Protein AF-0000000071811474 (afdb_homodimer)

Solvent-accessible surface area (backbone atoms only — not comparable to full-atom values): 53204 Å² total; per-residue (Å²): 114,77,74,34,54,40,66,46,96,40,35,34,34,30,36,39,78,44,77,47,90,86,38,69,30,38,35,34,22,37,45,66,49,31,46,59,45,46,76,92,35,43,62,44,75,72,42,72,43,73,68,52,84,64,70,45,81,13,67,48,69,51,33,23,31,55,50,82,74,80,63,75,80,49,52,88,77,40,79,40,74,35,62,29,63,63,15,45,27,32,32,42,23,23,60,45,53,32,65,80,57,54,19,27,21,38,42,42,35,51,28,47,68,39,38,41,66,32,31,78,60,66,66,40,56,46,32,10,57,76,53,61,26,26,25,31,24,34,30,45,45,24,23,65,69,6,19,36,23,54,36,50,79,52,70,90,70,27,69,22,53,65,31,32,20,57,46,31,46,38,46,44,46,50,47,43,47,74,32,29,33,43,47,8,19,27,49,82,35,22,17,36,27,18,35,32,40,8,6,38,47,45,54,50,44,34,49,18,71,83,34,66,85,54,51,46,30,38,34,32,31,41,20,58,55,56,59,42,65,31,31,46,60,26,27,58,36,74,80,62,38,36,68,58,27,22,53,42,36,53,52,52,30,52,75,67,70,30,79,54,94,42,68,60,54,21,50,55,47,56,68,69,52,51,70,66,55,54,53,53,53,59,69,69,52,57,75,89,50,50,52,36,30,33,76,48,35,56,61,62,66,29,52,56,46,66,61,56,25,48,72,68,62,57,48,65,89,39,30,37,36,36,33,36,41,70,28,34,22,18,61,57,41,79,79,38,81,55,48,89,72,18,28,48,47,69,54,44,53,51,51,55,47,63,68,29,74,68,27,49,69,61,49,47,52,50,51,51,59,73,49,46,53,54,77,46,53,69,37,21,53,52,37,37,53,26,47,22,49,49,42,17,40,60,35,29,49,39,41,47,52,54,47,50,46,39,47,29,76,77,32,65,23,36,39,38,34,39,60,52,56,63,86,40,49,82,66,63,78,89,30,59,26,22,57,71,62,60,52,49,30,52,28,30,30,57,76,54,61,57,86,69,55,84,54,49,68,55,71,66,47,32,54,42,19,55,41,42,32,41,28,53,38,26,25,47,68,67,59,41,40,52,51,94,77,38,90,62,84,65,60,67,27,36,80,84,61,37,33,28,36,36,41,39,88,73,66,42,79,47,55,47,78,58,28,58,60,41,42,43,52,59,46,47,37,25,53,50,52,70,53,125,114,78,74,34,54,38,68,47,96,41,34,32,34,30,37,40,79,43,77,46,90,86,38,69,32,38,35,34,21,36,43,65,47,31,45,60,45,46,76,90,35,43,64,43,74,72,44,71,45,73,68,51,85,64,71,45,80,13,66,49,68,51,32,21,33,57,52,84,71,71,67,73,69,43,46,88,78,40,69,44,71,34,62,30,64,64,15,46,25,31,31,41,21,22,61,45,54,32,66,81,58,55,18,28,23,38,40,41,35,50,28,48,69,38,39,41,66,32,32,76,60,65,67,41,55,44,33,10,59,75,54,60,26,25,25,31,25,35,32,46,45,24,23,64,69,6,19,36,23,54,36,48,79,52,69,90,70,26,68,24,53,63,31,32,21,58,46,32,44,37,47,44,46,50,46,42,48,75,33,29,32,45,47,7,18,26,50,83,34,24,19,36,27,19,36,31,39,8,6,38,46,47,54,50,44,34,49,18,72,82,35,66,85,54,52,46,31,38,34,33,31,40,23,61,55,52,60,41,65,30,30,46,61,27,26,57,38,73,81,62,39,36,66,57,26,23,53,44,37,53,52,52,29,51,75,67,69,29,81,54,95,40,68,58,56,22,50,55,49,56,66,70,51,52,72,66,54,53,53,53,54,59,68,68,53,56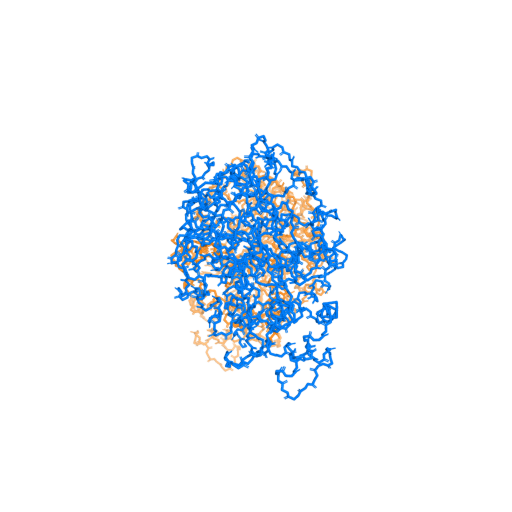,76,90,50,50,53,35,30,32,76,48,35,56,59,61,67,28,50,56,45,66,62,56,25,47,72,70,63,57,46,64,88,38,29,36,37,36,35,36,40,71,28,35,23,19,61,57,41,79,78,39,80,54,47,90,73,17,27,50,47,69,55,44,53,50,53,56,45,64,68,28,73,68,28,49,70,60,49,48,51,50,52,51,60,72,48,48,54,52,78,47,56,69,37,20,52,51,36,38,53,26,48,23,49,50,43,16,39,58,34,29,51,39,40,46,53,55,46,51,48,39,48,29,76,78,30,64,24,37,37,38,36,39,60,53,55,64,87,41,49,82,65,62,80,89,28,59,25,23,59,71,63,59,52,48,30,54,27,30,30,56,76,54,60,58,88,58,54,84,53,51,68,57,72,66,46,33,55,42,18,54,40,42,30,42,29,54,38,27,26,47,65,68,60,42,40,52,49,93,77,37,91,61,83,65,59,69,27,37,81,85,63,36,33,28,37,36,41,38,88,73,68,42,80,46,54,46,79,60,28,58,59,40,42,44,51,58,47,48,38,26,53,50,52,68,53,126

Organism: Trichoplax adhaerens (NCBI:txid10228)

Nearest PDB structures (foldseek):
  6ary-assembly1_B-2  TM=8.944E-01  e=2.267E-49  Anopheles gambiae
  2wu4-assembly1_B  TM=9.058E-01  e=1.685E-46  Mus musculus
  8wdm-assembly1_C  TM=8.958E-01  e=3.947E-40  Thermaerobacter marianensis DSM 12885
  2ogt-assembly1_A  TM=9.003E-01  e=3.101E-37  Geobacillus stearothermophilus
  8s9j-assembly4_D  TM=8.459E-01  e=9.072E-31  Staphylococcus aureus USA300-CA-263

InterPro domains:
  IPR002018 Carboxylesterase, type B [PF00135] (4-521)
  IPR019826 Carboxylesterase type B, active site [PS00122] (183-198)
  IPR029058 Alpha/Beta hydrolase fold [G3DSA:3.40.50.1820] (1-532)
  IPR029058 Alpha/Beta hydrolase fold [SSF53474] (4-528)
  IPR051093 Neuroligin and Bile salt-activated lipase [PTHR43903] (5-530)

Radius of gyration: 38.4 Å; Cα contacts (8 Å, |Δi|>4): 2459; chains: 2; bounding box: 62×119×75 Å

Structure (mmCIF, N/CA/C/O backbone):
data_AF-0000000071811474-model_v1
#
loop_
_entity.id
_entity.type
_entity.pdbx_description
1 polymer 'Carboxylic ester hydrolase'
#
loop_
_atom_site.group_PDB
_atom_site.id
_atom_site.type_symbol
_atom_site.label_atom_id
_atom_site.label_alt_id
_atom_site.label_comp_id
_atom_site.label_asym_id
_atom_site.label_entity_id
_atom_site.label_seq_id
_atom_site.pdbx_PDB_ins_code
_atom_site.Cartn_x
_atom_site.Cartn_y
_atom_site.Cartn_z
_atom_site.occupancy
_atom_site.B_iso_or_equiv
_atom_site.auth_seq_id
_atom_site.auth_comp_id
_atom_site.auth_asym_id
_atom_site.auth_atom_id
_atom_site.pdbx_PDB_model_num
ATOM 1 N N . ASN A 1 1 ? 18.609 58.156 22.297 1 47.94 1 ASN A N 1
ATOM 2 C CA . ASN A 1 1 ? 18.938 57.5 21.031 1 47.94 1 ASN A CA 1
ATOM 3 C C . ASN A 1 1 ? 17.688 57.281 20.188 1 47.94 1 ASN A C 1
ATOM 5 O O . ASN A 1 1 ? 16.781 56.562 20.578 1 47.94 1 ASN A O 1
ATOM 9 N N . ALA A 1 2 ? 17.359 58.125 19.219 1 59.97 2 ALA A N 1
ATOM 10 C CA . ALA A 1 2 ? 16.188 58.312 18.359 1 59.97 2 ALA A CA 1
ATOM 11 C C . ALA A 1 2 ? 15.664 56.969 17.828 1 59.97 2 ALA A C 1
ATOM 13 O O . ALA A 1 2 ? 14.477 56.812 17.547 1 59.97 2 ALA A O 1
ATOM 14 N N . GLN A 1 3 ? 16.516 56 17.891 1 69.06 3 GLN A N 1
ATOM 15 C CA . GLN A 1 3 ? 16.141 54.719 17.328 1 69.06 3 GLN A CA 1
ATOM 16 C C . GLN A 1 3 ? 15.438 53.844 18.359 1 69.06 3 GLN A C 1
ATOM 18 O O . GLN A 1 3 ? 14.789 52.844 18.016 1 69.06 3 GLN A O 1
ATOM 23 N N . LEU A 1 4 ? 15.352 54.344 19.422 1 83.94 4 LEU A N 1
ATOM 24 C CA . LEU A 1 4 ? 14.75 53.562 20.484 1 83.94 4 LEU A CA 1
ATOM 25 C C . LEU A 1 4 ? 13.336 54.031 20.797 1 83.94 4 LEU A C 1
ATOM 27 O O . LEU A 1 4 ? 12.492 53.25 21.234 1 83.94 4 LEU A O 1
ATOM 31 N N . ILE A 1 5 ? 13.117 55.25 20.547 1 93 5 ILE A N 1
ATOM 32 C CA . ILE A 1 5 ? 11.773 55.781 20.781 1 93 5 ILE A CA 1
ATOM 33 C C . ILE A 1 5 ? 11.047 55.938 19.453 1 93 5 ILE A C 1
ATOM 35 O O . ILE A 1 5 ? 11.461 56.719 18.594 1 93 5 ILE A O 1
ATOM 39 N N . ILE A 1 6 ? 9.984 55.25 19.25 1 95.31 6 ILE A N 1
ATOM 40 C CA . ILE A 1 6 ? 9.25 55.188 17.984 1 95.31 6 ILE A CA 1
ATOM 41 C C . ILE A 1 6 ? 7.816 55.656 18.203 1 95.31 6 ILE A C 1
ATOM 43 O O . ILE A 1 6 ? 7.168 55.281 19.172 1 95.31 6 ILE A O 1
ATOM 47 N N . PRO A 1 7 ? 7.324 56.469 17.375 1 95 7 PRO A N 1
ATOM 48 C CA . PRO A 1 7 ? 5.906 56.844 17.453 1 95 7 PRO A CA 1
ATOM 49 C C . PRO A 1 7 ? 4.992 55.781 16.859 1 95 7 PRO A C 1
ATOM 51 O O . PRO A 1 7 ? 5.348 55.125 15.867 1 95 7 PRO A O 1
ATOM 54 N N . THR A 1 8 ? 3.869 55.531 17.484 1 95.88 8 THR A N 1
ATOM 55 C CA . THR A 1 8 ? 2.748 54.781 16.938 1 95.88 8 THR A CA 1
ATOM 56 C C . THR A 1 8 ? 1.502 55.656 16.844 1 95.88 8 THR A C 1
ATOM 58 O O . THR A 1 8 ? 1.522 56.812 17.234 1 95.88 8 THR A O 1
ATOM 61 N N . ASN A 1 9 ? 0.442 55.125 16.281 1 96.44 9 ASN A N 1
ATOM 62 C CA . ASN A 1 9 ? -0.825 55.844 16.234 1 96.44 9 ASN A CA 1
ATOM 63 C C . ASN A 1 9 ? -1.406 56.062 17.625 1 96.44 9 ASN A C 1
ATOM 65 O O . ASN A 1 9 ? -2.332 56.875 17.797 1 96.44 9 ASN A O 1
ATOM 69 N N . TYR A 1 10 ? -0.789 55.469 18.656 1 97.06 10 TYR A N 1
ATOM 70 C CA . TYR A 1 10 ? -1.417 55.469 19.969 1 97.06 10 TYR A CA 1
ATOM 71 C C . TYR A 1 10 ? -0.5 56.062 21.016 1 97.06 10 TYR A C 1
ATOM 73 O O . TYR A 1 10 ? -0.914 56.281 22.156 1 97.06 10 TYR A O 1
ATOM 81 N N . GLY A 1 11 ? 0.684 56.281 20.625 1 96.69 11 GLY A N 1
ATOM 82 C CA . GLY A 1 11 ? 1.69 56.812 21.516 1 96.69 11 GLY A CA 1
ATOM 83 C C . GLY A 1 11 ? 3.102 56.375 21.172 1 96.69 11 GLY A C 1
ATOM 84 O O . GLY A 1 11 ? 3.312 55.688 20.172 1 96.69 11 GLY A O 1
ATOM 85 N N . PHE A 1 12 ? 4.016 56.844 21.984 1 96.81 12 PHE A N 1
ATOM 86 C CA . PHE A 1 12 ? 5.414 56.5 21.766 1 96.81 12 PHE A CA 1
ATOM 87 C C . P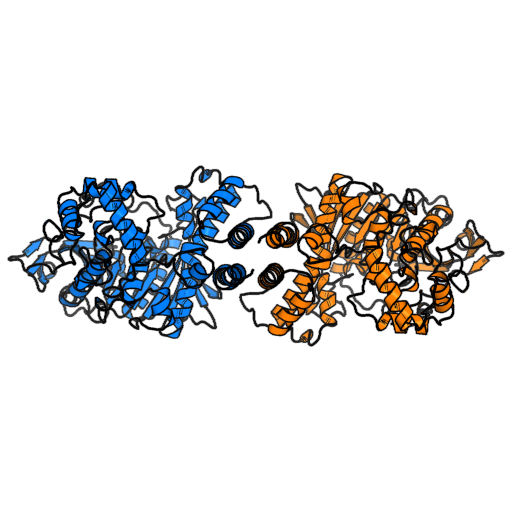HE A 1 12 ? 5.781 55.219 22.516 1 96.81 12 PHE A C 1
ATOM 89 O O . PHE A 1 12 ? 5.223 54.938 23.578 1 96.81 12 PHE A O 1
ATOM 96 N N . VAL A 1 13 ? 6.695 54.469 21.922 1 97.44 13 VAL A N 1
ATOM 97 C CA . VAL A 1 13 ? 7.234 53.281 22.609 1 97.44 13 VAL A CA 1
ATOM 98 C C . VAL A 1 13 ? 8.758 53.344 22.594 1 97.44 13 VAL A C 1
ATOM 100 O O . VAL A 1 13 ? 9.359 53.938 21.688 1 97.44 13 VAL A O 1
ATOM 103 N N . THR A 1 14 ? 9.352 52.781 23.656 1 97.12 14 THR A N 1
ATOM 104 C CA . THR A 1 14 ? 10.805 52.656 23.688 1 97.12 14 THR A CA 1
ATOM 105 C C . THR A 1 14 ? 11.203 51.188 23.828 1 97.12 14 THR A C 1
ATOM 107 O O . THR A 1 14 ? 10.766 50.5 24.75 1 97.12 14 THR A O 1
ATOM 110 N N . GLY A 1 15 ? 11.945 50.781 22.828 1 95.94 15 GLY A N 1
ATOM 111 C CA . GLY A 1 15 ? 12.43 49.406 22.828 1 95.94 15 GLY A CA 1
ATOM 112 C C . GLY A 1 15 ? 13.859 49.281 23.312 1 95.94 15 GLY A C 1
ATOM 113 O O . GLY A 1 15 ? 14.32 50.062 24.125 1 95.94 15 GLY A O 1
ATOM 114 N N . THR A 1 16 ? 14.484 48.156 22.984 1 94.25 16 THR A N 1
ATOM 115 C CA . THR A 1 16 ? 15.852 47.875 23.406 1 94.25 16 THR A CA 1
ATOM 116 C C . THR A 1 16 ? 16.703 47.406 22.219 1 94.25 16 THR A C 1
ATOM 118 O O . THR A 1 16 ? 16.172 47.062 21.172 1 94.25 16 THR A O 1
ATOM 121 N N . THR A 1 17 ? 17.984 47.531 22.406 1 93 17 THR A N 1
ATOM 122 C CA . THR A 1 17 ? 18.906 46.969 21.438 1 93 17 THR A CA 1
ATOM 123 C C . THR A 1 17 ? 19.297 45.531 21.828 1 93 17 THR A C 1
ATOM 125 O O . THR A 1 17 ? 19.531 45.25 23 1 93 17 THR A O 1
ATOM 128 N N . ILE A 1 18 ? 19.312 44.75 20.812 1 88.31 18 ILE A N 1
ATOM 129 C CA . ILE A 1 18 ? 19.734 43.375 21.031 1 88.31 18 ILE A CA 1
ATOM 130 C C . ILE A 1 18 ? 20.828 43 20.031 1 88.31 18 ILE A C 1
ATOM 132 O O . ILE A 1 18 ? 20.891 43.562 18.938 1 88.31 18 ILE A O 1
ATOM 136 N N . LYS A 1 19 ? 21.734 42.094 20.453 1 83.81 19 LYS A N 1
ATOM 137 C CA . LYS A 1 19 ? 22.812 41.656 19.578 1 83.81 19 LYS A CA 1
ATOM 138 C C . LYS A 1 19 ? 22.562 40.219 19.109 1 83.81 19 LYS A C 1
ATOM 140 O O . LYS A 1 19 ? 22.297 39.344 19.922 1 83.81 19 LYS A O 1
ATOM 145 N N . THR A 1 20 ? 22.484 40.062 17.891 1 78.25 20 THR A N 1
ATOM 146 C CA . THR A 1 20 ? 22.328 38.75 17.25 1 78.25 20 THR A CA 1
ATOM 147 C C . THR A 1 20 ? 23.484 38.5 16.266 1 78.25 20 THR A C 1
ATOM 149 O O . THR A 1 20 ? 23.578 39.156 15.234 1 78.25 20 THR A O 1
ATOM 152 N N . ASN A 1 21 ? 24.234 37.406 16.438 1 76.94 21 ASN A N 1
ATOM 153 C CA . ASN A 1 21 ? 25.359 37.094 15.57 1 76.94 21 ASN A CA 1
ATOM 154 C C . ASN A 1 21 ? 26.172 38.312 15.219 1 76.94 21 ASN A C 1
ATOM 156 O O . ASN A 1 21 ? 26.438 38.594 14.047 1 76.94 21 ASN A O 1
ATOM 160 N N . SER A 1 22 ? 26.297 39.219 16.109 1 72.31 22 SER A N 1
ATOM 161 C CA . SER A 1 22 ? 27.125 40.438 16.031 1 72.31 22 SER A CA 1
ATOM 162 C C . SER A 1 22 ? 26.422 41.562 15.305 1 72.31 22 SER A C 1
ATOM 164 O O . SER A 1 22 ? 27.016 42.594 14.992 1 72.31 22 SER A O 1
ATOM 166 N N . LEU A 1 23 ? 25.203 41.25 14.914 1 79.75 23 LEU A N 1
ATOM 167 C CA . LEU A 1 23 ? 24.422 42.312 14.32 1 79.75 23 LEU A CA 1
ATOM 168 C C . LEU A 1 23 ? 23.531 42.969 15.359 1 79.75 23 LEU A C 1
ATOM 170 O O . LEU A 1 23 ? 22.969 42.312 16.219 1 79.75 23 LEU A O 1
ATOM 174 N N . THR A 1 24 ? 23.625 44.25 15.367 1 84.06 24 THR A N 1
ATOM 175 C CA . THR A 1 24 ? 22.75 45 16.281 1 84.06 24 THR A CA 1
ATOM 176 C C . THR A 1 24 ? 21.344 45.125 15.711 1 84.06 24 THR A C 1
ATOM 178 O O . THR A 1 24 ? 21.156 45.469 14.539 1 84.06 24 THR A O 1
ATOM 181 N N . GLN A 1 25 ? 20.406 44.75 16.469 1 90.81 25 GLN A N 1
ATOM 182 C CA . GLN A 1 25 ? 18.984 44.844 16.141 1 90.81 25 GLN A CA 1
ATOM 183 C C . GLN A 1 25 ? 18.219 45.562 17.25 1 90.81 25 GLN A C 1
ATOM 185 O O . GLN A 1 25 ? 18.797 45.875 18.297 1 90.81 25 GLN A O 1
ATOM 190 N N . PHE A 1 26 ? 17.062 45.938 16.844 1 94.44 26 PHE A N 1
ATOM 191 C CA . PHE A 1 26 ? 16.156 46.562 17.797 1 94.44 26 PHE A CA 1
ATOM 192 C C . PHE A 1 26 ? 14.953 45.656 18.078 1 94.44 26 PHE A C 1
ATOM 194 O O . PHE A 1 26 ? 14.445 45 17.156 1 94.44 26 PHE A O 1
ATOM 201 N N . ALA A 1 27 ? 14.609 45.594 19.359 1 95.38 27 ALA A N 1
ATOM 202 C CA . ALA A 1 27 ? 13.445 44.812 19.766 1 95.38 27 ALA A CA 1
ATOM 203 C C . ALA A 1 27 ? 12.461 45.688 20.547 1 95.38 27 ALA A C 1
ATOM 205 O O . ALA A 1 27 ? 12.867 46.469 21.406 1 95.38 27 ALA A O 1
ATOM 206 N N . TYR A 1 28 ? 11.273 45.688 20.188 1 96.94 28 TYR A N 1
ATOM 207 C CA . TYR A 1 28 ? 10.141 46.25 20.906 1 96.94 28 TYR A CA 1
ATOM 208 C C . TYR A 1 28 ? 9.188 45.188 21.391 1 96.94 28 TYR A C 1
ATOM 210 O O . TYR A 1 28 ? 8.422 44.625 20.594 1 96.94 28 TYR A O 1
ATOM 218 N N . LEU A 1 29 ? 9.297 44.906 22.734 1 95.06 29 LEU A N 1
ATOM 219 C CA . LEU A 1 29 ? 8.672 43.719 23.281 1 95.06 29 LEU A CA 1
ATOM 220 C C . LEU A 1 29 ? 7.469 44.094 24.156 1 95.06 29 LEU A C 1
ATOM 222 O O . LEU A 1 29 ? 7.617 44.781 25.156 1 95.06 29 LEU A O 1
ATOM 226 N N . GLY A 1 30 ? 6.246 43.656 23.703 1 95.56 30 GLY A N 1
ATOM 227 C CA . GLY A 1 30 ? 5.066 43.812 24.547 1 95.56 30 GLY A CA 1
ATOM 228 C C . GLY A 1 30 ? 4.289 45.094 24.203 1 95.56 30 GLY A C 1
ATOM 229 O O . GLY A 1 30 ? 3.857 45.812 25.094 1 95.56 30 GLY A O 1
ATOM 230 N N . ILE A 1 31 ? 4.172 45.406 23 1 98.06 31 ILE A N 1
ATOM 231 C CA . ILE A 1 31 ? 3.346 46.531 22.562 1 98.06 31 ILE A CA 1
ATOM 232 C C . ILE A 1 31 ? 1.872 46.125 22.594 1 98.06 31 ILE A C 1
ATOM 234 O O . ILE A 1 31 ? 1.477 45.156 21.953 1 98.06 31 ILE A O 1
ATOM 238 N N . PRO A 1 32 ? 1.045 46.812 23.359 1 98.25 32 PRO A N 1
ATOM 239 C CA . PRO A 1 32 ? -0.377 46.469 23.312 1 98.25 32 PRO A CA 1
ATOM 240 C C . PRO A 1 32 ? -1.042 46.844 22 1 98.25 32 PRO A C 1
ATOM 242 O O . PRO A 1 32 ? -0.908 47.969 21.531 1 98.25 32 PRO A O 1
ATOM 245 N N . TYR A 1 33 ? -1.732 45.969 21.375 1 98.44 33 TYR A N 1
ATOM 246 C CA . TYR A 1 33 ? -2.428 46.281 20.125 1 98.44 33 TYR A CA 1
ATOM 247 C C . TYR A 1 33 ? -3.934 46.375 20.359 1 98.44 33 TYR A C 1
ATOM 249 O O . TYR A 1 33 ? -4.672 46.844 19.484 1 98.44 33 TYR A O 1
ATOM 257 N N . ALA A 1 34 ? -4.418 45.969 21.484 1 98.69 34 ALA A N 1
ATOM 258 C CA . ALA A 1 34 ? -5.832 45.969 21.859 1 98.69 34 ALA A CA 1
ATOM 259 C C . ALA A 1 34 ? -6.004 46.312 23.344 1 98.69 34 ALA A C 1
ATOM 261 O O . ALA A 1 34 ? -5.055 46.25 24.125 1 98.69 34 ALA A O 1
ATOM 262 N N . GLN A 1 35 ? -7.227 46.75 23.688 1 98.44 35 GLN A N 1
ATOM 263 C CA . GLN A 1 35 ? -7.57 46.875 25.094 1 98.44 35 GLN A CA 1
ATOM 264 C C . GLN A 1 35 ? -7.578 45.531 25.797 1 98.44 35 GLN A C 1
ATOM 266 O O . GLN A 1 35 ? -7.879 44.5 25.172 1 98.44 35 GLN A O 1
ATOM 271 N N . PRO A 1 36 ? -7.188 45.531 27.141 1 97.75 36 PRO A N 1
ATOM 272 C CA . PRO A 1 36 ? -7.266 44.25 27.844 1 97.75 36 PRO A CA 1
ATOM 273 C C . PRO A 1 36 ? -8.648 43.625 27.781 1 97.75 36 PRO A C 1
ATOM 275 O O . PRO A 1 36 ? -9.656 44.281 28.047 1 97.75 36 PRO A O 1
ATOM 278 N N . PRO A 1 37 ? -8.727 42.375 27.344 1 97.75 37 PRO A N 1
ATOM 279 C CA . PRO A 1 37 ? -10.023 41.688 27.281 1 97.75 37 PRO A CA 1
ATOM 280 C C . PRO A 1 37 ? -10.484 41.188 28.641 1 97.75 37 PRO A C 1
ATOM 282 O O . PRO A 1 37 ? -10.695 39.969 28.797 1 97.75 37 PRO A O 1
ATOM 285 N N . ILE A 1 38 ? -10.688 42.062 29.578 1 96.12 38 ILE A N 1
ATOM 286 C CA . ILE A 1 38 ? -11.078 41.75 30.953 1 96.12 38 ILE A CA 1
ATOM 287 C C . ILE A 1 38 ? -12.422 42.406 31.281 1 96.12 38 ILE A C 1
ATOM 289 O O . ILE A 1 38 ? -12.898 43.25 30.531 1 96.12 38 ILE A O 1
ATOM 293 N N . ASN A 1 39 ? -13.047 41.938 32.312 1 93.38 39 ASN A N 1
ATOM 294 C CA . ASN A 1 39 ? -14.32 42.469 32.812 1 93.38 39 ASN A CA 1
ATOM 295 C C . ASN A 1 39 ? -15.359 42.5 31.688 1 93.38 39 ASN A C 1
ATOM 297 O O . ASN A 1 39 ? -15.609 41.5 31.016 1 93.38 39 ASN A O 1
ATOM 301 N N . GLN A 1 40 ? -15.82 43.719 31.312 1 93.44 40 GLN A N 1
ATOM 302 C CA . GLN A 1 40 ? -16.891 43.812 30.328 1 93.44 40 GLN A CA 1
ATOM 303 C C . GLN A 1 40 ? -16.406 43.438 28.938 1 93.44 40 GLN A C 1
ATOM 305 O O . GLN A 1 40 ? -17.219 43.094 28.062 1 93.44 40 GLN A O 1
ATOM 310 N N . LEU A 1 41 ? -15.109 43.344 28.781 1 97 41 LEU A N 1
ATOM 311 C CA . LEU A 1 41 ? -14.57 43 27.453 1 97 41 LEU A CA 1
ATOM 312 C C . LEU A 1 41 ? -14.219 41.531 27.375 1 97 41 LEU A C 1
ATOM 314 O O . LEU A 1 41 ? -13.812 41.031 26.312 1 97 41 LEU A O 1
ATOM 318 N N . ARG A 1 42 ? -14.375 40.781 28.547 1 97.19 42 ARG A N 1
ATOM 319 C CA . ARG A 1 42 ? -14.219 39.344 28.484 1 97.19 42 ARG A CA 1
ATOM 320 C C . ARG A 1 42 ? -15.258 38.719 27.562 1 97.19 42 ARG A C 1
ATOM 322 O O . ARG A 1 42 ? -16.438 39.062 27.625 1 97.19 42 ARG A O 1
ATOM 329 N N . PHE A 1 43 ? -14.891 37.875 26.672 1 97.5 43 PHE A N 1
ATOM 330 C CA . PHE A 1 43 ? -15.734 37.125 25.734 1 97.5 43 PHE A CA 1
ATOM 331 C C . PHE A 1 43 ? -16.312 38.062 24.672 1 97.5 43 PHE A C 1
ATOM 333 O O . PHE A 1 43 ? -17.312 37.75 24.047 1 97.5 43 PHE A O 1
ATOM 340 N N . GLU A 1 44 ? -15.656 39.219 24.484 1 97.38 44 GLU A N 1
ATOM 341 C CA . GLU A 1 44 ? -16.078 40.156 23.453 1 97.38 44 GLU A CA 1
ATOM 342 C C . GLU A 1 44 ? -15.016 40.312 22.359 1 97.38 44 GLU A C 1
ATOM 344 O O . GLU A 1 44 ? -13.844 40 22.594 1 97.38 44 GLU A O 1
ATOM 349 N N . PRO A 1 45 ? -15.438 40.719 21.125 1 98.19 45 PRO A N 1
ATOM 350 C CA . PRO A 1 45 ? -14.422 41.031 20.109 1 98.19 45 PRO A CA 1
ATOM 351 C C . PRO A 1 45 ? -13.383 42.031 20.609 1 98.19 45 PRO A C 1
ATOM 353 O O . PRO A 1 45 ? -13.695 42.906 21.422 1 98.19 45 PRO A O 1
ATOM 356 N N . PRO A 1 46 ? -12.164 41.875 20.141 1 98.69 46 PRO A N 1
ATOM 357 C CA . PRO A 1 46 ? -11.133 42.812 20.578 1 98.69 46 PRO A CA 1
ATOM 358 C C . PRO A 1 46 ? -11.414 44.25 20.172 1 98.69 46 PRO A C 1
ATOM 360 O O . PRO A 1 46 ? -12.031 44.5 19.125 1 98.69 46 PRO A O 1
ATOM 363 N N . VAL A 1 47 ? -10.953 45.156 21 1 98.19 47 VAL A N 1
ATOM 364 C CA . VAL A 1 47 ? -11.086 46.594 20.766 1 98.19 47 VAL A CA 1
ATOM 365 C C . VAL A 1 47 ? -9.695 47.219 20.672 1 98.19 47 VAL A C 1
ATOM 367 O O . VAL A 1 47 ? -8.812 46.906 21.484 1 98.19 47 VAL A O 1
ATOM 370 N N . PRO A 1 48 ? -9.477 48.062 19.672 1 98.06 48 PRO A N 1
ATOM 371 C CA . PRO A 1 48 ? -8.164 48.719 19.562 1 98.06 48 PRO A CA 1
ATOM 372 C C . PRO A 1 48 ? -7.723 49.375 20.875 1 98.06 48 PRO A C 1
ATOM 374 O O . PRO A 1 48 ? -8.555 49.906 21.625 1 98.06 48 PRO A O 1
ATOM 377 N N . VAL A 1 49 ? -6.516 49.375 21.078 1 97.88 49 VAL A N 1
ATOM 378 C CA . VAL A 1 49 ? -5.922 49.969 22.266 1 97.88 49 VAL A CA 1
ATOM 379 C C . VAL A 1 49 ? -6.219 51.469 22.297 1 97.88 49 VAL A C 1
ATOM 381 O O . VAL A 1 49 ? -6.383 52.094 21.25 1 97.88 49 VAL A O 1
ATOM 384 N N . LYS A 1 50 ? -6.266 52 23.516 1 97.12 50 LYS A N 1
ATOM 385 C CA . LYS A 1 50 ? -6.406 53.438 23.688 1 97.12 50 LYS A CA 1
ATOM 386 C C . LYS A 1 50 ? -5.051 54.156 23.625 1 97.12 50 LYS A C 1
ATOM 388 O O . LYS A 1 50 ? -4.031 53.562 24 1 97.12 50 LYS A O 1
ATOM 393 N N . SER A 1 51 ? -5.137 55.344 23.203 1 97.44 51 SER A N 1
ATOM 394 C CA . SER A 1 51 ? -3.902 56.125 23.172 1 97.44 51 SER A CA 1
ATOM 395 C C . SER A 1 51 ? -3.342 56.344 24.578 1 97.44 51 SER A C 1
ATOM 397 O O . SER A 1 51 ? -4.094 56.344 25.547 1 97.44 51 SER A O 1
ATOM 399 N N . TRP A 1 52 ? -2.092 56.344 24.656 1 96.88 52 TRP A N 1
ATOM 400 C CA . TRP A 1 52 ? -1.448 56.625 25.938 1 96.88 52 TRP A CA 1
ATOM 401 C C . TRP A 1 52 ? -0.559 57.875 25.844 1 96.88 52 TRP A C 1
ATOM 403 O O . TRP A 1 52 ? -0.111 58.25 24.766 1 96.88 52 TRP A O 1
ATOM 413 N N . LYS A 1 53 ? -0.385 58.5 27.031 1 94.62 53 LYS A N 1
ATOM 414 C CA . LYS A 1 53 ? 0.511 59.656 27.141 1 94.62 53 LYS A CA 1
ATOM 415 C C . LYS A 1 53 ? 1.924 59.188 27.516 1 94.62 53 LYS A C 1
ATOM 417 O O . LYS A 1 53 ? 2.104 58.219 28.219 1 94.62 53 LYS A O 1
ATOM 422 N N . GLY A 1 54 ? 2.893 59.844 27.047 1 92.69 54 GLY A N 1
ATOM 423 C CA . GLY A 1 54 ? 4.273 59.531 27.359 1 92.69 54 GLY A CA 1
ATOM 424 C C . GLY A 1 54 ? 4.832 58.375 26.516 1 92.69 54 GLY A C 1
ATOM 425 O O . GLY A 1 54 ? 4.363 58.156 25.406 1 92.69 54 GLY A O 1
ATOM 426 N N . VAL A 1 55 ? 5.957 57.875 26.969 1 96.5 55 VAL A N 1
ATOM 427 C CA . VAL A 1 55 ? 6.652 56.812 26.266 1 96.5 55 VAL A CA 1
ATOM 428 C C . VAL A 1 55 ? 6.438 55.5 27 1 96.5 55 VAL A C 1
ATOM 430 O O . VAL A 1 55 ? 6.863 55.312 28.141 1 96.5 55 VAL A O 1
ATOM 433 N N . LEU A 1 56 ? 5.734 54.562 26.344 1 97.12 56 LEU A N 1
ATOM 434 C CA . LEU A 1 56 ? 5.531 53.25 26.906 1 97.12 56 LEU A CA 1
ATOM 435 C C . LEU A 1 56 ? 6.805 52.406 26.797 1 97.12 56 LEU A C 1
ATOM 437 O O . LEU A 1 56 ? 7.391 52.281 25.719 1 97.12 56 LEU A O 1
ATOM 441 N N . ASN A 1 57 ? 7.273 51.812 27.922 1 96.44 57 ASN A N 1
ATOM 442 C CA . ASN A 1 57 ? 8.438 50.938 27.938 1 96.44 57 ASN A CA 1
ATOM 443 C C . ASN A 1 57 ? 8.094 49.531 27.422 1 96.44 57 ASN A C 1
ATOM 445 O O . ASN A 1 57 ? 7.328 48.812 28.062 1 96.44 57 ASN A O 1
ATOM 449 N N . VAL A 1 58 ? 8.602 49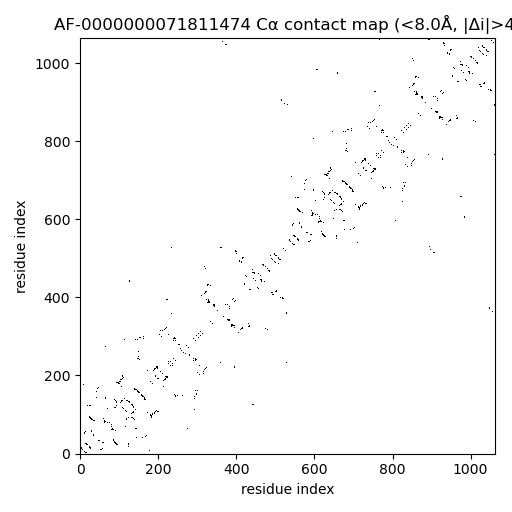.188 26.297 1 96.5 58 VAL A N 1
ATOM 450 C CA . VAL A 1 58 ? 8.328 47.906 25.703 1 96.5 58 VAL A CA 1
ATOM 451 C C . VAL A 1 58 ? 9.641 47.125 25.516 1 96.5 58 VAL A C 1
ATOM 453 O O . VAL A 1 58 ? 9.922 46.625 24.422 1 96.5 58 VAL A O 1
ATOM 456 N N . THR A 1 59 ? 10.422 46.906 26.578 1 94.69 59 THR A N 1
ATOM 457 C CA . THR A 1 59 ? 11.727 46.281 26.547 1 94.69 59 THR A CA 1
ATOM 458 C C . THR A 1 59 ? 11.625 44.844 27.031 1 94.69 59 THR A C 1
ATOM 460 O O . THR A 1 59 ? 12.602 44.094 26.969 1 94.69 59 THR A O 1
ATOM 463 N N . GLN A 1 60 ? 10.469 44.469 27.531 1 91.25 60 GLN A N 1
ATOM 464 C CA . GLN A 1 60 ? 10.25 43.125 28.031 1 91.25 60 GLN A CA 1
ATOM 465 C C . GLN A 1 60 ? 8.961 42.531 27.484 1 91.25 60 GLN A C 1
ATOM 467 O O . GLN A 1 60 ? 7.988 43.25 27.266 1 91.25 60 GLN A O 1
ATOM 472 N N . TYR A 1 61 ? 9 41.219 27.344 1 92.19 61 TYR A N 1
ATOM 473 C CA . TYR A 1 61 ? 7.781 40.531 26.938 1 92.19 61 TYR A CA 1
ATOM 474 C C . TYR A 1 61 ? 6.684 40.688 27.984 1 92.19 61 TYR A C 1
ATOM 476 O O . TYR A 1 61 ? 6.969 40.844 29.172 1 92.19 61 TYR A O 1
ATOM 484 N N . GLN A 1 62 ? 5.445 40.656 27.484 1 93.19 62 GLN A N 1
ATOM 485 C CA . GLN A 1 62 ? 4.289 40.75 28.375 1 93.19 62 GLN A CA 1
ATOM 486 C C . GLN A 1 62 ? 3.635 39.375 28.547 1 93.19 62 GLN A C 1
ATOM 488 O O . GLN A 1 62 ? 4.051 38.406 27.922 1 93.19 62 GLN A O 1
ATOM 493 N N . SER A 1 63 ? 2.639 39.281 29.375 1 90.69 63 SER A N 1
ATOM 494 C CA . SER A 1 63 ? 2.002 38.031 29.766 1 90.69 63 SER A CA 1
ATOM 495 C C . SER A 1 63 ? 1.376 37.312 28.562 1 90.69 63 SER A C 1
ATOM 497 O O . SER A 1 63 ? 0.848 37.969 27.656 1 90.69 63 SER A O 1
ATOM 499 N N . SER A 1 64 ? 1.49 36 28.641 1 92.12 64 SER A N 1
ATOM 500 C CA . SER A 1 64 ? 0.73 35.188 27.703 1 92.12 64 SER A CA 1
ATOM 501 C C . SER A 1 64 ? -0.743 35.125 28.094 1 92.12 64 SER A C 1
ATOM 503 O O . SER A 1 64 ? -1.098 35.375 29.234 1 92.12 64 SER A O 1
ATOM 505 N N . CYS A 1 65 ? -1.558 34.812 27.125 1 94.94 65 CYS A N 1
ATOM 506 C CA . CYS A 1 65 ? -2.975 34.625 27.422 1 94.94 65 CYS A CA 1
ATOM 507 C C . CYS A 1 65 ? -3.199 33.406 28.312 1 94.94 65 CYS A C 1
ATOM 509 O O . CYS A 1 65 ? -2.373 32.5 28.344 1 94.94 65 CYS A O 1
ATOM 511 N N . PRO A 1 66 ? -4.316 33.375 29.062 1 93.56 66 PRO A N 1
ATOM 512 C CA . PRO A 1 66 ? -4.598 32.281 29.969 1 93.56 66 PRO A CA 1
ATOM 513 C C . PRO A 1 66 ? -4.594 30.906 29.281 1 93.56 66 PRO A C 1
ATOM 515 O O . PRO A 1 66 ? -5.293 30.719 28.281 1 93.56 66 PRO A O 1
ATOM 518 N N . GLN A 1 67 ? -3.822 29.984 29.766 1 91.19 67 GLN A N 1
ATOM 519 C CA . GLN A 1 67 ? -3.645 28.625 29.266 1 91.19 67 GLN A CA 1
ATOM 520 C C . GLN A 1 67 ? -3.119 27.703 30.359 1 91.19 67 GLN A C 1
ATOM 522 O O . GLN A 1 67 ? -2.699 28.172 31.422 1 91.19 67 GLN A O 1
ATOM 527 N N . ARG A 1 68 ? -3.328 26.406 30.125 1 80.38 68 ARG A N 1
ATOM 528 C CA . ARG A 1 68 ? -2.809 25.484 31.109 1 80.38 68 ARG A CA 1
ATOM 529 C C . ARG A 1 68 ? -1.287 25.406 31.062 1 80.38 68 ARG A C 1
ATOM 531 O O . ARG A 1 68 ? -0.706 25.328 29.969 1 80.38 68 ARG A O 1
ATOM 538 N N . LEU A 1 69 ? -0.576 25.812 32.031 1 61.75 69 LEU A N 1
ATOM 539 C CA . LEU A 1 69 ? 0.876 25.812 32.188 1 61.75 69 LEU A CA 1
ATOM 540 C C . LEU A 1 69 ? 1.369 24.5 32.781 1 61.75 69 LEU A C 1
ATOM 542 O O . LEU A 1 69 ? 0.581 23.719 33.312 1 61.75 69 LEU A O 1
ATOM 546 N N . PRO A 1 70 ? 2.885 24.047 32.562 1 54 70 PRO A N 1
ATOM 547 C CA . PRO A 1 70 ? 3.838 24.938 31.906 1 54 70 PRO A CA 1
ATOM 548 C C . PRO A 1 70 ? 3.867 24.75 30.391 1 54 70 PRO A C 1
ATOM 550 O O . PRO A 1 70 ? 3.645 23.641 29.891 1 54 70 PRO A O 1
ATOM 553 N N . ILE A 1 71 ? 3.83 25.969 29.703 1 49.69 71 ILE A N 1
ATOM 554 C CA . ILE A 1 71 ? 4.191 25.828 28.297 1 49.69 71 ILE A CA 1
ATOM 555 C C . ILE A 1 71 ? 5.645 25.375 28.172 1 49.69 71 ILE A C 1
ATOM 557 O O . ILE A 1 71 ? 6.559 26.062 28.641 1 49.69 71 ILE A O 1
ATOM 561 N N . ARG A 1 72 ? 5.898 24.203 28.156 1 45.09 72 ARG A N 1
ATOM 562 C CA . ARG A 1 72 ? 7.254 23.656 28.188 1 45.09 72 ARG A CA 1
ATOM 563 C C . ARG A 1 72 ? 8.219 24.547 27.406 1 45.09 72 ARG A C 1
ATOM 565 O O . ARG A 1 72 ? 9.43 24.5 27.625 1 45.09 72 ARG A O 1
ATOM 572 N N . PHE A 1 73 ? 7.863 24.953 26.234 1 44.19 73 PHE A N 1
ATOM 573 C CA . PHE A 1 73 ? 8.906 25.438 25.344 1 44.19 73 PHE A CA 1
ATOM 574 C C . PHE A 1 73 ? 9.438 26.797 25.797 1 44.19 73 PHE A C 1
ATOM 576 O O . PHE A 1 73 ? 10.344 27.344 25.172 1 44.19 73 PHE A O 1
ATOM 583 N N . THR A 1 74 ? 8.789 27.516 26.703 1 40.28 74 THR A N 1
ATOM 584 C CA . THR A 1 74 ? 9.336 28.812 27.078 1 40.28 74 THR A CA 1
ATOM 585 C C . THR A 1 74 ? 10.102 28.719 28.391 1 40.28 74 THR A C 1
ATOM 587 O O . THR A 1 74 ? 9.859 27.828 29.188 1 40.28 74 THR A O 1
ATOM 590 N N . ASP A 1 75 ? 11.234 29.484 28.484 1 39.28 75 ASP A N 1
ATOM 591 C CA . ASP A 1 75 ? 12.164 29.656 29.594 1 39.28 75 ASP A CA 1
ATOM 592 C C . ASP A 1 75 ? 11.414 29.734 30.922 1 39.28 75 ASP A C 1
ATOM 594 O O . ASP A 1 75 ? 10.516 30.562 31.094 1 39.28 75 ASP A O 1
ATOM 598 N N . SER A 1 76 ? 11.578 28.781 31.703 1 42 76 SER A N 1
ATOM 599 C CA . SER A 1 76 ? 11.086 28.844 33.062 1 42 76 SER A CA 1
ATOM 600 C C . SER A 1 76 ? 11.328 30.219 33.688 1 42 76 SER A C 1
ATOM 602 O O . SER A 1 76 ? 10.688 30.562 34.688 1 42 76 SER A O 1
ATOM 604 N N . LYS A 1 77 ? 12.453 30.766 33.312 1 43.03 77 LYS A N 1
ATOM 605 C CA . LYS A 1 77 ? 12.836 32.031 33.906 1 43.03 77 LYS A CA 1
ATOM 606 C C . LYS A 1 77 ? 12.133 33.219 33.219 1 43.03 77 LYS A C 1
ATOM 608 O O . LYS A 1 77 ? 12.406 34.375 33.531 1 43.03 77 LYS A O 1
ATOM 613 N N . SER A 1 78 ? 11.633 33.031 32.094 1 44.12 78 SER A N 1
ATOM 614 C CA . SER A 1 78 ? 10.992 34.188 31.5 1 44.12 78 SER A CA 1
ATOM 615 C C . SER A 1 78 ? 9.844 34.688 32.375 1 44.12 78 SER A C 1
ATOM 617 O O . SER A 1 78 ? 8.93 33.938 32.688 1 44.12 78 SER A O 1
ATOM 619 N N . PRO A 1 79 ? 10.039 35.562 33.031 1 46 79 PRO A N 1
ATOM 620 C CA . PRO A 1 79 ? 8.938 36.281 33.719 1 46 79 PRO A CA 1
ATOM 621 C C . PRO A 1 79 ? 7.641 36.219 32.906 1 46 79 PRO A C 1
ATOM 623 O O . PRO A 1 79 ? 6.578 36.594 33.406 1 46 79 PRO A O 1
ATOM 626 N N . SER A 1 80 ? 7.805 36.031 31.625 1 48.09 80 SER A N 1
ATOM 627 C CA . SER A 1 80 ? 6.727 35.938 30.656 1 48.09 80 SER A CA 1
ATOM 628 C C . SER A 1 80 ? 5.84 34.75 30.922 1 48.09 80 SER A C 1
ATOM 630 O O . SER A 1 80 ? 4.852 34.5 30.219 1 48.09 80 SER A O 1
ATOM 632 N N . SER A 1 81 ? 6.242 33.906 31.828 1 56.03 81 SER A N 1
ATOM 633 C CA . SER A 1 81 ? 5.504 32.688 32.156 1 56.03 81 SER A CA 1
ATOM 634 C C . SER A 1 81 ? 4.246 33.031 32.969 1 56.03 81 SER A C 1
ATOM 636 O O . SER A 1 81 ? 3.598 32.125 33.5 1 56.03 81 SER A O 1
ATOM 638 N N . GLN A 1 82 ? 4.02 34.188 32.875 1 75.56 82 GLN A N 1
ATOM 639 C CA . GLN A 1 82 ? 2.785 34.562 33.562 1 75.56 82 GLN A CA 1
ATOM 640 C C . GLN A 1 82 ? 1.606 34.594 32.594 1 75.56 82 GLN A 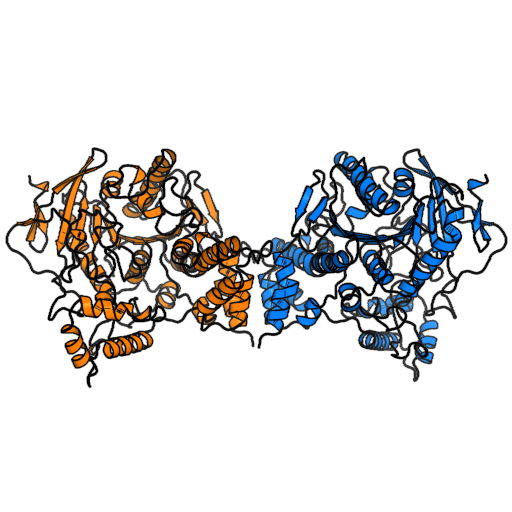C 1
ATOM 642 O O . GLN A 1 82 ? 1.768 34.969 31.438 1 75.56 82 GLN A O 1
ATOM 647 N N . ILE A 1 83 ? 0.671 34.031 33 1 87 83 ILE A N 1
ATOM 648 C CA . ILE A 1 83 ? -0.575 34.094 32.25 1 87 83 ILE A CA 1
ATOM 649 C C . ILE A 1 83 ? -1.475 35.188 32.844 1 87 83 ILE A C 1
ATOM 651 O O . ILE A 1 83 ? -1.519 35.344 34.062 1 87 83 ILE A O 1
ATOM 655 N N . ASN A 1 84 ? -1.989 35.938 32.031 1 92.56 84 ASN A N 1
ATOM 656 C CA . ASN A 1 84 ? -2.908 37.031 32.406 1 92.56 84 ASN A CA 1
ATOM 657 C C . ASN A 1 84 ? -3.939 37.281 31.312 1 92.56 84 ASN A C 1
ATOM 659 O O . ASN A 1 84 ? -3.652 37.094 30.125 1 92.56 84 ASN A O 1
ATOM 663 N N . GLU A 1 85 ? -5.125 37.656 31.688 1 95.56 85 GLU A N 1
ATOM 664 C CA . GLU A 1 85 ? -6.121 37.969 30.672 1 95.56 85 GLU A CA 1
ATOM 665 C C . GLU A 1 85 ? -5.73 39.219 29.891 1 95.56 85 GLU A C 1
ATOM 667 O O . GLU A 1 85 ? -6.129 39.375 28.734 1 95.56 85 GLU A O 1
ATOM 672 N N . ASP A 1 86 ? -5.062 40.156 30.578 1 96.5 86 ASP A N 1
ATOM 673 C CA . ASP A 1 86 ? -4.453 41.25 29.844 1 96.5 86 ASP A CA 1
ATOM 674 C C . ASP A 1 86 ? -3.229 40.781 29.062 1 96.5 86 ASP A C 1
ATOM 676 O O . ASP A 1 86 ? -2.096 40.906 29.531 1 96.5 86 ASP A O 1
ATOM 680 N N . CYS A 1 87 ? -3.434 40.281 27.859 1 96.12 87 CYS A N 1
ATOM 681 C CA . CYS A 1 87 ? -2.375 39.531 27.203 1 96.12 87 CYS A CA 1
ATOM 682 C C . CYS A 1 87 ? -2.297 39.875 25.719 1 96.12 87 CYS A C 1
ATOM 684 O O . CYS A 1 87 ? -1.58 39.219 24.969 1 96.12 87 CYS A O 1
ATOM 686 N N . LEU A 1 88 ? -3.035 40.875 25.203 1 98.25 88 LEU A N 1
ATOM 687 C CA . LEU A 1 88 ? -3.07 41.156 23.766 1 98.25 88 LEU A CA 1
ATOM 688 C C . LEU A 1 88 ? -1.947 42.094 23.391 1 98.25 88 LEU A C 1
ATOM 690 O O . LEU A 1 88 ? -2.18 43.312 23.203 1 98.25 88 LEU A O 1
ATOM 694 N N . TYR A 1 89 ? -0.783 41.531 23.219 1 97.56 89 TYR A N 1
ATOM 695 C CA . TYR A 1 89 ? 0.454 42.25 22.938 1 97.56 89 TYR A CA 1
ATOM 696 C C . TYR A 1 89 ? 1.152 41.688 21.719 1 97.56 89 TYR A C 1
ATOM 698 O O . TYR A 1 89 ? 0.894 40.531 21.312 1 97.56 89 TYR A O 1
ATOM 706 N N . LEU A 1 90 ? 1.963 42.5 21.016 1 98.12 90 LEU A N 1
ATOM 707 C CA . LEU A 1 90 ? 2.814 42 19.938 1 98.12 90 LEU A CA 1
ATOM 708 C C . LEU A 1 90 ? 4.258 42.469 20.141 1 98.12 90 LEU A C 1
ATOM 710 O O . LEU A 1 90 ? 4.535 43.281 21.016 1 98.12 90 LEU A O 1
ATOM 714 N N . ASN A 1 91 ? 5.168 41.812 19.5 1 97.06 91 ASN A N 1
ATOM 715 C CA . ASN A 1 91 ? 6.602 42.062 19.531 1 97.06 91 ASN A CA 1
ATOM 716 C C . ASN A 1 91 ? 7.156 42.344 18.125 1 97.06 91 ASN A C 1
ATOM 718 O O . ASN A 1 91 ? 6.73 41.719 17.156 1 97.06 91 ASN A O 1
ATOM 722 N N . ILE A 1 92 ? 8.117 43.281 18.062 1 98 92 ILE A N 1
ATOM 723 C CA . ILE A 1 92 ? 8.695 43.656 16.781 1 98 92 ILE A CA 1
ATOM 724 C C . ILE A 1 92 ? 10.219 43.562 16.844 1 98 92 ILE A C 1
ATOM 726 O O . ILE A 1 92 ? 10.836 44.094 17.781 1 98 92 ILE A O 1
ATOM 730 N N . PHE A 1 93 ? 10.805 42.906 15.906 1 96.5 93 PHE A N 1
ATOM 731 C CA . PHE A 1 93 ? 12.242 42.844 15.695 1 96.5 93 PHE A CA 1
ATOM 732 C C . PHE A 1 93 ? 12.633 43.469 14.367 1 96.5 93 PHE A C 1
ATOM 734 O O . PHE A 1 93 ? 12.055 43.156 13.328 1 96.5 93 PHE A O 1
ATOM 741 N N . THR A 1 94 ? 13.586 44.375 14.367 1 96.12 94 THR A N 1
ATOM 742 C CA . THR A 1 94 ? 13.992 45.062 13.148 1 96.12 94 THR A CA 1
ATOM 743 C C . THR A 1 94 ? 15.445 45.5 13.227 1 96.12 94 THR A C 1
ATOM 745 O O . THR A 1 94 ? 15.961 45.781 14.32 1 96.12 94 THR A O 1
ATOM 748 N N . SER A 1 95 ? 16.062 45.562 12.125 1 91.44 95 SER A N 1
ATOM 749 C CA . SER A 1 95 ? 17.453 46 12.07 1 91.44 95 SER A CA 1
ATOM 750 C C . SER A 1 95 ? 17.531 47.531 11.867 1 91.44 95 SER A C 1
ATOM 752 O O . SER A 1 95 ? 18.562 48.125 12.109 1 91.44 95 SER A O 1
ATOM 754 N N . ASN A 1 96 ? 16.422 48.094 11.422 1 91.56 96 ASN A N 1
ATOM 755 C CA . ASN A 1 96 ? 16.422 49.5 11.102 1 91.56 96 ASN A CA 1
ATOM 756 C C . ASN A 1 96 ? 15.047 50.125 11.328 1 91.56 96 ASN A C 1
ATOM 758 O O . ASN A 1 96 ? 14.258 50.25 10.391 1 91.56 96 ASN A O 1
ATOM 762 N N . PRO A 1 97 ? 14.828 50.656 12.508 1 92.5 97 PRO A N 1
ATOM 763 C CA . PRO A 1 97 ? 13.531 51.281 12.805 1 92.5 97 PRO A CA 1
ATOM 764 C C . PRO A 1 97 ? 13.406 52.688 12.227 1 92.5 97 PRO A C 1
ATOM 766 O O . PRO A 1 97 ? 13.391 53.656 12.977 1 92.5 97 PRO A O 1
ATOM 769 N N . SER A 1 98 ? 13.344 52.75 10.922 1 88.19 98 SER A N 1
ATOM 770 C CA . SER A 1 98 ? 13.172 54 10.18 1 88.19 98 SER A CA 1
ATOM 771 C C . SER A 1 98 ? 12.188 53.844 9.031 1 88.19 98 SER A C 1
ATOM 773 O O . SER A 1 98 ? 12.164 52.781 8.375 1 88.19 98 SER A O 1
ATOM 775 N N . ASN A 1 99 ? 11.461 54.906 8.836 1 83.44 99 ASN A N 1
ATOM 776 C CA . ASN A 1 99 ? 10.445 54.875 7.793 1 83.44 99 ASN A CA 1
ATOM 777 C C . ASN A 1 99 ? 11.07 54.781 6.402 1 83.44 99 ASN A C 1
ATOM 779 O O . ASN A 1 99 ? 10.383 54.469 5.426 1 83.44 99 ASN A O 1
ATOM 783 N N . VAL A 1 100 ? 12.25 54.906 6.332 1 84.19 100 VAL A N 1
ATOM 784 C CA . VAL A 1 100 ? 12.906 54.906 5.027 1 84.19 100 VAL A CA 1
ATOM 785 C C . VAL A 1 100 ? 13.383 53.469 4.711 1 84.19 100 VAL A C 1
ATOM 787 O O . VAL A 1 100 ? 13.656 53.156 3.553 1 84.19 100 VAL A O 1
ATOM 790 N N . ALA A 1 101 ? 13.391 52.594 5.688 1 87 101 ALA A N 1
ATOM 791 C CA . ALA A 1 101 ? 13.953 51.281 5.504 1 87 101 ALA A CA 1
ATOM 792 C C . ALA A 1 101 ? 13.078 50.438 4.578 1 87 101 ALA A C 1
ATOM 794 O O . ALA A 1 101 ? 13.586 49.688 3.74 1 87 101 ALA A O 1
ATOM 795 N N . ASN A 1 102 ? 11.703 50.5 4.684 1 96.12 102 ASN A N 1
ATOM 796 C CA . ASN A 1 102 ? 10.734 49.906 3.77 1 96.12 102 ASN A CA 1
ATOM 797 C C . ASN A 1 102 ? 10.945 48.406 3.623 1 96.12 102 ASN A C 1
ATOM 799 O O . ASN A 1 102 ? 10.891 47.875 2.514 1 96.12 102 ASN A O 1
ATOM 803 N N . MET A 1 103 ? 11.281 47.781 4.695 1 97.75 103 MET A N 1
ATOM 804 C CA . MET A 1 103 ? 11.555 46.344 4.691 1 97.75 103 MET A CA 1
ATOM 805 C C . MET A 1 103 ? 10.258 45.531 4.652 1 97.75 103 MET A C 1
ATOM 807 O O . MET A 1 103 ? 9.234 45.969 5.184 1 97.75 103 MET A O 1
ATOM 811 N N . SER A 1 104 ? 10.32 44.375 4.004 1 98.19 104 SER A N 1
ATOM 812 C CA . SER A 1 104 ? 9.188 43.469 4.074 1 98.19 104 SER A CA 1
ATOM 813 C C . SER A 1 104 ? 8.938 43 5.504 1 98.19 104 SER A C 1
ATOM 815 O O . SER A 1 104 ? 9.828 43.094 6.352 1 98.19 104 SER A O 1
ATOM 817 N N . VAL A 1 105 ? 7.734 42.531 5.812 1 98.75 105 VAL A N 1
ATOM 818 C CA . VAL A 1 105 ? 7.32 42.219 7.176 1 98.75 105 VAL A CA 1
ATOM 819 C C . VAL A 1 105 ? 6.797 40.812 7.25 1 98.75 105 VAL A C 1
ATOM 821 O O . VAL A 1 105 ? 6.066 40.344 6.359 1 98.75 105 VAL A O 1
ATOM 824 N N . LEU A 1 106 ? 7.246 40.062 8.219 1 98.81 106 LEU A N 1
ATOM 825 C CA . LEU A 1 106 ? 6.645 38.781 8.594 1 98.81 106 LEU A CA 1
ATOM 826 C C . LEU A 1 106 ? 5.855 38.906 9.891 1 98.81 106 LEU A C 1
ATOM 828 O O . LEU A 1 106 ? 6.387 39.375 10.898 1 98.81 106 LEU A O 1
ATOM 832 N N . VAL A 1 107 ? 4.645 38.594 9.891 1 98.88 107 VAL A N 1
ATOM 833 C CA . VAL A 1 107 ? 3.877 38.406 11.117 1 98.88 107 VAL A CA 1
ATOM 834 C C . VAL A 1 107 ? 3.711 36.906 11.398 1 98.88 107 VAL A C 1
ATOM 836 O O . VAL A 1 107 ? 3.02 36.219 10.656 1 98.88 107 VAL A O 1
ATOM 839 N N . TYR A 1 108 ? 4.305 36.438 12.453 1 98.56 108 TYR A N 1
ATOM 840 C CA . TYR A 1 108 ? 4.289 35.031 12.812 1 98.56 108 TYR A CA 1
ATOM 841 C C . TYR A 1 108 ? 3.223 34.75 13.859 1 98.56 108 TYR A C 1
ATOM 843 O O . TYR A 1 108 ? 3.211 35.344 14.93 1 98.56 108 TYR A O 1
ATOM 851 N N . ILE A 1 109 ? 2.342 33.812 13.57 1 98.31 109 ILE A N 1
ATOM 852 C CA . ILE A 1 109 ? 1.257 33.406 14.445 1 98.31 109 ILE A CA 1
ATOM 853 C C . ILE A 1 109 ? 1.603 32.062 15.094 1 98.31 109 ILE A C 1
ATOM 855 O O . ILE A 1 109 ? 1.744 31.047 14.406 1 98.31 109 ILE A O 1
ATOM 859 N N . HIS A 1 110 ? 1.72 32.062 16.391 1 95.31 110 HIS A N 1
ATOM 860 C CA . HIS A 1 110 ? 2.148 30.844 17.094 1 95.31 110 HIS A CA 1
ATOM 861 C C . HIS A 1 110 ? 1.082 29.766 17.016 1 95.31 110 HIS A C 1
ATOM 863 O O . HIS A 1 110 ? -0.1 30.062 16.828 1 95.31 110 HIS A O 1
ATOM 869 N N . GLY A 1 111 ? 1.57 28.547 17.141 1 95 111 GLY A N 1
ATOM 870 C CA . GLY A 1 111 ? 0.671 27.406 17.203 1 95 111 GLY A CA 1
ATOM 871 C C . GLY A 1 111 ? 0.243 27.062 18.609 1 95 111 GLY A C 1
ATOM 872 O O . GLY A 1 111 ? 0.061 27.953 19.453 1 95 111 GLY A O 1
ATOM 873 N N . GLY A 1 112 ? -0.061 25.812 18.844 1 91.69 112 GLY A N 1
ATOM 874 C CA . GLY A 1 112 ? -0.456 25.359 20.172 1 91.69 112 GLY A CA 1
ATOM 875 C C . GLY A 1 112 ? -1.878 24.828 20.219 1 91.69 112 GLY A C 1
ATOM 876 O O . GLY A 1 112 ? -2.512 24.844 21.281 1 91.69 112 GLY A O 1
ATOM 877 N N . GLY A 1 113 ? -2.414 24.438 19.156 1 91.5 113 GLY A N 1
ATOM 878 C CA . GLY A 1 113 ? -3.725 23.797 19.109 1 91.5 113 GLY A CA 1
ATOM 879 C C . GLY A 1 113 ? -4.844 24.719 19.562 1 91.5 113 GLY A C 1
ATOM 880 O O . GLY A 1 113 ? -5.859 24.25 20.078 1 91.5 113 GLY A O 1
ATOM 881 N N . TYR A 1 114 ? -4.547 26 19.578 1 93.25 114 TYR A N 1
ATOM 882 C CA . TYR A 1 114 ? -5.473 27.031 20 1 93.25 114 TYR A CA 1
ATOM 883 C C . TYR A 1 114 ? -5.727 26.969 21.5 1 93.25 114 TYR A C 1
ATOM 885 O O . TYR A 1 114 ? -6.699 27.531 22 1 93.25 114 TYR A O 1
ATOM 893 N N . VAL A 1 115 ? -4.879 26.25 22.234 1 91.56 115 VAL A N 1
ATOM 894 C CA . VAL A 1 115 ? -5.086 26.172 23.672 1 91.56 115 VAL A CA 1
ATOM 895 C C . VAL A 1 115 ? -3.816 26.594 24.406 1 91.56 115 VAL A C 1
ATOM 897 O O . VAL A 1 115 ? -3.846 26.875 25.609 1 91.56 115 VAL A O 1
ATOM 900 N N . LEU A 1 116 ? -2.752 26.688 23.641 1 90.69 116 LEU A N 1
ATOM 901 C CA . LEU A 1 116 ? -1.505 27.141 24.25 1 90.69 116 LEU A CA 1
ATOM 902 C C . LEU A 1 116 ? -0.655 27.906 23.25 1 90.69 116 LEU A C 1
ATOM 904 O O . LEU A 1 116 ? -0.941 27.906 22.047 1 90.69 116 LEU A O 1
ATOM 908 N N . GLY A 1 117 ? 0.36 28.641 23.781 1 91.81 117 GLY A N 1
ATOM 909 C CA . GLY A 1 117 ? 1.301 29.391 22.969 1 91.81 117 GLY A CA 1
ATOM 910 C C . GLY A 1 117 ? 1.415 30.844 23.359 1 91.81 117 GLY A C 1
ATOM 911 O O . GLY A 1 117 ? 0.657 31.328 24.203 1 91.81 117 GLY A O 1
ATOM 912 N N . SER A 1 118 ? 2.385 31.5 22.75 1 92.69 118 SER A N 1
ATOM 913 C CA . SER A 1 118 ? 2.637 32.906 23 1 92.69 118 SER A CA 1
ATOM 914 C C . SER A 1 118 ? 3.52 33.531 21.922 1 92.69 118 SER A C 1
ATOM 916 O O . SER A 1 118 ? 4.246 32.812 21.219 1 92.69 118 SER A O 1
ATOM 918 N N . GLY A 1 119 ? 3.408 34.812 21.828 1 92.75 119 GLY A N 1
ATOM 919 C CA . GLY A 1 119 ? 4.258 35.531 20.891 1 92.75 119 GLY A CA 1
ATOM 920 C C . GLY A 1 119 ? 5.719 35.531 21.297 1 92.75 119 GLY A C 1
ATOM 921 O O . GLY A 1 119 ? 6.59 35.875 20.484 1 92.75 119 GLY A O 1
ATOM 922 N N . SER A 1 120 ? 6.039 35.125 22.5 1 90 120 SER A N 1
ATOM 923 C CA . SER A 1 120 ? 7.418 35.125 22.984 1 90 120 SER A CA 1
ATOM 924 C C . SER A 1 120 ? 8.07 33.781 22.766 1 90 120 SER A C 1
ATOM 926 O O . SER A 1 120 ? 9.273 33.594 22.984 1 90 120 SER A O 1
ATOM 928 N N . GLN A 1 121 ? 7.27 32.812 22.312 1 87.38 121 GLN A N 1
ATOM 929 C CA . GLN A 1 121 ? 7.742 31.438 22.188 1 87.38 121 GLN A CA 1
ATOM 930 C C . GLN A 1 121 ? 8.797 31.328 21.094 1 87.38 121 GLN A C 1
ATOM 932 O O . GLN A 1 121 ? 9.797 30.625 21.266 1 87.38 121 GLN A O 1
ATOM 937 N N . TRP A 1 122 ? 8.547 31.906 19.969 1 89.44 122 TRP A N 1
ATOM 938 C CA . TRP A 1 122 ? 9.422 31.859 18.812 1 89.44 122 TRP A CA 1
ATOM 939 C C . TRP A 1 122 ? 9.992 33.25 18.5 1 89.44 122 TRP A C 1
ATOM 941 O O . TRP A 1 122 ? 9.281 34.125 17.969 1 89.44 122 TRP A O 1
ATOM 951 N N . GLN A 1 123 ? 11.227 33.406 18.75 1 88.25 123 GLN A N 1
ATOM 952 C CA . GLN A 1 123 ? 11.852 34.719 18.594 1 88.25 123 GLN A CA 1
ATOM 953 C C . GLN A 1 123 ? 12.359 34.938 17.172 1 88.25 123 GLN A C 1
ATOM 955 O O . GLN A 1 123 ? 12.977 34.031 16.594 1 88.25 123 GLN A O 1
ATOM 960 N N . GLY A 1 124 ? 12.102 36.156 16.641 1 92 124 GLY A N 1
ATOM 961 C CA . GLY A 1 124 ? 12.336 36.344 15.219 1 92 124 GLY A CA 1
ATOM 962 C C . GLY A 1 124 ? 13.555 37.219 14.938 1 92 124 GLY A C 1
ATOM 963 O O . GLY A 1 124 ? 13.781 37.625 13.789 1 92 124 GLY A O 1
ATOM 964 N N . GLN A 1 125 ? 14.43 37.5 15.945 1 91.75 125 GLN A N 1
ATOM 965 C CA . GLN A 1 125 ? 15.5 38.469 15.797 1 91.75 125 GLN A CA 1
ATOM 966 C C . GLN A 1 125 ? 16.547 38 14.789 1 91.75 125 GLN A C 1
ATOM 968 O O . GLN A 1 125 ? 17.078 38.812 14.016 1 91.75 125 GLN A O 1
ATOM 973 N N . ILE A 1 126 ? 16.828 36.688 14.719 1 92.44 126 ILE A N 1
ATOM 974 C CA . ILE A 1 126 ? 17.875 36.188 13.828 1 92.44 126 ILE A CA 1
ATOM 975 C C . ILE A 1 126 ? 17.391 36.25 12.383 1 92.44 126 ILE A C 1
ATOM 977 O O . ILE A 1 126 ? 18.109 36.688 11.484 1 92.44 126 ILE A O 1
ATOM 981 N N . LEU A 1 127 ? 16.156 35.781 12.188 1 94.62 127 LEU A N 1
ATOM 982 C CA . LEU A 1 127 ? 15.562 35.875 10.859 1 94.62 127 LEU A CA 1
ATOM 983 C C . LEU A 1 127 ? 15.523 37.312 10.391 1 94.62 127 LEU A C 1
ATOM 985 O O . LEU A 1 127 ? 15.859 37.625 9.242 1 94.62 127 LEU A O 1
ATOM 989 N N . ALA A 1 128 ? 15.086 38.25 11.25 1 95.69 128 ALA A N 1
ATOM 990 C CA . ALA A 1 128 ? 14.992 39.656 10.922 1 95.69 128 ALA A CA 1
ATOM 991 C C . ALA A 1 128 ? 16.344 40.219 10.477 1 95.69 128 ALA A C 1
ATOM 993 O O . ALA A 1 128 ? 16.438 40.906 9.461 1 95.69 128 ALA A O 1
ATOM 994 N N . ALA A 1 129 ? 17.344 39.875 11.188 1 92.69 129 ALA A N 1
ATOM 995 C CA . ALA A 1 129 ? 18.688 40.406 10.922 1 92.69 129 ALA A CA 1
ATOM 996 C C . ALA A 1 129 ? 19.25 39.812 9.633 1 92.69 129 ALA A C 1
ATOM 998 O O . ALA A 1 129 ? 19.781 40.531 8.797 1 92.69 129 ALA A O 1
ATOM 999 N N . HIS A 1 130 ? 19.141 38.531 9.492 1 91.75 130 HIS A N 1
ATOM 1000 C CA . HIS A 1 130 ? 19.797 37.812 8.406 1 91.75 130 HIS A CA 1
ATOM 1001 C C . HIS A 1 130 ? 19.109 38.062 7.074 1 91.75 130 HIS A C 1
ATOM 1003 O O . HIS A 1 130 ? 19.75 38.094 6.027 1 91.75 130 HIS A O 1
ATOM 1009 N N . GLU A 1 131 ? 17.812 38.281 7.094 1 93.88 131 GLU A N 1
ATOM 1010 C CA . GLU A 1 131 ? 17.094 38.406 5.836 1 93.88 131 GLU A CA 1
ATOM 1011 C C . GLU A 1 131 ? 16.641 39.875 5.609 1 93.88 131 GLU A C 1
ATOM 1013 O O . GLU A 1 131 ? 15.945 40.156 4.633 1 93.88 131 GLU A O 1
ATOM 1018 N N . ASN A 1 132 ? 16.969 40.75 6.484 1 93.62 132 ASN A N 1
ATOM 1019 C CA . ASN A 1 132 ? 16.641 42.156 6.371 1 93.62 132 ASN A CA 1
ATOM 1020 C C . ASN A 1 132 ? 15.141 42.375 6.191 1 93.62 132 ASN A C 1
ATOM 1022 O O . ASN A 1 132 ? 14.719 43 5.223 1 93.62 132 ASN A O 1
ATOM 1026 N N . ILE A 1 133 ? 14.43 41.875 7.148 1 97.25 133 ILE A N 1
ATOM 1027 C CA . ILE A 1 133 ? 12.984 42.031 7.215 1 97.25 133 ILE A CA 1
ATOM 1028 C C . ILE A 1 133 ? 12.578 42.438 8.633 1 97.25 133 ILE A C 1
ATOM 1030 O O . ILE A 1 133 ? 13.398 42.375 9.555 1 97.25 133 ILE A O 1
ATOM 1034 N N . VAL A 1 134 ? 11.375 42.906 8.812 1 98.12 134 VAL A N 1
ATOM 1035 C CA . VAL A 1 134 ? 10.789 43.094 10.133 1 98.12 134 VAL A CA 1
ATOM 1036 C C . VAL A 1 134 ? 9.977 41.875 10.531 1 98.12 134 VAL A C 1
ATOM 1038 O O . VAL A 1 134 ? 9.211 41.344 9.727 1 98.12 134 VAL A O 1
ATOM 1041 N N . VAL A 1 135 ? 10.219 41.375 11.734 1 98.38 135 VAL A N 1
ATOM 1042 C CA . VAL A 1 135 ? 9.461 40.219 12.219 1 98.38 135 VAL A CA 1
ATOM 1043 C C . VAL A 1 135 ? 8.57 40.656 13.391 1 98.38 135 VAL A C 1
ATOM 1045 O O . VAL A 1 135 ? 9.039 41.281 14.328 1 98.38 135 VAL A O 1
ATOM 1048 N N . VAL A 1 136 ? 7.344 40.312 13.289 1 98.81 136 VAL A N 1
ATOM 1049 C CA . VAL A 1 136 ? 6.359 40.594 14.336 1 98.81 136 VAL A CA 1
ATOM 1050 C C . VAL A 1 136 ? 5.797 39.281 14.867 1 98.81 136 VAL A C 1
ATOM 1052 O O . VAL A 1 136 ? 5.453 38.375 14.094 1 98.81 136 VAL A O 1
ATOM 1055 N N . THR A 1 137 ? 5.777 39.094 16.156 1 97.81 137 THR A N 1
ATOM 1056 C CA . THR A 1 137 ? 5.074 38 16.797 1 97.81 137 THR A CA 1
ATOM 1057 C C . THR A 1 137 ? 3.928 38.5 17.672 1 97.81 137 THR A C 1
ATOM 1059 O O . THR A 1 137 ? 3.984 39.625 18.172 1 97.81 137 THR A O 1
ATOM 1062 N N . ILE A 1 138 ? 2.859 37.719 17.875 1 98.06 138 ILE A N 1
ATOM 1063 C CA . ILE A 1 138 ? 1.668 38.25 18.531 1 98.06 138 ILE A CA 1
ATOM 1064 C C . ILE A 1 138 ? 1.126 37.219 19.531 1 98.06 138 ILE A C 1
ATOM 1066 O O . ILE A 1 138 ? 1.29 36.031 19.359 1 98.06 138 ILE A O 1
ATOM 1070 N N . ASN A 1 139 ? 0.527 37.75 20.578 1 96.81 139 ASN A N 1
ATOM 1071 C CA . ASN A 1 139 ? -0.396 36.969 21.406 1 96.81 139 ASN A CA 1
ATOM 1072 C C . ASN A 1 139 ? -1.821 37.031 20.859 1 96.81 139 ASN A C 1
ATOM 1074 O O . ASN A 1 139 ? -2.176 37.969 20.156 1 96.81 139 ASN A O 1
ATOM 1078 N N . TYR A 1 140 ? -2.562 36.094 21.125 1 98.06 140 TYR A N 1
ATOM 1079 C CA . TYR A 1 140 ? -4.008 36.094 20.938 1 98.06 140 TYR A CA 1
ATOM 1080 C C . TYR A 1 140 ? -4.691 35.188 21.953 1 98.06 140 TYR A C 1
ATOM 1082 O O . TYR A 1 140 ? -4.059 34.281 22.531 1 98.06 140 TYR A O 1
ATOM 1090 N N . ARG A 1 141 ? -5.91 35.406 22.266 1 97.81 141 ARG A N 1
ATOM 1091 C CA . ARG A 1 141 ? -6.633 34.594 23.219 1 97.81 141 ARG A CA 1
ATOM 1092 C C . ARG A 1 141 ? -6.77 33.156 22.719 1 97.81 141 ARG A C 1
ATOM 1094 O O . ARG A 1 141 ? -7.059 32.938 21.547 1 97.81 141 ARG A O 1
ATOM 1101 N N . VAL A 1 142 ? -6.539 32.188 23.609 1 95.25 142 VAL A N 1
ATOM 1102 C CA . VAL A 1 142 ? -6.625 30.781 23.297 1 95.25 142 VAL A CA 1
ATOM 1103 C C . VAL A 1 142 ? -7.688 30.109 24.172 1 95.25 142 VAL A C 1
ATOM 1105 O O . VAL A 1 142 ? -8.312 30.766 25 1 95.25 142 VAL A O 1
ATOM 1108 N N . GLY A 1 143 ? -7.996 28.875 23.891 1 94.44 143 GLY A N 1
ATOM 1109 C CA . GLY A 1 143 ? -8.953 28.125 24.688 1 94.44 143 GLY A CA 1
ATOM 1110 C C . GLY A 1 143 ? -10.359 28.703 24.625 1 94.44 143 GLY A C 1
ATOM 1111 O O . GLY A 1 143 ? -10.773 29.234 23.594 1 94.44 143 GLY A O 1
ATOM 1112 N N . VAL A 1 144 ? -11.023 28.562 25.734 1 95.06 144 VAL A N 1
ATOM 1113 C CA . VAL A 1 144 ? -12.422 28.969 25.797 1 95.06 144 VAL A CA 1
ATOM 1114 C C . VAL A 1 144 ? -12.531 30.484 25.688 1 95.06 144 VAL A C 1
ATOM 1116 O O . VAL A 1 144 ? -13.539 31.016 25.219 1 95.06 144 VAL A O 1
ATOM 1119 N N . LEU A 1 145 ? -11.438 31.172 26.016 1 96.69 145 LEU A N 1
ATOM 1120 C CA . LEU A 1 145 ? -11.469 32.625 25.969 1 96.69 145 LEU A CA 1
ATOM 1121 C C . LEU A 1 145 ? -11.305 33.125 24.531 1 96.69 145 LEU A C 1
ATOM 1123 O O . LEU A 1 145 ? -11.688 34.25 24.219 1 96.69 145 LEU A O 1
ATOM 1127 N N . GLY A 1 146 ? -10.773 32.281 23.688 1 97.06 146 GLY A N 1
ATOM 1128 C CA . GLY A 1 146 ? -10.5 32.688 22.328 1 97.06 146 GLY A CA 1
ATOM 1129 C C . GLY A 1 146 ? -11.438 32.094 21.312 1 97.06 146 GLY A C 1
ATOM 1130 O O . GLY A 1 146 ? -11.641 32.625 20.219 1 97.06 146 GLY A O 1
ATOM 1131 N N . PHE A 1 147 ? -12.109 30.922 21.703 1 95.88 147 PHE A N 1
ATOM 1132 C CA . PHE A 1 147 ? -12.711 30.203 20.578 1 95.88 147 PHE A CA 1
ATOM 1133 C C . PHE A 1 147 ? -14.07 29.641 20.969 1 95.88 147 PHE A C 1
ATOM 1135 O O . PHE A 1 147 ? -14.789 29.109 20.125 1 95.88 147 PHE A O 1
ATOM 1142 N N . MET A 1 148 ? -14.492 29.75 22.203 1 95.56 148 MET A N 1
ATOM 1143 C CA . MET A 1 148 ? -15.852 29.375 22.578 1 95.56 148 MET A CA 1
ATOM 1144 C C . MET A 1 148 ? -16.859 30.375 22.031 1 95.56 148 MET A C 1
ATOM 1146 O O . MET A 1 148 ? -16.625 31.578 22.047 1 95.56 148 MET A O 1
ATOM 1150 N N . THR A 1 149 ? -17.984 29.906 21.531 1 96.56 149 THR A N 1
ATOM 1151 C CA . THR A 1 149 ? -19.078 30.734 21.062 1 96.56 149 THR A CA 1
ATOM 1152 C C . THR A 1 149 ? -20.422 30.234 21.609 1 96.56 149 THR A C 1
ATOM 1154 O O . THR A 1 149 ? -20.578 29.031 21.859 1 96.56 149 THR A O 1
ATOM 1157 N N . SER A 1 150 ? -21.344 31.203 21.766 1 95.62 150 SER A N 1
ATOM 1158 C CA . SER A 1 150 ? -22.672 30.812 22.234 1 95.62 150 SER A CA 1
ATOM 1159 C C . SER A 1 150 ? -23.469 30.141 21.125 1 95.62 150 SER A C 1
ATOM 1161 O O . SER A 1 150 ? -24.438 29.406 21.391 1 95.62 150 SER A O 1
ATOM 1163 N N . GLY A 1 151 ? -23.156 30.438 19.875 1 94.25 151 GLY A N 1
ATOM 1164 C CA . GLY A 1 151 ? -23.562 29.562 18.781 1 94.25 151 GLY A CA 1
ATOM 1165 C C . GLY A 1 151 ? -24.891 29.938 18.172 1 94.25 151 GLY A C 1
ATOM 1166 O O . GLY A 1 151 ? -25.453 29.188 17.359 1 94.25 151 GLY A O 1
ATOM 1167 N N . GLU A 1 152 ? -25.438 31.125 18.531 1 93.62 152 GLU A N 1
ATOM 1168 C CA . GLU A 1 152 ? -26.656 31.578 17.859 1 93.62 152 GLU A CA 1
ATOM 1169 C C . GLU A 1 152 ? -26.422 31.781 16.375 1 93.62 152 GLU A C 1
ATOM 1171 O O . GLU A 1 152 ? -25.375 32.281 15.961 1 93.62 152 GLU A O 1
ATOM 1176 N N . GLU A 1 153 ? -27.422 31.453 15.555 1 92.19 153 GLU A N 1
ATOM 1177 C CA . GLU A 1 153 ? -27.297 31.562 14.102 1 92.19 153 GLU A CA 1
ATOM 1178 C C . GLU A 1 153 ? -27.219 33.031 13.672 1 92.19 153 GLU A C 1
ATOM 1180 O O . GLU A 1 153 ? -26.453 33.375 12.766 1 92.19 153 GLU A O 1
ATOM 1185 N N . ASP A 1 154 ? -28.047 33.812 14.297 1 93.5 154 ASP A N 1
ATOM 1186 C CA . ASP A 1 154 ? -28 35.25 14.055 1 93.5 154 ASP A CA 1
ATOM 1187 C C . ASP A 1 154 ? -26.812 35.906 14.766 1 93.5 154 ASP A C 1
ATOM 1189 O O . ASP A 1 154 ? -26.812 36.031 15.992 1 93.5 154 ASP A O 1
ATOM 1193 N N . SER A 1 155 ? -25.875 36.312 13.953 1 92.69 155 SER A N 1
ATOM 1194 C CA . SER A 1 155 ? -24.641 36.875 14.516 1 92.69 155 SER A CA 1
ATOM 1195 C C . SER A 1 155 ? -24.922 38.094 15.383 1 92.69 155 SER A C 1
ATOM 1197 O O . SER A 1 155 ? -24.203 38.344 16.344 1 92.69 155 SER A O 1
ATOM 1199 N N . ALA A 1 156 ? -25.953 38.781 15.117 1 93.19 156 ALA A N 1
ATOM 1200 C CA . ALA A 1 156 ? -26.297 40 15.867 1 93.19 156 ALA A CA 1
ATOM 1201 C C . ALA A 1 156 ? -26.797 39.656 17.266 1 93.19 156 ALA A C 1
ATOM 1203 O O . ALA A 1 156 ? -26.75 40.469 18.172 1 93.19 156 ALA A O 1
ATOM 1204 N N . ARG A 1 157 ? -27.234 38.5 17.453 1 92.88 157 ARG A N 1
ATOM 1205 C CA . ARG A 1 157 ? -27.812 38.062 18.719 1 92.88 157 ARG A CA 1
ATOM 1206 C C . ARG A 1 157 ? -26.875 37.125 19.453 1 92.88 157 ARG A C 1
ATOM 1208 O O . ARG A 1 157 ? -27.219 36.594 20.516 1 92.88 157 ARG A O 1
ATOM 1215 N N . ARG A 1 158 ? -25.75 36.844 18.859 1 95.19 158 ARG A N 1
ATOM 1216 C CA . ARG A 1 158 ? -24.812 35.906 19.484 1 95.19 158 ARG A CA 1
ATOM 1217 C C . ARG A 1 158 ? -24.156 36.531 20.719 1 95.19 158 ARG A C 1
ATOM 1219 O O . ARG A 1 158 ? -23.469 37.531 20.609 1 95.19 158 ARG A O 1
ATOM 1226 N N . ALA A 1 159 ? -24.359 35.938 21.828 1 95.62 159 ALA A N 1
ATOM 1227 C CA . ALA A 1 159 ? -23.875 36.469 23.094 1 95.62 159 ALA A CA 1
ATOM 1228 C C . ALA A 1 159 ? -22.359 36.406 23.172 1 95.62 159 ALA A C 1
ATOM 1230 O O . ALA A 1 159 ? -21.719 37.312 23.719 1 95.62 159 ALA A O 1
ATOM 1231 N N . ILE A 1 160 ? -21.797 35.375 22.703 1 97.06 160 ILE A N 1
ATOM 1232 C CA . ILE A 1 160 ? -20.359 35.25 22.484 1 97.06 160 ILE A CA 1
ATOM 1233 C C . ILE A 1 160 ? -20.062 35.062 21 1 97.06 160 ILE A C 1
ATOM 1235 O O . ILE A 1 160 ? -20.406 34 20.438 1 97.06 160 ILE A O 1
ATOM 1239 N N . GLN A 1 161 ? -19.453 36.062 20.422 1 96.38 161 GLN A N 1
ATOM 1240 C CA . GLN A 1 161 ? -19.094 35.938 19.016 1 96.38 161 GLN A CA 1
ATOM 1241 C C . GLN A 1 161 ? -18.125 34.781 18.797 1 96.38 161 GLN A C 1
ATOM 1243 O O . GLN A 1 161 ? -17.391 34.406 19.703 1 96.38 161 GLN A O 1
ATOM 1248 N N . ALA A 1 162 ? -18.172 34.219 17.594 1 95.62 162 ALA A N 1
ATOM 1249 C CA . ALA A 1 162 ? -17.281 33.125 17.266 1 95.62 162 ALA A CA 1
ATOM 1250 C C . ALA A 1 162 ? -15.898 33.656 16.875 1 95.62 162 ALA A C 1
ATOM 1252 O O . ALA A 1 162 ? -15.781 34.75 16.344 1 95.62 162 ALA A O 1
ATOM 1253 N N . ASN A 1 163 ? -14.844 32.875 17.156 1 97.19 163 ASN A N 1
ATOM 1254 C CA . ASN A 1 163 ? -13.5 33.031 16.609 1 97.19 163 ASN A CA 1
ATOM 1255 C C . ASN A 1 163 ? -12.828 34.312 17.156 1 97.19 163 ASN A C 1
ATOM 1257 O O . ASN A 1 163 ? -12.18 35.031 16.406 1 97.19 163 ASN A O 1
ATOM 1261 N N . LEU A 1 164 ? -13 34.531 18.422 1 98.5 164 LEU A N 1
ATOM 1262 C CA . LEU A 1 164 ? -12.406 35.719 19.047 1 98.5 164 LEU A CA 1
ATOM 1263 C C . LEU A 1 164 ? -10.891 35.719 18.906 1 98.5 164 LEU A C 1
ATOM 1265 O O . LEU A 1 164 ? -10.273 36.75 18.703 1 98.5 164 LEU A O 1
ATOM 1269 N N . GLY A 1 165 ? -10.289 34.531 19.047 1 98.44 165 GLY A N 1
ATOM 1270 C CA . GLY A 1 165 ? -8.859 34.406 18.844 1 98.44 165 GLY A CA 1
ATOM 1271 C C . GLY A 1 165 ? -8.422 34.844 17.453 1 98.44 165 GLY A C 1
ATOM 1272 O O . GLY A 1 165 ? -7.387 35.5 17.297 1 98.44 165 GLY A O 1
ATOM 1273 N N . LEU A 1 166 ? -9.164 34.5 16.438 1 98.56 166 LEU A N 1
ATOM 1274 C CA . LEU A 1 166 ? -8.867 34.938 15.078 1 98.56 166 LEU A CA 1
ATOM 1275 C C . LEU A 1 166 ? -9.078 36.438 14.93 1 98.56 166 LEU A C 1
ATOM 1277 O O . LEU A 1 166 ? -8.344 37.094 14.195 1 98.56 166 LEU A O 1
ATOM 1281 N N . LEU A 1 167 ? -10.109 36.969 15.57 1 98.75 167 LEU A N 1
ATOM 1282 C CA . LEU A 1 167 ? -10.359 38.406 15.539 1 98.75 167 LEU A CA 1
ATOM 1283 C C . LEU A 1 167 ? -9.227 39.156 16.219 1 98.75 167 LEU A C 1
ATOM 1285 O O . LEU A 1 167 ? -8.867 40.25 15.797 1 98.75 167 LEU A O 1
ATOM 1289 N N . ASP A 1 168 ? -8.719 38.562 17.359 1 98.88 168 ASP A N 1
ATOM 1290 C CA . ASP A 1 168 ? -7.52 39.156 17.953 1 98.88 168 ASP A CA 1
ATOM 1291 C C . ASP A 1 168 ? -6.395 39.25 16.922 1 98.88 168 ASP A C 1
ATOM 1293 O O . ASP A 1 168 ? -5.75 40.281 16.812 1 98.88 168 ASP A O 1
ATOM 1297 N N . GLN A 1 169 ? -6.156 38.219 16.203 1 98.88 169 GLN A N 1
ATOM 1298 C CA . GLN A 1 169 ? -5.105 38.156 15.195 1 98.88 169 GLN A CA 1
ATOM 1299 C C . GLN A 1 169 ? -5.344 39.188 14.102 1 98.88 169 GLN A C 1
ATOM 1301 O O . GLN A 1 169 ? -4.41 39.875 13.68 1 98.88 169 GLN A O 1
ATOM 1306 N N . SER A 1 170 ? -6.602 39.281 13.641 1 98.75 170 SER A N 1
ATOM 1307 C CA . SER A 1 170 ? -6.953 40.281 12.617 1 98.75 170 SER A CA 1
ATOM 1308 C C . SER A 1 170 ? -6.676 41.688 13.094 1 98.75 170 SER A C 1
ATOM 1310 O O . SER A 1 170 ? -6.156 42.531 12.344 1 98.75 170 SER A O 1
ATOM 1312 N N . LEU A 1 171 ? -7.012 41.969 14.32 1 98.81 171 LEU A N 1
ATOM 1313 C CA . LEU A 1 171 ? -6.754 43.312 14.867 1 98.81 171 LEU A CA 1
ATOM 1314 C C . LEU A 1 171 ? -5.254 43.562 14.969 1 98.81 171 LEU A C 1
ATOM 1316 O O . LEU A 1 171 ? -4.801 44.688 14.734 1 98.81 171 LEU A O 1
ATOM 1320 N N . ALA A 1 172 ? -4.52 42.562 15.391 1 98.88 172 ALA A N 1
ATOM 1321 C CA . ALA A 1 172 ? -3.064 42.719 15.43 1 98.88 172 ALA A CA 1
ATOM 1322 C C . ALA A 1 172 ? -2.51 43.031 14.039 1 98.88 172 ALA A C 1
ATOM 1324 O O . ALA A 1 172 ? -1.618 43.875 13.898 1 98.88 172 ALA A O 1
ATOM 1325 N N . LEU A 1 173 ? -2.99 42.344 13.039 1 98.88 173 LEU A N 1
ATOM 1326 C CA . LEU A 1 173 ? -2.564 42.562 11.664 1 98.88 173 LEU A CA 1
ATOM 1327 C C . LEU A 1 173 ? -2.881 44 11.242 1 98.88 173 LEU A C 1
ATOM 1329 O O . LEU A 1 173 ? -2.07 44.656 10.578 1 98.88 173 LEU A O 1
ATOM 1333 N N . GLN A 1 174 ? -4.059 44.5 11.602 1 98.69 174 GLN A N 1
ATOM 1334 C CA . GLN A 1 174 ? -4.418 45.875 11.312 1 98.69 174 GLN A CA 1
ATOM 1335 C C . GLN A 1 174 ? -3.463 46.844 12.008 1 98.69 174 GLN A C 1
ATOM 1337 O O . GLN A 1 174 ? -3.035 47.844 11.406 1 98.69 174 GLN A O 1
ATOM 1342 N N . TRP A 1 175 ? -3.17 46.562 13.266 1 98.81 175 TRP A N 1
ATOM 1343 C CA . TRP A 1 175 ? -2.213 47.406 13.992 1 98.81 175 TRP A CA 1
ATOM 1344 C C . TRP A 1 175 ? -0.879 47.469 13.258 1 98.81 175 TRP A C 1
ATOM 1346 O O . TRP A 1 175 ? -0.28 48.531 13.141 1 98.81 175 TRP A O 1
ATOM 1356 N N . VAL A 1 176 ? -0.393 46.312 12.82 1 98.81 176 VAL A N 1
ATOM 1357 C CA . VAL A 1 176 ? 0.874 46.25 12.102 1 98.81 176 VAL A CA 1
ATOM 1358 C C . VAL A 1 176 ? 0.798 47.094 10.82 1 98.81 176 VAL A C 1
ATOM 1360 O O . VAL A 1 176 ? 1.694 47.875 10.547 1 98.81 176 VAL A O 1
ATOM 1363 N N . LYS A 1 177 ? -0.232 46.906 10.086 1 98.31 177 LYS A N 1
ATOM 1364 C CA . LYS A 1 177 ? -0.409 47.688 8.844 1 98.31 177 LYS A CA 1
ATOM 1365 C C . LYS A 1 177 ? -0.354 49.188 9.109 1 98.31 177 LYS A C 1
ATOM 1367 O O . LYS A 1 177 ? 0.27 49.938 8.352 1 98.31 177 LYS A O 1
ATOM 1372 N N . ASP A 1 178 ? -0.877 49.594 10.188 1 98 178 ASP A N 1
ATOM 1373 C CA . ASP A 1 178 ? -1.046 51.031 10.492 1 98 178 ASP A CA 1
ATOM 1374 C C . ASP A 1 178 ? 0.239 51.625 11.062 1 98 178 ASP A C 1
ATOM 1376 O O . ASP A 1 178 ? 0.456 52.844 10.984 1 98 178 ASP A O 1
ATOM 1380 N N . ASN A 1 179 ? 1.115 50.781 11.617 1 98.19 179 ASN A N 1
ATOM 1381 C CA . ASN A 1 179 ? 2.172 51.375 12.438 1 98.19 179 ASN A CA 1
ATOM 1382 C C . ASN A 1 179 ? 3.553 50.875 11.992 1 98.19 179 ASN A C 1
ATOM 1384 O O . ASN A 1 179 ? 4.566 51.5 12.359 1 98.19 179 ASN A O 1
ATOM 1388 N N . ILE A 1 180 ? 3.648 49.906 11.164 1 98.38 180 ILE A N 1
ATOM 1389 C CA . ILE A 1 180 ? 4.891 49.156 11 1 98.38 180 ILE A CA 1
ATOM 1390 C C . ILE A 1 180 ? 5.918 50.031 10.273 1 98.38 180 ILE A C 1
ATOM 1392 O O . ILE A 1 180 ? 7.121 49.75 10.344 1 98.38 180 ILE A O 1
ATOM 1396 N N . GLU A 1 181 ? 5.422 51 9.523 1 97.5 181 GLU A N 1
ATOM 1397 C CA . GLU A 1 181 ? 6.316 51.875 8.789 1 97.5 181 GLU A CA 1
ATOM 1398 C C . GLU A 1 181 ? 7.328 52.531 9.719 1 97.5 181 GLU A C 1
ATOM 1400 O O . GLU A 1 181 ? 8.492 52.719 9.359 1 97.5 181 GLU A O 1
ATOM 1405 N N . ASN A 1 182 ? 6.93 52.906 10.906 1 96.31 182 ASN A N 1
ATOM 1406 C CA . ASN A 1 182 ? 7.789 53.594 11.875 1 96.31 182 ASN A CA 1
ATOM 1407 C C . ASN A 1 182 ? 8.836 52.656 12.453 1 96.31 182 ASN A C 1
ATOM 1409 O O . ASN A 1 182 ? 9.828 53.094 13.039 1 96.31 182 ASN A O 1
ATOM 1413 N N . PHE A 1 183 ? 8.641 51.438 12.273 1 97.31 183 PHE A N 1
ATOM 1414 C CA . PHE A 1 183 ? 9.578 50.406 12.742 1 97.31 183 PHE A CA 1
ATOM 1415 C C . PHE A 1 183 ? 10.453 49.906 11.602 1 97.31 183 PHE A C 1
ATOM 1417 O O . PHE A 1 183 ? 11.211 48.969 11.766 1 97.31 183 PHE A O 1
ATOM 1424 N N . GLY A 1 184 ? 10.227 50.5 10.398 1 97 184 GLY A N 1
ATOM 1425 C CA . GLY A 1 184 ? 11.047 50.188 9.242 1 97 184 GLY A CA 1
ATOM 1426 C C . GLY A 1 184 ? 10.367 49.219 8.281 1 97 184 GLY A C 1
ATOM 1427 O O . GLY A 1 184 ? 10.93 48.906 7.238 1 97 184 GLY A O 1
ATOM 1428 N N . GLY A 1 185 ? 9.172 48.812 8.633 1 98.06 185 GLY A N 1
ATOM 1429 C CA . GLY A 1 185 ? 8.461 47.875 7.793 1 98.06 185 GLY A CA 1
ATOM 1430 C C . GLY A 1 185 ? 7.637 48.531 6.707 1 98.06 185 GLY A C 1
ATOM 1431 O O . GLY A 1 185 ? 7.246 49.688 6.836 1 98.06 185 GLY A O 1
ATOM 1432 N N . ASN A 1 186 ? 7.406 47.844 5.637 1 98.12 186 ASN A N 1
ATOM 1433 C CA . ASN A 1 186 ? 6.508 48.25 4.562 1 98.12 186 ASN A CA 1
ATOM 1434 C C . ASN A 1 186 ? 5.102 47.688 4.766 1 98.12 186 ASN A C 1
ATOM 1436 O O . ASN A 1 186 ? 4.895 46.469 4.699 1 98.12 186 ASN A O 1
ATOM 1440 N N . PRO A 1 187 ? 4.09 48.5 4.996 1 97.69 187 PRO A N 1
ATOM 1441 C CA . PRO A 1 187 ? 2.736 48 5.289 1 97.69 187 PRO A CA 1
ATOM 1442 C C . PRO A 1 187 ? 2.094 47.281 4.105 1 97.69 187 PRO A C 1
ATOM 1444 O O . PRO A 1 187 ? 1.067 46.625 4.266 1 97.69 187 PRO A O 1
ATOM 1447 N N . ASP A 1 188 ? 2.664 47.406 2.871 1 97.06 188 ASP A N 1
ATOM 1448 C CA . ASP A 1 188 ? 2.098 46.75 1.691 1 97.06 188 ASP A CA 1
ATOM 1449 C C . ASP A 1 188 ? 2.789 45.406 1.408 1 97.06 188 ASP A C 1
ATOM 1451 O O . ASP A 1 188 ? 2.371 44.656 0.521 1 97.06 188 ASP A O 1
ATOM 1455 N N . PHE A 1 189 ? 3.844 45.094 2.162 1 97.81 189 PHE A N 1
ATOM 1456 C CA . PHE A 1 189 ? 4.605 43.875 1.948 1 97.81 189 PHE A CA 1
ATOM 1457 C C . PHE A 1 189 ? 4.641 43.031 3.215 1 97.81 189 PHE A C 1
ATOM 1459 O O . PHE A 1 189 ? 5.715 42.719 3.727 1 97.81 189 PHE A O 1
ATOM 1466 N N . ILE A 1 190 ? 3.469 42.656 3.65 1 98.81 190 ILE A N 1
ATOM 1467 C CA . ILE A 1 190 ? 3.299 41.844 4.848 1 98.81 190 ILE A CA 1
ATOM 1468 C C . ILE A 1 190 ? 2.992 40.375 4.449 1 98.81 190 ILE A C 1
ATOM 1470 O O . ILE A 1 190 ? 2.125 40.156 3.605 1 98.81 190 ILE A O 1
ATOM 1474 N N . THR A 1 191 ? 3.758 39.469 4.906 1 98.81 191 THR A N 1
ATOM 1475 C CA . THR A 1 191 ? 3.496 38.031 4.832 1 98.81 191 THR A CA 1
ATOM 1476 C C . THR A 1 191 ? 3.129 37.469 6.203 1 98.81 191 THR A C 1
ATOM 1478 O O . THR A 1 191 ? 3.762 37.812 7.207 1 98.81 191 THR A O 1
ATOM 1481 N N . ILE A 1 192 ? 2.082 36.719 6.297 1 98.81 192 ILE A N 1
ATOM 1482 C CA . ILE A 1 192 ? 1.74 36.031 7.547 1 98.81 192 ILE A CA 1
ATOM 1483 C C . ILE A 1 192 ? 2.213 34.594 7.504 1 98.81 192 ILE A C 1
ATOM 1485 O O . ILE A 1 192 ? 2.236 33.969 6.438 1 98.81 192 ILE A O 1
ATOM 1489 N N . ALA A 1 193 ? 2.621 34.062 8.633 1 98.56 193 ALA A N 1
ATOM 1490 C CA . ALA A 1 193 ? 3.088 32.688 8.734 1 98.56 193 ALA A CA 1
ATOM 1491 C C . ALA A 1 193 ? 2.717 32.094 10.086 1 98.56 193 ALA A C 1
ATOM 1493 O O . ALA A 1 193 ? 2.51 32.812 11.062 1 98.56 193 ALA A O 1
ATOM 1494 N N . GLY A 1 194 ? 2.662 30.844 10.172 1 97.75 194 GLY A N 1
ATOM 1495 C CA . GLY A 1 194 ? 2.473 30.109 11.406 1 97.75 194 GLY A CA 1
ATOM 1496 C C . GLY A 1 194 ? 2.598 28.609 11.234 1 97.75 194 GLY A C 1
ATOM 1497 O O . GLY A 1 194 ? 2.678 28.109 10.109 1 97.75 194 GLY A O 1
ATOM 1498 N N . ASN A 1 195 ? 2.686 27.922 12.312 1 96.75 195 ASN A N 1
ATOM 1499 C CA . ASN A 1 195 ? 2.77 26.469 12.344 1 96.75 195 ASN A CA 1
ATOM 1500 C C . ASN A 1 195 ? 1.636 25.859 13.164 1 96.75 195 ASN A C 1
ATOM 1502 O O . ASN A 1 195 ? 1.188 26.453 14.148 1 96.75 195 ASN A O 1
ATOM 1506 N N . SER A 1 196 ? 1.221 24.656 12.766 1 96.06 196 SER A N 1
ATOM 1507 C CA . SER A 1 196 ? 0.147 23.969 13.477 1 96.06 196 SER A CA 1
ATOM 1508 C C . SER A 1 196 ? -1.117 24.812 13.523 1 96.06 196 SER A C 1
ATOM 1510 O O . SER A 1 196 ? -1.601 25.281 12.484 1 96.06 196 SER A O 1
ATOM 1512 N N . ALA A 1 197 ? -1.59 25.234 14.75 1 95.38 197 ALA A N 1
ATOM 1513 C CA . ALA A 1 197 ? -2.74 26.125 14.867 1 95.38 197 ALA A CA 1
ATOM 1514 C C . ALA A 1 197 ? -2.445 27.484 14.242 1 95.38 197 ALA A C 1
ATOM 1516 O O . ALA A 1 197 ? -3.338 28.125 13.68 1 95.38 197 ALA A O 1
ATOM 1517 N N . GLY A 1 198 ? -1.178 27.891 14.289 1 97.06 198 GLY A N 1
ATOM 1518 C CA . GLY A 1 198 ? -0.782 29.125 13.633 1 97.06 198 GLY A CA 1
ATOM 1519 C C . GLY A 1 198 ? -0.875 29.062 12.117 1 97.06 198 GLY A C 1
ATOM 1520 O O . GLY A 1 198 ? -1.263 30.031 11.477 1 97.06 198 GLY A O 1
ATOM 1521 N N . GLY A 1 199 ? -0.422 27.875 11.57 1 97.06 199 GLY A N 1
ATOM 1522 C CA . GLY A 1 199 ? -0.598 27.672 10.141 1 97.06 199 GLY A CA 1
ATOM 1523 C C . GLY A 1 199 ? -2.055 27.641 9.719 1 97.06 199 GLY A C 1
ATOM 1524 O O . GLY A 1 199 ? -2.418 28.188 8.68 1 97.06 199 GLY A O 1
ATOM 1525 N N . LEU A 1 200 ? -2.875 27.016 10.516 1 96.5 200 LEU A N 1
ATOM 1526 C CA . LEU A 1 200 ? -4.312 27 10.258 1 96.5 200 LEU A CA 1
ATOM 1527 C C . LEU A 1 200 ? -4.902 28.406 10.391 1 96.5 200 LEU A C 1
ATOM 1529 O O . LEU A 1 200 ? -5.797 28.766 9.625 1 96.5 200 LEU A O 1
ATOM 1533 N N . SER A 1 201 ? -4.414 29.172 11.344 1 97.5 201 SER A N 1
ATOM 1534 C CA . SER A 1 201 ? -4.832 30.578 11.469 1 97.5 201 SER A CA 1
ATOM 1535 C C . SER A 1 201 ? -4.535 31.344 10.188 1 97.5 201 SER A C 1
ATOM 1537 O O . SER A 1 201 ? -5.391 32.094 9.695 1 97.5 201 SER A O 1
ATOM 1539 N N . ALA A 1 202 ? -3.352 31.188 9.727 1 98.12 202 ALA A N 1
ATOM 1540 C CA . ALA A 1 202 ? -2.998 31.875 8.484 1 98.12 202 ALA A CA 1
ATOM 1541 C C . ALA A 1 202 ? -3.959 31.5 7.359 1 98.12 202 ALA A C 1
ATOM 1543 O O . ALA A 1 202 ? -4.34 32.344 6.555 1 98.12 202 ALA A O 1
ATOM 1544 N N . MET A 1 203 ? -4.348 30.281 7.316 1 97.06 203 MET A N 1
ATOM 1545 C CA . MET A 1 203 ? -5.309 29.844 6.305 1 97.06 203 MET A CA 1
ATOM 1546 C C . MET A 1 203 ? -6.668 30.516 6.523 1 97.06 203 MET A C 1
ATOM 1548 O O . MET A 1 203 ? -7.312 30.938 5.57 1 97.06 203 MET A O 1
ATOM 1552 N N . TYR A 1 204 ? -7.121 30.562 7.723 1 97.06 204 TYR A N 1
ATOM 1553 C CA . TYR A 1 204 ? -8.398 31.203 8.023 1 97.06 204 TYR A CA 1
ATOM 1554 C C . TYR A 1 204 ? -8.383 32.656 7.617 1 97.06 204 TYR A C 1
ATOM 1556 O O . TYR A 1 204 ? -9.383 33.188 7.141 1 97.06 204 TYR A O 1
ATOM 1564 N N . HIS A 1 205 ? -7.281 33.312 7.805 1 98.38 205 HIS A N 1
ATOM 1565 C CA . HIS A 1 205 ? -7.188 34.719 7.441 1 98.38 205 HIS A CA 1
ATOM 1566 C C . HIS A 1 205 ? -7.363 34.938 5.938 1 98.38 205 HIS A C 1
ATOM 1568 O O . HIS A 1 205 ? -7.75 36 5.488 1 98.38 205 HIS A O 1
ATOM 1574 N N . LEU A 1 206 ? -7.121 33.875 5.137 1 97.81 206 LEU A N 1
ATOM 1575 C CA . LEU A 1 206 ? -7.352 33.969 3.697 1 97.81 206 LEU A CA 1
ATOM 1576 C C . LEU A 1 206 ? -8.836 34.125 3.391 1 97.81 206 LEU A C 1
ATOM 1578 O O . LEU A 1 206 ? -9.203 34.625 2.32 1 97.81 206 LEU A O 1
ATOM 1582 N N . VAL A 1 207 ? -9.719 33.75 4.344 1 96.88 207 VAL A N 1
ATOM 1583 C CA . VAL A 1 207 ? -11.133 33.719 4.004 1 96.88 207 VAL A CA 1
ATOM 1584 C C . VAL A 1 207 ? -11.898 34.688 4.879 1 96.88 207 VAL A C 1
ATOM 1586 O O . VAL A 1 207 ? -13.117 34.844 4.746 1 96.88 207 VAL A O 1
ATOM 1589 N N . MET A 1 208 ? -11.242 35.344 5.793 1 98.06 208 MET A N 1
ATOM 1590 C CA . MET A 1 208 ? -11.898 36.281 6.707 1 98.06 208 MET A CA 1
ATOM 1591 C C . MET A 1 208 ? -12.039 37.656 6.07 1 98.06 208 MET A C 1
ATOM 1593 O O . MET A 1 208 ? -11.047 38.25 5.645 1 98.06 208 MET A O 1
ATOM 1597 N N . PRO A 1 209 ? -13.234 38.188 6.074 1 97.75 209 PRO A N 1
ATOM 1598 C CA . PRO A 1 209 ? -13.422 39.531 5.531 1 97.75 209 PRO A CA 1
ATOM 1599 C C . PRO A 1 209 ? -12.578 40.594 6.258 1 97.75 209 PRO A C 1
ATOM 1601 O O . PRO A 1 209 ? -12.07 41.531 5.625 1 97.75 209 PRO A O 1
ATOM 1604 N N . SER A 1 210 ? -12.383 40.406 7.52 1 97.5 210 SER A N 1
ATOM 1605 C CA . SER A 1 210 ? -11.664 41.406 8.328 1 97.5 210 SER A CA 1
ATOM 1606 C C . SER A 1 210 ? -10.18 41.406 7.992 1 97.5 210 SER A C 1
ATOM 1608 O O . SER A 1 210 ? -9.461 42.344 8.375 1 97.5 210 SER A O 1
ATOM 1610 N N . SER A 1 211 ? -9.703 40.438 7.27 1 97.81 211 SER A N 1
ATOM 1611 C CA . SER A 1 211 ? -8.281 40.344 6.973 1 97.81 211 SER A CA 1
ATOM 1612 C C . SER A 1 211 ? -7.977 40.781 5.551 1 97.81 211 SER A C 1
ATOM 1614 O O . SER A 1 211 ? -6.82 40.781 5.121 1 97.81 211 SER A O 1
ATOM 1616 N N . LYS A 1 212 ? -8.984 41.156 4.809 1 97.44 212 LYS A N 1
ATOM 1617 C CA . LYS A 1 212 ? -8.812 41.562 3.414 1 97.44 212 LYS A CA 1
ATOM 1618 C C . LYS A 1 212 ? -7.82 42.719 3.285 1 97.44 212 LYS A C 1
ATOM 1620 O O . LYS A 1 212 ? -7.961 43.719 3.949 1 97.44 212 LYS A O 1
ATOM 1625 N N . GLY A 1 213 ? -6.828 42.5 2.477 1 97.81 213 GLY A N 1
ATOM 1626 C CA . GLY A 1 213 ? -5.895 43.531 2.125 1 97.81 213 GLY A CA 1
ATOM 1627 C C . GLY A 1 213 ? -4.805 43.75 3.156 1 97.81 213 GLY A C 1
ATOM 1628 O O . GLY A 1 213 ? -3.961 44.625 3.012 1 97.81 213 GLY A O 1
ATOM 1629 N N . LEU A 1 214 ? -4.727 42.875 4.168 1 98.5 214 LEU A N 1
ATOM 1630 C CA . LEU A 1 214 ? -3.799 43.125 5.273 1 98.5 214 LEU A CA 1
ATOM 1631 C C . LEU A 1 214 ? -2.457 42.438 5.004 1 98.5 214 LEU A C 1
ATOM 1633 O O . LEU A 1 214 ? -1.465 42.719 5.68 1 98.5 214 LEU A O 1
ATOM 1637 N N . PHE A 1 215 ? -2.377 41.562 4.043 1 98.56 215 PHE A N 1
ATOM 1638 C CA . PHE A 1 215 ? -1.146 40.844 3.729 1 98.56 215 PHE A CA 1
ATOM 1639 C C . PHE A 1 215 ? -1.116 40.438 2.26 1 98.56 215 PHE A C 1
ATOM 1641 O O . PHE A 1 215 ? -2.152 40.438 1.592 1 98.56 215 PHE A O 1
ATOM 1648 N N . ARG A 1 216 ? 0.03 40.062 1.751 1 98.25 216 ARG A N 1
ATOM 1649 C CA . ARG A 1 216 ? 0.178 39.75 0.337 1 98.25 216 ARG A CA 1
ATOM 1650 C C . ARG A 1 216 ? 0.746 38.344 0.161 1 98.25 216 ARG A C 1
ATOM 1652 O O . ARG A 1 216 ? 0.904 37.844 -0.966 1 98.25 216 ARG A O 1
ATOM 1659 N N . GLY A 1 217 ? 1.164 37.688 1.26 1 98.62 217 GLY A N 1
ATOM 1660 C CA . GLY A 1 217 ? 1.664 36.344 1.249 1 98.62 217 GLY A CA 1
ATOM 1661 C C . GLY A 1 217 ? 1.314 35.562 2.508 1 98.62 217 GLY A C 1
ATOM 1662 O O . GLY A 1 217 ? 1.041 36.156 3.553 1 98.62 217 GLY A O 1
ATOM 1663 N N . ALA A 1 218 ? 1.312 34.25 2.428 1 98.75 218 ALA A N 1
ATOM 1664 C CA . ALA A 1 218 ? 1.024 33.406 3.576 1 98.75 218 ALA A CA 1
ATOM 1665 C C . ALA A 1 218 ? 1.879 32.125 3.547 1 98.75 218 ALA A C 1
ATOM 1667 O O . ALA A 1 218 ? 2.02 31.5 2.502 1 98.75 218 ALA A O 1
ATOM 1668 N N . ILE A 1 219 ? 2.523 31.797 4.617 1 98.81 219 ILE A N 1
ATOM 1669 C CA . ILE A 1 219 ? 3.271 30.562 4.816 1 98.81 219 ILE A CA 1
ATOM 1670 C C . ILE A 1 219 ? 2.514 29.656 5.777 1 98.81 219 ILE A C 1
ATOM 1672 O O . ILE A 1 219 ? 2.373 29.969 6.965 1 98.81 219 ILE A O 1
ATOM 1676 N N . LEU A 1 220 ? 2.021 28.562 5.281 1 98.25 220 LEU A N 1
ATOM 1677 C CA . LEU A 1 220 ? 1.173 27.625 6.004 1 98.25 220 LEU A CA 1
ATOM 1678 C C . LEU A 1 220 ? 1.96 26.391 6.406 1 98.25 220 LEU A C 1
ATOM 1680 O O . LEU A 1 220 ? 2.053 25.422 5.641 1 98.25 220 LEU A O 1
ATOM 1684 N N . GLN A 1 221 ? 2.445 26.344 7.656 1 98.12 221 GLN A N 1
ATOM 1685 C CA . GLN A 1 221 ? 3.346 25.281 8.078 1 98.12 221 GLN A CA 1
ATOM 1686 C C . GLN A 1 221 ? 2.619 24.25 8.953 1 98.12 221 GLN A C 1
ATOM 1688 O O . GLN A 1 221 ? 2.219 24.562 10.078 1 98.12 221 GLN A O 1
ATOM 1693 N N . SER A 1 222 ? 2.473 23.016 8.477 1 96.62 222 SER A N 1
ATOM 1694 C CA . SER A 1 222 ? 1.951 21.875 9.219 1 96.62 222 SER A CA 1
ATOM 1695 C C . SER A 1 222 ? 0.607 22.203 9.867 1 96.62 222 SER A C 1
ATOM 1697 O O . SER A 1 222 ? 0.38 21.875 11.031 1 96.62 222 SER A O 1
ATOM 1699 N N . GLY A 1 223 ? -0.187 22.953 9.156 1 91.31 223 GLY A N 1
ATOM 1700 C CA . GLY A 1 223 ? -1.523 23.219 9.664 1 91.31 223 GLY A CA 1
ATOM 1701 C C . GLY A 1 223 ? -2.426 22 9.641 1 91.31 223 GLY A C 1
ATOM 1702 O O . GLY A 1 223 ? -2.404 21.219 8.688 1 91.31 223 GLY A O 1
ATOM 1703 N N . PRO A 1 224 ? -3.051 21.672 10.82 1 79.69 224 PRO A N 1
ATOM 1704 C CA . PRO A 1 224 ? -4.047 20.609 10.805 1 79.69 224 PRO A CA 1
ATOM 1705 C C . PRO A 1 224 ? -5.352 21.016 10.125 1 79.69 224 PRO A C 1
ATOM 1707 O O . PRO A 1 224 ? -6.344 21.297 10.805 1 79.69 224 PRO A O 1
ATOM 1710 N N . TYR A 1 225 ? -5.363 20.891 8.922 1 71.69 225 TYR A N 1
ATOM 1711 C CA . TYR A 1 225 ? -6.457 21.469 8.148 1 71.69 225 TYR A CA 1
ATOM 1712 C C . TYR A 1 225 ? -7.676 20.547 8.172 1 71.69 225 TYR A C 1
ATOM 1714 O O . TYR A 1 225 ? -8.727 20.891 7.625 1 71.69 225 TYR A O 1
ATOM 1722 N N . GLY A 1 226 ? -7.57 19.406 8.914 1 65.25 226 GLY A N 1
ATOM 1723 C CA . GLY A 1 226 ? -8.438 18.312 9.305 1 65.25 226 GLY A CA 1
ATOM 1724 C C . GLY A 1 226 ? -9.68 18.188 8.445 1 65.25 226 GLY A C 1
ATOM 1725 O O . GLY A 1 226 ? -10.219 17.094 8.273 1 65.25 226 GLY A O 1
ATOM 1726 N N . THR A 1 227 ? -10.43 19.266 8.109 1 77.12 227 THR A N 1
ATOM 1727 C CA . THR A 1 227 ? -11.688 18.984 7.438 1 77.12 227 THR A CA 1
ATOM 1728 C C . THR A 1 227 ? -11.562 19.219 5.934 1 77.12 227 THR A C 1
ATOM 1730 O O . THR A 1 227 ? -11.359 20.344 5.484 1 77.12 227 THR A O 1
ATOM 1733 N N . ILE A 1 228 ? -11.43 18.141 5.289 1 89.69 228 ILE A N 1
ATOM 1734 C CA . ILE A 1 228 ? -11.539 18.172 3.834 1 89.69 228 ILE A CA 1
ATOM 1735 C C . ILE A 1 228 ? -12.758 17.375 3.391 1 89.69 228 ILE A C 1
ATOM 1737 O O . ILE A 1 228 ? -13.297 16.578 4.156 1 89.69 228 ILE A O 1
ATOM 1741 N N . PRO A 1 229 ? -13.258 17.656 2.23 1 92.69 229 PRO A N 1
ATOM 1742 C CA . PRO A 1 229 ? -14.523 17.062 1.794 1 92.69 229 PRO A CA 1
ATOM 1743 C C . PRO A 1 229 ? -14.508 15.539 1.838 1 92.69 229 PRO A C 1
ATOM 1745 O O . PRO A 1 229 ? -15.5 14.922 2.23 1 92.69 229 PRO A O 1
ATOM 1748 N N . SER A 1 230 ? -13.422 14.953 1.534 1 95 230 SER A N 1
ATOM 1749 C CA . SER A 1 230 ? -13.344 13.5 1.483 1 95 230 SER A CA 1
ATOM 1750 C C . SER A 1 230 ? -13.477 12.891 2.873 1 95 230 SER A C 1
ATOM 1752 O O . SER A 1 230 ? -14.047 11.805 3.027 1 95 230 SER A O 1
ATOM 1754 N N . TYR A 1 231 ? -12.938 13.594 3.873 1 94.94 231 TYR A N 1
ATOM 1755 C CA . TYR A 1 231 ? -13.039 13.102 5.242 1 94.94 231 TYR A CA 1
ATOM 1756 C C . TYR A 1 231 ? -14.492 13.117 5.715 1 94.94 231 TYR A C 1
ATOM 1758 O O . TYR A 1 231 ? -14.93 12.203 6.418 1 94.94 231 TYR A O 1
ATOM 1766 N N . ILE A 1 232 ? -15.195 14.172 5.344 1 92.88 232 ILE A N 1
ATOM 1767 C CA . ILE A 1 232 ? -16.609 14.273 5.684 1 92.88 232 ILE A CA 1
ATOM 1768 C C . ILE A 1 232 ? -17.391 13.164 4.984 1 92.88 232 ILE A C 1
ATOM 1770 O O . ILE A 1 232 ? -18.188 12.461 5.617 1 92.88 232 ILE A O 1
ATOM 1774 N N . LYS A 1 233 ? -17.109 12.977 3.729 1 94.44 233 LYS A N 1
ATOM 1775 C CA . LYS A 1 233 ? -17.812 11.984 2.93 1 94.44 233 LYS A CA 1
ATOM 1776 C C . LYS A 1 233 ? -17.547 10.57 3.432 1 94.44 233 LYS A C 1
ATOM 1778 O O . LYS A 1 233 ? -18.422 9.703 3.383 1 94.44 233 LYS A O 1
ATOM 1783 N N . SER A 1 234 ? -16.344 10.312 3.922 1 95.75 234 SER A N 1
ATOM 1784 C CA . SER A 1 234 ? -15.977 8.977 4.379 1 95.75 234 SER A CA 1
ATOM 1785 C C . SER A 1 234 ? -16.391 8.758 5.832 1 95.75 234 SER A C 1
ATOM 1787 O O . SER A 1 234 ? -16.297 7.641 6.348 1 95.75 234 SER A O 1
ATOM 1789 N N . GLY A 1 235 ? -16.75 9.906 6.523 1 93.38 235 GLY A N 1
ATOM 1790 C CA . GLY A 1 235 ? -17.156 9.812 7.922 1 93.38 235 GLY A CA 1
ATOM 1791 C C . GLY A 1 235 ? -15.969 9.797 8.875 1 93.38 235 GLY A C 1
ATOM 1792 O O . GLY A 1 235 ? -16.125 9.508 10.062 1 93.38 235 GLY A O 1
ATOM 1793 N N . THR A 1 236 ? -14.781 10.109 8.352 1 93.31 236 THR A N 1
ATOM 1794 C CA . THR A 1 236 ? -13.602 10.086 9.203 1 93.31 236 THR A CA 1
ATOM 1795 C C . THR A 1 236 ? -13.453 11.398 9.969 1 93.31 236 THR A C 1
ATOM 1797 O O . THR A 1 236 ? -12.688 11.477 10.93 1 93.31 236 THR A O 1
ATOM 1800 N N . SER A 1 237 ? -14.141 12.422 9.523 1 89.69 237 SER A N 1
ATOM 1801 C CA . SER A 1 237 ? -14.242 13.688 10.242 1 89.69 237 SER A CA 1
ATOM 1802 C C . SER A 1 237 ? -15.648 14.273 10.148 1 89.69 237 SER A C 1
ATOM 1804 O O . SER A 1 237 ? -16.406 13.914 9.25 1 89.69 237 SER A O 1
ATOM 1806 N N . MET A 1 238 ? -15.953 15.117 11.125 1 83.94 238 MET A N 1
ATOM 1807 C CA . MET A 1 238 ? -17.203 15.883 11.102 1 83.94 238 MET A CA 1
ATOM 1808 C C . MET A 1 238 ? -16.922 17.359 10.867 1 83.94 238 MET A C 1
ATOM 1810 O O . MET A 1 238 ? -15.938 17.906 11.359 1 83.94 238 MET A O 1
ATOM 1814 N N . PRO A 1 239 ? -17.812 17.984 10.219 1 80.12 239 PRO A N 1
ATOM 1815 C CA . PRO A 1 239 ? -17.609 19.422 10.031 1 80.12 239 PRO A CA 1
ATOM 1816 C C . PRO A 1 239 ? -17.734 20.203 11.336 1 80.12 239 PRO A C 1
ATOM 1818 O O . PRO A 1 239 ? -18.531 19.844 12.203 1 80.12 239 PRO A O 1
ATOM 1821 N N . ASP A 1 240 ? -16.891 21.219 11.438 1 79.88 240 ASP A N 1
ATOM 1822 C CA . ASP A 1 240 ? -17 22.141 12.562 1 79.88 240 ASP A CA 1
ATOM 1823 C C . ASP A 1 240 ? -18.094 23.172 12.32 1 79.88 240 ASP A C 1
ATOM 1825 O O . ASP A 1 240 ? -17.797 24.297 11.867 1 79.88 240 ASP A O 1
ATOM 1829 N N . THR A 1 241 ? -19.234 22.891 12.805 1 83.62 241 THR A N 1
ATOM 1830 C CA . THR A 1 241 ? -20.391 23.75 12.547 1 83.62 241 THR A CA 1
ATOM 1831 C C . THR A 1 241 ? -20.719 24.594 13.781 1 83.62 241 THR A C 1
ATOM 1833 O O . THR A 1 241 ? -20.344 24.234 14.898 1 83.62 241 THR A O 1
ATOM 1836 N N . LEU A 1 242 ? -21.422 25.672 13.484 1 91.12 242 LEU A N 1
ATOM 1837 C CA . LEU A 1 242 ? -21.922 26.516 14.562 1 91.12 242 LEU A CA 1
ATOM 1838 C C . LEU A 1 242 ? -22.844 25.734 15.492 1 91.12 242 LEU A C 1
ATOM 1840 O O . LEU A 1 242 ? -22.844 25.969 16.703 1 91.12 242 LEU A O 1
ATOM 1844 N N . ALA A 1 243 ? -23.594 24.828 14.93 1 89.81 243 ALA A N 1
ATOM 1845 C CA . ALA A 1 243 ? -24.516 24.016 15.719 1 89.81 243 ALA A CA 1
ATOM 1846 C C . ALA A 1 243 ? -23.75 23.141 16.719 1 89.81 243 ALA A C 1
ATOM 1848 O O . ALA A 1 243 ? -24.172 23.016 17.875 1 89.81 243 ALA A O 1
ATOM 1849 N N . ARG A 1 244 ? -22.703 22.562 16.281 1 88.75 244 ARG A N 1
ATOM 1850 C CA . ARG A 1 244 ? -21.891 21.75 17.172 1 88.75 244 ARG A CA 1
ATOM 1851 C C . ARG A 1 244 ? -21.234 22.594 18.25 1 88.75 244 ARG A C 1
ATOM 1853 O O . ARG A 1 244 ? -21.094 22.156 19.391 1 88.75 244 ARG A O 1
ATOM 1860 N N . ALA A 1 245 ? -20.766 23.75 17.859 1 92.19 245 ALA A N 1
ATOM 1861 C CA . ALA A 1 245 ? -20.172 24.672 18.828 1 92.19 245 ALA A CA 1
ATOM 1862 C C . ALA A 1 245 ? -21.188 25.062 19.906 1 92.19 245 ALA A C 1
ATOM 1864 O O . ALA A 1 245 ? -20.828 25.203 21.078 1 92.19 245 ALA A O 1
ATOM 1865 N N . LYS A 1 246 ? -22.406 25.219 19.516 1 92.88 246 LYS A N 1
ATOM 1866 C CA . LYS A 1 246 ? -23.469 25.578 20.453 1 92.88 246 LYS A CA 1
ATOM 1867 C C . LYS A 1 246 ? -23.672 24.469 21.484 1 92.88 246 LYS A C 1
ATOM 1869 O O . LYS A 1 246 ? -23.859 24.766 22.672 1 92.88 246 LYS A O 1
ATOM 1874 N N . ILE A 1 247 ? -23.609 23.312 21.047 1 91.12 247 ILE A N 1
ATOM 1875 C CA . ILE A 1 247 ? -23.75 22.172 21.953 1 91.12 247 ILE A CA 1
ATOM 1876 C C . ILE A 1 247 ? -22.609 22.156 22.953 1 91.12 247 ILE A C 1
ATOM 1878 O O . ILE A 1 247 ? -22.812 21.922 24.141 1 91.12 247 ILE A O 1
ATOM 1882 N N . SER A 1 248 ? -21.438 22.391 22.469 1 91.06 248 SER A N 1
ATOM 1883 C CA . SER A 1 248 ? -20.281 22.422 23.359 1 91.06 248 SER A CA 1
ATOM 1884 C C . SER A 1 248 ? -20.391 23.562 24.375 1 91.06 248 SER A C 1
ATOM 1886 O O . SER A 1 248 ? -19.984 23.391 25.531 1 91.06 248 SER A O 1
ATOM 1888 N N . PHE A 1 249 ? -20.891 24.656 23.969 1 94.31 249 PHE A N 1
ATOM 1889 C CA . PHE A 1 249 ? -21.109 25.797 24.844 1 94.31 249 PHE A CA 1
ATOM 1890 C C . PHE A 1 249 ? -22.078 25.438 25.969 1 94.31 249 PHE A C 1
ATOM 1892 O O . PHE A 1 249 ? -21.844 25.766 27.125 1 94.31 249 PHE A O 1
ATOM 1899 N N . GLN A 1 250 ? -23.109 24.75 25.594 1 93.12 250 GLN A N 1
ATOM 1900 C CA . GLN A 1 250 ? -24.109 24.328 26.578 1 93.12 250 GLN A CA 1
ATOM 1901 C C . GLN A 1 250 ? -23.5 23.375 27.609 1 93.12 250 GLN A C 1
ATOM 1903 O O . GLN A 1 250 ? -23.781 23.484 28.797 1 93.12 250 GLN A O 1
ATOM 1908 N N . GLN A 1 251 ? -22.703 22.547 27.109 1 92.19 251 GLN A N 1
ATOM 1909 C CA . GLN A 1 251 ? -22.031 21.625 28.016 1 92.19 251 GLN A CA 1
ATOM 1910 C C . GLN A 1 251 ? -21.078 22.359 28.953 1 92.19 251 GLN A C 1
ATOM 1912 O O . GLN A 1 251 ? -21.031 22.062 30.156 1 92.19 251 GLN A O 1
ATOM 1917 N N . PHE A 1 252 ? -20.344 23.25 28.438 1 94.31 252 PHE A N 1
ATOM 1918 C CA . PHE A 1 252 ? -19.406 24.031 29.219 1 94.31 252 PHE A CA 1
ATOM 1919 C C . PHE A 1 252 ? -20.125 24.828 30.297 1 94.31 252 PHE A C 1
ATOM 1921 O O . PHE A 1 252 ? -19.703 24.844 31.453 1 94.31 252 PHE A O 1
ATOM 1928 N N . SER A 1 253 ? -21.25 25.484 29.922 1 95.56 253 SER A N 1
ATOM 1929 C CA . SER A 1 253 ? -22.016 26.312 30.859 1 95.56 253 SER A CA 1
ATOM 1930 C C . SER A 1 253 ? -22.625 25.469 31.969 1 95.56 253 SER A C 1
ATOM 1932 O O . SER A 1 253 ? -22.703 25.906 33.125 1 95.56 253 SER A O 1
ATOM 1934 N N . SER A 1 254 ? -23.031 24.312 31.562 1 94.5 254 SER A N 1
ATOM 1935 C CA . SER A 1 254 ? -23.578 23.391 32.562 1 94.5 254 SER A CA 1
ATOM 1936 C C . SER A 1 254 ? -22.531 22.984 33.594 1 94.5 254 SER A C 1
ATOM 1938 O O . SER A 1 254 ? -22.797 23 34.781 1 94.5 254 SER A O 1
ATOM 1940 N N . LEU A 1 255 ? -21.375 22.688 33.125 1 93.62 255 LEU A N 1
ATOM 1941 C CA . LEU A 1 255 ? -20.297 22.297 34.031 1 93.62 255 LEU A CA 1
ATOM 1942 C C . LEU A 1 255 ? -19.859 23.469 34.906 1 93.62 255 LEU A C 1
ATOM 1944 O O . LEU A 1 255 ? -19.391 23.266 36.031 1 93.62 255 LEU A O 1
ATOM 1948 N N . ALA A 1 256 ? -20.078 24.688 34.438 1 94.88 256 ALA A N 1
ATOM 1949 C CA . ALA A 1 256 ? -19.719 25.906 35.156 1 94.88 256 ALA A CA 1
ATOM 1950 C C . ALA A 1 256 ? -20.828 26.312 36.125 1 94.88 256 ALA A C 1
ATOM 1952 O O . ALA A 1 256 ? -20.703 27.297 36.844 1 94.88 256 ALA A O 1
ATOM 1953 N N . ASN A 1 257 ? -21.875 25.547 36.156 1 94.94 257 ASN A N 1
ATOM 1954 C CA . ASN A 1 257 ? -23.062 25.828 36.938 1 94.94 257 ASN A CA 1
ATOM 1955 C C . ASN A 1 257 ? -23.688 27.172 36.562 1 94.94 257 ASN A C 1
ATOM 1957 O O . ASN A 1 257 ? -24.156 27.906 37.438 1 94.94 257 ASN A O 1
ATOM 1961 N N . CYS A 1 258 ? -23.5 27.531 35.375 1 95.38 258 CYS A N 1
ATOM 1962 C CA . CYS A 1 258 ? -24.141 28.688 34.781 1 95.38 258 CYS A CA 1
ATOM 1963 C C . CYS A 1 258 ? -25.328 28.281 33.938 1 95.38 258 CYS A C 1
ATOM 1965 O O . CYS A 1 258 ? -25.234 28.297 32.688 1 95.38 258 CYS A O 1
ATOM 1967 N N . THR A 1 259 ? -26.438 27.859 34.562 1 88.06 259 THR A N 1
ATOM 1968 C CA . THR A 1 259 ? -27.641 27.406 33.875 1 88.06 259 THR A CA 1
ATOM 1969 C C . THR A 1 259 ? -28.75 28.453 34 1 88.06 259 THR A C 1
ATOM 1971 O O . THR A 1 259 ? -29.297 28.656 35.062 1 88.06 259 THR A O 1
ATOM 1974 N N . LYS A 1 260 ? -28.797 29.359 33.156 1 86.19 260 LYS A N 1
ATOM 1975 C CA . LYS A 1 260 ? -29.781 30.438 33.188 1 86.19 260 LYS A CA 1
ATOM 1976 C C . LYS A 1 260 ? -30.75 30.328 32.031 1 86.19 260 LYS A C 1
ATOM 1978 O O . LYS A 1 260 ? -30.562 29.5 31.125 1 86.19 260 LYS A O 1
ATOM 1983 N N . ASN A 1 261 ? -31.719 31.203 32.094 1 86.25 261 ASN A N 1
ATOM 1984 C CA . ASN A 1 261 ? -32.844 31.125 31.141 1 86.25 261 ASN A CA 1
ATOM 1985 C C . ASN A 1 261 ? -32.438 31.672 29.781 1 86.25 261 ASN A C 1
ATOM 1987 O O . ASN A 1 261 ? -33.062 31.328 28.766 1 86.25 261 ASN A O 1
ATOM 1991 N N . THR A 1 262 ? -31.531 32.562 29.812 1 91.12 262 THR A N 1
ATOM 1992 C CA . THR A 1 262 ? -31.109 33.156 28.547 1 91.12 262 THR A CA 1
ATOM 1993 C C . THR A 1 262 ? -29.594 33.031 28.375 1 91.12 262 THR A C 1
ATOM 1995 O O . THR A 1 262 ? -28.859 33 29.359 1 91.12 262 THR A O 1
ATOM 1998 N N . THR A 1 263 ? -29.188 33.031 27.109 1 94.31 263 THR A N 1
ATOM 1999 C CA . THR A 1 263 ? -27.766 32.875 26.812 1 94.31 263 THR A CA 1
ATOM 2000 C C . THR A 1 263 ? -26.984 34.062 27.375 1 94.31 263 THR A C 1
ATOM 2002 O O . THR A 1 263 ? -25.859 33.906 27.844 1 94.31 263 THR A O 1
ATOM 2005 N N . SER A 1 264 ? -27.562 35.25 27.312 1 93.25 264 SER A N 1
ATOM 2006 C CA . SER A 1 264 ? -26.891 36.438 27.828 1 93.25 264 SER A CA 1
ATOM 2007 C C . SER A 1 264 ? -26.625 36.312 29.328 1 93.25 264 SER A C 1
ATOM 2009 O O . SER A 1 264 ? -25.547 36.719 29.812 1 93.25 264 SER A O 1
ATOM 2011 N N . LYS A 1 265 ? -27.562 35.781 30.031 1 94.94 265 LYS A N 1
ATOM 2012 C CA . LYS A 1 265 ? -27.391 35.594 31.469 1 94.94 265 LYS A CA 1
ATOM 2013 C C . LYS A 1 265 ? -26.344 34.5 31.766 1 94.94 265 LYS A C 1
ATOM 2015 O O . LYS A 1 265 ? -25.609 34.594 32.75 1 94.94 265 LYS A O 1
ATOM 2020 N N . ILE A 1 266 ? -26.375 33.531 30.922 1 96.44 266 ILE A N 1
ATOM 2021 C CA . ILE A 1 266 ? -25.359 32.5 31.062 1 96.44 266 ILE A CA 1
ATOM 2022 C C . ILE A 1 266 ? -23.969 33.094 30.891 1 96.44 266 ILE A C 1
ATOM 2024 O O . ILE A 1 266 ? -23.062 32.812 31.688 1 96.44 266 ILE A O 1
ATOM 2028 N N . VAL A 1 267 ? -23.812 33.969 29.906 1 96.62 267 VAL A N 1
ATOM 2029 C CA . VAL A 1 267 ? -22.531 34.594 29.641 1 96.62 267 VAL A CA 1
ATOM 2030 C C . VAL A 1 267 ? -22.156 35.5 30.812 1 96.62 267 VAL A C 1
ATOM 2032 O O . VAL A 1 267 ? -20.984 35.562 31.203 1 96.62 267 VAL A O 1
ATOM 2035 N N . GLU A 1 268 ? -23.094 36.219 31.406 1 95.38 268 GLU A N 1
ATOM 2036 C CA . GLU A 1 268 ? -22.828 37.031 32.594 1 95.38 268 GLU A CA 1
ATOM 2037 C C . GLU A 1 268 ? -22.328 36.188 33.75 1 95.38 268 GLU A C 1
ATOM 2039 O O . GLU A 1 268 ? -21.406 36.625 34.469 1 95.38 268 GLU A O 1
ATOM 2044 N N . CYS A 1 269 ? -22.984 35.125 33.906 1 96 269 CYS A N 1
ATOM 2045 C CA . CYS A 1 269 ? -22.547 34.188 34.938 1 96 269 CYS A CA 1
ATOM 2046 C C . CYS A 1 269 ? -21.109 33.75 34.688 1 96 269 CYS A C 1
ATOM 2048 O O . CYS A 1 269 ? -20.281 33.719 35.594 1 96 269 CYS A O 1
ATOM 2050 N N . LEU A 1 270 ? -20.75 33.375 33.438 1 96.62 270 LEU A N 1
ATOM 2051 C CA . LEU A 1 270 ? -19.422 32.938 33.062 1 96.62 270 LEU A CA 1
ATOM 2052 C C . LEU A 1 270 ? -18.391 34.031 33.312 1 96.62 270 LEU A C 1
ATOM 2054 O O . LEU A 1 270 ? -17.234 33.75 33.656 1 96.62 270 LEU A O 1
ATOM 2058 N N . LYS A 1 271 ? -18.75 35.312 33.094 1 95.94 271 LYS A N 1
ATOM 2059 C CA . LYS A 1 271 ? -17.844 36.438 33.25 1 95.94 271 LYS A CA 1
ATOM 2060 C C . LYS A 1 271 ? -17.438 36.594 34.719 1 95.94 271 LYS A C 1
ATOM 2062 O O . LYS A 1 271 ? -16.438 37.219 35.031 1 95.94 271 LYS A O 1
ATOM 2067 N N . THR A 1 272 ? -18.219 35.969 35.625 1 95.19 272 THR A N 1
ATOM 2068 C CA . THR A 1 272 ? -17.922 36.094 37.031 1 95.19 272 THR A CA 1
ATOM 2069 C C . THR A 1 272 ? -16.891 35.062 37.469 1 95.19 272 THR A C 1
ATOM 2071 O O . THR A 1 272 ? -16.312 35.156 38.562 1 95.19 272 THR A O 1
ATOM 2074 N N . LEU A 1 273 ? -16.656 34.094 36.688 1 96.12 273 LEU A N 1
ATOM 2075 C CA . LEU A 1 273 ? -15.734 33.031 37.062 1 96.12 273 LEU A CA 1
ATOM 2076 C C . LEU A 1 273 ? -14.281 33.5 36.938 1 96.12 273 LEU A C 1
ATOM 2078 O O . LEU A 1 273 ? -13.953 34.312 36.094 1 96.12 273 LEU A O 1
ATOM 2082 N N . SER A 1 274 ? -13.422 32.969 37.781 1 95.38 274 SER A N 1
ATOM 2083 C CA . SER A 1 274 ? -11.992 33.219 37.656 1 95.38 274 SER A CA 1
ATOM 2084 C C . SER A 1 274 ? -11.398 32.5 36.438 1 95.38 274 SER A C 1
ATOM 2086 O O . SER A 1 274 ? -12 31.562 35.938 1 95.38 274 SER A O 1
ATOM 2088 N N . VAL A 1 275 ? -10.234 32.969 36.031 1 93.25 275 VAL A N 1
ATOM 2089 C CA . VAL A 1 275 ? -9.523 32.344 34.938 1 93.25 275 VAL A CA 1
ATOM 2090 C C . VAL A 1 275 ? -9.242 30.875 35.25 1 93.25 275 VAL A C 1
ATOM 2092 O O . VAL A 1 275 ? -9.398 30 34.406 1 93.25 275 VAL A O 1
ATOM 2095 N N . GLN A 1 276 ? -8.867 30.625 36.469 1 91.81 276 GLN A N 1
ATOM 2096 C CA . GLN A 1 276 ? -8.547 29.266 36.875 1 91.81 276 GLN A CA 1
ATOM 2097 C C . GLN A 1 276 ? -9.773 28.359 36.781 1 91.81 276 GLN A C 1
ATOM 2099 O O . GLN A 1 276 ? -9.664 27.203 36.406 1 91.81 276 GLN A O 1
ATOM 2104 N N . GLN A 1 277 ? -10.875 28.891 37.156 1 94.06 277 GLN A N 1
ATOM 2105 C CA . GLN A 1 277 ? -12.109 28.109 37.062 1 94.06 277 GLN A CA 1
ATOM 2106 C C . GLN A 1 277 ? -12.445 27.781 35.625 1 94.06 277 GLN A C 1
ATOM 2108 O O . GLN A 1 277 ? -12.797 26.641 35.312 1 94.06 277 GLN A O 1
ATOM 2113 N N . LEU A 1 278 ? -12.312 28.719 34.781 1 93.75 278 LEU A N 1
ATOM 2114 C CA . LEU A 1 278 ? -12.578 28.5 33.375 1 93.75 278 LEU A CA 1
ATOM 2115 C C . LEU A 1 278 ? -11.656 27.422 32.812 1 93.75 278 LEU A C 1
ATOM 2117 O O . LEU A 1 278 ? -12.102 26.531 32.094 1 93.75 278 LEU A O 1
ATOM 2121 N N . LEU A 1 279 ? -10.359 27.5 33.156 1 91.25 279 LEU A N 1
ATOM 2122 C CA . LEU A 1 279 ? -9.367 26.562 32.625 1 91.25 279 LEU A CA 1
ATOM 2123 C C . LEU A 1 279 ? -9.617 25.156 33.188 1 91.25 279 LEU A C 1
ATOM 2125 O O . LEU A 1 279 ? -9.414 24.156 32.469 1 91.25 279 LEU A O 1
ATOM 2129 N N . ASN A 1 280 ? -10.039 25.047 34.406 1 90.88 280 ASN A N 1
ATOM 2130 C CA . ASN A 1 280 ? -10.359 23.75 35 1 90.88 280 ASN A CA 1
ATOM 2131 C C . ASN A 1 280 ? -11.531 23.078 34.281 1 90.88 280 ASN A C 1
ATOM 2133 O O . ASN A 1 280 ? -11.5 21.875 34.031 1 90.88 280 ASN A O 1
ATOM 2137 N N . ILE A 1 281 ? -12.523 23.859 33.969 1 92.31 281 ILE A N 1
ATOM 2138 C CA . ILE A 1 281 ? -13.688 23.312 33.281 1 92.31 281 ILE A CA 1
ATOM 2139 C C . ILE A 1 281 ? -13.297 22.859 31.891 1 92.31 281 ILE A C 1
ATOM 2141 O O . ILE A 1 281 ? -13.703 21.781 31.438 1 92.31 281 ILE A O 1
ATOM 2145 N N . GLN A 1 282 ? -12.531 23.688 31.188 1 90.94 282 GLN A N 1
ATOM 2146 C CA . GLN A 1 282 ? -12.039 23.344 29.859 1 90.94 282 GLN A CA 1
ATOM 2147 C C . GLN A 1 282 ? -11.328 21.984 29.875 1 90.94 282 GLN A C 1
ATOM 2149 O O . GLN A 1 282 ? -11.5 21.188 28.953 1 90.94 282 GLN A O 1
ATOM 2154 N N . SER A 1 283 ? -10.578 21.703 30.875 1 86.31 283 SER A N 1
ATOM 2155 C CA . SER A 1 283 ? -9.766 20.5 30.953 1 86.31 283 SER A CA 1
ATOM 2156 C C . SER A 1 283 ? -10.633 19.266 31.188 1 86.31 283 SER A C 1
ATOM 2158 O O . SER A 1 283 ? -10.203 18.141 30.922 1 86.31 283 SER A O 1
ATOM 2160 N N . THR A 1 284 ? -11.797 19.438 31.656 1 83.56 284 THR A N 1
ATOM 2161 C CA . THR A 1 284 ? -12.68 18.312 31.984 1 83.56 284 THR A CA 1
ATOM 2162 C C . THR A 1 284 ? -13.43 17.844 30.734 1 83.56 284 THR A C 1
ATOM 2164 O O . THR A 1 284 ? -13.938 16.719 30.688 1 83.56 284 THR A O 1
ATOM 2167 N N . LEU A 1 285 ? -13.492 18.703 29.859 1 77.69 285 LEU A N 1
ATOM 2168 C CA . LEU A 1 285 ? -14.234 18.328 28.656 1 77.69 285 LEU A CA 1
ATOM 2169 C C . LEU A 1 285 ? -13.383 17.469 27.75 1 77.69 285 LEU A C 1
ATOM 2171 O O . LEU A 1 285 ? -12.172 17.672 27.625 1 77.69 285 LEU A O 1
ATOM 2175 N N . ARG A 1 286 ? -13.961 16.5 27.297 1 61.94 286 ARG A N 1
ATOM 2176 C CA . ARG A 1 286 ? -13.336 15.445 26.5 1 61.94 286 ARG A CA 1
ATOM 2177 C C . ARG A 1 286 ? -12.844 15.984 25.156 1 61.94 286 ARG A C 1
ATOM 2179 O O . ARG A 1 286 ? -13.445 16.906 24.594 1 61.94 286 ARG A O 1
ATOM 2186 N N . PRO A 1 287 ? -11.844 15.352 24.703 1 54.56 287 PRO A N 1
ATOM 2187 C CA . PRO A 1 287 ? -11.188 15.727 23.453 1 54.56 287 PRO A CA 1
ATOM 2188 C C . PRO A 1 287 ? -12.156 15.781 22.281 1 54.56 287 PRO A C 1
ATOM 2190 O O . PRO A 1 287 ? -11.922 16.531 21.312 1 54.56 287 PRO A O 1
ATOM 2193 N N . ARG A 1 288 ? -13.195 14.961 22.422 1 52.44 288 ARG A N 1
ATOM 2194 C CA . ARG A 1 288 ? -14.172 14.961 21.328 1 52.44 288 ARG A CA 1
ATOM 2195 C C . ARG A 1 288 ? -14.797 16.344 21.156 1 52.44 288 ARG A C 1
ATOM 2197 O O . ARG A 1 288 ? -15.344 16.656 20.094 1 52.44 288 ARG A O 1
ATOM 2204 N N . ASN A 1 289 ? -14.547 17 22.109 1 57.5 289 ASN A N 1
ATOM 2205 C CA . ASN A 1 289 ? -15.133 18.328 22.109 1 57.5 289 ASN A CA 1
ATOM 2206 C C . ASN A 1 289 ? -14.125 19.391 21.672 1 57.5 289 ASN A C 1
ATOM 2208 O O . ASN A 1 289 ? -14.109 20.5 22.219 1 57.5 289 ASN A O 1
ATOM 2212 N N . ARG A 1 290 ? -13.352 19.031 20.766 1 64.19 290 ARG A N 1
ATOM 2213 C CA . ARG A 1 290 ? -12.328 19.938 20.266 1 64.19 290 ARG A CA 1
ATOM 2214 C C . ARG A 1 290 ? -12.945 21.188 19.641 1 64.19 290 ARG A C 1
ATOM 2216 O O . ARG A 1 290 ? -12.305 22.234 19.562 1 64.19 290 ARG A O 1
ATOM 2223 N N . ILE A 1 291 ? -14.211 21.094 19.406 1 72.44 291 ILE A N 1
ATOM 2224 C CA . ILE A 1 291 ? -14.883 22.203 18.75 1 72.44 291 ILE A CA 1
ATOM 2225 C C . ILE A 1 291 ? -15.023 23.375 19.719 1 72.44 291 ILE A C 1
ATOM 2227 O O . ILE A 1 291 ? -15.164 24.531 19.297 1 72.44 291 ILE A O 1
ATOM 2231 N N . LEU A 1 292 ? -14.867 23.156 21 1 76.62 292 LEU A N 1
ATOM 2232 C CA . LEU A 1 292 ? -14.969 24.188 22.031 1 76.62 292 LEU A CA 1
ATOM 2233 C C . LEU A 1 292 ? -13.828 25.188 21.891 1 76.62 292 LEU A C 1
ATOM 2235 O O . LEU A 1 292 ? -14 26.375 22.203 1 76.62 292 LEU A O 1
ATOM 2239 N N . THR A 1 293 ? -12.727 24.703 21.359 1 84.88 293 THR A N 1
ATOM 2240 C CA . THR A 1 293 ? -11.531 25.547 21.344 1 84.88 293 THR A CA 1
ATOM 2241 C C . THR A 1 293 ? -10.938 25.609 19.938 1 84.88 293 THR A C 1
ATOM 2243 O O . THR A 1 293 ? -9.719 25.594 19.766 1 84.88 293 THR A O 1
ATOM 2246 N N . SER A 1 294 ? -11.766 25.547 18.938 1 89.88 294 SER A N 1
ATOM 2247 C CA . SER A 1 294 ? -11.297 25.609 17.562 1 89.88 294 SER A CA 1
ATOM 2248 C C . SER A 1 294 ? -12.148 26.578 16.734 1 89.88 294 SER A C 1
ATOM 2250 O O . SER A 1 294 ? -13.312 26.812 17.062 1 89.88 294 SER A O 1
ATOM 2252 N N . PRO A 1 295 ? -11.586 27.109 15.695 1 92.94 295 PRO A N 1
ATOM 2253 C CA . PRO A 1 295 ? -12.359 28 14.82 1 92.94 295 PRO A CA 1
ATOM 2254 C C . PRO A 1 295 ? -13.562 27.297 14.195 1 92.94 295 PRO A C 1
ATOM 2256 O O . PRO A 1 295 ? -13.523 26.094 13.961 1 92.94 295 PRO A O 1
ATOM 2259 N N . VAL A 1 296 ? -14.633 28.031 13.906 1 92.44 296 VAL A N 1
ATOM 2260 C CA . VAL A 1 296 ? -15.836 27.5 13.273 1 92.44 296 VAL A CA 1
ATOM 2261 C C . VAL A 1 296 ? -16.297 28.453 12.172 1 92.44 296 VAL A C 1
ATOM 2263 O O . VAL A 1 296 ? -16.062 29.672 12.25 1 92.44 296 VAL A O 1
ATOM 2266 N N . ALA A 1 297 ? -16.859 27.906 11.148 1 92.5 297 ALA A N 1
ATOM 2267 C CA . ALA A 1 297 ? -17.547 28.719 10.148 1 92.5 297 ALA A CA 1
ATOM 2268 C C . ALA A 1 297 ? -18.844 29.297 10.703 1 92.5 297 ALA A C 1
ATOM 2270 O O . ALA A 1 297 ? -19.891 28.625 10.672 1 92.5 297 ALA A O 1
ATOM 2271 N N . ASP A 1 298 ? -18.844 30.531 11.078 1 94.12 298 ASP A N 1
ATOM 2272 C CA . ASP A 1 298 ? -19.953 31.094 11.828 1 94.12 298 ASP A CA 1
ATOM 2273 C C . ASP A 1 298 ? -20.859 31.938 10.922 1 94.12 298 ASP A C 1
ATOM 2275 O O . ASP A 1 298 ? -21.828 32.531 11.383 1 94.12 298 ASP A O 1
ATOM 2279 N N . GLY A 1 299 ? -20.5 32.031 9.641 1 93.94 299 GLY A N 1
ATOM 2280 C CA . GLY A 1 299 ? -21.328 32.75 8.68 1 93.94 299 GLY A CA 1
ATOM 2281 C C . GLY A 1 299 ? -21.125 34.25 8.727 1 93.94 299 GLY A C 1
ATOM 2282 O O . GLY A 1 299 ? -21.766 35 7.98 1 93.94 299 GLY A O 1
ATOM 2283 N N . ASN A 1 300 ? -20.219 34.75 9.547 1 94.94 300 ASN A N 1
ATOM 2284 C CA . ASN A 1 300 ? -19.953 36.188 9.695 1 94.94 300 ASN A CA 1
ATOM 2285 C C . ASN A 1 300 ? -18.453 36.469 9.68 1 94.94 300 ASN A C 1
ATOM 2287 O O . ASN A 1 300 ? -17.906 36.844 8.641 1 94.94 300 ASN A O 1
ATOM 2291 N N . ASN A 1 301 ? -17.734 36.156 10.734 1 95.44 301 ASN A N 1
ATOM 2292 C CA . ASN A 1 301 ? -16.297 36.375 10.789 1 95.44 301 ASN A CA 1
ATOM 2293 C C . ASN A 1 301 ? -15.547 35.406 9.875 1 95.44 301 ASN A C 1
ATOM 2295 O O . ASN A 1 301 ? -14.547 35.75 9.258 1 95.44 301 ASN A O 1
ATOM 2299 N N . VAL A 1 302 ? -15.961 34.188 9.883 1 95.19 302 VAL A N 1
ATOM 2300 C CA . VAL A 1 302 ? -15.609 33.156 8.906 1 95.19 302 VAL A CA 1
ATOM 2301 C C . VAL A 1 302 ? -16.844 32.75 8.117 1 95.19 302 VAL A C 1
ATOM 2303 O O . VAL A 1 302 ? -17.625 31.906 8.578 1 95.19 302 VAL A O 1
ATOM 2306 N N . GLN A 1 303 ? -16.984 33.25 7.008 1 92.56 303 GLN A N 1
ATOM 2307 C CA . GLN A 1 303 ? -18.234 33.188 6.266 1 92.56 303 GLN A CA 1
ATOM 2308 C C . GLN A 1 303 ? -18.547 31.75 5.836 1 92.56 303 GLN A C 1
ATOM 2310 O O . GLN A 1 303 ? -19.703 31.328 5.859 1 92.56 303 GLN A O 1
ATOM 2315 N N . GLU A 1 304 ? -17.516 31.094 5.398 1 91.88 304 GLU A N 1
ATOM 2316 C CA . GLU A 1 304 ? -17.641 29.719 4.93 1 91.88 304 GLU A CA 1
ATOM 2317 C C . GLU A 1 304 ? -16.5 28.844 5.457 1 91.88 304 GLU A C 1
ATOM 2319 O O . GLU A 1 304 ? -15.414 29.359 5.746 1 91.88 304 GLU A O 1
ATOM 2324 N N . ALA A 1 305 ? -16.859 27.531 5.559 1 92.69 305 ALA A N 1
ATOM 2325 C CA . ALA A 1 305 ? -15.805 26.594 5.938 1 92.69 305 ALA A CA 1
ATOM 2326 C C . ALA A 1 305 ? -14.672 26.594 4.914 1 92.69 305 ALA A C 1
ATOM 2328 O O . ALA A 1 305 ? -14.898 26.844 3.727 1 92.69 305 ALA A O 1
ATOM 2329 N N . LEU A 1 306 ? -13.469 26.297 5.332 1 94.12 306 LEU A N 1
ATOM 2330 C CA . LEU A 1 306 ? -12.289 26.297 4.469 1 94.12 306 LEU A CA 1
ATOM 2331 C C . LEU A 1 306 ? -12.469 25.312 3.312 1 94.12 306 LEU A C 1
ATOM 2333 O O . LEU A 1 306 ? -12.094 25.609 2.176 1 94.12 306 LEU A O 1
ATOM 2337 N N . HIS A 1 307 ? -13.102 24.109 3.602 1 93.56 307 HIS A N 1
ATOM 2338 C CA . HIS A 1 307 ? -13.211 23.047 2.604 1 93.56 307 HIS A CA 1
ATOM 2339 C C . HIS A 1 307 ? -14.234 23.406 1.532 1 93.56 307 HIS A C 1
ATOM 2341 O O . HIS A 1 307 ? -14.312 22.734 0.499 1 93.56 307 HIS A O 1
ATOM 2347 N N . THR A 1 308 ? -14.977 24.484 1.73 1 94.06 308 THR A N 1
ATOM 2348 C CA . THR A 1 308 ? -15.906 25 0.73 1 94.06 308 THR A CA 1
ATOM 2349 C C . THR A 1 308 ? -15.312 26.219 0.016 1 94.06 308 THR A C 1
ATOM 2351 O O . THR A 1 308 ? -15.336 26.297 -1.214 1 94.06 308 THR A O 1
ATOM 2354 N N . ALA A 1 309 ? -14.719 27.141 0.75 1 96.12 309 ALA A N 1
ATOM 2355 C CA . ALA A 1 309 ? -14.273 28.438 0.236 1 96.12 309 ALA A CA 1
ATOM 2356 C C . ALA A 1 309 ? -13.055 28.281 -0.663 1 96.12 309 ALA A C 1
ATOM 2358 O O . ALA A 1 309 ? -13.008 28.828 -1.76 1 96.12 309 ALA A O 1
ATOM 2359 N N . ILE A 1 310 ? -12.086 27.5 -0.271 1 96.75 310 ILE A N 1
ATOM 2360 C CA . ILE A 1 310 ? -10.781 27.438 -0.932 1 96.75 310 ILE A CA 1
ATOM 2361 C C . ILE A 1 310 ? -10.93 26.766 -2.293 1 96.75 310 ILE A C 1
ATOM 2363 O O . ILE A 1 310 ? -10.492 27.297 -3.311 1 96.75 310 ILE A O 1
ATOM 2367 N N . PRO A 1 311 ? -11.617 25.594 -2.338 1 96.19 311 PRO A N 1
ATOM 2368 C CA . PRO A 1 311 ? -11.766 24.984 -3.66 1 96.19 311 PRO A CA 1
ATOM 2369 C C . PRO A 1 311 ? -12.578 25.844 -4.621 1 96.19 311 PRO A C 1
ATOM 2371 O O . PRO A 1 311 ? -12.414 25.734 -5.84 1 96.19 311 PRO A O 1
ATOM 2374 N N . ALA A 1 312 ? -13.43 26.688 -4.09 1 97.62 312 ALA A N 1
ATOM 2375 C CA . ALA A 1 312 ? -14.273 27.547 -4.918 1 97.62 312 ALA A CA 1
ATOM 2376 C C . ALA A 1 312 ? -13.547 28.844 -5.293 1 97.62 312 ALA A C 1
ATOM 2378 O O . ALA A 1 312 ? -14.062 29.641 -6.07 1 97.62 312 ALA A O 1
ATOM 2379 N N . GLY A 1 313 ? -12.383 29.078 -4.75 1 98.12 313 GLY A N 1
ATOM 2380 C CA . GLY A 1 313 ? -11.594 30.266 -5.059 1 98.12 313 GLY A CA 1
ATOM 2381 C C . GLY A 1 313 ? -12.039 31.5 -4.289 1 98.12 313 GLY A C 1
ATOM 2382 O O . GLY A 1 313 ? -11.711 32.625 -4.656 1 98.12 313 GLY A O 1
ATOM 2383 N N . ARG A 1 314 ? -12.828 31.297 -3.273 1 98.06 314 ARG A N 1
ATOM 2384 C CA . ARG A 1 314 ? -13.352 32.406 -2.486 1 98.06 314 ARG A CA 1
ATOM 2385 C C . ARG A 1 314 ? -12.461 32.688 -1.285 1 98.06 314 ARG A C 1
ATOM 2387 O O . ARG A 1 314 ? -12.859 32.469 -0.141 1 98.06 314 ARG A O 1
ATOM 2394 N N . PHE A 1 315 ? -11.328 33.219 -1.485 1 97.81 315 PHE A N 1
ATOM 2395 C CA . PHE A 1 315 ? -10.32 33.594 -0.503 1 97.81 315 PHE A CA 1
ATOM 2396 C C . PHE A 1 315 ? -9.461 34.75 -1.032 1 97.81 315 PHE A C 1
ATOM 2398 O O . PHE A 1 315 ? -9.508 35.062 -2.223 1 97.81 315 PHE A O 1
ATOM 2405 N N . HIS A 1 316 ? -8.758 35.438 -0.206 1 98.25 316 HIS A N 1
ATOM 2406 C CA . HIS A 1 316 ? -7.844 36.5 -0.624 1 98.25 316 HIS A CA 1
ATOM 2407 C C . HIS A 1 316 ? -6.664 35.938 -1.407 1 98.25 316 HIS A C 1
ATOM 2409 O O . HIS A 1 316 ? -5.961 35.031 -0.923 1 98.25 316 HIS A O 1
ATOM 2415 N N . LYS A 1 317 ? -6.512 36.406 -2.646 1 98.5 317 LYS A N 1
ATOM 2416 C CA . LYS A 1 317 ? -5.488 35.875 -3.543 1 98.5 317 LYS A CA 1
ATOM 2417 C C . LYS A 1 317 ? -4.113 36.438 -3.209 1 98.5 317 LYS A C 1
ATOM 2419 O O . LYS A 1 317 ? -3.789 37.562 -3.588 1 98.5 317 LYS A O 1
ATOM 2424 N N . VAL A 1 318 ? -3.309 35.656 -2.568 1 98.56 318 VAL A N 1
ATOM 2425 C CA . VAL A 1 318 ? -1.947 36.031 -2.193 1 98.56 318 VAL A CA 1
ATOM 2426 C C . VAL A 1 318 ? -0.994 34.875 -2.537 1 98.56 318 VAL A C 1
ATOM 2428 O O . VAL A 1 318 ? -1.432 33.781 -2.848 1 98.56 318 VAL A O 1
ATOM 2431 N N . ASN A 1 319 ? 0.33 35.125 -2.514 1 98.56 319 ASN A N 1
ATOM 2432 C CA . ASN A 1 319 ? 1.308 34.062 -2.699 1 98.56 319 ASN A CA 1
ATOM 2433 C C . ASN A 1 319 ? 1.312 33.094 -1.519 1 98.56 319 ASN A C 1
ATOM 2435 O O . ASN A 1 319 ? 1.21 33.531 -0.365 1 98.56 319 ASN A O 1
ATOM 2439 N N . ILE A 1 320 ? 1.405 31.797 -1.856 1 98.75 320 ILE A N 1
ATOM 2440 C CA . ILE A 1 320 ? 1.294 30.812 -0.798 1 98.75 320 ILE A CA 1
ATOM 2441 C C . ILE A 1 320 ? 2.549 29.938 -0.774 1 98.75 320 ILE A C 1
ATOM 2443 O O . ILE A 1 320 ? 3.045 29.516 -1.824 1 98.75 320 ILE A O 1
ATOM 2447 N N . MET A 1 321 ? 3.098 29.719 0.343 1 98.75 321 MET A N 1
ATOM 2448 C CA . MET A 1 321 ? 4.07 28.672 0.653 1 98.75 321 MET A CA 1
ATOM 2449 C C . MET A 1 321 ? 3.537 27.734 1.736 1 98.75 321 MET A C 1
ATOM 2451 O O . MET A 1 321 ? 3.084 28.188 2.787 1 98.75 321 MET A O 1
ATOM 2455 N N . LEU A 1 322 ? 3.441 26.422 1.459 1 98.38 322 LEU A N 1
ATOM 2456 C CA . LEU A 1 322 ? 2.922 25.531 2.48 1 98.38 322 LEU A CA 1
ATOM 2457 C C . LEU A 1 322 ? 3.74 24.234 2.533 1 98.38 322 LEU A C 1
ATOM 2459 O O . LEU A 1 322 ? 4.363 23.859 1.542 1 98.38 322 LEU A O 1
ATOM 2463 N N . GLY A 1 323 ? 3.738 23.594 3.668 1 98.12 323 GLY A N 1
ATOM 2464 C CA . GLY A 1 323 ? 4.492 22.359 3.797 1 98.12 323 GLY A CA 1
ATOM 2465 C C . GLY A 1 323 ? 4.293 21.672 5.137 1 98.12 323 GLY A C 1
ATOM 2466 O O . GLY A 1 323 ? 3.527 22.156 5.977 1 98.12 323 GLY A O 1
ATOM 2467 N N . THR A 1 324 ? 4.848 20.484 5.238 1 98 324 THR A N 1
ATOM 2468 C CA . THR A 1 324 ? 4.855 19.672 6.445 1 98 324 THR A CA 1
ATOM 2469 C C . THR A 1 324 ? 6.262 19.141 6.734 1 98 324 THR A C 1
ATOM 2471 O O . THR A 1 324 ? 7.16 19.266 5.902 1 98 324 THR A O 1
ATOM 2474 N N . THR A 1 325 ? 6.434 18.688 7.941 1 98.25 325 THR A N 1
ATOM 2475 C CA . THR A 1 325 ? 7.582 17.812 8.18 1 98.25 325 THR A CA 1
ATOM 2476 C C . THR A 1 325 ? 7.285 16.391 7.742 1 98.25 325 THR A C 1
ATOM 2478 O O . THR A 1 325 ? 6.121 16.016 7.562 1 98.25 325 THR A O 1
ATOM 2481 N N . LEU A 1 326 ? 8.289 15.648 7.594 1 98.19 326 LEU A N 1
ATOM 2482 C CA . LEU A 1 326 ? 8.148 14.297 7.066 1 98.19 326 LEU A CA 1
ATOM 2483 C C . LEU A 1 326 ? 7.324 13.43 8.008 1 98.19 326 LEU A C 1
ATOM 2485 O O . LEU A 1 326 ? 6.586 12.547 7.555 1 98.19 326 LEU A O 1
ATOM 2489 N N . ASN A 1 327 ? 7.441 13.656 9.312 1 97.88 327 ASN A N 1
ATOM 2490 C CA . ASN A 1 327 ? 6.793 12.836 10.336 1 97.88 327 ASN A CA 1
ATOM 2491 C C . ASN A 1 327 ? 6.059 13.695 11.359 1 97.88 327 ASN A C 1
ATOM 2493 O O . ASN A 1 327 ? 6.211 13.5 12.562 1 97.88 327 ASN A O 1
ATOM 2497 N N . ASP A 1 328 ? 5.273 14.695 10.883 1 96.25 328 ASP A N 1
ATOM 2498 C CA . ASP A 1 328 ? 4.562 15.617 11.758 1 96.25 328 ASP A CA 1
ATOM 2499 C C . ASP A 1 328 ? 3.766 14.859 12.82 1 96.25 328 ASP A C 1
ATOM 2501 O O . ASP A 1 328 ? 3.791 15.227 14 1 96.25 328 ASP A O 1
ATOM 2505 N N . GLY A 1 329 ? 3.188 13.781 12.375 1 94.44 329 GLY A N 1
ATOM 2506 C CA . GLY A 1 329 ? 2.238 13.086 13.227 1 94.44 329 GLY A CA 1
ATOM 2507 C C . GLY A 1 329 ? 2.9 12.32 14.359 1 94.44 329 GLY A C 1
ATOM 2508 O O . GLY A 1 329 ? 2.236 11.922 15.32 1 94.44 329 GLY A O 1
ATOM 2509 N N . TYR A 1 330 ? 4.191 12.156 14.352 1 95 330 TYR A N 1
ATOM 2510 C CA . TYR A 1 330 ? 4.891 11.336 15.336 1 95 330 TYR A CA 1
ATOM 2511 C C . TYR A 1 330 ? 5 12.062 16.672 1 95 330 TYR A C 1
ATOM 2513 O O . TYR A 1 330 ? 5.332 11.461 17.688 1 95 330 TYR A O 1
ATOM 2521 N N . PHE A 1 331 ? 4.703 13.383 16.719 1 92 331 PHE A N 1
ATOM 2522 C CA . PHE A 1 331 ? 4.73 14.125 17.969 1 92 331 PHE A CA 1
ATOM 2523 C C . PHE A 1 331 ? 3.639 13.641 18.922 1 92 331 PHE A C 1
ATOM 2525 O O . PHE A 1 331 ? 3.686 13.906 20.125 1 92 331 PHE A O 1
ATOM 2532 N N . ARG A 1 332 ? 2.668 12.906 18.375 1 90.62 332 ARG A N 1
ATOM 2533 C CA . ARG A 1 332 ? 1.582 12.352 19.172 1 90.62 332 ARG A CA 1
ATOM 2534 C C . ARG A 1 332 ? 2.055 11.156 19.984 1 90.62 332 ARG A C 1
ATOM 2536 O O . ARG A 1 332 ? 1.45 10.812 21 1 90.62 332 ARG A O 1
ATOM 2543 N N . LEU A 1 333 ? 3.07 10.508 19.578 1 93.06 333 LEU A N 1
ATOM 2544 C CA . LEU A 1 333 ? 3.467 9.203 20.094 1 93.06 333 LEU A CA 1
ATOM 2545 C C . LEU A 1 333 ? 3.926 9.312 21.547 1 93.06 333 LEU A C 1
ATOM 2547 O O . LEU A 1 333 ? 3.564 8.477 22.375 1 93.06 333 LEU A O 1
ATOM 2551 N N . PRO A 1 334 ? 4.68 10.359 21.953 1 90.44 334 PRO A N 1
ATOM 2552 C CA . PRO A 1 334 ? 5.156 10.438 23.344 1 90.44 334 PRO A CA 1
ATOM 2553 C C . PRO A 1 334 ? 4.016 10.484 24.359 1 90.44 334 PRO A C 1
ATOM 2555 O O . PRO A 1 334 ? 4.199 10.102 25.516 1 90.44 334 PRO A O 1
ATOM 2558 N N . SER A 1 335 ? 2.871 10.914 23.984 1 85.25 335 SER A N 1
ATOM 2559 C CA . SER A 1 335 ? 1.744 11.023 24.906 1 85.25 335 SER A CA 1
ATOM 2560 C C . SER A 1 335 ? 0.995 9.695 25.016 1 85.25 335 SER A C 1
ATOM 2562 O O . SER A 1 335 ? 0.086 9.562 25.844 1 85.25 335 SER A O 1
ATOM 2564 N N . MET A 1 336 ? 1.371 8.758 24.203 1 88 336 MET A N 1
ATOM 2565 C CA . MET A 1 336 ? 0.693 7.465 24.234 1 88 336 MET A CA 1
ATOM 2566 C C . MET A 1 336 ? 1.302 6.551 25.297 1 88 336 MET A C 1
ATOM 2568 O O . MET A 1 336 ? 2.512 6.586 25.531 1 88 336 MET A O 1
ATOM 2572 N N . PRO A 1 337 ? 0.358 5.707 25.812 1 85.69 337 PRO A N 1
ATOM 2573 C CA . PRO A 1 337 ? 0.901 4.742 26.781 1 85.69 337 PRO A CA 1
ATOM 2574 C C . PRO A 1 337 ? 1.92 3.795 26.141 1 85.69 337 PRO A C 1
ATOM 2576 O O . PRO A 1 337 ? 1.738 3.354 25.016 1 85.69 337 PRO A O 1
ATOM 2579 N N . ASN A 1 338 ? 3.053 3.549 26.766 1 84.25 338 ASN A N 1
ATOM 2580 C CA . ASN A 1 338 ? 4.078 2.578 26.391 1 84.25 338 ASN A CA 1
ATOM 2581 C C . ASN A 1 338 ? 4.695 2.906 25.031 1 84.25 338 ASN A C 1
ATOM 2583 O O . ASN A 1 338 ? 5.02 2.002 24.266 1 84.25 338 ASN A O 1
ATOM 2587 N N . ALA A 1 339 ? 4.754 4.148 24.688 1 87.56 339 ALA A N 1
ATOM 2588 C CA . ALA A 1 339 ? 5.281 4.582 23.391 1 87.56 339 ALA A CA 1
ATOM 2589 C C . ALA A 1 339 ? 6.699 4.062 23.172 1 87.56 339 ALA A C 1
ATOM 2591 O O . ALA A 1 339 ? 7.074 3.713 22.062 1 87.56 339 ALA A O 1
ATOM 2592 N N . VAL A 1 340 ? 7.496 3.955 24.188 1 90.12 340 VAL A N 1
ATOM 2593 C CA . VAL A 1 340 ? 8.898 3.561 24.094 1 90.12 340 VAL A CA 1
ATOM 2594 C C . VAL A 1 340 ? 8.992 2.092 23.688 1 90.12 340 VAL A C 1
ATOM 2596 O O . VAL A 1 340 ? 9.812 1.727 22.828 1 90.12 340 VAL A O 1
ATOM 2599 N N . THR A 1 341 ? 8.078 1.338 24.234 1 93.75 341 THR A N 1
ATOM 2600 C CA . THR A 1 341 ? 8.156 -0.098 23.984 1 93.75 341 THR A CA 1
ATOM 2601 C C . THR A 1 341 ? 7.227 -0.498 22.844 1 93.75 341 THR A C 1
ATOM 2603 O O . THR A 1 341 ? 7.254 -1.643 22.375 1 93.75 341 THR A O 1
ATOM 2606 N N . GLY A 1 342 ? 6.473 0.448 22.391 1 95.12 342 GLY A N 1
ATOM 2607 C CA . GLY A 1 342 ? 5.59 0.177 21.266 1 95.12 342 GLY A CA 1
ATOM 2608 C C . GLY A 1 342 ? 4.148 -0.044 21.688 1 95.12 342 GLY A C 1
ATOM 2609 O O . GLY A 1 342 ? 3.836 -0.055 22.875 1 95.12 342 GLY A O 1
ATOM 2610 N N . ILE A 1 343 ? 3.256 -0.159 20.719 1 95.31 343 ILE A N 1
ATOM 2611 C CA . ILE A 1 343 ? 1.821 -0.349 20.891 1 95.31 343 ILE A CA 1
ATOM 2612 C C . ILE A 1 343 ? 1.438 -1.778 20.516 1 95.31 343 ILE A C 1
ATOM 2614 O O . ILE A 1 343 ? 1.594 -2.189 19.375 1 95.31 343 ILE A O 1
ATOM 2618 N N . PRO A 1 344 ? 0.918 -2.555 21.5 1 96.56 344 PRO A N 1
ATOM 2619 C CA . PRO A 1 344 ? 0.451 -3.893 21.141 1 96.56 344 PRO A CA 1
ATOM 2620 C C . PRO A 1 344 ? -0.601 -3.869 20.031 1 96.56 344 PRO A C 1
ATOM 2622 O O . PRO A 1 344 ? -1.365 -2.906 19.922 1 96.56 344 PRO A O 1
ATOM 2625 N N . ARG A 1 345 ? -0.727 -4.93 19.297 1 97.06 345 ARG A N 1
ATOM 2626 C CA . ARG A 1 345 ? -1.584 -5.016 18.109 1 97.06 345 ARG A CA 1
ATOM 2627 C C . ARG A 1 345 ? -3.033 -4.695 18.469 1 97.06 345 ARG A C 1
ATOM 2629 O O . ARG A 1 345 ? -3.691 -3.922 17.766 1 97.06 345 ARG A O 1
ATOM 2636 N N . GLN A 1 346 ? -3.562 -5.227 19.5 1 96.5 346 GLN A N 1
ATOM 2637 C CA . GLN A 1 346 ? -4.949 -5.004 19.906 1 96.5 346 GLN A CA 1
ATOM 2638 C C . GLN A 1 346 ? -5.195 -3.539 20.25 1 96.5 346 GLN A C 1
ATOM 2640 O O . GLN A 1 346 ? -6.25 -2.988 19.953 1 96.5 346 GLN A O 1
ATOM 2645 N N . ASN A 1 347 ? -4.223 -2.951 20.906 1 95.12 347 ASN A N 1
ATOM 2646 C CA . ASN A 1 347 ? -4.332 -1.535 21.234 1 95.12 347 ASN A CA 1
ATOM 2647 C C . ASN A 1 347 ? -4.293 -0.661 19.984 1 95.12 347 ASN A C 1
ATOM 2649 O O . ASN A 1 347 ? -4.965 0.368 19.922 1 95.12 347 ASN A O 1
ATOM 2653 N N . PHE A 1 348 ? -3.428 -1.061 19.109 1 96.06 348 PHE A N 1
ATOM 2654 C CA . PHE A 1 348 ? -3.389 -0.345 17.828 1 96.06 348 PHE A CA 1
ATOM 2655 C C . PHE A 1 348 ? -4.762 -0.342 17.172 1 96.06 348 PHE A C 1
ATOM 2657 O O . PHE A 1 348 ? -5.242 0.705 16.734 1 96.06 348 PHE A O 1
ATOM 2664 N N . ILE A 1 349 ? -5.398 -1.49 17.094 1 96.69 349 ILE A N 1
ATOM 2665 C CA . ILE A 1 349 ? -6.707 -1.637 16.469 1 96.69 349 ILE A CA 1
ATOM 2666 C C . ILE A 1 349 ? -7.73 -0.782 17.219 1 96.69 349 ILE A C 1
ATOM 2668 O O . ILE A 1 349 ? -8.477 -0.015 16.594 1 96.69 349 ILE A O 1
ATOM 2672 N N . SER A 1 350 ? -7.719 -0.822 18.516 1 95.44 350 SER A N 1
ATOM 2673 C CA . SER A 1 350 ? -8.695 -0.084 19.328 1 95.44 350 SER A CA 1
ATOM 2674 C C . SER A 1 350 ? -8.477 1.421 19.203 1 95.44 350 SER A C 1
ATOM 2676 O O . SER A 1 350 ? -9.445 2.182 19.078 1 95.44 350 SER A O 1
ATOM 2678 N N . THR A 1 351 ? -7.25 1.824 19.25 1 93.19 351 THR A N 1
ATOM 2679 C CA . THR A 1 351 ? -6.941 3.246 19.141 1 93.19 351 THR A CA 1
ATOM 2680 C C . THR A 1 351 ? -7.336 3.785 17.766 1 93.19 351 THR A C 1
ATOM 2682 O O . THR A 1 351 ? -7.867 4.891 17.656 1 93.19 351 THR A O 1
ATOM 2685 N N . THR A 1 352 ? -7.043 2.996 16.75 1 93.62 352 THR A N 1
ATOM 2686 C CA . THR A 1 352 ? -7.43 3.389 15.398 1 93.62 352 THR A CA 1
ATOM 2687 C C . THR A 1 352 ? -8.945 3.514 15.289 1 93.62 352 THR A C 1
ATOM 2689 O O . THR A 1 352 ? -9.453 4.516 14.773 1 93.62 352 THR A O 1
ATOM 2692 N N . ASN A 1 353 ? -9.656 2.541 15.812 1 95.06 353 ASN A N 1
ATOM 2693 C CA . ASN A 1 353 ? -11.117 2.574 15.766 1 95.06 353 ASN A CA 1
ATOM 2694 C C . ASN A 1 353 ? -11.672 3.779 16.516 1 95.06 353 ASN A C 1
ATOM 2696 O O . ASN A 1 353 ? -12.594 4.441 16.047 1 95.06 353 ASN A O 1
ATOM 2700 N N . ASN A 1 354 ? -11.047 4.062 17.609 1 92.56 354 ASN A N 1
ATOM 2701 C CA . ASN A 1 354 ? -11.516 5.16 18.453 1 92.56 354 ASN A CA 1
ATOM 2702 C C . ASN A 1 354 ? -11.203 6.52 17.828 1 92.56 354 ASN A C 1
ATOM 2704 O O . ASN A 1 354 ? -11.836 7.52 18.172 1 92.56 354 ASN A O 1
ATOM 2708 N N . SER A 1 355 ? -10.258 6.551 16.953 1 91.25 355 SER A N 1
ATOM 2709 C CA . SER A 1 355 ? -9.891 7.793 16.281 1 91.25 355 SER A CA 1
ATOM 2710 C C . SER A 1 355 ? -10.938 8.195 15.25 1 91.25 355 SER A C 1
ATOM 2712 O O . SER A 1 355 ? -11.008 9.352 14.844 1 91.25 355 SER A O 1
ATOM 2714 N N . PHE A 1 356 ? -11.781 7.195 14.82 1 93.88 356 PHE A N 1
ATOM 2715 C CA . PHE A 1 356 ? -12.789 7.461 13.805 1 93.88 356 PHE A CA 1
ATOM 2716 C C . PHE A 1 356 ? -14.141 6.898 14.219 1 93.88 356 PHE A C 1
ATOM 2718 O O . PHE A 1 356 ? -14.719 6.066 13.508 1 93.88 356 PHE A O 1
ATOM 2725 N N . PRO A 1 357 ? -14.68 7.41 15.234 1 90.75 357 PRO A N 1
ATOM 2726 C CA . PRO A 1 357 ? -15.875 6.809 15.82 1 90.75 357 PRO A CA 1
ATOM 2727 C C . PRO A 1 357 ? -17.078 6.848 14.875 1 90.75 357 PRO A C 1
ATOM 2729 O O . PRO A 1 357 ? -17.984 6.02 14.992 1 90.75 357 PRO A O 1
ATOM 2732 N N . PHE A 1 358 ? -17.078 7.727 13.93 1 89.69 358 PHE A N 1
ATOM 2733 C CA . PHE A 1 358 ? -18.266 7.891 13.094 1 89.69 358 PHE A CA 1
ATOM 2734 C C . PHE A 1 358 ? -18.078 7.211 11.742 1 89.69 358 PHE A C 1
ATOM 2736 O O . PHE A 1 358 ? -19 7.172 10.93 1 89.69 358 PHE A O 1
ATOM 2743 N N . ALA A 1 359 ? -16.922 6.715 11.469 1 94.25 359 ALA A N 1
ATOM 2744 C CA . ALA A 1 359 ? -16.672 6.004 10.211 1 94.25 359 ALA A CA 1
ATOM 2745 C C . ALA A 1 359 ? -17.297 4.609 10.242 1 94.25 359 ALA A C 1
ATOM 2747 O O . ALA A 1 359 ? -17.453 4.02 11.312 1 94.25 359 ALA A O 1
ATOM 2748 N N . SER A 1 360 ? -17.703 4.121 9.125 1 94.88 360 SER A N 1
ATOM 2749 C CA . SER A 1 360 ? -18.25 2.768 9.031 1 94.88 360 SER A CA 1
ATOM 2750 C C . SER A 1 360 ? -17.172 1.724 9.32 1 94.88 360 SER A C 1
ATOM 2752 O O . SER A 1 360 ? -15.984 2.025 9.281 1 94.88 360 SER A O 1
ATOM 2754 N N . GLN A 1 361 ? -17.594 0.518 9.594 1 94.75 361 GLN A N 1
ATOM 2755 C CA . GLN A 1 361 ? -16.656 -0.565 9.883 1 94.75 361 GLN A CA 1
ATOM 2756 C C . GLN A 1 361 ? -15.773 -0.862 8.672 1 94.75 361 GLN A C 1
ATOM 2758 O O . GLN A 1 361 ? -14.602 -1.206 8.828 1 94.75 361 GLN A O 1
ATOM 2763 N N . ARG A 1 362 ? -16.297 -0.759 7.457 1 95.94 362 ARG A N 1
ATOM 2764 C CA . ARG A 1 362 ? -15.5 -1.021 6.262 1 95.94 362 ARG A CA 1
ATOM 2765 C C . ARG A 1 362 ? -14.391 0.011 6.105 1 95.94 362 ARG A C 1
ATOM 2767 O O . ARG A 1 362 ? -13.289 -0.319 5.672 1 95.94 362 ARG A O 1
ATOM 2774 N N . VAL A 1 363 ? -14.703 1.286 6.477 1 96.94 363 VAL A N 1
ATOM 2775 C CA . VAL A 1 363 ? -13.695 2.338 6.418 1 96.94 363 VAL A CA 1
ATOM 2776 C C . VAL A 1 363 ? -12.609 2.08 7.465 1 96.94 363 VAL A C 1
ATOM 2778 O O . VAL A 1 363 ? -11.422 2.143 7.164 1 96.94 363 VAL A O 1
ATOM 2781 N N . LYS A 1 364 ? -13.016 1.702 8.672 1 97.12 364 LYS A N 1
ATOM 2782 C CA . LYS A 1 364 ? -12.07 1.413 9.75 1 97.12 364 LYS A CA 1
ATOM 2783 C C . LYS A 1 364 ? -11.172 0.233 9.391 1 97.12 364 LYS A C 1
ATOM 2785 O O . LYS A 1 364 ? -9.961 0.272 9.633 1 97.12 364 LYS A O 1
ATOM 2790 N N . LEU A 1 365 ? -11.789 -0.792 8.82 1 97.06 365 LEU A N 1
ATOM 2791 C CA . LEU A 1 365 ? -11.039 -1.966 8.391 1 97.06 365 LEU A CA 1
ATOM 2792 C C . LEU A 1 365 ? -9.984 -1.589 7.348 1 97.06 365 LEU A C 1
ATOM 2794 O O . LEU A 1 365 ? -8.859 -2.094 7.383 1 97.06 365 LEU A O 1
ATOM 2798 N N . SER A 1 366 ? -10.375 -0.733 6.422 1 97.94 366 SER A N 1
ATOM 2799 C CA . SER A 1 366 ? -9.469 -0.295 5.367 1 97.94 366 SER A CA 1
ATOM 2800 C C . SER A 1 366 ? -8.297 0.503 5.941 1 97.94 366 SER A C 1
ATOM 2802 O O . SER A 1 366 ? -7.16 0.361 5.492 1 97.94 366 SER A O 1
ATOM 2804 N N . ILE A 1 367 ? -8.562 1.373 6.91 1 98.5 367 ILE A N 1
ATOM 2805 C CA . ILE A 1 367 ? -7.516 2.16 7.551 1 98.5 367 ILE A CA 1
ATOM 2806 C C . ILE A 1 367 ? -6.559 1.234 8.305 1 98.5 367 ILE A C 1
ATOM 2808 O O . ILE A 1 367 ? -5.34 1.388 8.211 1 98.5 367 ILE A O 1
ATOM 2812 N N . GLN A 1 368 ? -7.102 0.275 9 1 98 368 GLN A N 1
ATOM 2813 C CA . GLN A 1 368 ? -6.27 -0.698 9.703 1 98 368 GLN A CA 1
ATOM 2814 C C . GLN A 1 368 ? -5.359 -1.442 8.734 1 98 368 GLN A C 1
ATOM 2816 O O . GLN A 1 368 ? -4.172 -1.626 9.008 1 98 368 GLN A O 1
ATOM 2821 N N . TYR A 1 369 ? -5.914 -1.906 7.66 1 98 369 TYR A N 1
ATOM 2822 C CA . TYR A 1 369 ? -5.105 -2.627 6.684 1 98 369 TYR A CA 1
ATOM 2823 C C . TYR A 1 369 ? -3.988 -1.743 6.145 1 98 369 TYR A C 1
ATOM 2825 O O . TYR A 1 369 ? -2.838 -2.18 6.039 1 98 369 TYR A O 1
ATOM 2833 N N . ARG A 1 370 ? -4.355 -0.469 5.766 1 98.06 370 ARG A N 1
ATOM 2834 C CA . ARG A 1 370 ? -3.398 0.442 5.145 1 98.06 370 ARG A CA 1
ATOM 2835 C C . ARG A 1 370 ? -2.229 0.729 6.082 1 98.06 370 ARG A C 1
ATOM 2837 O O . ARG A 1 370 ? -1.093 0.895 5.633 1 98.06 370 ARG A O 1
ATOM 2844 N N . TYR A 1 371 ? -2.496 0.803 7.332 1 98.31 371 TYR A N 1
ATOM 2845 C CA . TYR A 1 371 ? -1.473 1.244 8.273 1 98.31 371 TYR A CA 1
ATOM 2846 C C . TYR A 1 371 ? -1.042 0.102 9.188 1 98.31 371 TYR A C 1
ATOM 2848 O O . TYR A 1 371 ? -0.982 0.263 10.406 1 98.31 371 TYR A O 1
ATOM 2856 N N . THR A 1 372 ? -0.757 -1.03 8.617 1 98.25 372 THR A N 1
ATOM 2857 C CA . THR A 1 372 ? -0.161 -2.201 9.25 1 98.25 372 THR A CA 1
ATOM 2858 C C . THR A 1 372 ? 1.07 -2.666 8.477 1 98.25 372 THR A C 1
ATOM 2860 O O . THR A 1 372 ? 1.048 -2.738 7.246 1 98.25 372 THR A O 1
ATOM 2863 N N . ASN A 1 373 ? 2.148 -2.836 9.18 1 97.69 373 ASN A N 1
ATOM 2864 C CA . ASN A 1 373 ? 3.287 -3.539 8.602 1 97.69 373 ASN A CA 1
ATOM 2865 C C . ASN A 1 373 ? 3.068 -5.051 8.594 1 97.69 373 ASN A C 1
ATOM 2867 O O . ASN A 1 373 ? 3.381 -5.73 9.578 1 97.69 373 ASN A O 1
ATOM 2871 N N . TRP A 1 374 ? 2.684 -5.551 7.469 1 97.06 374 TRP A N 1
ATOM 2872 C CA . TRP A 1 374 ? 2.195 -6.922 7.395 1 97.06 374 TRP A CA 1
ATOM 2873 C C . TRP A 1 374 ? 3.352 -7.914 7.465 1 97.06 374 TRP A C 1
ATOM 2875 O O . TRP A 1 374 ? 3.139 -9.109 7.668 1 97.06 374 TRP A O 1
ATOM 2885 N N . SER A 1 375 ? 4.637 -7.48 7.301 1 94.88 375 SER A N 1
ATOM 2886 C CA . SER A 1 375 ? 5.785 -8.359 7.512 1 94.88 375 SER A CA 1
ATOM 2887 C C . SER A 1 375 ? 5.992 -8.648 8.992 1 94.88 375 SER A C 1
ATOM 2889 O O . SER A 1 375 ? 6.676 -9.609 9.352 1 94.88 375 SER A O 1
ATOM 2891 N N . ASN A 1 376 ? 5.418 -7.738 9.844 1 94.5 376 ASN A N 1
ATOM 2892 C CA . ASN A 1 376 ? 5.52 -7.883 11.289 1 94.5 376 ASN A CA 1
ATOM 2893 C C . ASN A 1 376 ? 4.348 -7.215 12 1 94.5 376 ASN A C 1
ATOM 2895 O O . ASN A 1 376 ? 4.547 -6.348 12.852 1 94.5 376 ASN A O 1
ATOM 2899 N N . ALA A 1 377 ? 3.195 -7.652 11.734 1 94.38 377 ALA A N 1
ATOM 2900 C CA . ALA A 1 377 ? 1.951 -6.992 12.125 1 94.38 377 ALA A CA 1
ATOM 2901 C C . ALA A 1 377 ? 1.778 -6.996 13.641 1 94.38 377 ALA A C 1
ATOM 2903 O O . ALA A 1 377 ? 1.118 -6.117 14.195 1 94.38 377 ALA A O 1
ATOM 2904 N N . ASN A 1 378 ? 2.434 -7.906 14.359 1 95 378 ASN A N 1
ATOM 2905 C CA . ASN A 1 378 ? 2.248 -8.023 15.805 1 95 378 ASN A CA 1
ATOM 2906 C C . ASN A 1 378 ? 3.348 -7.293 16.578 1 95 378 ASN A C 1
ATOM 2908 O O . ASN A 1 378 ? 3.324 -7.242 17.797 1 95 378 ASN A O 1
ATOM 2912 N N . SER A 1 379 ? 4.266 -6.703 15.867 1 96.75 379 SER A N 1
ATOM 2913 C CA . SER A 1 379 ? 5.34 -5.965 16.531 1 96.75 379 SER A CA 1
ATOM 2914 C C . SER A 1 379 ? 4.824 -4.672 17.141 1 96.75 379 SER A C 1
ATOM 2916 O O . SER A 1 379 ? 4.316 -3.797 16.438 1 96.75 379 SER A O 1
ATOM 2918 N N . PRO A 1 380 ? 4.969 -4.531 18.422 1 97.25 380 PRO A N 1
ATOM 2919 C CA . PRO A 1 380 ? 4.516 -3.297 19.062 1 97.25 380 PRO A CA 1
ATOM 2920 C C . PRO A 1 380 ? 5.219 -2.055 18.516 1 97.25 380 PRO A C 1
ATOM 2922 O O . PRO A 1 380 ? 4.594 -1.001 18.375 1 97.25 380 PRO A O 1
ATOM 2925 N N . ILE A 1 381 ? 6.477 -2.15 18.25 1 97.06 381 ILE A N 1
ATOM 2926 C CA . ILE A 1 381 ? 7.258 -1.037 17.719 1 97.06 381 ILE A CA 1
ATOM 2927 C C . ILE A 1 381 ? 6.734 -0.643 16.344 1 97.06 381 ILE A C 1
ATOM 2929 O O . ILE A 1 381 ? 6.562 0.544 16.047 1 97.06 381 ILE A O 1
ATOM 2933 N N . SER A 1 382 ? 6.469 -1.681 15.492 1 96.75 382 SER A N 1
ATOM 2934 C CA . SER A 1 382 ? 5.906 -1.404 14.172 1 96.75 382 SER A CA 1
ATOM 2935 C C . SER A 1 382 ? 4.523 -0.763 14.289 1 96.75 382 SER A C 1
ATOM 2937 O O . SER A 1 382 ? 4.203 0.159 13.531 1 96.75 382 SER A O 1
ATOM 2939 N N . ASN A 1 383 ? 3.742 -1.259 15.227 1 97.56 383 ASN A N 1
ATOM 2940 C CA . ASN A 1 383 ? 2.414 -0.696 15.445 1 97.56 383 ASN A CA 1
ATOM 2941 C C . ASN A 1 383 ? 2.49 0.77 15.867 1 97.56 383 ASN A C 1
ATOM 2943 O O . ASN A 1 383 ? 1.709 1.597 15.391 1 97.56 383 ASN A O 1
ATOM 2947 N N . ARG A 1 384 ? 3.4 1.072 16.781 1 96.81 384 ARG A N 1
ATOM 2948 C CA . ARG A 1 384 ? 3.607 2.455 17.188 1 96.81 384 ARG A CA 1
ATOM 2949 C C . ARG A 1 384 ? 3.939 3.344 16 1 96.81 384 ARG A C 1
ATOM 2951 O O . ARG A 1 384 ? 3.33 4.402 15.82 1 96.81 384 ARG A O 1
ATOM 2958 N N . ASP A 1 385 ? 4.898 2.904 15.211 1 96.75 385 ASP A N 1
ATOM 2959 C CA . ASP A 1 385 ? 5.34 3.693 14.062 1 96.75 385 ASP A CA 1
ATOM 2960 C C . ASP A 1 385 ? 4.211 3.861 13.047 1 96.75 385 ASP A C 1
ATOM 2962 O O . ASP A 1 385 ? 4.043 4.941 12.469 1 96.75 385 ASP A O 1
ATOM 2966 N N . GLN A 1 386 ? 3.445 2.791 12.852 1 97.25 386 GLN A N 1
ATOM 2967 C CA . GLN A 1 386 ? 2.332 2.867 11.914 1 97.25 386 GLN A CA 1
ATOM 2968 C C . GLN A 1 386 ? 1.241 3.805 12.422 1 97.25 386 GLN A C 1
ATOM 2970 O O . GLN A 1 386 ? 0.568 4.473 11.633 1 97.25 386 GLN A O 1
ATOM 2975 N N . TYR A 1 387 ? 1.049 3.848 13.68 1 96.62 387 TYR A N 1
ATOM 2976 C CA . TYR A 1 387 ? 0.11 4.824 14.219 1 96.62 387 TYR A CA 1
ATOM 2977 C C . TYR A 1 387 ? 0.601 6.246 13.977 1 96.62 387 TYR A C 1
ATOM 2979 O O . TYR A 1 387 ? -0.191 7.137 13.672 1 96.62 387 TYR A O 1
ATOM 2987 N N . GLY A 1 388 ? 1.896 6.484 14.234 1 96.25 388 GLY A N 1
ATOM 2988 C CA . GLY A 1 388 ? 2.479 7.77 13.891 1 96.25 388 GLY A CA 1
ATOM 2989 C C . GLY A 1 388 ? 2.24 8.164 12.445 1 96.25 388 GLY A C 1
ATOM 2990 O O . GLY A 1 388 ? 1.9 9.312 12.156 1 96.25 388 GLY A O 1
ATOM 2991 N N . GLU A 1 389 ? 2.359 7.168 11.523 1 97.62 389 GLU A N 1
ATOM 2992 C CA . GLU A 1 389 ? 2.115 7.406 10.102 1 97.62 389 GLU A CA 1
ATOM 2993 C C . GLU A 1 389 ? 0.651 7.754 9.844 1 97.62 389 GLU A C 1
ATOM 2995 O O . GLU A 1 389 ? 0.349 8.641 9.047 1 97.62 389 GLU A O 1
ATOM 3000 N N . LEU A 1 390 ? -0.212 6.98 10.477 1 97.31 390 LEU A N 1
ATOM 3001 C CA . LEU A 1 390 ? -1.643 7.234 10.344 1 97.31 390 LEU A CA 1
ATOM 3002 C C . LEU A 1 390 ? -1.984 8.656 10.773 1 97.31 390 LEU A C 1
ATOM 3004 O O . LEU A 1 390 ? -2.658 9.391 10.047 1 97.31 390 LEU A O 1
ATOM 3008 N N . PHE A 1 391 ? -1.484 9.055 11.914 1 95.31 391 PHE A N 1
ATOM 3009 C CA . PHE A 1 391 ? -1.757 10.391 12.438 1 95.31 391 PHE A CA 1
ATOM 3010 C C . PHE A 1 391 ? -1.125 11.453 11.547 1 95.31 391 PHE A C 1
ATOM 3012 O O . PHE A 1 391 ? -1.719 12.516 11.32 1 95.31 391 PHE A O 1
ATOM 3019 N N . ASN A 1 392 ? 0.041 11.211 11.062 1 96.62 392 ASN A N 1
ATOM 3020 C CA . ASN A 1 392 ? 0.734 12.117 10.156 1 96.62 392 ASN A CA 1
ATOM 3021 C C . ASN A 1 392 ? -0.081 12.375 8.891 1 96.62 392 ASN A C 1
ATOM 3023 O O . ASN A 1 392 ? -0.29 13.523 8.508 1 96.62 392 ASN A O 1
ATOM 3027 N N . ASP A 1 393 ? -0.532 11.25 8.297 1 96.94 393 ASP A N 1
ATOM 3028 C CA . ASP A 1 393 ? -1.288 11.359 7.055 1 96.94 393 ASP A CA 1
ATOM 3029 C C . ASP A 1 393 ? -2.621 12.07 7.285 1 96.94 393 ASP A C 1
ATOM 3031 O O . ASP A 1 393 ? -2.945 13.031 6.59 1 96.94 393 ASP A O 1
ATOM 3035 N N . PHE A 1 394 ? -3.314 11.672 8.273 1 96.12 394 PHE A N 1
ATOM 3036 C CA . PHE A 1 394 ? -4.684 12.117 8.5 1 96.12 394 PHE A CA 1
ATOM 3037 C C . PHE A 1 394 ? -4.711 13.586 8.898 1 96.12 394 PHE A C 1
ATOM 3039 O O . PHE A 1 394 ? -5.535 14.359 8.406 1 96.12 394 PHE A O 1
ATOM 3046 N N . VAL A 1 395 ? -3.807 13.984 9.719 1 95.12 395 VAL A N 1
ATOM 3047 C CA . VAL A 1 395 ? -3.924 15.305 10.344 1 95.12 395 VAL A CA 1
ATOM 3048 C C . VAL A 1 395 ? -3.143 16.328 9.523 1 95.12 395 VAL A C 1
ATOM 3050 O O . VAL A 1 395 ? -3.572 17.484 9.391 1 95.12 395 VAL A O 1
ATOM 3053 N N . PHE A 1 396 ? -2.029 15.914 8.938 1 96.44 396 PHE A N 1
ATOM 3054 C CA . PHE A 1 396 ? -1.13 16.938 8.43 1 96.44 396 PHE A CA 1
ATOM 3055 C C . PHE A 1 396 ? -0.884 16.75 6.934 1 96.44 396 PHE A C 1
ATOM 3057 O O . PHE A 1 396 ? -1.229 17.625 6.133 1 96.44 396 PHE A O 1
ATOM 3064 N N . ALA A 1 397 ? -0.437 15.609 6.523 1 97.12 397 ALA A N 1
ATOM 3065 C CA . ALA A 1 397 ? 0.119 15.445 5.184 1 97.12 397 ALA A CA 1
ATOM 3066 C C . ALA A 1 397 ? -0.98 15.492 4.125 1 97.12 397 ALA A C 1
ATOM 3068 O O . ALA A 1 397 ? -0.889 16.25 3.156 1 97.12 397 ALA A O 1
ATOM 3069 N N . ILE A 1 398 ? -2.016 14.695 4.312 1 97.56 398 ILE A N 1
ATOM 3070 C CA . ILE A 1 398 ? -3.025 14.547 3.27 1 97.56 398 ILE A CA 1
ATOM 3071 C C . ILE A 1 398 ? -3.801 15.852 3.111 1 97.56 398 ILE A C 1
ATOM 3073 O O . ILE A 1 398 ? -4 16.328 1.992 1 97.56 398 ILE A O 1
ATOM 3077 N N . PRO A 1 399 ? -4.227 16.469 4.207 1 96.88 399 PRO A N 1
ATOM 3078 C CA . PRO A 1 399 ? -4.887 17.766 4.027 1 96.88 399 PRO A CA 1
ATOM 3079 C C . PRO A 1 399 ? -3.971 18.812 3.391 1 96.88 399 PRO A C 1
ATOM 3081 O O . PRO A 1 399 ? -4.426 19.625 2.59 1 96.88 399 PRO A O 1
ATOM 3084 N N . ASN A 1 400 ? -2.699 18.797 3.789 1 97.19 400 ASN A N 1
ATOM 3085 C CA . ASN A 1 400 ? -1.744 19.719 3.189 1 97.19 400 ASN A CA 1
ATOM 3086 C C . ASN A 1 400 ? -1.652 19.531 1.678 1 97.19 400 ASN A C 1
ATOM 3088 O O . ASN A 1 400 ? -1.621 20.5 0.926 1 97.19 400 ASN A O 1
ATOM 3092 N N . ILE A 1 401 ? -1.607 18.297 1.239 1 97.56 401 ILE A N 1
ATOM 3093 C CA . ILE A 1 401 ? -1.561 17.969 -0.185 1 97.56 401 ILE A CA 1
ATOM 3094 C C . ILE A 1 401 ? -2.85 18.438 -0.858 1 97.56 401 ILE A C 1
ATOM 3096 O O . ILE A 1 401 ? -2.812 19.047 -1.933 1 97.56 401 ILE A O 1
ATOM 3100 N N . TYR A 1 402 ? -3.996 18.172 -0.278 1 97.31 402 TYR A N 1
ATOM 3101 C CA . TYR A 1 402 ? -5.289 18.578 -0.826 1 97.31 402 TYR A CA 1
ATOM 3102 C C . TYR A 1 402 ? -5.344 20.078 -1.051 1 97.31 402 TYR A C 1
ATOM 3104 O O . TYR A 1 402 ? -5.73 20.547 -2.127 1 97.31 402 TYR A O 1
ATOM 3112 N N . TYR A 1 403 ? -4.91 20.828 -0.077 1 97.5 403 TYR A N 1
ATOM 3113 C CA . TYR A 1 403 ? -5.043 22.281 -0.187 1 97.5 403 TYR A CA 1
ATOM 3114 C C . TYR A 1 403 ? -3.971 22.859 -1.104 1 97.5 403 TYR A C 1
ATOM 3116 O O . TYR A 1 403 ? -4.188 23.891 -1.747 1 97.5 403 TYR A O 1
ATOM 3124 N N . ALA A 1 404 ? -2.791 22.25 -1.147 1 98.12 404 ALA A N 1
ATOM 3125 C CA . ALA A 1 404 ? -1.836 22.641 -2.176 1 98.12 404 ALA A CA 1
ATOM 3126 C C . ALA A 1 404 ? -2.453 22.547 -3.568 1 98.12 404 ALA A C 1
ATOM 3128 O O . ALA A 1 404 ? -2.312 23.469 -4.383 1 98.12 404 ALA A O 1
ATOM 3129 N N . ASP A 1 405 ? -3.146 21.469 -3.809 1 97.88 405 ASP A N 1
ATOM 3130 C CA . ASP A 1 405 ? -3.814 21.266 -5.09 1 97.88 405 ASP A CA 1
ATOM 3131 C C . ASP A 1 405 ? -4.863 22.344 -5.344 1 97.88 405 ASP A C 1
ATOM 3133 O O . ASP A 1 405 ? -4.965 22.875 -6.457 1 97.88 405 ASP A O 1
ATOM 3137 N N . GLN A 1 406 ? -5.613 22.656 -4.34 1 97.81 406 GLN A N 1
ATOM 3138 C CA . GLN A 1 406 ? -6.699 23.609 -4.508 1 97.81 406 GLN A CA 1
ATOM 3139 C C . GLN A 1 406 ? -6.156 25.031 -4.676 1 97.81 406 GLN A C 1
ATOM 3141 O O . GLN A 1 406 ? -6.562 25.75 -5.59 1 97.81 406 GLN A O 1
ATOM 3146 N N . LEU A 1 407 ? -5.246 25.438 -3.84 1 98.5 407 LEU A N 1
ATOM 3147 C CA . LEU A 1 407 ? -4.715 26.797 -3.844 1 98.5 407 LEU A CA 1
ATOM 3148 C C . LEU A 1 407 ? -3.949 27.078 -5.133 1 98.5 407 LEU A C 1
ATOM 3150 O O . LEU A 1 407 ? -4.027 28.172 -5.68 1 98.5 407 LEU A O 1
ATOM 3154 N N . SER A 1 408 ? -3.273 26.094 -5.645 1 98.62 408 SER A N 1
ATOM 3155 C CA . SER A 1 408 ? -2.41 26.266 -6.809 1 98.62 408 SER A CA 1
ATOM 3156 C C . SER A 1 408 ? -3.229 26.547 -8.062 1 98.62 408 SER A C 1
ATOM 3158 O O . SER A 1 408 ? -2.693 27.047 -9.062 1 98.62 408 SER A O 1
ATOM 3160 N N . ARG A 1 409 ? -4.484 26.281 -8.047 1 98.38 409 ARG A N 1
ATOM 3161 C CA . ARG A 1 409 ? -5.363 26.594 -9.164 1 98.38 409 ARG A CA 1
ATOM 3162 C C . ARG A 1 409 ? -5.566 28.094 -9.297 1 98.38 409 ARG A C 1
ATOM 3164 O O . ARG A 1 409 ? -5.969 28.578 -10.359 1 98.38 409 ARG A O 1
ATOM 3171 N N . PHE A 1 410 ? -5.328 28.812 -8.258 1 98.56 410 PHE A N 1
ATOM 3172 C CA . PHE A 1 410 ? -5.754 30.219 -8.234 1 98.56 410 PHE A CA 1
ATOM 3173 C C . PHE A 1 410 ? -4.566 31.141 -8.031 1 98.56 410 PHE A C 1
ATOM 3175 O O . PHE A 1 410 ? -4.59 32.281 -8.461 1 98.56 410 PHE A O 1
ATOM 3182 N N . VAL A 1 411 ? -3.484 30.672 -7.262 1 98.62 411 VAL A N 1
ATOM 3183 C CA . VAL A 1 411 ? -2.395 31.562 -6.891 1 98.62 411 VAL A CA 1
ATOM 3184 C C . VAL A 1 411 ? -1.062 30.828 -6.973 1 98.62 411 VAL A C 1
ATOM 3186 O O . VAL A 1 411 ? -1.027 29.594 -6.914 1 98.62 411 VAL A O 1
ATOM 3189 N N . PRO A 1 412 ? 0.099 31.562 -7.121 1 98.62 412 PRO A N 1
ATOM 3190 C CA . PRO A 1 412 ? 1.396 30.891 -6.992 1 98.62 412 PRO A CA 1
ATOM 3191 C C . PRO A 1 412 ? 1.557 30.172 -5.652 1 98.62 412 PRO A C 1
ATOM 3193 O O . PRO A 1 412 ? 1.339 30.781 -4.598 1 98.62 412 PRO A O 1
ATOM 3196 N N . THR A 1 413 ? 1.802 28.922 -5.734 1 98.81 413 THR A N 1
ATOM 3197 C CA . THR A 1 413 ? 1.898 28.062 -4.562 1 98.81 413 THR A CA 1
ATOM 3198 C C . THR A 1 413 ? 3.207 27.281 -4.578 1 98.81 413 THR A C 1
ATOM 3200 O O . THR A 1 413 ? 3.598 26.734 -5.613 1 98.81 413 THR A O 1
ATOM 3203 N N . TYR A 1 414 ? 3.916 27.297 -3.5 1 98.88 414 TYR A N 1
ATOM 3204 C CA . TYR A 1 414 ? 5.156 26.547 -3.318 1 98.88 414 TYR A CA 1
ATOM 3205 C C . TYR A 1 414 ? 5.031 25.562 -2.166 1 98.88 414 TYR A C 1
ATOM 3207 O O . TYR A 1 414 ? 4.672 25.938 -1.05 1 98.88 414 TYR A O 1
ATOM 3215 N N . LYS A 1 415 ? 5.352 24.281 -2.43 1 98.75 415 LYS A N 1
ATOM 3216 C CA . LYS A 1 415 ? 5.199 23.234 -1.419 1 98.75 415 LYS A CA 1
ATOM 3217 C C . LYS A 1 415 ? 6.555 22.672 -1.007 1 98.75 415 LYS A C 1
ATOM 3219 O O . LYS A 1 415 ? 7.441 22.5 -1.847 1 98.75 415 LYS A O 1
ATOM 3224 N N . TYR A 1 416 ? 6.699 22.359 0.29 1 98.69 416 TYR A N 1
ATOM 3225 C CA . TYR A 1 416 ? 7.93 21.734 0.771 1 98.69 416 TYR A CA 1
ATOM 3226 C C . TYR A 1 416 ? 7.625 20.578 1.702 1 98.69 416 TYR A C 1
ATOM 3228 O O . TYR A 1 416 ? 6.52 20.469 2.232 1 98.69 416 TYR A O 1
ATOM 3236 N N . ILE A 1 417 ? 8.539 19.719 1.854 1 98.81 417 ILE A N 1
ATOM 3237 C CA . ILE A 1 417 ? 8.617 18.703 2.904 1 98.81 417 ILE A CA 1
ATOM 3238 C C . ILE A 1 417 ? 9.953 18.828 3.637 1 98.81 417 ILE A C 1
ATOM 3240 O O . ILE A 1 417 ? 11.016 18.641 3.037 1 98.81 417 ILE A O 1
ATOM 3244 N N . PHE A 1 418 ? 9.891 19.219 4.914 1 98.75 418 PHE A N 1
ATOM 3245 C CA . PHE A 1 418 ? 11.094 19.234 5.73 1 98.75 418 PHE A CA 1
ATOM 3246 C C . PHE A 1 418 ? 11.438 17.828 6.203 1 98.75 418 PHE A C 1
ATOM 3248 O O . PHE A 1 418 ? 10.68 17.219 6.953 1 98.75 418 PHE A O 1
ATOM 3255 N N . ALA A 1 419 ? 12.617 17.312 5.824 1 98.56 419 ALA A N 1
ATOM 3256 C CA . ALA A 1 419 ? 12.898 15.891 5.984 1 98.56 419 ALA A CA 1
ATOM 3257 C C . ALA A 1 419 ? 14.188 15.672 6.77 1 98.56 419 ALA A C 1
ATOM 3259 O O . ALA A 1 419 ? 14.844 14.641 6.617 1 98.56 419 ALA A O 1
ATOM 3260 N N . HIS A 1 420 ? 14.547 16.625 7.629 1 98.12 420 HIS A N 1
ATOM 3261 C CA . HIS A 1 420 ? 15.773 16.5 8.406 1 98.12 420 HIS A CA 1
ATOM 3262 C C . HIS A 1 420 ? 15.469 16.422 9.898 1 98.12 420 HIS A C 1
ATOM 3264 O O . HIS A 1 420 ? 14.891 17.359 10.469 1 98.12 420 HIS A O 1
ATOM 3270 N N . ARG A 1 421 ? 15.867 15.352 10.484 1 97.5 421 ARG A N 1
ATOM 3271 C CA . ARG A 1 421 ? 15.812 15.289 11.945 1 97.5 421 ARG A CA 1
ATOM 3272 C C . ARG A 1 421 ? 17 15.992 12.57 1 97.5 421 ARG A C 1
ATOM 3274 O O . ARG A 1 421 ? 18.156 15.633 12.297 1 97.5 421 ARG A O 1
ATOM 3281 N N . THR A 1 422 ? 16.75 16.984 13.367 1 96.81 422 THR A N 1
ATOM 3282 C CA . THR A 1 422 ? 17.812 17.719 14.023 1 96.81 422 THR A CA 1
ATOM 3283 C C . THR A 1 422 ? 18.688 16.766 14.852 1 96.81 422 THR A C 1
ATOM 3285 O O . THR A 1 422 ? 18.172 16.016 15.688 1 96.81 422 THR A O 1
ATOM 3288 N N . SER A 1 423 ? 19.953 16.766 14.672 1 95.69 423 SER A N 1
ATOM 3289 C CA . SER A 1 423 ? 20.891 15.82 15.273 1 95.69 423 SER A CA 1
ATOM 3290 C C . SER A 1 423 ? 20.844 15.891 16.797 1 95.69 423 SER A C 1
ATOM 3292 O O . SER A 1 423 ? 20.875 14.859 17.469 1 95.69 423 SER A O 1
ATOM 3294 N N . GLY A 1 424 ? 20.781 17.094 17.359 1 95.06 424 GLY A N 1
ATOM 3295 C CA . GLY A 1 424 ? 20.828 17.281 18.797 1 95.06 424 GLY A CA 1
ATOM 3296 C C . GLY A 1 424 ? 19.469 17.531 19.406 1 95.06 424 GLY A C 1
ATOM 3297 O O . GLY A 1 424 ? 19.344 18.25 20.406 1 95.06 424 GLY A O 1
ATOM 3298 N N . THR A 1 425 ? 18.422 17 18.766 1 93.44 425 THR A N 1
ATOM 3299 C CA . THR A 1 425 ? 17.078 17.172 19.312 1 93.44 425 THR A CA 1
ATOM 3300 C C . THR A 1 425 ? 16.922 16.391 20.625 1 93.44 425 THR A C 1
ATOM 3302 O O . THR A 1 425 ? 17.547 15.336 20.797 1 93.44 425 THR A O 1
ATOM 3305 N N . TRP A 1 426 ? 16.156 16.969 21.5 1 88.31 426 TRP A N 1
ATOM 3306 C CA . TRP A 1 426 ? 15.891 16.312 22.781 1 88.31 426 TRP A CA 1
ATOM 3307 C C . TRP A 1 426 ? 14.82 15.234 22.625 1 88.31 426 TRP A C 1
ATOM 3309 O O . TRP A 1 426 ? 14.625 14.414 23.531 1 88.31 426 TRP A O 1
ATOM 3319 N N . GLN A 1 427 ? 14.141 15.188 21.578 1 91.12 427 GLN A N 1
ATOM 3320 C CA . GLN A 1 427 ? 13.047 14.25 21.375 1 91.12 427 GLN A CA 1
ATOM 3321 C C . GLN A 1 427 ? 13.57 12.82 21.203 1 91.12 427 GLN A C 1
ATOM 3323 O O . GLN A 1 427 ? 14.648 12.617 20.641 1 91.12 427 GLN A O 1
ATOM 3328 N N . PRO A 1 428 ? 12.781 11.859 21.672 1 92.81 428 PRO A N 1
ATOM 3329 C CA . PRO A 1 428 ? 13.195 10.469 21.484 1 92.81 428 PRO A CA 1
ATOM 3330 C C . PRO A 1 428 ? 13.367 10.086 20.016 1 92.81 428 PRO A C 1
ATOM 3332 O O . PRO A 1 428 ? 12.766 10.719 19.141 1 92.81 428 PRO A O 1
ATOM 3335 N N . SER A 1 429 ? 14.086 9.031 19.766 1 92.94 429 SER A N 1
ATOM 3336 C CA . SER A 1 429 ? 14.445 8.633 18.406 1 92.94 429 SER A CA 1
ATOM 3337 C C . SER A 1 429 ? 13.219 8.211 17.609 1 92.94 429 SER A C 1
ATOM 3339 O O . SER A 1 429 ? 13.164 8.406 16.391 1 92.94 429 SER A O 1
ATOM 3341 N N . TYR A 1 430 ? 12.18 7.668 18.25 1 94.12 430 TYR A N 1
ATOM 3342 C CA . TYR A 1 430 ? 11.023 7.152 17.531 1 94.12 430 TYR A CA 1
ATOM 3343 C C . TYR A 1 430 ? 10.125 8.289 17.047 1 94.12 430 TYR A C 1
ATOM 3345 O O . TYR A 1 430 ? 9.219 8.07 16.25 1 94.12 430 TYR A O 1
ATOM 3353 N N . VAL A 1 431 ? 10.344 9.602 17.359 1 94.69 431 VAL A N 1
ATOM 3354 C CA . VAL A 1 431 ? 9.547 10.758 16.938 1 94.69 431 VAL A CA 1
ATOM 3355 C C . VAL A 1 431 ? 10.047 11.266 15.594 1 94.69 431 VAL A C 1
ATOM 3357 O O . VAL A 1 431 ? 9.352 12.016 14.906 1 94.69 431 VAL A O 1
ATOM 3360 N N . LYS A 1 432 ? 11.188 10.883 15.109 1 95.94 432 LYS A N 1
ATOM 3361 C CA . LYS A 1 432 ? 11.766 11.133 13.797 1 95.94 432 LYS A CA 1
ATOM 3362 C C . LYS A 1 432 ? 11.773 12.625 13.477 1 95.94 432 LYS A C 1
ATOM 3364 O O . LYS A 1 432 ? 12.227 13.438 14.289 1 95.94 432 LYS A O 1
ATOM 3369 N N . VAL A 1 433 ? 11.359 13.062 12.227 1 97.25 433 VAL A N 1
ATOM 3370 C CA . VAL A 1 433 ? 11.297 14.469 11.844 1 97.25 433 VAL A CA 1
ATOM 3371 C C . VAL A 1 433 ? 9.953 15.062 12.258 1 97.25 433 VAL A C 1
ATOM 3373 O O . VAL A 1 433 ? 9.062 15.242 11.43 1 97.25 433 VAL A O 1
ATOM 3376 N N . ALA A 1 434 ? 9.844 15.383 13.398 1 90.06 434 ALA A N 1
ATOM 3377 C CA . ALA A 1 434 ? 8.562 15.602 14.062 1 90.06 434 ALA A CA 1
ATOM 3378 C C . ALA A 1 434 ? 8.062 17.031 13.828 1 90.06 434 ALA A C 1
ATOM 3380 O O . ALA A 1 434 ? 8.758 17.844 13.219 1 90.06 434 ALA A O 1
ATOM 3381 N N . HIS A 1 435 ? 6.902 17.219 14.336 1 92.94 435 HIS A N 1
ATOM 3382 C CA . HIS A 1 435 ? 6.156 18.484 14.289 1 92.94 435 HIS A CA 1
ATOM 3383 C C . HIS A 1 435 ? 6.988 19.641 14.828 1 92.94 435 HIS A C 1
ATOM 3385 O O . HIS A 1 435 ? 7.672 19.484 15.852 1 92.94 435 HIS A O 1
ATOM 3391 N N . THR A 1 436 ? 7.129 20.797 14.086 1 93.94 436 THR A N 1
ATOM 3392 C CA . THR A 1 436 ? 7.746 22.062 14.477 1 93.94 436 THR A CA 1
ATOM 3393 C C . THR A 1 436 ? 9.25 22.016 14.25 1 93.94 436 THR A C 1
ATOM 3395 O O . THR A 1 436 ? 9.953 22.984 14.523 1 93.94 436 THR A O 1
ATOM 3398 N N . MET A 1 437 ? 9.75 20.938 13.75 1 95.19 437 MET A N 1
ATOM 3399 C CA . MET A 1 437 ? 11.203 20.781 13.672 1 95.19 437 MET A CA 1
ATOM 3400 C C . MET A 1 437 ? 11.789 21.75 12.648 1 95.19 437 MET A C 1
ATOM 3402 O O . MET A 1 437 ? 13 22 12.641 1 95.19 437 MET A O 1
ATOM 3406 N N . GLU A 1 438 ? 11.031 22.25 11.734 1 96.19 438 GLU A N 1
ATOM 3407 C CA . GLU A 1 438 ? 11.547 23.172 10.727 1 96.19 438 GLU A CA 1
ATOM 3408 C C . GLU A 1 438 ? 11.602 24.609 11.266 1 96.19 438 GLU A C 1
ATOM 3410 O O . GLU A 1 438 ? 12.297 25.453 10.703 1 96.19 438 GLU A O 1
ATOM 3415 N N . ILE A 1 439 ? 10.906 24.922 12.367 1 96.31 439 ILE A N 1
ATOM 3416 C CA . ILE A 1 439 ? 10.711 26.297 12.844 1 96.31 439 ILE A CA 1
ATOM 3417 C C . ILE A 1 439 ? 12.055 26.891 13.227 1 96.31 439 ILE A C 1
ATOM 3419 O O . ILE A 1 439 ? 12.383 28.016 12.805 1 96.31 439 ILE A O 1
ATOM 3423 N N . PRO A 1 440 ? 12.938 26.172 14 1 95.81 440 PRO A N 1
ATOM 3424 C CA . PRO A 1 440 ? 14.234 26.75 14.344 1 95.81 440 PRO A CA 1
ATOM 3425 C C . PRO A 1 440 ? 15.078 27.109 13.117 1 95.81 440 PRO A C 1
ATOM 3427 O O . PRO A 1 440 ? 15.836 28.078 13.141 1 95.81 440 PRO A O 1
ATOM 3430 N N . TYR A 1 441 ? 14.922 26.344 12.078 1 96.94 441 TYR A N 1
ATOM 3431 C CA . TYR A 1 441 ? 15.703 26.594 10.875 1 96.94 441 TYR A CA 1
ATOM 3432 C C . TYR A 1 441 ? 15.211 27.844 10.148 1 96.94 441 TYR A C 1
ATOM 3434 O O . TYR A 1 441 ? 16.016 28.641 9.656 1 96.94 441 TYR A O 1
ATOM 3442 N N . MET A 1 442 ? 13.914 28.047 10.055 1 96.38 442 MET A N 1
ATOM 3443 C CA . MET A 1 442 ? 13.383 29.234 9.391 1 96.38 442 MET A CA 1
ATOM 3444 C C . MET A 1 442 ? 13.656 30.484 10.211 1 96.38 442 MET A C 1
ATOM 3446 O O . MET A 1 442 ? 13.703 31.594 9.672 1 96.38 442 MET A O 1
ATOM 3450 N N . LEU A 1 443 ? 13.828 30.297 11.562 1 95.5 443 LEU A N 1
ATOM 3451 C CA . LEU A 1 443 ? 14.047 31.438 12.445 1 95.5 443 LEU A CA 1
ATOM 3452 C C . LEU A 1 443 ? 15.539 31.672 12.664 1 95.5 443 LEU A C 1
ATOM 3454 O O . LEU A 1 443 ? 15.922 32.625 13.328 1 95.5 443 LEU A O 1
ATOM 3458 N N . GLY A 1 444 ? 16.422 30.781 12.234 1 95.38 444 GLY A N 1
ATOM 3459 C CA . GLY A 1 444 ? 17.859 31 12.227 1 95.38 444 GLY A CA 1
ATOM 3460 C C . GLY A 1 444 ? 18.547 30.484 13.477 1 95.38 444 GLY A C 1
ATOM 3461 O O . GLY A 1 444 ? 19.688 30.875 13.766 1 95.38 444 GLY A O 1
ATOM 3462 N N . TYR A 1 445 ? 17.938 29.609 14.227 1 94.31 445 TYR A N 1
ATOM 3463 C CA . TYR A 1 445 ? 18.438 29.188 15.531 1 94.31 445 TYR A CA 1
ATOM 3464 C C . TYR A 1 445 ? 19.766 28.469 15.391 1 94.31 445 TYR A C 1
ATOM 3466 O O . TYR A 1 445 ? 20.656 28.609 16.234 1 94.31 445 TYR A O 1
ATOM 3474 N N . PRO A 1 446 ? 19.969 27.656 14.336 1 95.19 446 PRO A N 1
ATOM 3475 C CA . PRO A 1 446 ? 21.281 27.016 14.203 1 95.19 446 PRO A CA 1
ATOM 3476 C C . PRO A 1 446 ? 22.422 28.016 14.055 1 95.19 446 PRO A C 1
ATOM 3478 O O . PRO A 1 446 ? 23.578 27.688 14.32 1 95.19 446 PRO A O 1
ATOM 3481 N N . LEU A 1 447 ? 22.156 29.25 13.586 1 93.69 447 LEU A N 1
ATOM 3482 C CA . LEU A 1 447 ? 23.172 30.281 13.414 1 93.69 447 LEU A CA 1
ATOM 3483 C C . LEU A 1 447 ? 23.5 30.953 14.742 1 93.69 447 LEU A C 1
ATOM 3485 O O . LEU A 1 447 ? 24.656 31.281 15 1 93.69 447 LEU A O 1
ATOM 3489 N N . ASP A 1 448 ? 22.531 31.219 15.508 1 89.81 448 ASP A N 1
ATOM 3490 C CA . ASP A 1 448 ? 22.641 31.875 16.812 1 89.81 448 ASP A CA 1
ATOM 3491 C C . ASP A 1 448 ? 21.531 31.422 17.75 1 89.81 448 ASP A C 1
ATOM 3493 O O . ASP A 1 448 ? 20.484 32.062 17.859 1 89.81 448 ASP A O 1
ATOM 3497 N N . LYS A 1 449 ? 21.781 30.391 18.453 1 82.44 449 LYS A N 1
ATOM 3498 C CA . LYS A 1 449 ? 20.766 29.719 19.25 1 82.44 449 LYS A CA 1
ATOM 3499 C C . LYS A 1 449 ? 20.375 30.562 20.469 1 82.44 449 LYS A C 1
ATOM 3501 O O . LYS A 1 449 ? 21.25 30.969 21.25 1 82.44 449 LYS A O 1
ATOM 3506 N N . PRO A 1 450 ? 19 30.781 20.562 1 80.69 450 PRO A N 1
ATOM 3507 C CA . PRO A 1 450 ? 18.594 31.375 21.828 1 80.69 450 PRO A CA 1
ATOM 3508 C C . PRO A 1 450 ? 18.984 30.5 23.031 1 80.69 450 PRO A C 1
ATOM 3510 O O . PRO A 1 450 ? 18.938 29.266 22.938 1 80.69 450 PRO A O 1
ATOM 3513 N N . SER A 1 451 ? 19.344 31.109 24.078 1 73.69 451 SER A N 1
ATOM 3514 C CA . SER A 1 451 ? 19.938 30.438 25.219 1 73.69 451 SER A CA 1
ATOM 3515 C C . SER A 1 451 ? 19 29.359 25.766 1 73.69 451 SER A C 1
ATOM 3517 O O . SER A 1 451 ? 19.453 28.297 26.203 1 73.69 451 SER A O 1
ATOM 3519 N N . GLU A 1 452 ? 17.734 29.547 25.641 1 75.75 452 GLU A N 1
ATOM 3520 C CA . GLU A 1 452 ? 16.812 28.641 26.297 1 75.75 452 GLU A CA 1
ATOM 3521 C C . GLU A 1 452 ? 16.312 27.562 25.328 1 75.75 452 GLU A C 1
ATOM 3523 O O . GLU A 1 452 ? 15.586 26.656 25.734 1 75.75 452 GLU A O 1
ATOM 3528 N N . TYR A 1 453 ? 16.672 27.672 24.141 1 84.12 453 TYR A N 1
ATOM 3529 C CA . TYR A 1 453 ? 16.234 26.641 23.203 1 84.12 453 TYR A CA 1
ATOM 3530 C C . TYR A 1 453 ? 17 25.328 23.438 1 84.12 453 TYR A C 1
ATOM 3532 O O . TYR A 1 453 ? 18.234 25.328 23.453 1 84.12 453 TYR A O 1
ATOM 3540 N N . PRO A 1 454 ? 16.359 24.172 23.594 1 84.44 454 PRO A N 1
ATOM 3541 C CA . PRO A 1 454 ? 16.984 22.984 24.156 1 84.44 454 PRO A CA 1
ATOM 3542 C C . PRO A 1 454 ? 17.828 22.234 23.125 1 84.44 454 PRO A C 1
ATOM 3544 O O . PRO A 1 454 ? 18.75 21.5 23.516 1 84.44 454 PRO A O 1
ATOM 3547 N N . SER A 1 455 ? 17.609 22.328 21.906 1 89.19 455 SER A N 1
ATOM 3548 C CA . SER A 1 455 ? 18.297 21.531 20.906 1 89.19 455 SER A CA 1
ATOM 3549 C C . SER A 1 455 ? 19.641 22.156 20.547 1 89.19 455 SER A C 1
ATOM 3551 O O . SER A 1 455 ? 19.828 23.359 20.672 1 89.19 455 SER A O 1
ATOM 3553 N N . THR A 1 456 ? 20.531 21.312 20.172 1 93.81 456 THR A N 1
ATOM 3554 C CA . THR A 1 456 ? 21.812 21.734 19.609 1 93.81 456 THR A CA 1
ATOM 3555 C C . THR A 1 456 ? 21.906 21.422 18.125 1 93.81 456 THR A C 1
ATOM 3557 O O . THR A 1 456 ? 21.078 20.672 17.594 1 93.81 456 THR A O 1
ATOM 3560 N N . PHE A 1 457 ? 22.828 22.109 17.469 1 96.38 457 PHE A N 1
ATOM 3561 C CA . PHE A 1 457 ? 22.938 22 16.031 1 96.38 457 PHE A CA 1
ATOM 3562 C C . PHE A 1 457 ? 24.375 21.734 15.602 1 96.38 457 PHE A C 1
ATOM 3564 O O . PHE A 1 457 ? 25.312 22.266 16.203 1 96.38 457 PHE A O 1
ATOM 3571 N N . ASN A 1 458 ? 24.578 20.922 14.578 1 96.88 458 ASN A N 1
ATOM 3572 C CA . ASN A 1 458 ? 25.922 20.688 14.047 1 96.88 458 ASN A CA 1
ATOM 3573 C C . ASN A 1 458 ? 26.203 21.578 12.836 1 96.88 458 ASN A C 1
ATOM 3575 O O . ASN A 1 458 ? 25.375 22.406 12.461 1 96.88 458 ASN A O 1
ATOM 3579 N N . ALA A 1 459 ? 27.359 21.453 12.227 1 97.12 459 ALA A N 1
ATOM 3580 C CA . ALA A 1 459 ? 27.812 22.312 11.148 1 97.12 459 ALA A CA 1
ATOM 3581 C C . ALA A 1 459 ? 26.953 22.156 9.906 1 97.12 459 ALA A C 1
ATOM 3583 O O . ALA A 1 459 ? 26.672 23.125 9.195 1 97.12 459 ALA A O 1
ATOM 3584 N N . GLU A 1 460 ? 26.578 20.969 9.609 1 97.56 460 GLU A N 1
ATOM 3585 C CA . GLU A 1 460 ? 25.719 20.703 8.461 1 97.56 460 GLU A CA 1
ATOM 3586 C C . GLU A 1 460 ? 24.375 21.406 8.617 1 97.56 460 GLU A C 1
ATOM 3588 O O . GLU A 1 460 ? 23.812 21.906 7.641 1 97.56 460 GLU A O 1
ATOM 3593 N N . GLU A 1 461 ? 23.906 21.453 9.805 1 97.69 461 GLU A N 1
ATOM 3594 C CA . GLU A 1 461 ? 22.609 22.078 10.094 1 97.69 461 GLU A CA 1
ATOM 3595 C C . GLU A 1 461 ? 22.688 23.594 10.039 1 97.69 461 GLU A C 1
ATOM 3597 O O . GLU A 1 461 ? 21.719 24.266 9.695 1 97.69 461 GLU A O 1
ATOM 3602 N N . VAL A 1 462 ? 23.859 24.141 10.289 1 97.12 462 VAL A N 1
ATOM 3603 C CA . VAL A 1 462 ? 24.094 25.562 10.086 1 97.12 462 VAL A CA 1
ATOM 3604 C C . VAL A 1 462 ? 23.969 25.906 8.602 1 97.12 462 VAL A C 1
ATOM 3606 O O . VAL A 1 462 ? 23.328 26.891 8.242 1 97.12 462 VAL A O 1
ATOM 3609 N N . THR A 1 463 ? 24.531 25.031 7.801 1 97.19 463 THR A N 1
ATOM 3610 C CA . THR A 1 463 ? 24.453 25.234 6.355 1 97.19 463 THR A CA 1
ATOM 3611 C C . THR A 1 463 ? 23.016 25.078 5.875 1 97.19 463 THR A C 1
ATOM 3613 O O . THR A 1 463 ? 22.531 25.875 5.078 1 97.19 463 THR A O 1
ATOM 3616 N N . LEU A 1 464 ? 22.359 24.031 6.355 1 97.69 464 LEU A N 1
ATOM 3617 C CA . LEU A 1 464 ? 20.953 23.812 6.031 1 97.69 464 LEU A CA 1
ATOM 3618 C C . LEU A 1 464 ? 20.125 25.031 6.41 1 97.69 464 LEU A C 1
ATOM 3620 O O . LEU A 1 464 ? 19.266 25.469 5.637 1 97.69 464 LEU A O 1
ATOM 3624 N N . CYS A 1 465 ? 20.391 25.609 7.547 1 97.31 465 CYS A N 1
ATOM 3625 C CA . CYS A 1 465 ? 19.672 26.75 8.07 1 97.31 465 CYS A CA 1
ATOM 3626 C C . CYS A 1 465 ? 19.844 27.969 7.168 1 97.31 465 CYS A C 1
ATOM 3628 O O . CYS A 1 465 ? 18.875 28.688 6.895 1 97.31 465 CYS A O 1
ATOM 3630 N N . ARG A 1 466 ? 21.016 28.203 6.703 1 96.5 466 ARG A N 1
ATOM 3631 C CA . ARG A 1 466 ? 21.266 29.344 5.824 1 96.5 466 ARG A CA 1
ATOM 3632 C C . ARG A 1 466 ? 20.422 29.266 4.562 1 96.5 466 ARG A C 1
ATOM 3634 O O . ARG A 1 466 ? 19.875 30.266 4.105 1 96.5 466 ARG A O 1
ATOM 3641 N N . HIS A 1 467 ? 20.297 28.062 4.035 1 97.19 467 HIS A N 1
ATOM 3642 C CA . HIS A 1 467 ? 19.5 27.891 2.824 1 97.19 467 HIS A CA 1
ATOM 3643 C C . HIS A 1 467 ? 18.016 28.031 3.119 1 97.19 467 HIS A C 1
ATOM 3645 O O . HIS A 1 467 ? 17.281 28.641 2.336 1 97.19 467 HIS A O 1
ATOM 3651 N N . VAL A 1 468 ? 17.562 27.453 4.238 1 98.06 468 VAL A N 1
ATOM 3652 C CA . VAL A 1 468 ? 16.156 27.594 4.625 1 98.06 468 VAL A CA 1
ATOM 3653 C C . VAL A 1 468 ? 15.812 29.062 4.824 1 98.06 468 VAL A C 1
ATOM 3655 O O . VAL A 1 468 ? 14.781 29.547 4.344 1 98.06 468 VAL A O 1
ATOM 3658 N N . LEU A 1 469 ? 16.719 29.844 5.473 1 96.88 469 LEU A N 1
ATOM 3659 C CA . LEU A 1 469 ? 16.531 31.281 5.676 1 96.88 469 LEU A CA 1
ATOM 3660 C C . LEU A 1 469 ? 16.406 32 4.34 1 96.88 469 LEU A C 1
ATOM 3662 O O . LEU A 1 469 ? 15.555 32.875 4.191 1 96.88 469 LEU A O 1
ATOM 3666 N N . SER A 1 470 ? 17.219 31.594 3.459 1 96.25 470 SER A N 1
ATOM 3667 C CA . SER A 1 470 ? 17.188 32.25 2.16 1 96.25 470 SER A CA 1
ATOM 3668 C C . SER A 1 470 ? 15.859 32.031 1.443 1 96.25 470 SER A C 1
ATOM 3670 O O . SER A 1 470 ? 15.312 32.938 0.832 1 96.25 470 SER A O 1
ATOM 3672 N N . TYR A 1 471 ? 15.32 30.781 1.461 1 98.25 471 TYR A N 1
ATOM 3673 C CA . TYR A 1 471 ? 14.047 30.484 0.826 1 98.25 471 TYR A CA 1
ATOM 3674 C C . TYR A 1 471 ? 12.914 31.266 1.485 1 98.25 471 TYR A C 1
ATOM 3676 O O . TYR A 1 471 ? 12.094 31.875 0.8 1 98.25 471 TYR A O 1
ATOM 3684 N N . TRP A 1 472 ? 12.828 31.203 2.795 1 98.31 472 TRP A N 1
ATOM 3685 C CA . TRP A 1 472 ? 11.773 31.906 3.523 1 98.31 472 TRP A CA 1
ATOM 3686 C C . TRP A 1 472 ? 11.906 33.438 3.344 1 98.31 472 TRP A C 1
ATOM 3688 O O . TRP A 1 472 ? 10.914 34.125 3.092 1 98.31 472 TRP A O 1
ATOM 3698 N N . GLY A 1 473 ? 13.156 33.938 3.502 1 97.69 473 GLY A N 1
ATOM 3699 C CA . GLY A 1 473 ? 13.383 35.344 3.303 1 97.69 473 GLY A CA 1
ATOM 3700 C C . GLY A 1 473 ? 12.969 35.844 1.93 1 97.69 473 GLY A C 1
ATOM 3701 O O . GLY A 1 473 ? 12.297 36.875 1.809 1 97.69 473 GLY A O 1
ATOM 3702 N N . SER A 1 474 ? 13.352 35.094 0.929 1 98.06 474 SER A N 1
ATOM 3703 C CA . SER A 1 474 ? 13 35.469 -0.439 1 98.06 474 SER A CA 1
ATOM 3704 C C . SER A 1 474 ? 11.492 35.469 -0.646 1 98.06 474 SER A C 1
ATOM 3706 O O . SER A 1 474 ? 10.945 36.344 -1.303 1 98.06 474 SER A O 1
ATOM 3708 N N . PHE A 1 475 ? 10.82 34.438 -0.122 1 98.5 475 PHE A N 1
ATOM 3709 C CA . PHE A 1 475 ? 9.367 34.406 -0.248 1 98.5 475 PHE A CA 1
ATOM 3710 C C . PHE A 1 475 ? 8.719 35.594 0.425 1 98.5 475 PHE A C 1
ATOM 3712 O O . PHE A 1 475 ? 7.789 36.188 -0.121 1 98.5 475 PHE A O 1
ATOM 3719 N N . ILE A 1 476 ? 9.156 35.938 1.605 1 98.44 476 ILE A N 1
ATOM 3720 C CA . ILE A 1 476 ? 8.609 37.062 2.365 1 98.44 476 ILE A CA 1
ATOM 3721 C C . ILE A 1 476 ? 8.836 38.344 1.607 1 98.44 476 ILE A C 1
ATOM 3723 O O . ILE A 1 476 ? 7.949 39.219 1.542 1 98.44 476 ILE A O 1
ATOM 3727 N N . ARG A 1 477 ? 9.922 38.5 0.978 1 97.12 477 ARG A N 1
ATOM 3728 C CA . ARG A 1 477 ? 10.289 39.719 0.302 1 97.12 477 ARG A CA 1
ATOM 3729 C C . ARG A 1 477 ? 9.625 39.812 -1.07 1 97.12 477 ARG A C 1
ATOM 3731 O O . ARG A 1 477 ? 9.18 40.906 -1.482 1 97.12 477 ARG A O 1
ATOM 3738 N N . GLU A 1 478 ? 9.539 38.594 -1.783 1 95.69 478 GLU A N 1
ATOM 3739 C CA . GLU A 1 478 ? 9.234 38.688 -3.207 1 95.69 478 GLU A CA 1
ATOM 3740 C C . GLU A 1 478 ? 8.047 37.812 -3.572 1 95.69 478 GLU A C 1
ATOM 3742 O O . GLU A 1 478 ? 7.523 37.906 -4.688 1 95.69 478 GLU A O 1
ATOM 3747 N N . GLY A 1 479 ? 7.621 37.031 -2.709 1 96.44 479 GLY A N 1
ATOM 3748 C CA . GLY A 1 479 ? 6.57 36.062 -3.027 1 96.44 479 GLY A CA 1
ATOM 3749 C C . GLY A 1 479 ? 7.078 34.844 -3.742 1 96.44 479 GLY A C 1
ATOM 3750 O O . GLY A 1 479 ? 6.316 33.906 -3.988 1 96.44 479 GLY A O 1
ATOM 3751 N N . ASN A 1 480 ? 8.312 34.844 -4.09 1 96.75 480 ASN A N 1
ATOM 3752 C CA . ASN A 1 480 ? 9.047 33.719 -4.68 1 96.75 480 ASN A CA 1
ATOM 3753 C C . ASN A 1 480 ? 10.195 33.281 -3.783 1 96.75 480 ASN A C 1
ATOM 3755 O O . ASN A 1 480 ? 11.094 34.062 -3.471 1 96.75 480 ASN A O 1
ATOM 3759 N N . PRO A 1 481 ? 10.227 31.969 -3.393 1 97.81 481 PRO A N 1
ATOM 3760 C CA . PRO A 1 481 ? 11.211 31.547 -2.4 1 97.81 481 PRO A CA 1
ATOM 3761 C C . PRO A 1 481 ? 12.617 31.391 -2.988 1 97.81 481 PRO A C 1
ATOM 3763 O O . PRO A 1 481 ? 13.586 31.234 -2.246 1 97.81 481 PRO A O 1
ATOM 3766 N N . THR A 1 482 ? 12.797 31.391 -4.262 1 95.94 482 THR A N 1
ATOM 3767 C CA . THR A 1 482 ? 14.117 31.188 -4.852 1 95.94 482 THR A CA 1
ATOM 3768 C C . THR A 1 482 ? 14.828 32.531 -5.039 1 95.94 482 THR A C 1
ATOM 3770 O O . THR A 1 482 ? 14.242 33.5 -5.543 1 95.94 482 THR A O 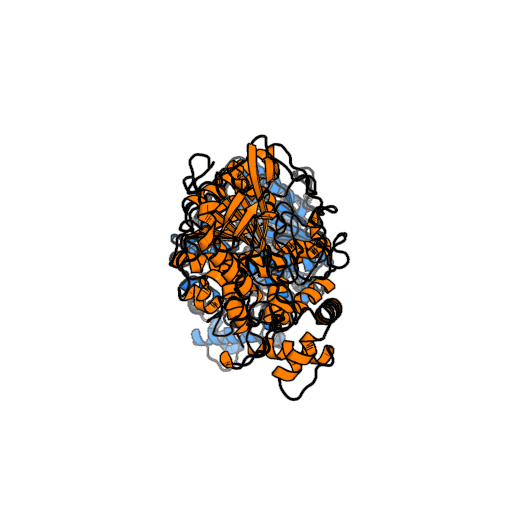1
ATOM 3773 N N . ASP A 1 483 ? 16.047 32.594 -4.539 1 92.06 483 ASP A N 1
ATOM 3774 C CA . ASP A 1 483 ? 16.922 33.719 -4.816 1 92.06 483 ASP A CA 1
ATOM 3775 C C . ASP A 1 483 ? 18.344 33.25 -5.164 1 92.06 483 ASP A C 1
ATOM 3777 O O . ASP A 1 483 ? 18.547 32.062 -5.453 1 92.06 483 ASP A O 1
ATOM 3781 N N . LEU A 1 484 ? 19.297 34.156 -5.273 1 88.12 484 LEU A N 1
ATOM 3782 C CA . LEU A 1 484 ? 20.625 33.844 -5.766 1 88.12 484 LEU A CA 1
ATOM 3783 C C . LEU A 1 484 ? 21.359 32.938 -4.801 1 88.12 484 LEU A C 1
ATOM 3785 O O . LEU A 1 484 ? 22.297 32.219 -5.195 1 88.12 484 LEU A O 1
ATOM 3789 N N . ARG A 1 485 ? 21.016 32.812 -3.654 1 91.31 485 ARG A N 1
ATOM 3790 C CA . ARG A 1 485 ? 21.688 32.031 -2.621 1 91.31 485 ARG A CA 1
ATOM 3791 C C . ARG A 1 485 ? 21.125 30.609 -2.529 1 91.31 485 ARG A C 1
ATOM 3793 O O . ARG A 1 485 ? 21.703 29.75 -1.855 1 91.31 485 ARG A O 1
ATOM 3800 N N . SER A 1 486 ? 19.953 30.438 -3.111 1 90.94 486 SER A N 1
ATOM 3801 C CA . SER A 1 486 ? 19.281 29.156 -3.053 1 90.94 486 SER A CA 1
ATOM 3802 C C . SER A 1 486 ? 20.047 28.094 -3.822 1 90.94 486 SER A C 1
ATOM 3804 O O . SER A 1 486 ? 20.484 28.328 -4.953 1 90.94 486 SER A O 1
ATOM 3806 N N . PRO A 1 487 ? 20.25 26.922 -3.184 1 93.44 487 PRO A N 1
ATOM 3807 C CA . PRO A 1 487 ? 21.016 25.875 -3.873 1 93.44 487 PRO A CA 1
ATOM 3808 C C . PRO A 1 487 ? 20.297 25.359 -5.121 1 93.44 487 PRO A C 1
ATOM 3810 O O . PRO A 1 487 ? 20.953 24.938 -6.078 1 93.44 487 PRO A O 1
ATOM 3813 N N . ILE A 1 488 ? 18.984 25.266 -5.066 1 96.44 488 ILE A N 1
ATOM 3814 C CA . ILE A 1 488 ? 18.234 24.828 -6.246 1 96.44 488 ILE A CA 1
ATOM 3815 C C . ILE A 1 488 ? 16.984 25.688 -6.398 1 96.44 488 ILE A C 1
ATOM 3817 O O . ILE A 1 488 ? 16.484 26.266 -5.426 1 96.44 488 ILE A O 1
ATOM 3821 N N . MET A 1 489 ? 16.5 25.734 -7.566 1 96.62 489 MET A N 1
ATOM 3822 C CA . MET A 1 489 ? 15.266 26.469 -7.836 1 96.62 489 MET A CA 1
ATOM 3823 C C . MET A 1 489 ? 14.055 25.734 -7.285 1 96.62 489 MET A C 1
ATOM 3825 O O . MET A 1 489 ? 13.945 24.516 -7.422 1 96.62 489 MET A O 1
ATOM 3829 N N . TRP A 1 490 ? 13.234 26.406 -6.625 1 98.06 490 TRP A N 1
ATOM 3830 C CA . TRP A 1 490 ? 11.984 25.891 -6.082 1 98.06 490 TRP A CA 1
ATOM 3831 C C . TRP A 1 490 ? 10.828 26.141 -7.043 1 98.06 490 TRP A C 1
ATOM 3833 O O . TRP A 1 490 ? 10.328 27.266 -7.148 1 98.06 490 TRP A O 1
ATOM 3843 N N . PRO A 1 491 ? 10.359 25.125 -7.711 1 97.81 491 PRO A N 1
ATOM 3844 C CA . PRO A 1 491 ? 9.305 25.328 -8.703 1 97.81 491 PRO A CA 1
ATOM 3845 C C . PRO A 1 491 ? 7.941 25.578 -8.07 1 97.81 491 PRO A C 1
ATOM 3847 O O . PRO A 1 491 ? 7.676 25.125 -6.957 1 97.81 491 PRO A O 1
ATOM 3850 N N . LYS A 1 492 ? 7.078 26.297 -8.805 1 98.19 492 LYS A N 1
ATOM 3851 C CA . LYS A 1 492 ? 5.68 26.422 -8.406 1 98.19 492 LYS A CA 1
ATOM 3852 C C . LYS A 1 492 ? 4.98 25.078 -8.398 1 98.19 492 LYS A C 1
ATOM 3854 O O . LYS A 1 492 ? 5.211 24.25 -9.281 1 98.19 492 LYS A O 1
ATOM 3859 N N . TYR A 1 493 ? 4.203 24.844 -7.457 1 98.56 493 TYR A N 1
ATOM 3860 C CA . TYR A 1 493 ? 3.361 23.656 -7.379 1 98.56 493 TYR A CA 1
ATOM 3861 C C . TYR A 1 493 ? 2.176 23.766 -8.328 1 98.56 493 TYR A C 1
ATOM 3863 O O . TYR A 1 493 ? 1.498 24.797 -8.375 1 98.56 493 TYR A O 1
ATOM 3871 N N . THR A 1 494 ? 1.921 22.75 -9.141 1 97.94 494 THR A N 1
ATOM 3872 C CA . THR A 1 494 ? 0.737 22.641 -9.992 1 97.94 494 THR A CA 1
ATOM 3873 C C . THR A 1 494 ? 0.086 21.266 -9.836 1 97.94 494 THR A C 1
ATOM 3875 O O . THR A 1 494 ? 0.732 20.312 -9.406 1 97.94 494 THR A O 1
ATOM 3878 N N . GLN A 1 495 ? -1.114 21.188 -10.219 1 95.38 495 GLN A N 1
ATOM 3879 C CA . GLN A 1 495 ? -1.825 19.922 -10.133 1 95.38 495 GLN A CA 1
ATOM 3880 C C . GLN A 1 495 ? -1.237 18.891 -11.102 1 95.38 495 GLN A C 1
ATOM 3882 O O . GLN A 1 495 ? -1.391 17.688 -10.898 1 95.38 495 GLN A O 1
ATOM 3887 N N . ASP A 1 496 ? -0.542 19.312 -12.07 1 94.31 496 ASP A N 1
ATOM 3888 C CA . ASP A 1 496 ? -0.003 18.438 -13.094 1 94.31 496 ASP A CA 1
ATOM 3889 C C . ASP A 1 496 ? 1.324 17.812 -12.656 1 94.31 496 ASP A C 1
ATOM 3891 O O . ASP A 1 496 ? 1.527 16.609 -12.781 1 94.31 496 ASP A O 1
ATOM 3895 N N . THR A 1 497 ? 2.186 18.672 -12.094 1 95.88 497 THR A N 1
ATOM 3896 C CA . THR A 1 497 ? 3.527 18.188 -11.789 1 95.88 497 THR A CA 1
ATOM 3897 C C . THR A 1 497 ? 3.629 17.766 -10.328 1 95.88 497 THR A C 1
ATOM 3899 O O . THR A 1 497 ? 4.395 16.859 -9.992 1 95.88 497 THR A O 1
ATOM 3902 N N . A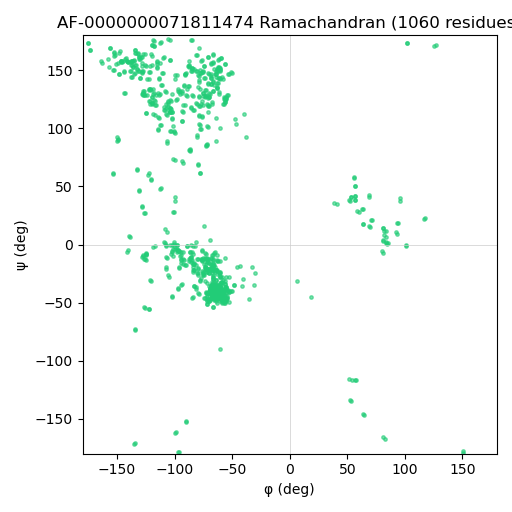RG A 1 498 ? 2.943 18.547 -9.438 1 97.94 498 ARG A N 1
ATOM 3903 C CA . ARG A 1 498 ? 2.932 18.344 -7.988 1 97.94 498 ARG A CA 1
ATOM 3904 C C . ARG A 1 498 ? 4.352 18.266 -7.438 1 97.94 498 ARG A C 1
ATOM 3906 O O . ARG A 1 498 ? 4.668 17.359 -6.652 1 97.94 498 ARG A O 1
ATOM 3913 N N . GLN A 1 499 ? 5.184 19.109 -7.953 1 98.5 499 GLN A 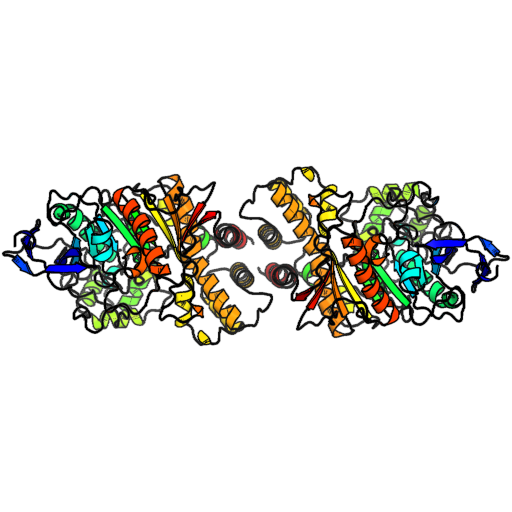N 1
ATOM 3914 C CA . GLN A 1 499 ? 6.574 19.156 -7.516 1 98.5 499 GLN A CA 1
ATOM 3915 C C . GLN A 1 499 ? 6.707 19.922 -6.199 1 98.5 499 GLN A C 1
ATOM 3917 O O . GLN A 1 499 ? 5.984 20.891 -5.957 1 98.5 499 GLN A O 1
ATOM 3922 N N . TYR A 1 500 ? 7.598 19.531 -5.367 1 98.62 500 TYR A N 1
ATOM 3923 C CA . TYR A 1 500 ? 7.836 20.156 -4.07 1 98.62 500 TYR A CA 1
ATOM 3924 C C . TYR A 1 500 ? 9.312 20.094 -3.703 1 98.62 500 TYR A C 1
ATOM 3926 O O . TYR A 1 500 ? 10.078 19.312 -4.273 1 98.62 500 TYR A O 1
ATOM 3934 N N . LEU A 1 501 ? 9.688 20.953 -2.865 1 98.75 501 LEU A N 1
ATOM 3935 C CA . LEU A 1 501 ? 11.062 21 -2.383 1 98.75 501 LEU A CA 1
ATOM 3936 C C . LEU A 1 501 ? 11.258 20.062 -1.205 1 98.75 501 LEU A C 1
ATOM 3938 O O . LEU A 1 501 ? 10.57 20.172 -0.191 1 98.75 501 LEU A O 1
ATOM 3942 N N . TRP A 1 502 ? 12.109 19.094 -1.379 1 98.69 502 TRP A N 1
ATOM 3943 C CA . TRP A 1 502 ? 12.586 18.219 -0.306 1 98.69 502 TRP A CA 1
ATOM 3944 C C . TRP A 1 502 ? 13.734 18.875 0.455 1 98.69 502 TRP A C 1
ATOM 3946 O O . TRP A 1 502 ? 14.805 19.125 -0.109 1 98.69 502 TRP A O 1
ATOM 3956 N N . ILE A 1 503 ? 13.484 19.156 1.728 1 98.56 503 ILE A N 1
ATOM 3957 C CA . ILE A 1 503 ? 14.461 19.922 2.498 1 98.56 503 ILE A CA 1
ATOM 3958 C C . ILE A 1 503 ? 15.25 18.984 3.41 1 98.56 503 ILE A C 1
ATOM 3960 O O . ILE A 1 503 ? 14.719 18.484 4.402 1 98.56 503 ILE A O 1
ATOM 3964 N N . ALA A 1 504 ? 16.391 18.75 3.166 1 98 504 ALA A N 1
ATOM 3965 C CA . ALA A 1 504 ? 17.469 18.016 3.846 1 98 504 ALA A CA 1
ATOM 3966 C C . ALA A 1 504 ? 18.844 18.5 3.402 1 98 504 ALA A C 1
ATOM 3968 O O . ALA A 1 504 ? 18.938 19.406 2.568 1 98 504 ALA A O 1
ATOM 3969 N N . PRO A 1 505 ? 19.875 18.078 4.094 1 96.38 505 PRO A N 1
ATOM 3970 C CA . PRO A 1 505 ? 21.188 18.578 3.658 1 96.38 505 PRO A CA 1
ATOM 3971 C C . PRO A 1 505 ? 21.406 18.438 2.152 1 96.38 505 PRO A C 1
ATOM 3973 O O . PRO A 1 505 ? 22.016 19.312 1.528 1 96.38 505 PRO A O 1
ATOM 3976 N N . ASN A 1 506 ? 20.875 17.391 1.601 1 95.75 506 ASN A N 1
ATOM 3977 C CA . ASN A 1 506 ? 20.812 17.281 0.147 1 95.75 506 ASN A CA 1
ATOM 3978 C C . ASN A 1 506 ? 19.422 17.641 -0.387 1 95.75 506 ASN A C 1
ATOM 3980 O O . ASN A 1 506 ? 18.531 16.797 -0.464 1 95.75 506 ASN A O 1
ATOM 3984 N N . PHE A 1 507 ? 19.297 19 -0.854 1 97.5 507 PHE A N 1
ATOM 3985 C CA . PHE A 1 507 ? 18.016 19.484 -1.366 1 97.5 507 PHE A CA 1
ATOM 3986 C C . PHE A 1 507 ? 17.641 18.781 -2.664 1 97.5 507 PHE A C 1
ATOM 3988 O O . PHE A 1 507 ? 18.516 18.516 -3.5 1 97.5 507 PHE A O 1
ATOM 3995 N N . GLN A 1 508 ? 16.422 18.469 -2.848 1 98.25 508 GLN A N 1
ATOM 3996 C CA . GLN A 1 508 ? 15.938 17.828 -4.066 1 98.25 508 GLN A CA 1
ATOM 3997 C C . GLN A 1 508 ? 14.539 18.344 -4.426 1 98.25 508 GLN A C 1
ATOM 3999 O O . GLN A 1 508 ? 13.805 18.797 -3.557 1 98.25 508 GLN A O 1
ATOM 4004 N N . ILE A 1 509 ? 14.242 18.375 -5.695 1 98.56 509 ILE A N 1
ATOM 4005 C CA . ILE A 1 509 ? 12.867 18.516 -6.148 1 98.56 509 ILE A CA 1
ATOM 4006 C C . ILE A 1 509 ? 12.258 17.125 -6.363 1 98.56 509 ILE A C 1
ATOM 4008 O O . ILE A 1 509 ? 12.82 16.297 -7.09 1 98.56 509 ILE A O 1
ATOM 4012 N N . LYS A 1 510 ? 11.258 16.797 -5.707 1 98.44 510 LYS A N 1
ATOM 4013 C CA . LYS A 1 510 ? 10.516 15.555 -5.863 1 98.44 510 LYS A CA 1
ATOM 4014 C C . LYS A 1 510 ? 9.078 15.82 -6.301 1 98.44 510 LYS A C 1
ATOM 4016 O O . LYS A 1 510 ? 8.664 16.969 -6.434 1 98.44 510 LYS A O 1
ATOM 4021 N N . SER A 1 511 ? 8.336 14.797 -6.668 1 98.06 511 SER A N 1
ATOM 4022 C CA . SER A 1 511 ? 6.961 14.969 -7.145 1 98.06 511 SER A CA 1
ATOM 4023 C C . SER A 1 511 ? 6.035 13.914 -6.535 1 98.06 511 SER A C 1
ATOM 4025 O O . SER A 1 511 ? 6.5 12.891 -6.027 1 98.06 511 SER A O 1
ATOM 4027 N N . ASN A 1 512 ? 4.777 14.234 -6.531 1 97.5 512 ASN A N 1
ATOM 4028 C CA . ASN A 1 512 ? 3.721 13.289 -6.188 1 97.5 512 ASN A CA 1
ATOM 4029 C C . ASN A 1 512 ? 3.93 12.695 -4.793 1 97.5 512 ASN A C 1
ATOM 4031 O O . ASN A 1 512 ? 3.934 11.477 -4.629 1 97.5 512 ASN A O 1
ATOM 4035 N N . TYR A 1 513 ? 4.152 13.586 -3.842 1 97.62 513 TYR A N 1
ATOM 4036 C CA . TYR A 1 513 ? 4.336 13.18 -2.453 1 97.62 513 TYR A CA 1
ATOM 4037 C C . TYR A 1 513 ? 3.133 12.383 -1.957 1 97.62 513 TYR A C 1
ATOM 4039 O O . TYR A 1 513 ? 1.997 12.859 -2.021 1 97.62 513 TYR A O 1
ATOM 4047 N N . LEU A 1 514 ? 3.32 11.086 -1.502 1 97.94 514 LEU A N 1
ATOM 4048 C CA . LEU A 1 514 ? 2.318 10.227 -0.887 1 97.94 514 LEU A CA 1
ATOM 4049 C C . LEU A 1 514 ? 1.108 10.062 -1.801 1 97.94 514 LEU A C 1
ATOM 4051 O O . LEU A 1 514 ? -0.035 10.117 -1.341 1 97.94 514 LEU A O 1
ATOM 4055 N N . ALA A 1 515 ? 1.337 9.891 -3.121 1 97.69 515 ALA A N 1
ATOM 4056 C CA . ALA A 1 515 ? 0.262 9.812 -4.105 1 97.69 515 ALA A CA 1
ATOM 4057 C C . ALA A 1 515 ? -0.742 8.719 -3.736 1 97.69 515 ALA A C 1
ATOM 4059 O O . ALA A 1 515 ? -1.954 8.953 -3.764 1 97.69 515 ALA A O 1
ATOM 4060 N N . ALA A 1 516 ? -0.295 7.539 -3.371 1 97.75 516 ALA A N 1
ATOM 4061 C CA . ALA A 1 516 ? -1.184 6.434 -3.027 1 97.75 516 ALA A CA 1
ATOM 4062 C C . ALA A 1 516 ? -1.961 6.73 -1.747 1 97.75 516 ALA A C 1
ATOM 4064 O O . ALA A 1 516 ? -3.146 6.41 -1.646 1 97.75 516 ALA A O 1
ATOM 4065 N N . ASN A 1 517 ? -1.274 7.301 -0.722 1 98.19 517 ASN A N 1
ATOM 4066 C CA . ASN A 1 517 ? -1.945 7.672 0.519 1 98.19 517 ASN A CA 1
ATOM 4067 C C . ASN A 1 517 ? -3.021 8.727 0.28 1 98.19 517 ASN A C 1
ATOM 4069 O O . ASN A 1 517 ? -4.098 8.664 0.872 1 98.19 517 ASN A O 1
ATOM 4073 N N . SER A 1 518 ? -2.635 9.719 -0.541 1 97.69 518 SER A N 1
ATOM 4074 C CA . SER A 1 518 ? -3.607 10.75 -0.884 1 97.69 518 SER A CA 1
ATOM 4075 C C . SER A 1 518 ? -4.836 10.148 -1.562 1 97.69 518 SER A C 1
ATOM 4077 O O . SER A 1 518 ? -5.969 10.508 -1.237 1 97.69 518 SER A O 1
ATOM 4079 N N . ALA A 1 519 ? -4.641 9.227 -2.502 1 98.12 519 ALA A N 1
ATOM 4080 C CA . ALA A 1 519 ? -5.758 8.57 -3.182 1 98.12 519 ALA A CA 1
ATOM 4081 C C . ALA A 1 519 ? -6.57 7.719 -2.209 1 98.12 519 ALA A C 1
ATOM 4083 O O . ALA A 1 519 ? -7.789 7.605 -2.34 1 98.12 519 ALA A O 1
ATOM 4084 N N . PHE A 1 520 ? -5.902 7.062 -1.239 1 98.5 520 PHE A N 1
ATOM 4085 C CA . PHE A 1 520 ? -6.582 6.258 -0.229 1 98.5 520 PHE A CA 1
ATOM 4086 C C . PHE A 1 520 ? -7.602 7.094 0.535 1 98.5 520 PHE A C 1
ATOM 4088 O O . PHE A 1 520 ? -8.773 6.715 0.632 1 98.5 520 PHE A O 1
ATOM 4095 N N . TRP A 1 521 ? -7.188 8.258 0.998 1 97.81 521 TRP A N 1
ATOM 4096 C CA . TRP A 1 521 ? -8.016 9.086 1.869 1 97.81 521 TRP A CA 1
ATOM 4097 C C . TRP A 1 521 ? -8.992 9.93 1.054 1 97.81 521 TRP A C 1
ATOM 4099 O O . TRP A 1 521 ? -10.125 10.164 1.483 1 97.81 521 TRP A O 1
ATOM 4109 N N . ASN A 1 522 ? -8.578 10.391 -0.113 1 96.69 522 ASN A N 1
ATOM 4110 C CA . ASN A 1 522 ? -9.344 11.406 -0.831 1 96.69 522 ASN A CA 1
ATOM 4111 C C . ASN A 1 522 ? -10.258 10.789 -1.877 1 96.69 522 ASN A C 1
ATOM 4113 O O . ASN A 1 522 ? -11.195 11.43 -2.348 1 96.69 522 ASN A O 1
ATOM 4117 N N . GLN A 1 523 ? -10.016 9.57 -2.297 1 96.31 523 GLN A N 1
ATOM 4118 C CA . GLN A 1 523 ? -10.805 8.961 -3.363 1 96.31 523 GLN A CA 1
ATOM 4119 C C . GLN A 1 523 ? -11.375 7.617 -2.924 1 96.31 523 GLN A C 1
ATOM 4121 O O . GLN A 1 523 ? -12.594 7.422 -2.932 1 96.31 523 GLN A O 1
ATOM 4126 N N . TYR A 1 524 ? -10.539 6.707 -2.459 1 98.12 524 TYR A N 1
ATOM 4127 C CA . TYR A 1 524 ? -10.953 5.336 -2.174 1 98.12 524 TYR A CA 1
ATOM 4128 C C . TYR A 1 524 ? -11.93 5.293 -1.009 1 98.12 524 TYR A C 1
ATOM 4130 O O . TYR A 1 524 ? -13.023 4.738 -1.13 1 98.12 524 TYR A O 1
ATOM 4138 N N . LEU A 1 525 ? -11.547 5.883 0.146 1 97.75 525 LEU A N 1
ATOM 4139 C CA . LEU A 1 525 ? -12.359 5.762 1.35 1 97.75 525 LEU A CA 1
ATOM 4140 C C . LEU A 1 525 ? -13.734 6.395 1.144 1 97.75 525 LEU A C 1
ATOM 4142 O O . LEU A 1 525 ? -14.75 5.812 1.522 1 97.75 525 LEU A O 1
ATOM 4146 N N . PRO A 1 526 ? -13.797 7.637 0.544 1 96.94 526 PRO A N 1
ATOM 4147 C CA . PRO A 1 526 ? -15.141 8.188 0.317 1 96.94 526 PRO A CA 1
ATOM 4148 C C . PRO A 1 526 ? -15.992 7.309 -0.598 1 96.94 526 PRO A C 1
ATOM 4150 O O . PRO A 1 526 ? -17.203 7.18 -0.388 1 96.94 526 PRO A O 1
ATOM 4153 N N . GLN A 1 527 ? -15.398 6.707 -1.624 1 96.81 527 GLN A N 1
ATOM 4154 C CA . GLN A 1 527 ? -16.125 5.801 -2.504 1 96.81 527 GLN A CA 1
ATOM 4155 C C . GLN A 1 527 ? -16.578 4.543 -1.758 1 96.81 527 GLN A C 1
ATOM 4157 O O . GLN A 1 527 ? -17.703 4.07 -1.94 1 96.81 527 GLN A O 1
ATOM 4162 N N . LEU A 1 528 ? -15.68 4.016 -0.976 1 96.81 528 LEU A N 1
ATOM 4163 C CA . LEU A 1 528 ? -15.992 2.83 -0.184 1 96.81 528 LEU A CA 1
ATOM 4164 C C . LEU A 1 528 ? -17.156 3.1 0.762 1 96.81 528 LEU A C 1
ATOM 4166 O O . LEU A 1 528 ? -18.047 2.256 0.918 1 96.81 528 LEU A O 1
ATOM 4170 N N . ALA A 1 529 ? -17.078 4.266 1.414 1 95.38 529 ALA A N 1
ATOM 4171 C CA . ALA A 1 529 ? -18.109 4.641 2.379 1 95.38 529 ALA A CA 1
ATOM 4172 C C . ALA A 1 529 ? -19.469 4.719 1.716 1 95.38 529 ALA A C 1
ATOM 4174 O O . ALA A 1 529 ? -20.5 4.469 2.359 1 95.38 529 ALA A O 1
ATOM 4175 N N . SER A 1 530 ? -19.5 5.008 0.449 1 92.44 530 SER A N 1
ATOM 4176 C CA . SER A 1 530 ? -20.766 5.184 -0.27 1 92.44 530 SER A CA 1
ATOM 4177 C C . SER A 1 530 ? -21.312 3.852 -0.766 1 92.44 530 SER A C 1
ATOM 4179 O O . SER A 1 530 ? -22.438 3.783 -1.269 1 92.44 530 SER A O 1
ATOM 4181 N N . GLN A 1 531 ? -20.422 2.83 -0.66 1 86.31 531 GLN A N 1
ATOM 4182 C CA . GLN A 1 531 ? -20.891 1.521 -1.113 1 86.31 531 GLN A CA 1
ATOM 4183 C C . GLN A 1 531 ? -21.875 0.909 -0.118 1 86.31 531 GLN A C 1
ATOM 4185 O O . GLN A 1 531 ? -21.797 1.191 1.08 1 86.31 531 GLN A O 1
ATOM 4190 N N . THR A 1 532 ? -22.953 0.179 -0.661 1 67.25 532 THR A N 1
ATOM 4191 C CA . THR A 1 532 ? -23.953 -0.511 0.146 1 67.25 532 THR A CA 1
ATOM 4192 C C . THR A 1 532 ? -23.594 -1.987 0.302 1 67.25 532 THR A C 1
ATOM 4194 O O . THR A 1 532 ? -23 -2.584 -0.594 1 67.25 532 THR A O 1
ATOM 4197 N N . ASN B 1 1 ? 23.5 -54.031 -28.844 1 48.06 1 ASN B N 1
ATOM 4198 C CA . ASN B 1 1 ? 24 -53.281 -27.703 1 48.06 1 ASN B CA 1
ATOM 4199 C C . ASN B 1 1 ? 23.016 -53.281 -26.547 1 48.06 1 ASN B C 1
ATOM 4201 O O . ASN B 1 1 ? 21.906 -52.781 -26.656 1 48.06 1 ASN B O 1
ATOM 4205 N N . ALA B 1 2 ? 23.125 -54.094 -25.531 1 60.06 2 ALA B N 1
ATOM 4206 C CA . ALA B 1 2 ? 22.297 -54.5 -24.406 1 60.06 2 ALA B CA 1
ATOM 4207 C C . ALA B 1 2 ? 21.672 -53.281 -23.734 1 60.06 2 ALA B C 1
ATOM 4209 O O . ALA B 1 2 ? 20.594 -53.375 -23.125 1 60.06 2 ALA B O 1
ATOM 4210 N N . GLN B 1 3 ? 22.25 -52.156 -23.984 1 69.12 3 GLN B N 1
ATOM 4211 C CA . GLN B 1 3 ? 21.781 -50.969 -23.312 1 69.12 3 GLN B CA 1
ATOM 4212 C C . GLN B 1 3 ? 20.656 -50.281 -24.109 1 69.12 3 GLN B C 1
ATOM 4214 O O . GLN B 1 3 ? 19.953 -49.438 -23.594 1 69.12 3 GLN B O 1
ATOM 4219 N N . LEU B 1 4 ? 20.406 -50.844 -25.125 1 83.69 4 LEU B N 1
ATOM 4220 C CA . LEU B 1 4 ? 19.391 -50.219 -25.969 1 83.69 4 LEU B CA 1
ATOM 4221 C C . LEU B 1 4 ? 18.078 -51 -25.906 1 83.69 4 LEU B C 1
ATOM 4223 O O . LEU B 1 4 ? 17 -50.406 -26.078 1 83.69 4 LEU B O 1
ATOM 4227 N N . ILE B 1 5 ? 18.188 -52.25 -25.625 1 92.94 5 ILE B N 1
ATOM 4228 C CA . ILE B 1 5 ? 16.969 -53.031 -25.516 1 92.94 5 ILE B CA 1
ATOM 4229 C C . ILE B 1 5 ? 16.688 -53.312 -24.031 1 92.94 5 ILE B C 1
ATOM 4231 O O . ILE B 1 5 ? 17.469 -53.969 -23.344 1 92.94 5 ILE B O 1
ATOM 4235 N N . ILE B 1 6 ? 15.594 -52.844 -23.531 1 95.31 6 ILE B N 1
ATOM 4236 C CA . ILE B 1 6 ? 15.234 -52.906 -22.125 1 95.31 6 ILE B CA 1
ATOM 4237 C C . ILE B 1 6 ? 13.93 -53.656 -21.953 1 95.31 6 ILE B C 1
ATOM 4239 O O . ILE B 1 6 ? 12.977 -53.438 -22.703 1 95.31 6 ILE B O 1
ATOM 4243 N N . PRO B 1 7 ? 13.859 -54.531 -21.047 1 94.94 7 PRO B N 1
ATOM 4244 C CA . PRO B 1 7 ? 12.578 -55.188 -20.75 1 94.94 7 PRO B CA 1
ATOM 4245 C C . PRO B 1 7 ? 11.656 -54.312 -19.906 1 94.94 7 PRO B C 1
ATOM 4247 O O . PRO B 1 7 ? 12.117 -53.594 -19.031 1 94.94 7 PRO B O 1
ATOM 4250 N N . THR B 1 8 ? 10.383 -54.344 -20.188 1 95.81 8 THR B N 1
ATOM 4251 C CA . THR B 1 8 ? 9.32 -53.812 -19.344 1 95.81 8 THR B CA 1
ATOM 4252 C C . THR B 1 8 ? 8.359 -54.938 -18.938 1 95.81 8 THR B C 1
ATOM 4254 O O . THR B 1 8 ? 8.508 -56.094 -19.359 1 95.81 8 THR B O 1
ATOM 4257 N N . ASN B 1 9 ? 7.395 -54.625 -18.109 1 96.44 9 ASN B N 1
ATOM 4258 C CA . ASN B 1 9 ? 6.367 -55.594 -17.734 1 96.44 9 ASN B CA 1
ATOM 4259 C C . ASN B 1 9 ? 5.492 -55.969 -18.922 1 96.44 9 ASN B C 1
ATOM 4261 O O . ASN B 1 9 ? 4.738 -56.938 -18.859 1 96.44 9 ASN B O 1
ATOM 4265 N N . TYR B 1 10 ? 5.668 -55.281 -20.047 1 97 10 TYR B N 1
ATOM 4266 C CA . TYR B 1 10 ? 4.719 -55.438 -21.141 1 97 10 TYR B CA 1
ATOM 4267 C C . TYR B 1 10 ? 5.426 -55.844 -22.422 1 97 10 TYR B C 1
ATOM 4269 O O . TYR B 1 10 ? 4.777 -56.188 -23.422 1 97 10 TYR B O 1
ATOM 4277 N N . GLY B 1 11 ? 6.695 -55.812 -22.375 1 96.62 11 GLY B N 1
ATOM 4278 C CA . GLY B 1 11 ? 7.512 -56.156 -23.531 1 96.62 11 GLY B CA 1
ATOM 4279 C C . GLY B 1 11 ? 8.844 -55.438 -23.562 1 96.62 11 GLY B C 1
ATOM 4280 O O . GLY B 1 11 ? 9.164 -54.656 -22.641 1 96.62 11 GLY B O 1
ATOM 4281 N N . PHE B 1 12 ? 9.578 -55.688 -24.594 1 96.75 12 PHE B N 1
ATOM 4282 C CA . PHE B 1 12 ? 10.883 -55.062 -24.766 1 96.75 12 PHE B CA 1
ATOM 4283 C C . PHE B 1 12 ? 10.758 -53.781 -25.547 1 96.75 12 PHE B C 1
ATOM 4285 O O . PHE B 1 12 ? 9.883 -53.656 -26.422 1 96.75 12 PHE B O 1
ATOM 4292 N N . VAL B 1 13 ? 11.617 -52.844 -25.203 1 97.44 13 VAL B N 1
ATOM 4293 C CA . VAL B 1 13 ? 11.688 -51.594 -25.969 1 97.44 13 VAL B CA 1
ATOM 4294 C C . VAL B 1 13 ? 13.141 -51.312 -26.375 1 97.44 13 VAL B C 1
ATOM 4296 O O . VAL B 1 13 ? 14.07 -51.75 -25.672 1 97.44 13 VAL B O 1
ATOM 4299 N N . THR B 1 14 ? 13.305 -50.688 -27.516 1 97.12 14 THR B N 1
ATOM 4300 C CA . THR B 1 14 ? 14.625 -50.25 -27.938 1 97.12 14 THR B CA 1
ATOM 4301 C C . THR B 1 14 ? 14.656 -48.719 -28.125 1 97.12 14 THR B C 1
ATOM 4303 O O . THR B 1 14 ? 13.859 -48.188 -28.891 1 97.12 14 THR B O 1
ATOM 4306 N N . GLY B 1 15 ? 15.531 -48.156 -27.375 1 96 15 GLY B N 1
ATOM 4307 C CA . GLY B 1 15 ? 15.703 -46.719 -27.453 1 96 15 GLY B CA 1
ATOM 4308 C C . GLY B 1 15 ? 16.891 -46.281 -28.297 1 96 15 GLY B C 1
ATOM 4309 O O . GLY B 1 15 ? 17.266 -47 -29.234 1 96 15 GLY B O 1
ATOM 4310 N N . THR B 1 16 ? 17.328 -45.062 -28.125 1 94.38 16 THR B N 1
ATOM 4311 C CA . THR B 1 16 ? 18.438 -44.5 -28.906 1 94.38 16 THR B CA 1
ATOM 4312 C C . THR B 1 16 ? 19.469 -43.875 -27.984 1 94.38 16 THR B C 1
ATOM 4314 O O . THR B 1 16 ? 19.188 -43.625 -26.797 1 94.38 16 THR B O 1
ATOM 4317 N N . THR B 1 17 ? 20.641 -43.719 -28.5 1 93.06 17 THR B N 1
ATOM 4318 C CA . THR B 1 17 ? 21.672 -42.938 -27.797 1 93.06 17 THR B CA 1
ATOM 4319 C C . THR B 1 17 ? 21.641 -41.469 -28.234 1 93.06 17 THR B C 1
ATOM 4321 O O . THR B 1 17 ? 21.469 -41.188 -29.422 1 93.06 17 THR B O 1
ATOM 4324 N N . ILE B 1 18 ? 21.75 -40.656 -27.25 1 88.38 18 ILE B N 1
ATOM 4325 C CA . ILE B 1 18 ? 21.812 -39.25 -27.531 1 88.38 18 ILE B CA 1
ATOM 4326 C C . ILE B 1 18 ? 23.031 -38.625 -26.844 1 88.38 18 ILE B C 1
ATOM 4328 O O . ILE B 1 18 ? 23.516 -39.156 -25.844 1 88.38 18 ILE B O 1
ATOM 4332 N N . LYS B 1 19 ? 23.594 -37.562 -27.453 1 84.06 19 LYS B N 1
ATOM 4333 C CA . LYS B 1 19 ? 24.75 -36.875 -26.891 1 84.06 19 LYS B CA 1
ATOM 4334 C C . LYS B 1 19 ? 24.344 -35.531 -26.297 1 84.06 19 LYS B C 1
ATOM 4336 O O . LYS B 1 19 ? 23.672 -34.719 -26.969 1 84.06 19 LYS B O 1
ATOM 4341 N N . THR B 1 20 ? 24.578 -35.375 -25.125 1 78 20 THR B N 1
ATOM 4342 C CA . THR B 1 20 ? 24.344 -34.125 -24.391 1 78 20 THR B CA 1
ATOM 4343 C C . THR B 1 20 ? 25.641 -33.594 -23.766 1 78 20 THR B C 1
ATOM 4345 O O . THR B 1 20 ? 26.156 -34.219 -22.828 1 78 20 THR B O 1
ATOM 4348 N N . ASN B 1 21 ? 26.047 -32.344 -24.078 1 77.06 21 ASN B N 1
ATOM 4349 C CA . ASN B 1 21 ? 27.281 -31.781 -23.547 1 77.06 21 ASN B CA 1
ATOM 4350 C C . ASN B 1 21 ? 28.406 -32.812 -23.484 1 77.06 21 ASN B C 1
ATOM 4352 O O . ASN B 1 21 ? 29.047 -33 -22.453 1 77.06 21 ASN B O 1
ATOM 4356 N N . SER B 1 22 ? 28.469 -33.688 -24.422 1 72.62 22 SER B N 1
ATOM 4357 C CA . SER B 1 22 ? 29.531 -34.688 -24.625 1 72.62 22 SER B CA 1
ATOM 4358 C C . SER B 1 22 ? 29.297 -35.938 -23.766 1 72.62 22 SER B C 1
ATOM 4360 O O . SER B 1 22 ? 30.172 -36.781 -23.672 1 72.62 22 SER B O 1
ATOM 4362 N N . LEU B 1 23 ? 28.188 -35.875 -23.062 1 80 23 LEU B N 1
ATOM 4363 C CA . LEU B 1 23 ? 27.828 -37.094 -22.312 1 80 23 LEU B CA 1
ATOM 4364 C C . LEU B 1 23 ? 26.844 -37.938 -23.094 1 80 23 LEU B C 1
ATOM 4366 O O . LEU B 1 23 ? 25.938 -37.406 -23.734 1 80 23 LEU B O 1
ATOM 4370 N N . THR B 1 24 ? 27.188 -39.188 -23.156 1 84.12 24 THR B N 1
ATOM 4371 C CA . THR B 1 24 ? 26.281 -40.094 -23.812 1 84.12 24 THR B CA 1
ATOM 4372 C C . THR B 1 24 ? 25.125 -40.469 -22.891 1 84.12 24 THR B C 1
ATOM 4374 O O . THR B 1 24 ? 25.344 -40.844 -21.734 1 84.12 24 THR B O 1
ATOM 4377 N N . GLN B 1 25 ? 23.969 -40.312 -23.344 1 90.94 25 GLN B N 1
ATOM 4378 C CA . GLN B 1 25 ? 22.734 -40.688 -22.656 1 90.94 25 GLN B CA 1
ATOM 4379 C C . GLN B 1 25 ? 21.859 -41.594 -23.531 1 90.94 25 GLN B C 1
ATOM 4381 O O . GLN B 1 25 ? 22.172 -41.812 -24.703 1 90.94 25 GLN B O 1
ATOM 4386 N N . PHE B 1 26 ? 20.969 -42.188 -22.859 1 94.62 26 PHE B N 1
ATOM 4387 C CA . PHE B 1 26 ? 19.969 -43 -23.531 1 94.62 26 PHE B CA 1
ATOM 4388 C C . PHE B 1 26 ? 18.594 -42.375 -23.453 1 94.62 26 PHE B C 1
ATOM 4390 O O . PHE B 1 26 ? 18.219 -41.844 -22.406 1 94.62 26 PHE B O 1
ATOM 4397 N N . ALA B 1 27 ? 17.906 -42.438 -24.594 1 95.5 27 ALA B N 1
ATOM 4398 C CA . ALA B 1 27 ? 16.531 -41.938 -24.641 1 95.5 27 ALA B CA 1
ATOM 4399 C C . ALA B 1 27 ? 15.578 -43 -25.156 1 95.5 27 ALA B C 1
ATOM 4401 O O . ALA B 1 27 ? 15.883 -43.719 -26.125 1 95.5 27 ALA B O 1
ATOM 4402 N N . TYR B 1 28 ? 14.562 -43.25 -24.484 1 97.12 28 TYR B N 1
ATOM 4403 C CA . TYR B 1 28 ? 13.422 -44.062 -24.875 1 97.12 28 TYR B CA 1
ATOM 4404 C C . TYR B 1 28 ? 12.172 -43.219 -25.062 1 97.12 28 TYR B C 1
ATOM 4406 O O . TYR B 1 28 ? 11.562 -42.781 -24.078 1 97.12 28 TYR B O 1
ATOM 4414 N N . LEU B 1 29 ? 11.859 -42.969 -26.359 1 95.44 29 LEU B N 1
ATOM 4415 C CA . LEU B 1 29 ? 10.867 -41.969 -26.703 1 95.44 29 LEU B CA 1
ATOM 4416 C C . LEU B 1 29 ? 9.586 -42.594 -27.219 1 95.44 29 LEU B C 1
ATOM 4418 O O . LEU B 1 29 ? 9.594 -43.281 -28.25 1 95.44 29 LEU B O 1
ATOM 4422 N N . GLY B 1 30 ? 8.453 -42.406 -26.453 1 96 30 GLY B N 1
ATOM 4423 C CA . GLY B 1 30 ? 7.16 -42.844 -26.953 1 96 30 GLY B CA 1
ATOM 4424 C C . GLY B 1 30 ? 6.777 -44.219 -26.453 1 96 30 GLY B C 1
ATOM 4425 O O . GLY B 1 30 ? 6.277 -45.031 -27.219 1 96 30 GLY B O 1
ATOM 4426 N N . ILE B 1 31 ? 7.07 -44.531 -25.281 1 98.12 31 ILE B N 1
ATOM 4427 C CA . ILE B 1 31 ? 6.645 -45.781 -24.656 1 98.12 31 ILE B CA 1
ATOM 4428 C C . ILE B 1 31 ? 5.168 -45.688 -24.281 1 98.12 31 ILE B C 1
ATOM 4430 O O . ILE B 1 31 ? 4.766 -44.812 -23.531 1 98.12 31 ILE B O 1
ATOM 4434 N N . PRO B 1 32 ? 4.32 -46.562 -24.812 1 98.25 32 PRO B N 1
ATOM 4435 C CA . PRO B 1 32 ? 2.922 -46.5 -24.391 1 98.25 32 PRO B CA 1
ATOM 4436 C C . PRO B 1 32 ? 2.729 -46.969 -22.938 1 98.25 32 PRO B C 1
ATOM 4438 O O . PRO B 1 32 ? 3.221 -48.062 -22.578 1 98.25 32 PRO B O 1
ATOM 4441 N N . TYR B 1 33 ? 2.066 -46.25 -22.125 1 98.44 33 TYR B N 1
ATOM 4442 C CA . TYR B 1 33 ? 1.812 -46.688 -20.766 1 98.44 33 TYR B CA 1
ATOM 4443 C C . TYR B 1 33 ? 0.353 -47.094 -20.578 1 98.44 33 TYR B C 1
ATOM 4445 O O . TYR B 1 33 ? -0.011 -47.688 -19.562 1 98.44 33 TYR B O 1
ATOM 4453 N N . ALA B 1 34 ? -0.493 -46.812 -21.516 1 98.69 34 ALA B N 1
ATOM 4454 C CA . ALA B 1 34 ? -1.92 -47.125 -21.5 1 98.69 34 ALA B CA 1
ATOM 4455 C C . ALA B 1 34 ? -2.408 -47.531 -22.891 1 98.69 34 ALA B C 1
ATOM 4457 O O . ALA B 1 34 ? -1.739 -47.281 -23.891 1 98.69 34 ALA B O 1
ATOM 4458 N N . GLN B 1 35 ? -3.572 -48.219 -22.906 1 98.5 35 GLN B N 1
ATOM 4459 C CA . GLN B 1 35 ? -4.246 -48.438 -24.172 1 98.5 35 GLN B CA 1
ATOM 4460 C C . GLN B 1 35 ? -4.727 -47.156 -24.797 1 98.5 35 GLN B C 1
ATOM 4462 O O . GLN B 1 35 ? -5.055 -46.188 -24.094 1 98.5 35 GLN B O 1
ATOM 4467 N N . PRO B 1 36 ? -4.711 -47.125 -26.219 1 97.81 36 PRO B N 1
ATOM 4468 C CA . PRO B 1 36 ? -5.238 -45.906 -26.828 1 97.81 36 PRO B CA 1
ATOM 4469 C C . PRO B 1 36 ? -6.652 -45.562 -26.375 1 97.81 36 PRO B C 1
ATOM 4471 O O . PRO B 1 36 ? -7.531 -46.438 -26.391 1 97.81 36 PRO B O 1
ATOM 4474 N N . PRO B 1 37 ? -6.863 -44.375 -25.891 1 97.75 37 PRO B N 1
ATOM 4475 C CA . PRO B 1 37 ? -8.203 -43.969 -25.453 1 97.75 37 PRO B CA 1
ATOM 4476 C C . PRO B 1 37 ? -9.117 -43.594 -26.625 1 97.75 37 PRO B C 1
ATOM 4478 O O . PRO B 1 37 ? -9.602 -42.469 -26.688 1 97.75 37 PRO B O 1
ATOM 4481 N N . ILE B 1 38 ? -9.375 -44.531 -27.5 1 96.12 38 ILE B N 1
ATOM 4482 C CA . ILE B 1 38 ? -10.172 -44.312 -28.719 1 96.12 38 ILE B CA 1
ATOM 4483 C C . ILE B 1 38 ? -11.391 -45.25 -28.688 1 96.12 38 ILE B C 1
ATOM 4485 O O . ILE B 1 38 ? -11.453 -46.156 -27.859 1 96.12 38 ILE B O 1
ATOM 4489 N N . ASN B 1 39 ? -12.359 -44.969 -29.516 1 93.44 39 ASN B N 1
ATOM 4490 C CA . ASN B 1 39 ? -13.578 -45.75 -29.641 1 93.44 39 ASN B CA 1
ATOM 4491 C C . ASN B 1 39 ? -14.25 -45.969 -28.281 1 93.44 39 ASN B C 1
ATOM 4493 O O . ASN B 1 39 ? -14.508 -45.031 -27.547 1 93.44 39 ASN B O 1
ATOM 4497 N N . GLN B 1 40 ? -14.328 -47.219 -27.844 1 93.44 40 GLN B N 1
ATOM 4498 C CA . GLN B 1 40 ? -15.047 -47.531 -26.609 1 93.44 40 GLN B CA 1
ATOM 4499 C C . GLN B 1 40 ? -14.305 -47 -25.391 1 93.44 40 GLN B C 1
ATOM 4501 O O . GLN B 1 40 ? -14.898 -46.844 -24.312 1 93.44 40 GLN B O 1
ATOM 4506 N N . LEU B 1 41 ? -13.047 -46.656 -25.578 1 96.94 41 LEU B N 1
ATOM 4507 C CA . LEU B 1 41 ? -12.258 -46.188 -24.438 1 96.94 41 LEU B CA 1
ATOM 4508 C C . LEU B 1 41 ? -12.211 -44.656 -24.406 1 96.94 41 LEU B C 1
ATOM 4510 O O . LEU B 1 41 ? -11.641 -44.062 -23.484 1 96.94 41 LEU B O 1
ATOM 4514 N N . ARG B 1 42 ? -12.828 -44 -25.469 1 97.19 42 ARG B N 1
ATOM 4515 C CA . ARG B 1 42 ? -12.969 -42.562 -25.422 1 97.19 42 ARG B CA 1
ATOM 4516 C C . ARG B 1 42 ? -13.82 -42.125 -24.234 1 97.19 42 ARG B C 1
ATOM 4518 O O . ARG B 1 42 ? -14.883 -42.719 -23.984 1 97.19 42 ARG B O 1
ATOM 4525 N N . PHE B 1 43 ? -13.406 -41.219 -23.438 1 97.56 43 PHE B N 1
ATOM 4526 C CA . PHE B 1 43 ? -14.094 -40.656 -22.281 1 97.56 43 PHE B CA 1
ATOM 4527 C C . PHE B 1 43 ? -14.156 -41.656 -21.141 1 97.56 43 PHE B C 1
ATOM 4529 O O . PHE B 1 43 ? -15 -41.531 -20.25 1 97.56 43 PHE B O 1
ATOM 4536 N N . GLU B 1 44 ? -13.258 -42.656 -21.172 1 97.44 44 GLU B N 1
ATOM 4537 C CA . GLU B 1 44 ? -13.18 -43.625 -20.109 1 97.44 44 GLU B CA 1
ATOM 4538 C C . GLU B 1 44 ? -11.867 -43.5 -19.328 1 97.44 44 GLU B C 1
ATOM 4540 O O . GLU B 1 44 ? -10.883 -42.969 -19.859 1 97.44 44 GLU B O 1
ATOM 4545 N N . PRO B 1 45 ? -11.852 -43.969 -18.031 1 98.19 45 PRO B N 1
ATOM 4546 C CA . PRO B 1 45 ? -10.562 -44.031 -17.344 1 98.19 45 PRO B CA 1
ATOM 4547 C C . PRO B 1 45 ? -9.508 -44.812 -18.125 1 98.19 45 PRO B C 1
ATOM 4549 O O . PRO B 1 45 ? -9.836 -45.75 -18.859 1 98.19 45 PRO B O 1
ATOM 4552 N N . PRO B 1 46 ? -8.258 -44.406 -18 1 98.69 46 PRO B N 1
ATOM 4553 C CA . PRO B 1 46 ? -7.211 -45.125 -18.734 1 98.69 46 PRO B CA 1
ATOM 4554 C C . PRO B 1 46 ? -7.066 -46.562 -18.297 1 98.69 46 PRO B C 1
ATOM 4556 O O . PRO B 1 46 ? -7.32 -46.906 -17.141 1 98.69 46 PRO B O 1
ATOM 4559 N N . VAL B 1 47 ? -6.672 -47.344 -19.25 1 98.19 47 VAL B N 1
ATOM 4560 C CA . VAL B 1 47 ? -6.43 -48.781 -19.031 1 98.19 47 VAL B CA 1
ATOM 4561 C C . VAL B 1 47 ? -4.973 -49.125 -19.359 1 98.19 47 VAL B C 1
ATOM 4563 O O . VAL B 1 47 ? -4.426 -48.625 -20.359 1 98.19 47 VAL B O 1
ATOM 4566 N N . PRO B 1 48 ? -4.309 -49.875 -18.469 1 98.12 48 PRO B N 1
ATOM 4567 C CA . PRO B 1 48 ? -2.914 -50.219 -18.75 1 98.12 48 PRO B CA 1
ATOM 4568 C C . PRO B 1 48 ? -2.719 -50.812 -20.141 1 98.12 48 PRO B C 1
ATOM 4570 O O . PRO B 1 48 ? -3.6 -51.5 -20.656 1 98.12 48 PRO B O 1
ATOM 4573 N N . VAL B 1 49 ? -1.635 -50.562 -20.656 1 97.94 49 VAL B N 1
ATOM 4574 C CA . VAL B 1 49 ? -1.277 -51.062 -21.984 1 97.94 49 VAL B CA 1
ATOM 4575 C C . VAL B 1 49 ? -1.257 -52.594 -21.984 1 97.94 49 VAL B C 1
ATOM 4577 O O . VAL B 1 49 ? -0.999 -53.219 -20.953 1 97.94 49 VAL B O 1
ATOM 4580 N N . LYS B 1 50 ? -1.517 -53.156 -23.156 1 97.12 50 LYS B N 1
ATOM 4581 C CA . LYS B 1 50 ? -1.397 -54.594 -23.328 1 97.12 50 LYS B CA 1
ATOM 4582 C C . LYS B 1 50 ? 0.038 -55 -23.656 1 97.12 50 LYS B C 1
ATOM 4584 O O . LYS B 1 50 ? 0.778 -54.219 -24.266 1 97.12 50 LYS B O 1
ATOM 4589 N N . SER B 1 51 ? 0.329 -56.188 -23.266 1 97.44 51 SER B N 1
ATOM 4590 C CA . SER B 1 51 ? 1.659 -56.688 -23.594 1 97.44 51 SER B CA 1
ATOM 4591 C C . SER B 1 51 ? 1.85 -56.812 -25.094 1 97.44 51 SER B C 1
ATOM 4593 O O . SER B 1 51 ? 0.884 -57 -25.828 1 97.44 51 SER B O 1
ATOM 4595 N N . TRP B 1 52 ? 3.008 -56.594 -25.516 1 96.88 52 TRP B N 1
ATOM 4596 C CA . TRP B 1 52 ? 3.324 -56.75 -26.938 1 96.88 52 TRP B CA 1
ATOM 4597 C C . TRP B 1 52 ? 4.441 -57.781 -27.125 1 96.88 52 TRP B C 1
ATOM 4599 O O . TRP B 1 52 ? 5.234 -58 -26.219 1 96.88 52 TRP B O 1
ATOM 4609 N N . LYS B 1 53 ? 4.406 -58.375 -28.312 1 94.62 53 LYS B N 1
ATOM 4610 C CA . LYS B 1 53 ? 5.457 -59.312 -28.703 1 94.62 53 LYS B CA 1
ATOM 4611 C C . LYS B 1 53 ? 6.594 -58.594 -29.438 1 94.62 53 LYS B C 1
ATOM 4613 O O . LYS B 1 53 ? 6.363 -57.594 -30.125 1 94.62 53 LYS B O 1
ATOM 4618 N N . GLY B 1 54 ? 7.773 -59 -29.281 1 92.62 54 GLY B N 1
ATOM 4619 C CA . GLY B 1 54 ? 8.914 -58.406 -29.953 1 92.62 54 GLY B CA 1
ATOM 4620 C C . GLY B 1 54 ? 9.43 -57.156 -29.25 1 92.62 54 GLY B C 1
ATOM 4621 O O . GLY B 1 54 ? 9.234 -57 -28.047 1 92.62 54 GLY B O 1
ATOM 4622 N N . VAL B 1 55 ? 10.266 -56.469 -29.969 1 96.5 55 VAL B N 1
ATOM 4623 C CA . VAL B 1 55 ? 10.891 -55.25 -29.438 1 96.5 55 VAL B CA 1
ATOM 4624 C C . VAL B 1 55 ? 10.219 -54.031 -30.047 1 96.5 55 VAL B C 1
ATOM 4626 O O . VAL B 1 55 ? 10.281 -53.812 -31.25 1 96.5 55 VAL B O 1
ATOM 4629 N N . LEU B 1 56 ? 9.531 -53.25 -29.203 1 97.12 56 LEU B N 1
ATOM 4630 C CA . LEU B 1 56 ? 8.914 -52 -29.641 1 97.12 56 LEU B CA 1
ATOM 4631 C C . LEU B 1 56 ? 9.961 -50.938 -29.859 1 97.12 56 LEU B C 1
ATOM 4633 O O . LEU B 1 56 ? 10.789 -50.688 -28.984 1 97.12 56 LEU B O 1
ATOM 4637 N N . ASN B 1 57 ? 9.977 -50.281 -31.031 1 96.56 57 ASN B N 1
ATOM 4638 C CA . ASN B 1 57 ? 10.891 -49.188 -31.344 1 96.56 57 ASN B CA 1
ATOM 4639 C C . ASN B 1 57 ? 10.422 -47.875 -30.719 1 96.56 57 ASN B C 1
ATOM 4641 O O . ASN B 1 57 ? 9.383 -47.344 -31.094 1 96.56 57 ASN B O 1
ATOM 4645 N N . VAL B 1 58 ? 11.125 -47.406 -29.766 1 96.75 58 VAL B N 1
ATOM 4646 C CA . VAL B 1 58 ? 10.766 -46.188 -29.062 1 96.75 58 VAL B CA 1
ATOM 4647 C C . VAL B 1 58 ? 11.891 -45.156 -29.203 1 96.75 58 VAL B C 1
ATOM 4649 O O . VAL B 1 58 ? 12.336 -44.562 -28.219 1 96.75 58 VAL B O 1
ATOM 4652 N N . THR B 1 59 ? 12.289 -44.812 -30.438 1 95.06 59 THR B N 1
ATOM 4653 C CA . THR B 1 59 ? 13.391 -43.906 -30.75 1 95.06 59 THR B CA 1
ATOM 4654 C C . THR B 1 59 ? 12.867 -42.531 -31.125 1 95.06 59 THR B C 1
ATOM 4656 O O . THR B 1 59 ? 13.648 -41.594 -31.312 1 95.06 59 THR B O 1
ATOM 4659 N N . GLN B 1 60 ? 11.562 -42.438 -31.297 1 91.81 60 GLN B N 1
ATOM 4660 C CA . GLN B 1 60 ? 10.953 -41.156 -31.688 1 91.81 60 GLN B CA 1
ATOM 4661 C C . GLN B 1 60 ? 9.758 -40.844 -30.781 1 91.81 60 GLN B C 1
ATOM 4663 O O . GLN B 1 60 ? 9.047 -41.75 -30.328 1 91.81 60 GLN B O 1
ATOM 4668 N N . TYR B 1 61 ? 9.57 -39.562 -30.609 1 92.69 61 TYR B N 1
ATOM 4669 C CA . TYR B 1 61 ? 8.391 -39.125 -29.875 1 92.69 61 TYR B CA 1
ATOM 4670 C C . TYR B 1 61 ? 7.113 -39.562 -30.594 1 92.69 61 TYR B C 1
ATOM 4672 O O . TYR B 1 61 ? 7.094 -39.656 -31.828 1 92.69 61 TYR B O 1
ATOM 4680 N N . GLN B 1 62 ? 6.082 -39.75 -29.781 1 93.69 62 GLN B N 1
ATOM 4681 C CA . GLN B 1 62 ? 4.777 -40.094 -30.344 1 93.69 62 GLN B CA 1
ATOM 4682 C C . GLN B 1 62 ? 3.824 -38.906 -30.281 1 93.69 62 GLN B C 1
ATOM 4684 O O . GLN B 1 62 ? 4.176 -37.844 -29.75 1 93.69 62 GLN B O 1
ATOM 4689 N N . SER B 1 63 ? 2.645 -39.031 -30.797 1 91.12 63 SER B N 1
ATOM 4690 C CA . SER B 1 63 ? 1.676 -37.969 -30.969 1 91.12 63 SER B CA 1
ATOM 4691 C C . SER B 1 63 ? 1.271 -37.344 -29.625 1 91.12 63 SER B C 1
ATOM 4693 O O . SER B 1 63 ? 1.162 -38.062 -28.625 1 91.12 63 SER B O 1
ATOM 4695 N N . SER B 1 64 ? 1.088 -36.031 -29.703 1 92.38 64 SER B N 1
ATOM 4696 C CA . SER B 1 64 ? 0.458 -35.375 -28.578 1 92.38 64 SER B CA 1
ATOM 4697 C C . SER B 1 64 ? -1.047 -35.594 -28.562 1 92.38 64 SER B C 1
ATOM 4699 O O . SER B 1 64 ? -1.639 -35.969 -29.578 1 92.38 64 SER B O 1
ATOM 4701 N N . CYS B 1 65 ? -1.631 -35.438 -27.406 1 95.12 65 CYS B N 1
ATOM 4702 C CA . CYS B 1 65 ? -3.08 -35.562 -27.312 1 95.12 65 CYS B CA 1
ATOM 4703 C C . CYS B 1 65 ? -3.783 -34.438 -28.062 1 95.12 65 CYS B C 1
ATOM 4705 O O . CYS B 1 65 ? -3.209 -33.375 -28.266 1 95.12 65 CYS B O 1
ATOM 4707 N N . PRO B 1 66 ? -5.055 -34.625 -28.484 1 93.44 66 PRO B N 1
ATOM 4708 C CA . PRO B 1 66 ? -5.797 -33.656 -29.266 1 93.44 66 PRO B CA 1
ATOM 4709 C C . PRO B 1 66 ? -5.883 -32.281 -28.562 1 93.44 66 PRO B C 1
ATOM 4711 O O . PRO B 1 66 ? -6.285 -32.219 -27.406 1 93.44 66 PRO B O 1
ATOM 4714 N N . GLN B 1 67 ? -5.477 -31.234 -29.281 1 90.94 67 GLN B N 1
ATOM 4715 C CA . GLN B 1 67 ? -5.461 -29.859 -28.828 1 90.94 67 GLN B CA 1
ATOM 4716 C C . GLN B 1 67 ? -5.484 -28.875 -30 1 90.94 67 GLN B C 1
ATOM 4718 O O . GLN B 1 67 ? -5.312 -29.297 -31.156 1 90.94 67 GLN B O 1
ATOM 4723 N N . ARG B 1 68 ? -5.98 -27.656 -29.906 1 78.44 68 ARG B N 1
ATOM 4724 C CA . ARG B 1 68 ? -6.121 -26.719 -31.031 1 78.44 68 ARG B CA 1
ATOM 4725 C C . ARG B 1 68 ? -4.766 -26.406 -31.641 1 78.44 68 ARG B C 1
ATOM 4727 O O . ARG B 1 68 ? -4.605 -26.453 -32.875 1 78.44 68 ARG B O 1
ATOM 4734 N N . LEU B 1 69 ? -3.965 -25.312 -31.172 1 60.88 69 LEU B N 1
ATOM 4735 C CA . LEU B 1 69 ? -2.787 -24.828 -31.875 1 60.88 69 LEU B CA 1
ATOM 4736 C C . LEU B 1 69 ? -1.604 -25.766 -31.672 1 60.88 69 LEU B C 1
ATOM 4738 O O . LEU B 1 69 ? -1.403 -26.297 -30.578 1 60.88 69 LEU B O 1
ATOM 4742 N N . PRO B 1 70 ? -1.06 -26.25 -32.938 1 50.69 70 PRO B N 1
ATOM 4743 C CA . PRO B 1 70 ? 0.197 -26.938 -32.625 1 50.69 70 PRO B CA 1
ATOM 4744 C C . PRO B 1 70 ? 1.107 -26.141 -31.703 1 50.69 70 PRO B C 1
ATOM 4746 O O . PRO B 1 70 ? 1.156 -24.906 -31.812 1 50.69 70 PRO B O 1
ATOM 4749 N N . ILE B 1 71 ? 1.263 -26.5 -30.531 1 49.09 71 ILE B N 1
ATOM 4750 C CA . ILE B 1 71 ? 2.188 -25.906 -29.562 1 49.09 71 ILE B CA 1
ATOM 4751 C C . ILE B 1 71 ? 3.482 -25.516 -30.281 1 49.09 71 ILE B C 1
ATOM 4753 O O . ILE B 1 71 ? 4.129 -26.344 -30.906 1 49.09 71 ILE B O 1
ATOM 4757 N N . ARG B 1 72 ? 3.58 -24.328 -30.734 1 43.69 72 ARG B N 1
ATOM 4758 C CA . ARG B 1 72 ? 4.781 -23.812 -31.375 1 43.69 72 ARG B CA 1
ATOM 4759 C C . ARG B 1 72 ? 6.039 -24.281 -30.656 1 43.69 72 ARG B C 1
ATOM 4761 O O . ARG B 1 72 ? 7.156 -23.953 -31.062 1 43.69 72 ARG B O 1
ATOM 4768 N N . PHE B 1 73 ? 5.938 -24.5 -29.438 1 42.69 73 PHE B N 1
ATOM 4769 C CA . PHE B 1 73 ? 7.246 -24.531 -28.797 1 42.69 73 PHE B CA 1
ATOM 4770 C C . PHE B 1 73 ? 8.102 -25.656 -29.375 1 42.69 73 PHE B C 1
ATOM 4772 O O . PHE B 1 73 ? 9.297 -25.734 -29.078 1 42.69 73 PHE B O 1
ATOM 4779 N N . THR B 1 74 ? 7.504 -26.828 -29.703 1 37.41 74 THR B N 1
ATOM 4780 C CA . THR B 1 74 ? 8.406 -27.922 -30.062 1 37.41 74 THR B CA 1
ATOM 4781 C C . THR B 1 74 ? 8.906 -27.766 -31.5 1 37.41 74 THR B C 1
ATOM 4783 O O . THR B 1 74 ? 8.312 -27.031 -32.281 1 37.41 74 THR B O 1
ATOM 4786 N N . ASP B 1 75 ? 9.945 -28.641 -31.812 1 35.78 75 ASP B N 1
ATOM 4787 C CA . ASP B 1 75 ? 10.695 -28.812 -33.062 1 35.78 75 ASP B CA 1
ATOM 4788 C C . ASP B 1 75 ? 9.75 -28.875 -34.25 1 35.78 75 ASP B C 1
ATOM 4790 O O . ASP B 1 75 ? 8.82 -29.672 -34.281 1 35.78 75 ASP B O 1
ATOM 4794 N N . SER B 1 76 ? 9.656 -27.859 -34.969 1 40.91 76 SER B N 1
ATOM 4795 C CA . SER B 1 76 ? 8.945 -27.922 -36.25 1 40.91 76 SER B CA 1
ATOM 4796 C C . SER B 1 76 ? 9.062 -29.297 -36.875 1 40.91 76 SER B C 1
ATOM 4798 O O . SER B 1 76 ? 8.281 -29.656 -37.75 1 40.91 76 SER B O 1
ATOM 4800 N N . LYS B 1 77 ? 10.203 -29.875 -36.656 1 42.69 77 LYS B N 1
ATOM 4801 C CA . LYS B 1 77 ? 10.469 -31.172 -37.281 1 42.69 77 LYS B CA 1
ATOM 4802 C C . LYS B 1 77 ? 9.891 -32.312 -36.438 1 42.69 77 LYS B C 1
ATOM 4804 O O . LYS B 1 77 ? 10.094 -33.469 -36.75 1 42.69 77 LYS B O 1
ATOM 4809 N N . SER B 1 78 ? 9.633 -32.062 -35.188 1 43.12 78 SER B N 1
ATOM 4810 C CA . SER B 1 78 ? 9.156 -33.219 -34.406 1 43.12 78 SER B CA 1
ATOM 4811 C C . SER B 1 78 ? 7.816 -33.719 -34.938 1 43.12 78 SER B C 1
ATOM 4813 O O . SER B 1 78 ? 6.883 -32.938 -35.125 1 43.12 78 SER B O 1
ATOM 4815 N N . PRO B 1 79 ? 7.785 -34.719 -35.5 1 44.62 79 PRO B N 1
ATOM 4816 C CA . PRO B 1 79 ? 6.539 -35.438 -35.781 1 44.62 79 PRO B CA 1
ATOM 4817 C C . PRO B 1 79 ? 5.5 -35.25 -34.688 1 44.62 79 PRO B C 1
ATOM 4819 O O . PRO B 1 79 ? 4.375 -35.75 -34.781 1 44.62 79 PRO B O 1
ATOM 4822 N N . SER B 1 80 ? 5.957 -34.844 -33.531 1 48.97 80 SER B N 1
ATOM 4823 C CA . SER B 1 80 ? 5.105 -34.531 -32.375 1 48.97 80 SER B CA 1
ATOM 4824 C C . SER B 1 80 ? 4.059 -33.469 -32.719 1 48.97 80 SER B C 1
ATOM 4826 O O . SER B 1 80 ? 3.188 -33.188 -31.906 1 48.97 80 SER B O 1
ATOM 4828 N N . SER B 1 81 ? 4.203 -32.844 -33.844 1 56.28 81 SER B N 1
ATOM 4829 C CA . SER B 1 81 ? 3.227 -31.875 -34.344 1 56.28 81 SER B CA 1
ATOM 4830 C C . SER B 1 81 ? 1.929 -32.562 -34.75 1 56.28 81 SER B C 1
ATOM 4832 O O . SER B 1 81 ? 0.948 -31.891 -35.094 1 56.28 81 SER B O 1
ATOM 4834 N N . GLN B 1 82 ? 2.008 -33.812 -34.469 1 75.75 82 GLN B N 1
ATOM 4835 C CA . GLN B 1 82 ? 0.768 -34.5 -34.844 1 75.75 82 GLN B CA 1
ATOM 4836 C C . GLN B 1 82 ? -0.094 -34.75 -33.594 1 75.75 82 GLN B C 1
ATOM 4838 O O . GLN B 1 82 ? 0.426 -35.031 -32.531 1 75.75 82 GLN B O 1
ATOM 4843 N N . ILE B 1 83 ? -1.231 -34.406 -33.656 1 87 83 ILE B N 1
ATOM 4844 C CA . ILE B 1 83 ? -2.211 -34.688 -32.594 1 87 83 ILE B CA 1
ATOM 4845 C C . ILE B 1 83 ? -3.004 -35.938 -32.969 1 87 83 ILE B C 1
ATOM 4847 O O . ILE B 1 83 ? -3.328 -36.156 -34.156 1 87 83 ILE B O 1
ATOM 4851 N N . ASN B 1 84 ? -3.111 -36.781 -32.062 1 92.75 84 ASN B N 1
ATOM 4852 C CA . ASN B 1 84 ? -3.852 -38.031 -32.188 1 92.75 84 ASN B CA 1
ATOM 4853 C C . ASN B 1 84 ? -4.477 -38.469 -30.859 1 92.75 84 ASN B C 1
ATOM 4855 O O . ASN B 1 84 ? -3.928 -38.188 -29.797 1 92.75 84 ASN B O 1
ATOM 4859 N N . GLU B 1 85 ? -5.621 -39.094 -30.922 1 95.56 85 GLU B N 1
ATOM 4860 C CA . GLU B 1 85 ? -6.223 -39.562 -29.672 1 95.56 85 GLU B CA 1
ATOM 4861 C C . GLU B 1 85 ? -5.391 -40.688 -29.062 1 95.56 85 GLU B C 1
ATOM 4863 O O . GLU B 1 85 ? -5.422 -40.906 -27.859 1 95.56 85 GLU B O 1
ATOM 4868 N N . ASP B 1 86 ? -4.75 -41.5 -29.922 1 96.81 86 ASP B N 1
ATOM 4869 C CA . ASP B 1 86 ? -3.752 -42.406 -29.406 1 96.81 86 ASP B CA 1
ATOM 4870 C C . ASP B 1 86 ? -2.486 -41.688 -28.969 1 96.81 86 ASP B C 1
ATOM 4872 O O . ASP B 1 86 ? -1.522 -41.594 -29.734 1 96.81 86 ASP B O 1
ATOM 4876 N N . CYS B 1 87 ? -2.465 -41.219 -27.75 1 96.44 87 CYS B N 1
ATOM 4877 C CA . CYS B 1 87 ? -1.451 -40.25 -27.375 1 96.44 87 CYS B CA 1
ATOM 4878 C C . CYS B 1 87 ? -0.904 -40.531 -25.984 1 96.44 87 CYS B C 1
ATOM 4880 O O . CYS B 1 87 ? -0.165 -39.719 -25.422 1 96.44 87 CYS B O 1
ATOM 4882 N N . LEU B 1 88 ? -1.249 -41.625 -25.312 1 98.44 88 LEU B N 1
ATOM 4883 C CA . LEU B 1 88 ? -0.834 -41.875 -23.938 1 98.44 88 LEU B CA 1
ATOM 4884 C C . LEU B 1 88 ? 0.524 -42.562 -23.891 1 98.44 88 LEU B C 1
ATOM 4886 O O . LEU B 1 88 ? 0.599 -43.781 -23.719 1 98.44 88 LEU B O 1
ATOM 4890 N N . TYR B 1 89 ? 1.544 -41.75 -24.031 1 97.94 89 TYR B N 1
ATOM 4891 C CA . TYR B 1 89 ? 2.932 -42.219 -24.109 1 97.94 89 TYR B CA 1
ATOM 4892 C C . TYR B 1 89 ? 3.803 -41.469 -23.094 1 97.94 89 TYR B C 1
ATOM 4894 O O . TYR B 1 89 ? 3.436 -40.406 -22.625 1 97.94 89 TYR B O 1
ATOM 4902 N N . LEU B 1 90 ? 4.918 -42.062 -22.688 1 98.19 90 LEU B N 1
ATOM 4903 C CA . LEU B 1 90 ? 5.914 -41.406 -21.859 1 98.19 90 LEU B CA 1
ATOM 4904 C C . LEU B 1 90 ? 7.309 -41.531 -22.453 1 98.19 90 LEU B C 1
ATOM 4906 O O . LEU B 1 90 ? 7.508 -42.312 -23.391 1 98.19 90 LEU B O 1
ATOM 4910 N N . ASN B 1 91 ? 8.203 -40.719 -22.047 1 97.31 91 ASN B N 1
ATOM 4911 C CA . ASN B 1 91 ? 9.602 -40.656 -22.484 1 97.31 91 ASN B CA 1
ATOM 4912 C C . ASN B 1 91 ? 10.555 -40.781 -21.297 1 97.31 91 ASN B C 1
ATOM 4914 O O . ASN B 1 91 ? 10.297 -40.219 -20.234 1 97.31 91 ASN B O 1
ATOM 4918 N N . ILE B 1 92 ? 11.672 -41.5 -21.531 1 98.06 92 ILE B N 1
ATOM 4919 C CA . ILE B 1 92 ? 12.641 -41.719 -20.453 1 98.06 92 ILE B CA 1
ATOM 4920 C C . ILE B 1 92 ? 14.039 -41.312 -20.938 1 98.06 92 ILE B C 1
ATOM 4922 O O . ILE B 1 92 ? 14.469 -41.719 -22.016 1 98.06 92 ILE B O 1
ATOM 4926 N N . PHE B 1 93 ? 14.703 -40.5 -20.156 1 96.56 93 PHE B N 1
ATOM 4927 C CA . PHE B 1 93 ? 16.094 -40.125 -20.344 1 96.56 93 PHE B CA 1
ATOM 4928 C C . PHE B 1 93 ? 16.953 -40.656 -19.188 1 96.56 93 PHE B C 1
ATOM 4930 O O . PHE B 1 93 ? 16.625 -40.438 -18.031 1 96.56 93 PHE B O 1
ATOM 4937 N N . THR B 1 94 ? 18.031 -41.312 -19.484 1 96.12 94 THR B N 1
ATOM 4938 C CA . THR B 1 94 ? 18.891 -41.875 -18.438 1 96.12 94 THR B CA 1
ATOM 4939 C C . THR B 1 94 ? 20.328 -42 -18.922 1 96.12 94 THR B C 1
ATOM 4941 O O . THR B 1 94 ? 20.562 -42.219 -20.125 1 96.12 94 THR B O 1
ATOM 4944 N N . SER B 1 95 ? 21.219 -41.906 -18.031 1 91.44 95 SER B N 1
ATOM 4945 C CA . SER B 1 95 ? 22.625 -42.062 -18.359 1 91.44 95 SER B CA 1
ATOM 4946 C C . SER B 1 95 ? 23.062 -43.5 -18.234 1 91.44 95 SER B C 1
ATOM 4948 O O . SER B 1 95 ? 24.109 -43.906 -18.766 1 91.44 95 SER B O 1
ATOM 4950 N N . ASN B 1 96 ? 22.281 -44.281 -17.531 1 91.62 96 ASN B N 1
ATOM 4951 C CA . ASN B 1 96 ? 22.656 -45.656 -17.25 1 91.62 96 ASN B CA 1
ATOM 4952 C C . ASN B 1 96 ? 21.422 -46.562 -17.125 1 91.62 96 ASN B C 1
ATOM 4954 O O . ASN B 1 96 ? 20.969 -46.812 -16 1 91.62 96 ASN B O 1
ATOM 4958 N N . PRO B 1 97 ? 21 -47.156 -18.219 1 92.62 97 PRO B N 1
ATOM 4959 C CA . PRO B 1 97 ? 19.844 -48.031 -18.156 1 92.62 97 PRO B CA 1
ATOM 4960 C C . PRO B 1 97 ? 20.172 -49.406 -17.625 1 92.62 97 PRO B C 1
ATOM 4962 O O . PRO B 1 97 ? 20.172 -50.406 -18.375 1 92.62 97 PRO B O 1
ATOM 4965 N N . SER B 1 98 ? 20.484 -49.469 -16.344 1 88.25 98 SER B N 1
ATOM 4966 C CA . SER B 1 98 ? 20.781 -50.688 -15.633 1 88.25 98 SER B CA 1
ATOM 4967 C C . SER B 1 98 ? 20.109 -50.719 -14.258 1 88.25 98 SER B C 1
ATOM 4969 O O . SER B 1 98 ? 20.047 -49.688 -13.586 1 88.25 98 SER B O 1
ATOM 4971 N N . ASN B 1 99 ? 19.703 -51.906 -13.906 1 83.5 99 ASN B N 1
ATOM 4972 C CA . ASN B 1 99 ? 19.016 -52.062 -12.633 1 83.5 99 ASN B CA 1
ATOM 4973 C C . ASN B 1 99 ? 19.953 -51.812 -11.453 1 83.5 99 ASN B C 1
ATOM 4975 O O . ASN B 1 99 ? 19.5 -51.656 -10.32 1 83.5 99 ASN B O 1
ATOM 4979 N N . VAL B 1 100 ? 21.125 -51.688 -11.688 1 84.56 100 VAL B N 1
ATOM 4980 C CA . VAL B 1 100 ? 22.078 -51.5 -10.602 1 84.56 100 VAL B CA 1
ATOM 4981 C C . VAL B 1 100 ? 22.328 -50 -10.383 1 84.56 100 VAL B C 1
ATOM 4983 O O . VAL B 1 100 ? 22.844 -49.594 -9.344 1 84.56 100 VAL B O 1
ATOM 4986 N N . ALA B 1 101 ? 21.891 -49.188 -11.312 1 87.38 101 ALA B N 1
ATOM 4987 C CA . ALA B 1 101 ? 22.203 -47.75 -11.25 1 87.38 101 ALA B CA 1
ATOM 4988 C C . ALA B 1 101 ? 21.453 -47.094 -10.094 1 87.38 101 ALA B C 1
ATOM 4990 O O . ALA B 1 101 ? 22.016 -46.219 -9.406 1 87.38 101 ALA B O 1
ATOM 4991 N N . ASN B 1 102 ? 20.156 -47.438 -9.82 1 96.19 102 ASN B N 1
ATOM 4992 C CA . ASN B 1 102 ? 19.375 -47.031 -8.664 1 96.19 102 ASN B CA 1
ATOM 4993 C C . ASN B 1 102 ? 19.297 -45.5 -8.539 1 96.19 102 ASN B C 1
ATOM 4995 O O . ASN B 1 102 ? 19.438 -44.969 -7.441 1 96.19 102 ASN B O 1
ATOM 4999 N N . MET B 1 103 ? 19.188 -44.844 -9.648 1 97.81 103 MET B N 1
ATOM 5000 C CA . MET B 1 103 ? 19.156 -43.406 -9.672 1 97.81 103 MET B CA 1
ATOM 5001 C C . MET B 1 103 ? 17.781 -42.875 -9.266 1 97.81 103 MET B C 1
ATOM 5003 O O . MET B 1 103 ? 16.766 -43.531 -9.516 1 97.81 103 MET B O 1
ATOM 5007 N N . SER B 1 104 ? 17.766 -41.719 -8.625 1 98.19 104 SER B N 1
ATOM 5008 C CA . SER B 1 104 ? 16.5 -41.062 -8.359 1 98.19 104 SER B CA 1
ATOM 5009 C C . SER B 1 104 ? 15.773 -40.719 -9.656 1 98.19 104 SER B C 1
ATOM 5011 O O . SER B 1 104 ? 16.406 -40.625 -10.711 1 98.19 104 SER B O 1
ATOM 5013 N N . VAL B 1 105 ? 14.461 -40.5 -9.609 1 98.75 105 VAL B N 1
ATOM 5014 C CA . VAL B 1 105 ? 13.641 -40.344 -10.805 1 98.75 105 VAL B CA 1
ATOM 5015 C C . VAL B 1 105 ? 12.828 -39.031 -10.688 1 98.75 105 VAL B C 1
ATOM 5017 O O . VAL B 1 105 ? 12.289 -38.75 -9.625 1 98.75 105 VAL B O 1
ATOM 5020 N N . LEU B 1 106 ? 12.844 -38.25 -11.711 1 98.81 106 LEU B N 1
ATOM 5021 C CA . LEU B 1 106 ? 11.914 -37.156 -11.867 1 98.81 106 LEU B CA 1
ATOM 5022 C C . LEU B 1 106 ? 10.852 -37.469 -12.914 1 98.81 106 LEU B C 1
ATOM 5024 O O . LEU B 1 106 ? 11.172 -37.844 -14.039 1 98.81 106 LEU B O 1
ATOM 5028 N N . VAL B 1 107 ? 9.641 -37.406 -12.578 1 98.88 107 VAL B N 1
ATOM 5029 C CA . VAL B 1 107 ? 8.547 -37.406 -13.547 1 98.88 107 VAL B CA 1
ATOM 5030 C C . VAL B 1 107 ? 8.008 -36 -13.727 1 98.88 107 VAL B C 1
ATOM 5032 O O . VAL B 1 107 ? 7.414 -35.438 -12.812 1 98.88 107 VAL B O 1
ATOM 5035 N N . TYR B 1 108 ? 8.18 -35.438 -14.898 1 98.56 108 TYR B N 1
ATOM 5036 C CA . TYR B 1 108 ? 7.777 -34.062 -15.195 1 98.56 108 TYR B CA 1
ATOM 5037 C C . TYR B 1 108 ? 6.43 -34.031 -15.906 1 98.56 108 TYR B C 1
ATOM 5039 O O . TYR B 1 108 ? 6.258 -34.688 -16.938 1 98.56 108 TYR B O 1
ATOM 5047 N N . ILE B 1 109 ? 5.488 -33.312 -15.359 1 98.31 109 ILE B N 1
ATOM 5048 C CA . ILE B 1 109 ? 4.141 -33.156 -15.898 1 98.31 109 ILE B CA 1
ATOM 5049 C C . ILE B 1 109 ? 4.016 -31.797 -16.578 1 98.31 109 ILE B C 1
ATOM 5051 O O . ILE B 1 109 ? 4.125 -30.766 -15.922 1 98.31 109 ILE B O 1
ATOM 5055 N N . HIS B 1 110 ? 3.779 -31.797 -17.875 1 95.5 110 HIS B N 1
ATOM 5056 C CA . HIS B 1 110 ? 3.746 -30.547 -18.609 1 95.5 110 HIS B CA 1
ATOM 5057 C C . HIS B 1 110 ? 2.537 -29.703 -18.219 1 95.5 110 HIS B C 1
ATOM 5059 O O . HIS B 1 110 ? 1.537 -30.234 -17.734 1 95.5 110 HIS B O 1
ATOM 5065 N N . GLY B 1 111 ? 2.707 -28.422 -18.438 1 95.06 111 GLY B N 1
ATOM 5066 C CA . GLY B 1 111 ? 1.606 -27.5 -18.234 1 95.06 111 GLY B CA 1
ATOM 5067 C C . GLY B 1 111 ? 0.757 -27.297 -19.484 1 95.06 111 GLY B C 1
ATOM 5068 O O . GLY B 1 111 ? 0.558 -28.234 -20.266 1 95.06 111 GLY B O 1
ATOM 5069 N N . GLY B 1 112 ? 0.145 -26.141 -19.562 1 91.62 112 GLY B N 1
ATOM 5070 C CA . GLY B 1 112 ? -0.677 -25.812 -20.719 1 91.62 112 GLY B CA 1
ATOM 5071 C C . GLY B 1 112 ? -2.137 -25.594 -20.375 1 91.62 112 GLY B C 1
ATOM 5072 O O . GLY B 1 112 ? -3.016 -25.766 -21.219 1 91.62 112 GLY B O 1
ATOM 5073 N N . GLY B 1 113 ? -2.438 -25.281 -19.188 1 91.44 113 GLY B N 1
ATOM 5074 C CA . GLY B 1 113 ? -3.785 -24.922 -18.781 1 91.44 113 GLY B CA 1
ATOM 5075 C C . GLY B 1 113 ? -4.777 -26.062 -18.938 1 91.44 113 GLY B C 1
ATOM 5076 O O . GLY B 1 113 ? -5.969 -25.828 -19.156 1 91.44 113 GLY B O 1
ATOM 5077 N N . TYR B 1 114 ? -4.238 -27.25 -19.062 1 93.12 114 TYR B N 1
ATOM 5078 C CA . TYR B 1 114 ? -5.008 -28.484 -19.25 1 93.12 114 TYR B CA 1
ATOM 5079 C C . TYR B 1 114 ? -5.672 -28.5 -20.625 1 93.12 114 TYR B C 1
ATOM 5081 O O . TYR B 1 114 ? -6.605 -29.281 -20.844 1 93.12 114 TYR B O 1
ATOM 5089 N N . VAL B 1 115 ? -5.223 -27.641 -21.531 1 91.5 115 VAL B N 1
ATOM 5090 C CA . VAL B 1 115 ? -5.828 -27.641 -22.875 1 91.5 115 VAL B CA 1
ATOM 5091 C C . VAL B 1 115 ? -4.742 -27.828 -23.922 1 91.5 115 VAL B C 1
ATOM 5093 O O . VAL B 1 115 ? -5.039 -28.109 -25.094 1 91.5 115 VAL B O 1
ATOM 5096 N N . LEU B 1 116 ? -3.506 -27.672 -23.469 1 90.94 116 LEU B N 1
ATOM 5097 C CA . LEU B 1 116 ? -2.406 -27.875 -24.406 1 90.94 116 LEU B CA 1
ATOM 5098 C C . LEU B 1 116 ? -1.184 -28.453 -23.703 1 90.94 116 LEU B C 1
ATOM 5100 O O . LEU B 1 116 ? -1.15 -28.516 -22.469 1 90.94 116 LEU B O 1
ATOM 5104 N N . GLY B 1 117 ? -0.208 -28.938 -24.516 1 91.94 117 GLY B N 1
ATOM 5105 C CA . GLY B 1 117 ? 1.048 -29.453 -23.984 1 91.94 117 GLY B CA 1
ATOM 5106 C C . GLY B 1 117 ? 1.352 -30.859 -24.438 1 91.94 117 GLY B C 1
ATOM 5107 O O . GLY B 1 117 ? 0.514 -31.516 -25.078 1 91.94 117 GLY B O 1
ATOM 5108 N N . SER B 1 118 ? 2.564 -31.281 -24.141 1 92.94 118 SER B N 1
ATOM 5109 C CA . SER B 1 118 ? 3.033 -32.594 -24.5 1 92.94 118 SER B CA 1
ATOM 5110 C C . SER B 1 118 ? 4.281 -33 -23.719 1 92.94 118 SER B C 1
ATOM 5112 O O . SER B 1 118 ? 5.004 -32.125 -23.234 1 92.94 118 SER B O 1
ATOM 5114 N N . GLY B 1 119 ? 4.465 -34.281 -23.625 1 93 119 GLY B N 1
ATOM 5115 C CA . GLY B 1 119 ? 5.664 -34.781 -22.984 1 93 119 GLY B CA 1
ATOM 5116 C C . GLY B 1 119 ? 6.93 -34.5 -23.766 1 93 119 GLY B C 1
ATOM 5117 O O . GLY B 1 119 ? 8.039 -34.625 -23.234 1 93 119 GLY B O 1
ATOM 5118 N N . SER B 1 120 ? 6.816 -34.094 -25 1 90.44 120 SER B N 1
ATOM 5119 C CA . SER B 1 120 ? 7.977 -33.812 -25.828 1 90.44 120 SER B CA 1
ATOM 5120 C C . SER B 1 120 ? 8.367 -32.344 -25.75 1 90.44 120 SER B C 1
ATOM 5122 O O . SER B 1 120 ? 9.406 -31.922 -26.281 1 90.44 120 SER B O 1
ATOM 5124 N N . GLN B 1 121 ? 7.547 -31.562 -25.078 1 87.56 121 GLN B N 1
ATOM 5125 C CA . GLN B 1 121 ? 7.738 -30.109 -25.047 1 87.56 121 GLN B CA 1
ATOM 5126 C C . GLN B 1 121 ? 9 -29.734 -24.281 1 87.56 121 GLN B C 1
ATOM 5128 O O . GLN B 1 121 ? 9.75 -28.859 -24.688 1 87.56 121 GLN B O 1
ATOM 5133 N N . TRP B 1 122 ? 9.211 -30.344 -23.141 1 89.44 122 TRP B N 1
ATOM 5134 C CA . TRP B 1 122 ? 10.344 -30.094 -22.266 1 89.44 122 TRP B CA 1
ATOM 5135 C C . TRP B 1 122 ? 11.242 -31.328 -22.172 1 89.44 122 TRP B C 1
ATOM 5137 O O . TRP B 1 122 ? 10.891 -32.312 -21.516 1 89.44 122 TRP B O 1
ATOM 5147 N N . GLN B 1 123 ? 12.375 -31.234 -22.734 1 88.44 123 GLN B N 1
ATOM 5148 C CA . GLN B 1 123 ? 13.281 -32.375 -22.781 1 88.44 123 GLN B CA 1
ATOM 5149 C C . GLN B 1 123 ? 14.188 -32.438 -21.547 1 88.44 123 GLN B C 1
ATOM 5151 O O . GLN B 1 123 ? 14.727 -31.406 -21.141 1 88.44 123 GLN B O 1
ATOM 5156 N N . GLY B 1 124 ? 14.336 -33.656 -21.016 1 92.25 124 GLY B N 1
ATOM 5157 C CA . GLY B 1 124 ? 14.984 -33.781 -19.719 1 92.25 124 GLY B CA 1
ATOM 5158 C C . GLY B 1 124 ? 16.391 -34.344 -19.797 1 92.25 124 GLY B C 1
ATOM 5159 O O . GLY B 1 124 ? 17 -34.656 -18.766 1 92.25 124 GLY B O 1
ATOM 5160 N N . GLN B 1 125 ? 17 -34.469 -21.016 1 91.88 125 GLN B N 1
ATOM 5161 C CA . GLN B 1 125 ? 18.25 -35.188 -21.188 1 91.88 125 GLN B CA 1
ATOM 5162 C C . GLN B 1 125 ? 19.406 -34.5 -20.469 1 91.88 125 GLN B C 1
ATOM 5164 O O . GLN B 1 125 ? 20.266 -35.156 -19.891 1 91.88 125 GLN B O 1
ATOM 5169 N N . ILE B 1 126 ? 19.422 -33.156 -20.438 1 92.56 126 ILE B N 1
ATOM 5170 C CA . ILE B 1 126 ? 20.531 -32.438 -19.844 1 92.56 126 ILE B CA 1
ATOM 5171 C C . ILE B 1 126 ? 20.469 -32.531 -18.328 1 92.56 126 ILE B C 1
ATOM 5173 O O . ILE B 1 126 ? 21.484 -32.781 -17.672 1 92.56 126 ILE B O 1
ATOM 5177 N N . LEU B 1 127 ? 19.266 -32.312 -17.797 1 94.69 127 LEU B N 1
ATOM 5178 C CA . LEU B 1 127 ? 19.078 -32.5 -16.359 1 94.69 127 LEU B CA 1
ATOM 5179 C C . LEU B 1 127 ? 19.469 -33.938 -15.945 1 94.69 127 LEU B C 1
ATOM 5181 O O . LEU B 1 127 ? 20.172 -34.094 -14.938 1 94.69 127 LEU B O 1
ATOM 5185 N N . ALA B 1 128 ? 19.031 -34.938 -16.688 1 95.81 128 ALA B N 1
ATOM 5186 C CA . ALA B 1 128 ? 19.328 -36.312 -16.375 1 95.81 128 ALA B CA 1
ATOM 5187 C C . ALA B 1 128 ? 20.828 -36.562 -16.328 1 95.81 128 ALA B C 1
ATOM 5189 O O . ALA B 1 128 ? 21.344 -37.188 -15.391 1 95.81 128 ALA B O 1
ATOM 5190 N N . ALA B 1 129 ? 21.5 -36.062 -17.281 1 92.81 129 ALA B N 1
ATOM 5191 C CA . ALA B 1 129 ? 22.938 -36.281 -17.391 1 92.81 129 ALA B CA 1
ATOM 5192 C C . ALA B 1 129 ? 23.688 -35.562 -16.297 1 92.81 129 ALA B C 1
ATOM 5194 O O . ALA B 1 129 ? 24.578 -36.125 -15.641 1 92.81 129 ALA B O 1
ATOM 5195 N N . HIS B 1 130 ? 23.375 -34.312 -16.094 1 91.81 130 HIS B N 1
ATOM 5196 C CA . HIS B 1 130 ? 24.125 -33.438 -15.203 1 91.81 130 HIS B CA 1
ATOM 5197 C C . HIS B 1 130 ? 23.891 -33.812 -13.734 1 91.81 130 HIS B C 1
ATOM 5199 O O . HIS B 1 130 ? 24.781 -33.656 -12.898 1 91.81 130 HIS B O 1
ATOM 5205 N N . GLU B 1 131 ? 22.719 -34.281 -13.414 1 93.94 131 GLU B N 1
ATOM 5206 C CA . GLU B 1 131 ? 22.406 -34.531 -12.016 1 93.94 131 GLU B CA 1
ATOM 5207 C C . GLU B 1 131 ? 22.344 -36.031 -11.719 1 93.94 131 GLU B C 1
ATOM 5209 O O . GLU B 1 131 ? 22.016 -36.438 -10.594 1 93.94 131 GLU B O 1
ATOM 5214 N N . ASN B 1 132 ? 22.594 -36.844 -12.672 1 93.62 132 ASN B N 1
ATOM 5215 C CA . ASN B 1 132 ? 22.609 -38.281 -12.523 1 93.62 132 ASN B CA 1
ATOM 5216 C C . ASN B 1 132 ? 21.297 -38.812 -11.953 1 93.62 132 ASN B C 1
ATOM 5218 O O . ASN B 1 132 ? 21.281 -39.5 -10.922 1 93.62 132 ASN B O 1
ATOM 5222 N N . ILE B 1 133 ? 20.266 -38.5 -12.664 1 97.31 133 ILE B N 1
ATOM 5223 C CA . ILE B 1 133 ? 18.922 -38.969 -12.344 1 97.31 133 ILE B CA 1
ATOM 5224 C C . ILE B 1 133 ? 18.234 -39.469 -13.617 1 97.31 133 ILE B C 1
ATOM 5226 O O . ILE B 1 133 ? 18.75 -39.281 -14.727 1 97.31 133 ILE B O 1
ATOM 5230 N N . VAL B 1 134 ? 17.156 -40.188 -13.484 1 98.19 134 VAL B N 1
ATOM 5231 C CA . VAL B 1 134 ? 16.297 -40.531 -14.602 1 98.19 134 VAL B CA 1
ATOM 5232 C C . VAL B 1 134 ? 15.164 -39.5 -14.734 1 98.19 134 VAL B C 1
ATOM 5234 O O . VAL B 1 134 ? 14.547 -39.125 -13.742 1 98.19 134 VAL B O 1
ATOM 5237 N N . VAL B 1 135 ? 14.961 -39.031 -15.938 1 98.38 135 VAL B N 1
ATOM 5238 C CA . VAL B 1 135 ? 13.875 -38.062 -16.172 1 98.38 135 VAL B CA 1
ATOM 5239 C C . VAL B 1 135 ? 12.812 -38.688 -17.062 1 98.38 135 VAL B C 1
ATOM 5241 O O . VAL B 1 135 ? 13.133 -39.25 -18.125 1 98.38 135 VAL B O 1
ATOM 5244 N N . VAL B 1 136 ? 11.617 -38.625 -16.641 1 98.81 136 VAL B N 1
ATOM 5245 C CA . VAL B 1 136 ? 10.469 -39.125 -17.391 1 98.81 136 VAL B CA 1
ATOM 5246 C C . VAL B 1 136 ? 9.523 -37.969 -17.719 1 98.81 136 VAL B C 1
ATOM 5248 O O . VAL B 1 136 ? 9.227 -37.125 -16.844 1 98.81 136 VAL B O 1
ATOM 5251 N N . THR B 1 137 ? 9.117 -37.844 -18.938 1 97.94 137 THR B N 1
ATOM 5252 C CA . THR B 1 137 ? 8.055 -36.906 -19.328 1 97.94 137 THR B CA 1
ATOM 5253 C C . THR B 1 137 ? 6.848 -37.688 -19.859 1 97.94 137 THR B C 1
ATOM 5255 O O . THR B 1 137 ? 7 -38.781 -20.391 1 97.94 137 THR B O 1
ATOM 5258 N N . ILE B 1 138 ? 5.613 -37.125 -19.75 1 98.19 138 ILE B N 1
ATOM 5259 C CA . ILE B 1 138 ? 4.43 -37.906 -20.078 1 98.19 138 ILE B CA 1
ATOM 5260 C C . ILE B 1 138 ? 3.438 -37.062 -20.859 1 98.19 138 ILE B C 1
ATOM 5262 O O . ILE B 1 138 ? 3.393 -35.844 -20.703 1 98.19 138 ILE B O 1
ATOM 5266 N N . ASN B 1 139 ? 2.701 -37.719 -21.719 1 97.19 139 ASN B N 1
ATOM 5267 C CA . ASN B 1 139 ? 1.452 -37.188 -22.25 1 97.19 139 ASN B CA 1
ATOM 5268 C C . ASN B 1 139 ? 0.269 -37.531 -21.344 1 97.19 139 ASN B C 1
ATOM 5270 O O . ASN B 1 139 ? 0.319 -38.5 -20.594 1 97.19 139 ASN B O 1
ATOM 5274 N N . TYR B 1 140 ? -0.697 -36.75 -21.375 1 98.19 140 TYR B N 1
ATOM 5275 C CA . TYR B 1 140 ? -2.006 -37.031 -20.797 1 98.19 140 TYR B CA 1
ATOM 5276 C C . TYR B 1 140 ? -3.109 -36.344 -21.578 1 98.19 140 TYR B C 1
ATOM 5278 O O . TYR B 1 140 ? -2.854 -35.344 -22.266 1 98.19 140 TYR B O 1
ATOM 5286 N N . ARG B 1 141 ? -4.289 -36.812 -21.531 1 97.94 141 ARG B N 1
ATOM 5287 C CA . ARG B 1 141 ? -5.395 -36.188 -22.25 1 97.94 141 ARG B CA 1
ATOM 5288 C C . ARG B 1 141 ? -5.684 -34.812 -21.688 1 97.94 141 ARG B C 1
ATOM 5290 O O . ARG B 1 141 ? -5.684 -34.594 -20.469 1 97.94 141 ARG B O 1
ATOM 5297 N N . VAL B 1 142 ? -5.914 -33.844 -22.578 1 95.19 142 VAL B N 1
ATOM 5298 C CA . VAL B 1 142 ? -6.203 -32.469 -22.219 1 95.19 142 VAL B CA 1
ATOM 5299 C C . VAL B 1 142 ? -7.574 -32.062 -22.75 1 95.19 142 VAL B C 1
ATOM 5301 O O . VAL B 1 142 ? -8.25 -32.875 -23.391 1 95.19 142 VAL B O 1
ATOM 5304 N N . GLY B 1 143 ? -8.047 -30.906 -22.359 1 94.31 143 GLY B N 1
ATOM 5305 C CA . GLY B 1 143 ? -9.32 -30.391 -22.828 1 94.31 143 GLY B CA 1
ATOM 5306 C C . GLY B 1 143 ? -10.508 -31.25 -22.422 1 94.31 143 GLY B C 1
ATOM 5307 O O . GLY B 1 143 ? -10.508 -31.828 -21.328 1 94.31 143 GLY B O 1
ATOM 5308 N N . VAL B 1 144 ? -11.453 -31.281 -23.297 1 95.06 144 VAL B N 1
ATOM 5309 C CA . VAL B 1 144 ? -12.703 -31.969 -22.984 1 95.06 144 VAL B CA 1
ATOM 5310 C C . VAL B 1 144 ? -12.461 -33.469 -22.906 1 95.06 144 VAL B C 1
ATOM 5312 O O . VAL B 1 144 ? -13.172 -34.188 -22.203 1 95.06 144 VAL B O 1
ATOM 5315 N N . LEU B 1 145 ? -11.383 -33.938 -23.531 1 96.69 145 LEU B N 1
ATOM 5316 C CA . LEU B 1 145 ? -11.102 -35.344 -23.531 1 96.69 145 LEU B CA 1
ATOM 5317 C C . LEU B 1 145 ? -10.461 -35.781 -22.203 1 96.69 145 LEU B C 1
ATOM 5319 O O . LEU B 1 145 ? -10.492 -36.938 -21.844 1 96.69 145 LEU B O 1
ATOM 5323 N N . GLY B 1 146 ? -9.906 -34.812 -21.516 1 97.06 146 GLY B N 1
ATOM 5324 C CA . GLY B 1 146 ? -9.195 -35.125 -20.281 1 97.06 146 GLY B CA 1
ATOM 5325 C C . GLY B 1 146 ? -9.93 -34.688 -19.031 1 97.06 146 GLY B C 1
ATOM 5326 O O . GLY B 1 146 ? -9.711 -35.25 -17.953 1 97.06 146 GLY B O 1
ATOM 5327 N N . PHE B 1 147 ? -10.906 -33.719 -19.188 1 95.94 147 PHE B N 1
ATOM 5328 C CA . PHE B 1 147 ? -11.312 -33.094 -17.938 1 95.94 147 PHE B CA 1
ATOM 5329 C C . PHE B 1 147 ? -12.812 -32.844 -17.922 1 95.94 147 PHE B C 1
ATOM 5331 O O . PHE B 1 147 ? -13.375 -32.469 -16.891 1 95.94 147 PHE B O 1
ATOM 5338 N N . MET B 1 148 ? -13.523 -33.062 -19 1 95.69 148 MET B N 1
ATOM 5339 C CA . MET B 1 148 ? -14.977 -33 -18.984 1 95.69 148 MET B CA 1
ATOM 5340 C C . MET B 1 148 ? -15.578 -34.188 -18.219 1 95.69 148 MET B C 1
ATOM 5342 O O . MET B 1 148 ? -15.102 -35.312 -18.344 1 95.69 148 MET B O 1
ATOM 5346 N N . THR B 1 149 ? -16.594 -33.938 -17.406 1 96.62 149 THR B N 1
ATOM 5347 C CA . THR B 1 149 ? -17.328 -34.969 -16.688 1 96.62 149 THR B CA 1
ATOM 5348 C C . THR B 1 149 ? -18.828 -34.781 -16.828 1 96.62 149 THR B C 1
ATOM 5350 O O . THR B 1 149 ? -19.297 -33.656 -17 1 96.62 149 THR B O 1
ATOM 5353 N N . SER B 1 150 ? -19.547 -35.906 -16.766 1 95.69 150 SER B N 1
ATOM 5354 C CA . SER B 1 150 ? -21 -35.812 -16.844 1 95.69 150 SER B CA 1
ATOM 5355 C C . SER B 1 150 ? -21.594 -35.312 -15.547 1 95.69 150 SER B C 1
ATOM 5357 O O . SER B 1 150 ? -22.719 -34.812 -15.523 1 95.69 150 SER B O 1
ATOM 5359 N N . GLY B 1 151 ? -20.906 -35.5 -14.445 1 94.38 151 GLY B N 1
ATOM 5360 C CA . GLY B 1 151 ? -21.172 -34.688 -13.258 1 94.38 151 GLY B CA 1
ATOM 5361 C C . GLY B 1 151 ? -22.172 -35.344 -12.312 1 94.38 151 GLY B C 1
ATOM 5362 O O . GLY B 1 151 ? -22.641 -34.688 -11.359 1 94.38 151 GLY B O 1
ATOM 5363 N N . GLU B 1 152 ? -22.547 -36.625 -12.539 1 93.81 152 GLU B N 1
ATOM 5364 C CA . GLU B 1 152 ? -23.406 -37.312 -11.586 1 93.81 152 GLU B CA 1
ATOM 5365 C C . GLU B 1 152 ? -22.75 -37.406 -10.219 1 93.81 152 GLU B C 1
ATOM 5367 O O . GLU B 1 152 ? -21.547 -37.656 -10.125 1 93.81 152 GLU B O 1
ATOM 5372 N N . GLU B 1 153 ? -23.516 -37.281 -9.156 1 92.31 153 GLU B N 1
ATOM 5373 C CA . GLU B 1 153 ? -22.984 -37.312 -7.797 1 92.31 153 GLU B CA 1
ATOM 5374 C C . GLU B 1 153 ? -22.484 -38.719 -7.449 1 92.31 153 GLU B C 1
ATOM 5376 O O . GLU B 1 153 ? -21.438 -38.875 -6.801 1 92.31 153 GLU B O 1
ATOM 5381 N N . ASP B 1 154 ? -23.266 -39.688 -7.855 1 93.69 154 ASP B N 1
ATOM 5382 C CA . ASP B 1 154 ? -22.859 -41.062 -7.676 1 93.69 154 ASP B CA 1
ATOM 5383 C C . ASP B 1 154 ? -21.797 -41.469 -8.703 1 93.69 154 ASP B C 1
ATOM 5385 O O . ASP B 1 154 ? -22.109 -41.625 -9.891 1 93.69 154 ASP B O 1
ATOM 5389 N N . SER B 1 155 ? -20.625 -41.656 -8.195 1 92.81 155 SER B N 1
ATOM 5390 C CA . SER B 1 155 ? -19.5 -41.938 -9.094 1 92.81 155 SER B CA 1
ATOM 5391 C C . SER B 1 155 ? -19.734 -43.219 -9.883 1 92.81 155 SER B C 1
ATOM 5393 O O . SER B 1 155 ? -19.281 -43.375 -11.016 1 92.81 155 SER B O 1
ATOM 5395 N N . ALA B 1 156 ? -20.484 -44.125 -9.375 1 93.31 156 ALA B N 1
ATOM 5396 C CA . ALA B 1 156 ? -20.766 -45.406 -10.047 1 93.31 156 ALA B CA 1
ATOM 5397 C C . ALA B 1 156 ? -21.688 -45.188 -11.242 1 93.31 156 ALA B C 1
ATOM 5399 O O . ALA B 1 156 ? -21.719 -46.031 -12.148 1 93.31 156 ALA B O 1
ATOM 5400 N N . ARG B 1 157 ? -22.391 -44.156 -11.258 1 93 157 ARG B N 1
ATOM 5401 C CA . ARG B 1 157 ? -23.359 -43.906 -12.305 1 93 157 ARG B CA 1
ATOM 5402 C C . ARG B 1 157 ? -22.875 -42.812 -13.242 1 93 157 ARG B C 1
ATOM 5404 O O . ARG B 1 157 ? -23.594 -42.375 -14.148 1 93 157 ARG B O 1
ATOM 5411 N N . ARG B 1 158 ? -21.719 -42.281 -12.961 1 95.38 158 ARG B N 1
ATOM 5412 C CA . ARG B 1 158 ? -21.203 -41.188 -13.773 1 95.38 158 ARG B CA 1
ATOM 5413 C C . ARG B 1 158 ? -20.797 -41.688 -15.156 1 95.38 158 ARG B C 1
ATOM 5415 O O . ARG B 1 158 ? -19.922 -42.531 -15.289 1 95.38 158 ARG B O 1
ATOM 5422 N N . ALA B 1 159 ? -21.422 -41.156 -16.156 1 95.75 159 ALA B N 1
ATOM 5423 C CA . ALA B 1 159 ? -21.203 -41.625 -17.531 1 95.75 159 ALA B CA 1
ATOM 5424 C C . ALA B 1 159 ? -19.797 -41.25 -18.016 1 95.75 159 ALA B C 1
ATOM 5426 O O . ALA B 1 159 ? -19.172 -42 -18.734 1 95.75 159 ALA B O 1
ATOM 5427 N N . ILE B 1 160 ? -19.359 -40.094 -17.672 1 97.19 160 ILE B N 1
ATOM 5428 C CA . ILE B 1 160 ? -17.969 -39.688 -17.859 1 97.19 160 ILE B CA 1
ATOM 5429 C C . ILE B 1 160 ? -17.344 -39.375 -16.5 1 97.19 160 ILE B C 1
ATOM 5431 O O . ILE B 1 160 ? -17.719 -38.406 -15.836 1 97.19 160 ILE B O 1
ATOM 5435 N N . GLN B 1 161 ? -16.406 -40.219 -16.141 1 96.44 161 GLN B N 1
ATOM 5436 C CA . GLN B 1 161 ? -15.711 -39.969 -14.875 1 96.44 161 GLN B CA 1
ATOM 5437 C C . GLN B 1 161 ? -14.977 -38.656 -14.891 1 96.44 161 GLN B C 1
ATOM 5439 O O . GLN B 1 161 ? -14.609 -38.156 -15.961 1 96.44 161 GLN B O 1
ATOM 5444 N N . ALA B 1 162 ? -14.82 -38.062 -13.711 1 95.69 162 ALA B N 1
ATOM 5445 C CA . ALA B 1 162 ? -14.109 -36.812 -13.609 1 95.69 162 ALA B CA 1
ATOM 5446 C C . ALA B 1 162 ? -12.594 -37.031 -13.609 1 95.69 162 ALA B C 1
ATOM 5448 O O . ALA B 1 162 ? -12.109 -38.062 -13.172 1 95.69 162 ALA B O 1
ATOM 5449 N N . ASN B 1 163 ? -11.836 -36.062 -14.133 1 97.25 163 ASN B N 1
ATOM 5450 C CA . ASN B 1 163 ? -10.391 -35.938 -13.977 1 97.25 163 ASN B CA 1
ATOM 5451 C C . ASN B 1 163 ? -9.648 -37.031 -14.719 1 97.25 163 ASN B C 1
ATOM 5453 O O . ASN B 1 163 ? -8.695 -37.625 -14.195 1 97.25 163 ASN B O 1
ATOM 5457 N N . LEU B 1 164 ? -10.109 -37.344 -15.914 1 98.5 164 LEU B N 1
ATOM 5458 C CA . LEU B 1 164 ? -9.469 -38.375 -16.703 1 98.5 164 LEU B CA 1
ATOM 5459 C C . LEU B 1 164 ? -8.008 -38.062 -16.969 1 98.5 164 LEU B C 1
ATOM 5461 O O . LEU B 1 164 ? -7.152 -38.938 -16.969 1 98.5 164 LEU B O 1
ATOM 5465 N N . GLY B 1 165 ? -7.73 -36.781 -17.234 1 98.5 165 GLY B N 1
ATOM 5466 C CA . GLY B 1 165 ? -6.348 -36.375 -17.422 1 98.5 165 GLY B CA 1
ATOM 5467 C C . GLY B 1 165 ? -5.473 -36.656 -16.219 1 98.5 165 GLY B C 1
ATOM 5468 O O . GLY B 1 165 ? -4.324 -37.094 -16.359 1 98.5 165 GLY B O 1
ATOM 5469 N N . LEU B 1 166 ? -5.969 -36.469 -15.023 1 98.56 166 LEU B N 1
ATOM 5470 C CA . LEU B 1 166 ? -5.23 -36.781 -13.805 1 98.56 166 LEU B CA 1
ATOM 5471 C C . LEU B 1 166 ? -5.078 -38.281 -13.656 1 98.56 166 LEU B C 1
ATOM 5473 O O . LEU B 1 166 ? -4.051 -38.781 -13.172 1 98.56 166 LEU B O 1
ATOM 5477 N N . LEU B 1 167 ? -6.113 -39.031 -14.008 1 98.75 167 LEU B N 1
ATOM 5478 C CA . LEU B 1 167 ? -6.039 -40.5 -13.961 1 98.75 167 LEU B CA 1
ATOM 5479 C C . LEU B 1 167 ? -5 -41 -14.938 1 98.75 167 LEU B C 1
ATOM 5481 O O . LEU B 1 167 ? -4.32 -42 -14.664 1 98.75 167 LEU B O 1
ATOM 5485 N N . ASP B 1 168 ? -4.961 -40.375 -16.141 1 98.88 168 ASP B N 1
ATOM 5486 C CA . ASP B 1 168 ? -3.875 -40.688 -17.062 1 98.88 168 ASP B CA 1
ATOM 5487 C C . ASP B 1 168 ? -2.516 -40.531 -16.375 1 98.88 168 ASP B C 1
ATOM 5489 O O . ASP B 1 168 ? -1.665 -41.438 -16.469 1 98.88 168 ASP B O 1
ATOM 5493 N N . GLN B 1 169 ? -2.309 -39.438 -15.727 1 98.88 169 GLN B N 1
ATOM 5494 C CA . GLN B 1 169 ? -1.057 -39.156 -15.039 1 98.88 169 GLN B CA 1
ATOM 5495 C C . GLN B 1 169 ? -0.771 -40.188 -13.953 1 98.88 169 GLN B C 1
ATOM 5497 O O . GLN B 1 169 ? 0.362 -40.656 -13.82 1 98.88 169 GLN B O 1
ATOM 5502 N N . SER B 1 170 ? -1.809 -40.531 -13.18 1 98.75 170 SER B N 1
ATOM 5503 C CA . SER B 1 170 ? -1.654 -41.531 -12.125 1 98.75 170 SER B CA 1
ATOM 5504 C C . SER B 1 170 ? -1.229 -42.875 -12.703 1 98.75 170 SER B C 1
ATOM 5506 O O . SER B 1 170 ? -0.359 -43.562 -12.148 1 98.75 170 SER B O 1
ATOM 5508 N N . LEU B 1 171 ? -1.816 -43.25 -13.797 1 98.81 171 LEU B N 1
ATOM 5509 C CA . LEU B 1 171 ? -1.446 -44.531 -14.43 1 98.81 171 LEU B CA 1
ATOM 5510 C C . LEU B 1 171 ? -0.011 -44.469 -14.945 1 98.81 171 LEU B C 1
ATOM 5512 O O . LEU B 1 171 ? 0.717 -45.469 -14.867 1 98.81 171 LEU B O 1
ATOM 5516 N N . ALA B 1 172 ? 0.359 -43.375 -15.523 1 98.88 172 ALA B N 1
ATOM 5517 C CA . ALA B 1 172 ? 1.745 -43.188 -15.953 1 98.88 172 ALA B CA 1
ATOM 5518 C C . ALA B 1 172 ? 2.707 -43.344 -14.773 1 98.88 172 ALA B C 1
ATOM 5520 O O . ALA B 1 172 ? 3.752 -44 -14.898 1 98.88 172 ALA B O 1
ATOM 5521 N N . LEU B 1 173 ? 2.389 -42.75 -13.656 1 98.88 173 LEU B N 1
ATOM 5522 C CA . LEU B 1 173 ? 3.211 -42.844 -12.453 1 98.88 173 LEU B CA 1
ATOM 5523 C C . LEU B 1 173 ? 3.322 -44.312 -12.008 1 98.88 173 LEU B C 1
ATOM 5525 O O . LEU B 1 173 ? 4.398 -44.75 -11.609 1 98.88 173 LEU B O 1
ATOM 5529 N N . GLN B 1 174 ? 2.217 -45.031 -12.055 1 98.75 174 GLN B N 1
ATOM 5530 C CA . GLN B 1 174 ? 2.244 -46.438 -11.719 1 98.75 174 GLN B CA 1
ATOM 5531 C C . GLN B 1 174 ? 3.154 -47.219 -12.672 1 98.75 174 GLN B C 1
ATOM 5533 O O . GLN B 1 174 ? 3.93 -48.062 -12.242 1 98.75 174 GLN B O 1
ATOM 5538 N N . TRP B 1 175 ? 3.029 -46.906 -13.953 1 98.81 175 TRP B N 1
ATOM 5539 C CA . TRP B 1 175 ? 3.904 -47.531 -14.938 1 98.81 175 TRP B CA 1
ATOM 5540 C C . TRP B 1 175 ? 5.371 -47.312 -14.586 1 98.81 175 TRP B C 1
ATOM 5542 O O . TRP B 1 175 ? 6.188 -48.219 -14.664 1 98.81 175 TRP B O 1
ATOM 5552 N N . VAL B 1 176 ? 5.715 -46.094 -14.258 1 98.81 176 VAL B N 1
ATOM 5553 C CA . VAL B 1 176 ? 7.086 -45.75 -13.906 1 98.81 176 VAL B CA 1
ATOM 5554 C C . VAL B 1 176 ? 7.531 -46.531 -12.688 1 98.81 176 VAL B C 1
ATOM 5556 O O . VAL B 1 176 ? 8.609 -47.125 -12.688 1 98.81 176 VAL B O 1
ATOM 5559 N N . LYS B 1 177 ? 6.727 -46.562 -11.695 1 98.31 177 LYS B N 1
ATOM 5560 C CA . LYS B 1 177 ? 7.051 -47.312 -10.477 1 98.31 177 LYS B CA 1
ATOM 5561 C C . LYS B 1 177 ? 7.344 -48.781 -10.797 1 98.31 177 LYS B C 1
ATOM 5563 O O . LYS B 1 177 ? 8.297 -49.344 -10.258 1 98.31 177 LYS B O 1
ATOM 5568 N N . ASP B 1 178 ? 6.648 -49.312 -11.711 1 98 178 ASP B N 1
ATOM 5569 C CA . ASP B 1 178 ? 6.703 -50.75 -12 1 98 178 ASP B CA 1
ATOM 5570 C C . ASP B 1 178 ? 7.883 -51.094 -12.914 1 98 178 ASP B C 1
ATOM 5572 O O . ASP B 1 178 ? 8.359 -52.219 -12.93 1 98 178 ASP B O 1
ATOM 5576 N N . ASN B 1 179 ? 8.375 -50.094 -13.656 1 98.19 179 ASN B N 1
ATOM 5577 C CA . ASN B 1 179 ? 9.273 -50.469 -14.75 1 98.19 179 ASN B CA 1
ATOM 5578 C C . ASN B 1 179 ? 10.594 -49.719 -14.68 1 98.19 179 ASN B C 1
ATOM 5580 O O . ASN B 1 179 ? 11.57 -50.094 -15.328 1 98.19 179 ASN B O 1
ATOM 5584 N N . ILE B 1 180 ? 10.695 -48.719 -13.875 1 98.38 180 ILE B N 1
ATOM 5585 C CA . ILE B 1 180 ? 11.75 -47.719 -14.039 1 98.38 180 ILE B CA 1
ATOM 5586 C C . ILE B 1 180 ? 13.094 -48.312 -13.641 1 98.38 180 ILE B C 1
ATOM 5588 O O . ILE B 1 180 ? 14.148 -47.812 -14.016 1 98.38 180 ILE B O 1
ATOM 5592 N N . GLU B 1 181 ? 13.039 -49.344 -12.812 1 97.5 181 GLU B N 1
ATOM 5593 C CA . GLU B 1 181 ? 14.266 -50 -12.375 1 97.5 181 GLU B CA 1
ATOM 5594 C C . GLU B 1 181 ? 15.109 -50.469 -13.562 1 97.5 181 GLU B C 1
ATOM 5596 O O . GLU B 1 181 ? 16.328 -50.375 -13.531 1 97.5 181 GLU B O 1
ATOM 5601 N N . ASN B 1 182 ? 14.492 -50.969 -14.602 1 96.31 182 ASN B N 1
ATOM 5602 C CA . ASN B 1 182 ? 15.188 -51.469 -15.781 1 96.31 182 ASN B CA 1
ATOM 5603 C C . ASN B 1 182 ? 15.812 -50.344 -16.594 1 96.31 182 ASN B C 1
ATOM 5605 O O . ASN B 1 182 ? 16.688 -50.594 -17.438 1 96.31 182 ASN B O 1
ATOM 5609 N N . PHE B 1 183 ? 15.422 -49.188 -16.344 1 97.38 183 PHE B N 1
ATOM 5610 C CA . PHE B 1 183 ? 15.961 -48.031 -17.016 1 97.38 183 PHE B CA 1
ATOM 5611 C C . PHE B 1 183 ? 16.984 -47.312 -16.141 1 97.38 183 PHE B C 1
ATOM 5613 O O . PHE B 1 183 ? 17.453 -46.219 -16.469 1 97.38 183 PHE B O 1
ATOM 5620 N N . GLY B 1 184 ? 17.234 -47.906 -14.938 1 97 184 GLY B N 1
ATOM 5621 C CA . GLY B 1 184 ? 18.25 -47.375 -14.031 1 97 184 GLY B CA 1
ATOM 5622 C C . GLY B 1 184 ? 17.672 -46.562 -12.891 1 97 184 GLY B C 1
ATOM 5623 O O . GLY B 1 184 ? 18.406 -46.094 -12.031 1 97 184 GLY B O 1
ATOM 5624 N N . GLY B 1 185 ? 16.359 -46.438 -12.898 1 98.12 185 GLY B N 1
ATOM 5625 C CA . GLY B 1 185 ? 15.719 -45.625 -11.875 1 98.12 185 GLY B CA 1
ATOM 5626 C C . GLY B 1 185 ? 15.375 -46.406 -10.617 1 98.12 185 GLY B C 1
ATOM 5627 O O . GLY B 1 185 ? 15.203 -47.625 -10.672 1 98.12 185 GLY B O 1
ATOM 5628 N N . ASN B 1 186 ? 15.305 -45.75 -9.508 1 98.19 186 ASN B N 1
ATOM 5629 C CA . ASN B 1 186 ? 14.836 -46.312 -8.242 1 98.19 186 ASN B CA 1
ATOM 5630 C C . ASN B 1 186 ? 13.344 -46.062 -8.039 1 98.19 186 ASN B C 1
ATOM 5632 O O . ASN B 1 186 ? 12.914 -44.906 -7.887 1 98.19 186 ASN B O 1
ATOM 5636 N N . PRO B 1 187 ? 12.492 -47.062 -8.008 1 97.69 187 PRO B N 1
ATOM 5637 C CA . PRO B 1 187 ? 11.047 -46.875 -7.906 1 97.69 187 PRO B CA 1
ATOM 5638 C C . PRO B 1 187 ? 10.609 -46.281 -6.574 1 97.69 187 PRO B C 1
ATOM 5640 O O . PRO B 1 187 ? 9.469 -45.844 -6.43 1 97.69 187 PRO B O 1
ATOM 5643 N N . ASP B 1 188 ? 11.508 -46.219 -5.551 1 97.06 188 ASP B N 1
ATOM 5644 C CA . ASP B 1 188 ? 11.156 -45.688 -4.242 1 97.06 188 ASP B CA 1
ATOM 5645 C C . ASP B 1 188 ? 11.609 -44.219 -4.121 1 97.06 188 ASP B C 1
ATOM 5647 O O . ASP B 1 188 ? 11.297 -43.562 -3.133 1 97.06 188 ASP B O 1
ATOM 5651 N N . PHE B 1 189 ? 12.336 -43.719 -5.117 1 97.81 189 PHE B N 1
ATOM 5652 C CA . PHE B 1 189 ? 12.852 -42.344 -5.078 1 97.81 189 PHE B CA 1
ATOM 5653 C C . PHE B 1 189 ? 12.367 -41.562 -6.281 1 97.81 189 PHE B C 1
ATOM 5655 O O . PHE B 1 189 ? 13.172 -41.031 -7.051 1 97.81 189 PHE B O 1
ATOM 5662 N N . ILE B 1 190 ? 11.062 -41.438 -6.371 1 98.81 190 ILE B N 1
ATOM 5663 C CA . ILE B 1 190 ? 10.406 -40.719 -7.453 1 98.81 190 ILE B CA 1
ATOM 5664 C C . ILE B 1 190 ? 9.93 -39.344 -6.941 1 98.81 190 ILE B C 1
ATOM 5666 O O . ILE B 1 190 ? 9.289 -39.281 -5.891 1 98.81 190 ILE B O 1
ATOM 5670 N N . THR B 1 191 ? 10.336 -38.281 -7.566 1 98.81 191 THR B N 1
ATOM 5671 C CA . THR B 1 191 ? 9.812 -36.938 -7.379 1 98.81 191 THR B CA 1
ATOM 5672 C C . THR B 1 191 ? 8.984 -36.5 -8.586 1 98.81 191 THR B C 1
ATOM 5674 O O . THR B 1 191 ? 9.375 -36.75 -9.734 1 98.81 191 THR B O 1
ATOM 5677 N N . ILE B 1 192 ? 7.816 -35.969 -8.367 1 98.81 192 ILE B N 1
ATOM 5678 C CA . ILE B 1 192 ? 7.02 -35.438 -9.461 1 98.81 192 ILE B CA 1
ATOM 5679 C C . ILE B 1 192 ? 7.18 -33.906 -9.508 1 98.81 192 ILE B C 1
ATOM 5681 O O . ILE B 1 192 ? 7.367 -33.281 -8.469 1 98.81 192 ILE B O 1
ATOM 5685 N N . ALA B 1 193 ? 7.156 -33.375 -10.688 1 98.56 193 ALA B N 1
ATOM 5686 C CA . ALA B 1 193 ? 7.277 -31.922 -10.875 1 98.56 193 ALA B CA 1
ATOM 5687 C C . ALA B 1 193 ? 6.438 -31.438 -12.055 1 98.56 193 ALA B C 1
ATOM 5689 O O . ALA B 1 193 ? 6.125 -32.219 -12.961 1 98.56 193 ALA B O 1
ATOM 5690 N N . GLY B 1 194 ? 6.102 -30.25 -12.078 1 97.81 194 GLY B N 1
ATOM 5691 C CA . GLY B 1 194 ? 5.434 -29.594 -13.195 1 97.81 194 GLY B CA 1
ATOM 5692 C C . GLY B 1 194 ? 5.281 -28.094 -13.016 1 97.81 194 GLY B C 1
ATOM 5693 O O . GLY B 1 194 ? 5.559 -27.562 -11.945 1 97.81 194 GLY B O 1
ATOM 5694 N N . ASN B 1 195 ? 4.938 -27.438 -14.07 1 96.81 195 ASN B N 1
ATOM 5695 C CA . ASN B 1 195 ? 4.703 -26 -14.078 1 96.81 195 ASN B CA 1
ATOM 5696 C C . ASN B 1 195 ? 3.287 -25.656 -14.547 1 96.81 195 ASN B C 1
ATOM 5698 O O . ASN B 1 195 ? 2.729 -26.359 -15.391 1 96.81 195 ASN B O 1
ATOM 5702 N N . SER B 1 196 ? 2.748 -24.562 -14.008 1 96.12 196 SER B N 1
ATOM 5703 C CA . SER B 1 196 ? 1.404 -24.141 -14.383 1 96.12 196 SER B CA 1
ATOM 5704 C C . SER B 1 196 ? 0.38 -25.234 -14.109 1 96.12 196 SER B C 1
ATOM 5706 O O . SER B 1 196 ? 0.292 -25.75 -12.992 1 96.12 196 SER B O 1
ATOM 5708 N N . ALA B 1 197 ? -0.307 -25.781 -15.18 1 95.5 197 ALA B N 1
ATOM 5709 C CA . ALA B 1 197 ? -1.234 -26.891 -15.008 1 95.5 197 ALA B CA 1
ATOM 5710 C C . ALA B 1 197 ? -0.504 -28.141 -14.523 1 95.5 197 ALA B C 1
ATOM 5712 O O . ALA B 1 197 ? -1.058 -28.938 -13.766 1 95.5 197 ALA B O 1
ATOM 5713 N N . GLY B 1 198 ? 0.754 -28.266 -14.914 1 97.12 198 GLY B N 1
ATOM 5714 C CA . GLY B 1 198 ? 1.562 -29.375 -14.43 1 97.12 198 GLY B CA 1
ATOM 5715 C C . GLY B 1 198 ? 1.869 -29.281 -12.945 1 97.12 198 GLY B C 1
ATOM 5716 O O . GLY B 1 198 ? 1.878 -30.297 -12.25 1 97.12 198 GLY B O 1
ATOM 5717 N N . GLY B 1 199 ? 2.205 -28.031 -12.508 1 97.12 199 GLY B N 1
ATOM 5718 C CA . GLY B 1 199 ? 2.381 -27.828 -11.078 1 97.12 199 GLY B CA 1
ATOM 5719 C C . GLY B 1 199 ? 1.12 -28.078 -10.273 1 97.12 199 GLY B C 1
ATOM 5720 O O . GLY B 1 199 ? 1.175 -28.672 -9.195 1 97.12 199 GLY B O 1
ATOM 5721 N N . LEU B 1 200 ? 0.006 -27.656 -10.805 1 96.56 200 LEU B N 1
ATOM 5722 C CA . LEU B 1 200 ? -1.278 -27.938 -10.164 1 96.56 200 LEU B CA 1
ATOM 5723 C C . LEU B 1 200 ? -1.578 -29.438 -10.172 1 96.56 200 LEU B C 1
ATOM 5725 O O . LEU B 1 200 ? -2.131 -29.969 -9.211 1 96.56 200 LEU B O 1
ATOM 5729 N N . SER B 1 201 ? -1.217 -30.109 -11.242 1 97.56 201 SER B N 1
ATOM 5730 C CA . SER B 1 201 ? -1.353 -31.562 -11.289 1 97.56 201 SER B CA 1
ATOM 5731 C C . SER B 1 201 ? -0.567 -32.25 -10.164 1 97.56 201 SER B C 1
ATOM 5733 O O . SER B 1 201 ? -1.087 -33.125 -9.477 1 97.56 201 SER B O 1
ATOM 5735 N N . ALA B 1 202 ? 0.635 -31.812 -10.031 1 98.12 202 ALA B N 1
ATOM 5736 C CA . ALA B 1 202 ? 1.444 -32.375 -8.953 1 98.12 202 ALA B CA 1
ATOM 5737 C C . ALA B 1 202 ? 0.764 -32.188 -7.602 1 98.12 202 ALA B C 1
ATOM 5739 O O . ALA B 1 202 ? 0.795 -33.062 -6.75 1 98.12 202 ALA B O 1
ATOM 5740 N N . MET B 1 203 ? 0.16 -31.078 -7.418 1 97.06 203 MET B N 1
ATOM 5741 C CA . MET B 1 203 ? -0.562 -30.828 -6.172 1 97.06 203 MET B CA 1
ATOM 5742 C C . MET B 1 203 ? -1.761 -31.75 -6.039 1 97.06 203 MET B C 1
ATOM 5744 O O . MET B 1 203 ? -2.021 -32.281 -4.961 1 97.06 203 MET B O 1
ATOM 5748 N N . TYR B 1 204 ? -2.502 -31.938 -7.074 1 97.12 204 TYR B N 1
ATOM 5749 C CA . TYR B 1 204 ? -3.652 -32.812 -7.039 1 97.12 204 TYR B CA 1
ATOM 5750 C C . TYR B 1 204 ? -3.223 -34.25 -6.699 1 97.12 204 TYR B C 1
ATOM 5752 O O . TYR B 1 204 ? -3.928 -34.969 -5.977 1 97.12 204 TYR B O 1
ATOM 5760 N N . HIS B 1 205 ? -2.104 -34.656 -7.191 1 98.38 205 HIS 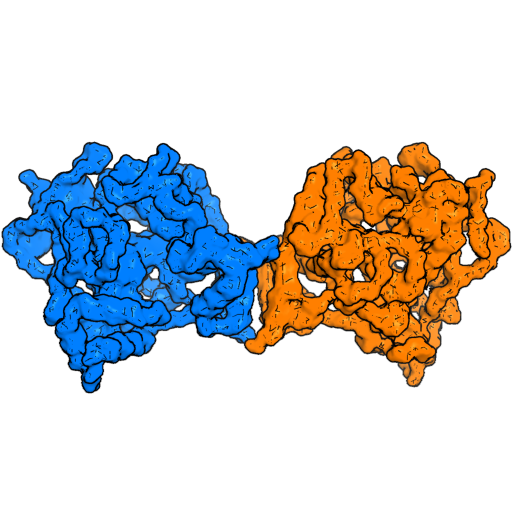B N 1
ATOM 5761 C CA . HIS B 1 205 ? -1.626 -36 -6.91 1 98.38 205 HIS B CA 1
ATOM 5762 C C . HIS B 1 205 ? -1.343 -36.188 -5.422 1 98.38 205 HIS B C 1
ATOM 5764 O O . HIS B 1 205 ? -1.356 -37.312 -4.914 1 98.38 205 HIS B O 1
ATOM 5770 N N . LEU B 1 206 ? -1.11 -35.094 -4.68 1 97.88 206 LEU B N 1
ATOM 5771 C CA . LEU B 1 206 ? -0.923 -35.188 -3.236 1 97.88 206 LEU B CA 1
ATOM 5772 C C . LEU B 1 206 ? -2.201 -35.656 -2.547 1 97.88 206 LEU B C 1
ATOM 5774 O O . LEU B 1 206 ? -2.152 -36.156 -1.43 1 97.88 206 LEU B O 1
ATOM 5778 N N . VAL B 1 207 ? -3.369 -35.469 -3.217 1 96.94 207 VAL B N 1
ATOM 5779 C CA . VAL B 1 207 ? -4.617 -35.75 -2.504 1 96.94 207 VAL B CA 1
ATOM 5780 C C . VAL B 1 207 ? -5.363 -36.875 -3.17 1 96.94 207 VAL B C 1
ATOM 5782 O O . VAL B 1 207 ? -6.441 -37.281 -2.717 1 96.94 207 VAL B O 1
ATOM 5785 N N . MET B 1 208 ? -4.859 -37.406 -4.25 1 98.06 208 MET B N 1
ATOM 5786 C CA . MET B 1 208 ? -5.535 -38.469 -4.98 1 98.06 208 MET B CA 1
ATOM 5787 C C . MET B 1 208 ? -5.207 -39.844 -4.371 1 98.06 208 MET B C 1
ATOM 5789 O O . MET B 1 208 ? -4.035 -40.219 -4.246 1 98.06 208 MET B O 1
ATOM 5793 N N . PRO B 1 209 ? -6.23 -40.625 -4.082 1 97.81 209 PRO B N 1
ATOM 5794 C CA . PRO B 1 209 ? -5.977 -41.969 -3.545 1 97.81 209 PRO B CA 1
ATOM 5795 C C . PRO B 1 209 ? -5.164 -42.844 -4.5 1 97.81 209 PRO B C 1
ATOM 5797 O O . PRO B 1 209 ? -4.32 -43.625 -4.059 1 97.81 209 PRO B O 1
ATOM 5800 N N . SER B 1 210 ? -5.352 -42.656 -5.766 1 97.56 210 SER B N 1
ATOM 5801 C CA . SER B 1 210 ? -4.695 -43.5 -6.762 1 97.56 210 SER B CA 1
ATOM 5802 C C . SER B 1 210 ? -3.201 -43.188 -6.84 1 97.56 210 SER B C 1
ATOM 5804 O O . SER B 1 210 ? -2.439 -43.969 -7.445 1 97.56 210 SER B O 1
ATOM 5806 N N . SER B 1 211 ? -2.764 -42.094 -6.242 1 97.88 211 SER B N 1
ATOM 5807 C CA . SER B 1 211 ? -1.364 -41.688 -6.332 1 97.88 211 SER B CA 1
ATOM 5808 C C . SER B 1 211 ? -0.603 -42.062 -5.059 1 97.88 211 SER B C 1
ATOM 5810 O O . SER B 1 211 ? 0.598 -41.812 -4.953 1 97.88 211 SER B O 1
ATOM 5812 N N . LYS B 1 212 ? -1.274 -42.594 -4.086 1 97.44 212 LYS B N 1
ATOM 5813 C CA . LYS B 1 212 ? -0.662 -42.906 -2.799 1 97.44 212 LYS B CA 1
ATOM 5814 C C . LYS B 1 212 ? 0.552 -43.844 -2.977 1 97.44 212 LYS B C 1
ATOM 5816 O O . LYS B 1 212 ? 0.46 -44.875 -3.617 1 97.44 212 LYS B O 1
ATOM 5821 N N . GLY B 1 213 ? 1.667 -43.375 -2.465 1 97.81 213 GLY B N 1
ATOM 5822 C CA . GLY B 1 213 ? 2.861 -44.219 -2.408 1 97.81 213 GLY B CA 1
ATOM 5823 C C . GLY B 1 213 ? 3.65 -44.219 -3.703 1 97.81 213 GLY B C 1
ATOM 5824 O O . GLY B 1 213 ? 4.668 -44.906 -3.816 1 97.81 213 GLY B O 1
ATOM 5825 N N . LEU B 1 214 ? 3.268 -43.375 -4.668 1 98.5 214 LEU B N 1
ATOM 5826 C CA . LEU B 1 214 ? 3.887 -43.438 -5.984 1 98.5 214 LEU B CA 1
ATOM 5827 C C . LEU B 1 214 ? 5.078 -42.5 -6.074 1 98.5 214 LEU B C 1
ATOM 5829 O O . LEU B 1 214 ? 5.887 -42.594 -7.004 1 98.5 214 LEU B O 1
ATOM 5833 N N . PHE B 1 215 ? 5.238 -41.594 -5.141 1 98.56 215 PHE B N 1
ATOM 5834 C CA . PHE B 1 215 ? 6.332 -40.625 -5.148 1 98.56 215 PHE B CA 1
ATOM 5835 C C . PHE B 1 215 ? 6.672 -40.188 -3.732 1 98.56 215 PHE B C 1
ATOM 5837 O O . PHE B 1 215 ? 5.879 -40.375 -2.811 1 98.56 215 PHE B O 1
ATOM 5844 N N . ARG B 1 216 ? 7.801 -39.562 -3.541 1 98.25 216 ARG B N 1
ATOM 5845 C CA . ARG B 1 216 ? 8.25 -39.156 -2.211 1 98.25 216 ARG B CA 1
ATOM 5846 C C . ARG B 1 216 ? 8.539 -37.656 -2.156 1 98.25 216 ARG B C 1
ATOM 5848 O O . ARG B 1 216 ? 8.906 -37.125 -1.104 1 98.25 216 ARG B O 1
ATOM 5855 N N . GLY B 1 217 ? 8.516 -37 -3.311 1 98.62 217 GLY B N 1
ATOM 5856 C CA . GLY B 1 217 ? 8.703 -35.562 -3.396 1 98.62 217 GLY B CA 1
ATOM 5857 C C . GLY B 1 217 ? 7.871 -34.906 -4.492 1 98.62 217 GLY B C 1
ATOM 5858 O O . GLY B 1 217 ? 7.453 -35.562 -5.438 1 98.62 217 GLY B O 1
ATOM 5859 N N . ALA B 1 218 ? 7.621 -33.625 -4.375 1 98.75 218 ALA B N 1
ATOM 5860 C CA . ALA B 1 218 ? 6.863 -32.875 -5.379 1 98.75 218 ALA B CA 1
ATOM 5861 C C . ALA B 1 218 ? 7.414 -31.469 -5.547 1 98.75 218 ALA B C 1
ATOM 5863 O O . ALA B 1 218 ? 7.691 -30.797 -4.559 1 98.75 218 ALA B O 1
ATOM 5864 N N . ILE B 1 219 ? 7.668 -31.047 -6.734 1 98.81 219 ILE B N 1
ATOM 5865 C CA . ILE B 1 219 ? 8.062 -29.688 -7.098 1 98.81 219 ILE B CA 1
ATOM 5866 C C . ILE B 1 219 ? 6.898 -28.984 -7.789 1 98.81 219 ILE B C 1
ATOM 5868 O O . ILE B 1 219 ? 6.508 -29.359 -8.898 1 98.81 219 ILE B O 1
ATOM 5872 N N . LEU B 1 220 ? 6.348 -28.016 -7.141 1 98.25 220 LEU B N 1
ATOM 5873 C CA . LEU B 1 220 ? 5.16 -27.281 -7.578 1 98.25 220 LEU B CA 1
ATOM 5874 C C . LEU B 1 220 ? 5.531 -25.922 -8.141 1 98.25 220 LEU B C 1
ATOM 5876 O O . LEU B 1 220 ? 5.645 -24.953 -7.395 1 98.25 220 LEU B O 1
ATOM 5880 N N . GLN B 1 221 ? 5.637 -25.812 -9.477 1 98.19 221 GLN B N 1
ATOM 5881 C CA . GLN B 1 221 ? 6.145 -24.594 -10.102 1 98.19 221 GLN B CA 1
ATOM 5882 C C . GLN B 1 221 ? 5.016 -23.766 -10.711 1 98.19 221 GLN B C 1
ATOM 5884 O O . GLN B 1 221 ? 4.391 -24.188 -11.688 1 98.19 221 GLN B O 1
ATOM 5889 N N . SER B 1 222 ? 4.758 -22.578 -10.18 1 96.69 222 SER B N 1
ATOM 5890 C CA . SER B 1 222 ? 3.824 -21.594 -10.719 1 96.69 222 SER B CA 1
ATOM 5891 C C . SER B 1 222 ? 2.457 -22.219 -10.984 1 96.69 222 SER B C 1
ATOM 5893 O O . SER B 1 222 ? 1.859 -21.984 -12.039 1 96.69 222 SER B O 1
ATOM 5895 N N . GLY B 1 223 ? 2.057 -23.094 -10.102 1 91.5 223 GLY B N 1
ATOM 5896 C CA . GLY B 1 223 ? 0.722 -23.656 -10.234 1 91.5 223 GLY B CA 1
ATOM 5897 C C . GLY B 1 223 ? -0.378 -22.656 -9.938 1 91.5 223 GLY B C 1
ATOM 5898 O O . GLY B 1 223 ? -0.27 -21.859 -9 1 91.5 223 GLY B O 1
ATOM 5899 N N . PRO B 1 224 ? -1.353 -22.5 -10.898 1 79.94 224 PRO B N 1
ATOM 5900 C CA . PRO B 1 224 ? -2.512 -21.656 -10.594 1 79.94 224 PRO B CA 1
ATOM 5901 C C . PRO B 1 224 ? -3.469 -22.297 -9.602 1 79.94 224 PRO B C 1
ATOM 5903 O O . PRO B 1 224 ? -4.523 -22.812 -9.992 1 79.94 224 PRO B O 1
ATOM 5906 N N . TYR B 1 225 ? -3.193 -22.125 -8.43 1 72.44 225 TYR B N 1
ATOM 5907 C CA . TYR B 1 225 ? -3.908 -22.859 -7.395 1 72.44 225 TYR B CA 1
ATOM 5908 C C . TYR B 1 225 ? -5.23 -22.188 -7.055 1 72.44 225 TYR B C 1
ATOM 5910 O O . TYR B 1 225 ? -6.008 -22.688 -6.246 1 72.44 225 TYR B O 1
ATOM 5918 N N . GLY B 1 226 ? -5.539 -21.031 -7.715 1 65.06 226 GLY B N 1
ATOM 5919 C CA . GLY B 1 226 ? -6.609 -20.047 -7.77 1 65.06 226 GLY B CA 1
ATOM 5920 C C . GLY B 1 226 ? -7.68 -20.281 -6.715 1 65.06 226 GLY B C 1
ATOM 5921 O O . GLY B 1 226 ? -8.391 -19.344 -6.34 1 65.06 226 GLY B O 1
ATOM 5922 N N . THR B 1 227 ? -8.008 -21.484 -6.262 1 77.94 227 THR B N 1
ATOM 5923 C CA . THR B 1 227 ? -9.094 -21.547 -5.281 1 77.94 227 THR B CA 1
ATOM 5924 C C . THR B 1 227 ? -8.539 -21.688 -3.869 1 77.94 227 THR B C 1
ATOM 5926 O O . THR B 1 227 ? -8.008 -22.75 -3.514 1 77.94 227 THR B O 1
ATOM 5929 N N . ILE B 1 228 ? -8.469 -20.578 -3.229 1 89.88 228 ILE B N 1
ATOM 5930 C CA . ILE B 1 228 ? -8.18 -20.594 -1.8 1 89.88 228 ILE B CA 1
ATOM 5931 C C . ILE B 1 228 ? -9.375 -20.062 -1.019 1 89.88 228 ILE B C 1
ATOM 5933 O O . ILE B 1 228 ? -10.25 -19.406 -1.586 1 89.88 228 ILE B O 1
ATOM 5937 N N . PRO B 1 229 ? -9.477 -20.406 0.228 1 92.88 229 PRO B N 1
ATOM 5938 C CA . PRO B 1 229 ? -10.672 -20.078 1.008 1 92.88 229 PRO B CA 1
ATOM 5939 C C . PRO B 1 229 ? -10.984 -18.578 1.004 1 92.88 229 PRO B C 1
ATOM 5941 O O . PRO B 1 229 ? -12.156 -18.188 0.913 1 92.88 229 PRO B O 1
ATOM 5944 N N . SER B 1 230 ? -10 -17.781 1.021 1 95.06 230 SER B N 1
ATOM 5945 C CA . SER B 1 230 ? -10.211 -16.344 1.088 1 95.06 230 SER B CA 1
ATOM 5946 C C . SER B 1 230 ? -10.844 -15.812 -0.197 1 95.06 230 SER B C 1
ATOM 5948 O O . SER B 1 230 ? -11.641 -14.875 -0.163 1 95.06 230 SER B O 1
ATOM 5950 N N . TYR B 1 231 ? -10.453 -16.422 -1.32 1 95 231 TYR B N 1
ATOM 5951 C CA . TYR B 1 231 ? -11.023 -16 -2.598 1 95 231 TYR B CA 1
ATOM 5952 C C . TYR B 1 231 ? -12.516 -16.328 -2.662 1 95 231 TYR B C 1
ATOM 5954 O O . TYR B 1 231 ? -13.305 -15.555 -3.193 1 95 231 TYR B O 1
ATOM 5962 N N . ILE B 1 232 ? -12.852 -17.484 -2.139 1 93.06 232 ILE B N 1
ATOM 5963 C CA . ILE B 1 232 ? -14.258 -17.891 -2.088 1 93.06 232 ILE B CA 1
ATOM 5964 C C . ILE B 1 232 ? -15.039 -16.953 -1.176 1 93.06 232 ILE B C 1
ATOM 5966 O O . ILE B 1 232 ? -16.094 -16.453 -1.555 1 93.06 232 ILE B O 1
ATOM 5970 N N . LYS B 1 233 ? -14.461 -16.672 -0.044 1 94.5 233 LYS B N 1
ATOM 5971 C CA . LYS B 1 233 ? -15.125 -15.836 0.946 1 94.5 233 LYS B CA 1
ATOM 5972 C C . LYS B 1 233 ? -15.297 -14.414 0.427 1 94.5 233 LYS B C 1
ATOM 5974 O O . LYS B 1 233 ? -16.297 -13.75 0.734 1 94.5 233 LYS B O 1
ATOM 5979 N N . SER B 1 234 ? -14.352 -13.922 -0.36 1 95.81 234 SER B N 1
ATOM 5980 C CA . SER B 1 234 ? -14.414 -12.555 -0.86 1 95.81 234 SER B CA 1
ATOM 5981 C C . SER B 1 234 ? -15.227 -12.469 -2.146 1 95.81 234 SER B C 1
ATOM 5983 O O . SER B 1 234 ? -15.508 -11.375 -2.641 1 95.81 234 SER B O 1
ATOM 5985 N N . GLY B 1 235 ? -15.539 -13.68 -2.736 1 93.44 235 GLY B N 1
ATOM 5986 C CA . GLY B 1 235 ? -16.297 -13.719 -3.975 1 93.44 235 GLY B CA 1
ATOM 5987 C C . GLY B 1 235 ? -15.445 -13.484 -5.207 1 93.44 235 GLY B C 1
ATOM 5988 O O . GLY B 1 235 ? -15.969 -13.266 -6.301 1 93.44 235 GLY B O 1
ATOM 5989 N N . THR B 1 236 ? -14.125 -13.523 -5.035 1 93.38 236 THR B N 1
ATOM 5990 C CA . THR B 1 236 ? -13.25 -13.273 -6.176 1 93.38 236 THR B CA 1
ATOM 5991 C C . THR B 1 236 ? -13.047 -14.547 -6.988 1 93.38 236 THR B C 1
ATOM 5993 O O . THR B 1 236 ? -12.562 -14.5 -8.125 1 93.38 236 THR B O 1
ATOM 5996 N N . SER B 1 237 ? -13.352 -15.688 -6.41 1 89.75 237 SER B N 1
ATOM 5997 C CA . SER B 1 237 ? -13.375 -16.969 -7.109 1 89.75 237 SER B CA 1
ATOM 5998 C C . SER B 1 237 ? -14.555 -17.828 -6.66 1 89.75 237 SER B C 1
ATOM 6000 O O . SER B 1 237 ? -15.109 -17.609 -5.578 1 89.75 237 SER B O 1
ATOM 6002 N N . MET B 1 238 ? -14.93 -18.75 -7.535 1 84.19 238 MET B N 1
ATOM 6003 C CA . MET B 1 238 ? -15.93 -19.75 -7.199 1 84.19 238 MET B CA 1
ATOM 6004 C C . MET B 1 238 ? -15.305 -21.141 -7.086 1 84.19 238 MET B C 1
ATOM 6006 O O . MET B 1 238 ? -14.398 -21.469 -7.848 1 84.19 238 MET B O 1
ATOM 6010 N N . PRO B 1 239 ? -15.836 -21.906 -6.238 1 80.38 239 PRO B N 1
ATOM 6011 C CA . PRO B 1 239 ? -15.297 -23.266 -6.152 1 80.38 239 PRO B CA 1
ATOM 6012 C C . PRO B 1 239 ? -15.602 -24.109 -7.391 1 80.38 239 PRO B C 1
ATOM 6014 O O . PRO B 1 239 ? -16.656 -23.938 -8.008 1 80.38 239 PRO B O 1
ATOM 6017 N N . ASP B 1 240 ? -14.625 -24.922 -7.738 1 80.06 240 ASP B N 1
ATOM 6018 C CA . ASP B 1 240 ? -14.828 -25.891 -8.82 1 80.06 240 ASP B CA 1
ATOM 6019 C C . ASP B 1 240 ? -15.57 -27.125 -8.328 1 80.06 240 ASP B C 1
ATOM 6021 O O . ASP B 1 240 ? -14.953 -28.141 -8.016 1 80.06 240 ASP B O 1
ATOM 6025 N N . THR B 1 241 ? -16.844 -27.094 -8.461 1 83.75 241 THR B N 1
ATOM 6026 C CA . THR B 1 241 ? -17.672 -28.172 -7.926 1 83.75 241 THR B CA 1
ATOM 6027 C C . THR B 1 241 ? -18.156 -29.094 -9.047 1 83.75 241 THR B C 1
ATOM 6029 O O . THR B 1 241 ? -18.172 -28.688 -10.211 1 83.75 241 THR B O 1
ATOM 6032 N N . LEU B 1 242 ? -18.516 -30.281 -8.609 1 91.31 242 LEU B N 1
ATOM 6033 C CA . LEU B 1 242 ? -19.094 -31.25 -9.531 1 91.31 242 LEU B CA 1
ATOM 6034 C C . LEU B 1 242 ? -20.375 -30.719 -10.148 1 91.31 242 LEU B C 1
ATOM 6036 O O . LEU B 1 242 ? -20.656 -30.969 -11.32 1 91.31 242 LEU B O 1
ATOM 6040 N N . ALA B 1 243 ? -21.125 -29.969 -9.375 1 90 243 ALA B N 1
ATOM 6041 C CA . ALA B 1 243 ? -22.359 -29.375 -9.859 1 90 243 ALA B CA 1
ATOM 6042 C C . ALA B 1 243 ? -22.109 -28.406 -11 1 90 243 ALA B C 1
ATOM 6044 O O . ALA B 1 243 ? -22.828 -28.391 -11.992 1 90 243 ALA B O 1
ATOM 6045 N N . ARG B 1 244 ? -21.109 -27.609 -10.859 1 88.81 244 ARG B N 1
ATOM 6046 C CA . ARG B 1 244 ? -20.766 -26.656 -11.906 1 88.81 244 ARG B CA 1
ATOM 6047 C C . ARG B 1 244 ? -20.266 -27.375 -13.156 1 88.81 244 ARG B C 1
ATOM 6049 O O . ARG B 1 244 ? -20.531 -26.953 -14.281 1 88.81 244 ARG B O 1
ATOM 6056 N N . ALA B 1 245 ? -19.484 -28.406 -12.938 1 92.31 245 ALA B N 1
ATOM 6057 C CA . ALA B 1 245 ? -19 -29.203 -14.062 1 92.31 245 ALA B CA 1
ATOM 6058 C C . ALA B 1 245 ? -20.156 -29.828 -14.836 1 92.31 245 ALA B C 1
ATOM 6060 O O . ALA B 1 245 ? -20.125 -29.922 -16.062 1 92.31 245 ALA B O 1
ATOM 6061 N N . LYS B 1 246 ? -21.172 -30.219 -14.133 1 92.88 246 LYS B N 1
ATOM 6062 C CA . LYS B 1 246 ? -22.344 -30.812 -14.75 1 92.88 246 LYS B CA 1
ATOM 6063 C C . LYS B 1 246 ? -23.047 -29.812 -15.664 1 92.88 246 LYS B C 1
ATOM 6065 O O . LYS B 1 246 ? -23.484 -30.156 -16.766 1 92.88 246 LYS B O 1
ATOM 6070 N N . ILE B 1 247 ? -23.109 -28.656 -15.211 1 91.19 247 ILE B N 1
ATOM 6071 C CA . ILE B 1 247 ? -23.734 -27.594 -16 1 91.19 247 ILE B CA 1
ATOM 6072 C C . ILE B 1 247 ? -22.922 -27.359 -17.281 1 91.19 247 ILE B C 1
ATOM 6074 O O . ILE B 1 247 ? -23.5 -27.219 -18.359 1 91.19 247 ILE B O 1
ATOM 6078 N N . SER B 1 248 ? -21.656 -27.344 -17.156 1 91 248 SER B N 1
ATOM 6079 C CA . SER B 1 248 ? -20.797 -27.156 -18.312 1 91 248 SER B CA 1
ATOM 6080 C C . SER B 1 248 ? -20.938 -28.312 -19.297 1 91 248 SER B C 1
ATOM 6082 O O . SER B 1 248 ? -20.922 -28.094 -20.516 1 91 248 SER B O 1
ATOM 6084 N N . PHE B 1 249 ? -21.062 -29.484 -18.797 1 94.38 249 PHE B N 1
ATOM 6085 C CA . PHE B 1 249 ? -21.281 -30.656 -19.625 1 94.38 249 PHE B CA 1
ATOM 6086 C C . PHE B 1 249 ? -22.562 -30.547 -20.422 1 94.38 249 PHE B C 1
ATOM 6088 O O . PHE B 1 249 ? -22.594 -30.844 -21.625 1 94.38 249 PHE B O 1
ATOM 6095 N N . GLN B 1 250 ? -23.578 -30.078 -19.781 1 93.19 250 GLN B N 1
ATOM 6096 C CA . GLN B 1 250 ? -24.875 -29.906 -20.438 1 93.19 250 GLN B CA 1
ATOM 6097 C C . GLN B 1 250 ? -24.781 -28.875 -21.562 1 93.19 250 GLN B C 1
ATOM 6099 O O . GLN B 1 250 ? -25.344 -29.062 -22.641 1 93.19 250 GLN B O 1
ATOM 6104 N N . GLN B 1 251 ? -24.062 -27.891 -21.281 1 92.19 251 GLN B N 1
ATOM 6105 C CA . GLN B 1 251 ? -23.875 -26.859 -22.297 1 92.19 251 GLN B CA 1
ATOM 6106 C C . GLN B 1 251 ? -23.078 -27.406 -23.484 1 92.19 251 GLN B C 1
ATOM 6108 O O . GLN B 1 251 ? -23.438 -27.141 -24.641 1 92.19 251 GLN B O 1
ATOM 6113 N N . PHE B 1 252 ? -22.062 -28.109 -23.203 1 94.31 252 PHE B N 1
ATOM 6114 C CA . PHE B 1 252 ? -21.219 -28.688 -24.25 1 94.31 252 PHE B CA 1
ATOM 6115 C C . PHE B 1 252 ? -22.031 -29.656 -25.109 1 94.31 252 PHE B C 1
ATOM 6117 O O . PHE B 1 252 ? -21.938 -29.609 -26.344 1 94.31 252 PHE B O 1
ATOM 6124 N N . SER B 1 253 ? -22.844 -30.516 -24.484 1 95.56 253 SER B N 1
ATOM 6125 C CA . SER B 1 253 ? -23.641 -31.516 -25.188 1 95.56 253 SER B CA 1
ATOM 6126 C C . SER B 1 253 ? -24.688 -30.859 -26.062 1 95.56 253 SER B C 1
ATOM 6128 O O . SER B 1 253 ? -24.984 -31.344 -27.156 1 95.56 253 SER B O 1
ATOM 6130 N N . SER B 1 254 ? -25.203 -29.781 -25.531 1 94.44 254 SER B N 1
ATOM 6131 C CA . SER B 1 254 ? -26.188 -29.047 -26.312 1 94.44 254 SER B CA 1
ATOM 6132 C C . SER B 1 254 ? -25.562 -28.453 -27.578 1 94.44 254 SER B C 1
ATOM 6134 O O . SER B 1 254 ? -26.125 -28.562 -28.656 1 94.44 254 SER B O 1
ATOM 6136 N N . LEU B 1 255 ? -24.406 -27.906 -27.438 1 93.56 255 LEU B N 1
ATOM 6137 C CA . LEU B 1 255 ? -23.719 -27.328 -28.578 1 93.56 255 LEU B CA 1
ATOM 6138 C C . LEU B 1 255 ? -23.312 -28.406 -29.578 1 93.56 255 LEU B C 1
ATOM 6140 O O . LEU B 1 255 ? -23.188 -28.141 -30.781 1 93.56 255 LEU B O 1
ATOM 6144 N N . ALA B 1 256 ? -23.125 -29.625 -29.109 1 94.81 256 ALA B N 1
ATOM 6145 C CA . ALA B 1 256 ? -22.75 -30.766 -29.938 1 94.81 256 ALA B CA 1
ATOM 6146 C C . ALA B 1 256 ? -23.969 -31.406 -30.594 1 94.81 256 ALA B C 1
ATOM 6148 O O . ALA B 1 256 ? -23.828 -32.375 -31.344 1 94.81 256 ALA B O 1
ATOM 6149 N N . ASN B 1 257 ? -25.109 -30.875 -30.297 1 94.88 257 ASN B N 1
ATOM 6150 C CA . ASN B 1 257 ? -26.375 -31.438 -30.75 1 94.88 257 ASN B CA 1
ATOM 6151 C C . ASN B 1 257 ? -26.578 -32.875 -30.25 1 94.88 257 ASN B C 1
ATOM 6153 O O . ASN B 1 257 ? -27.109 -33.719 -30.984 1 94.88 257 ASN B O 1
ATOM 6157 N N . CYS B 1 258 ? -26.016 -33.156 -29.172 1 95.38 258 CYS B N 1
ATOM 6158 C CA . CYS B 1 258 ? -26.219 -34.406 -28.469 1 95.38 258 CYS B CA 1
ATOM 6159 C C . CYS B 1 258 ? -27.188 -34.219 -27.297 1 95.38 258 CYS B C 1
ATOM 6161 O O . CYS B 1 258 ? -26.766 -34.188 -26.141 1 95.38 258 CYS B O 1
ATOM 6163 N N . THR B 1 259 ? -28.484 -34.062 -27.609 1 88 259 THR B N 1
ATOM 6164 C CA . THR B 1 259 ? -29.531 -33.875 -26.594 1 88 259 THR B CA 1
ATOM 6165 C C . THR B 1 259 ? -30.375 -35.125 -26.453 1 88 259 THR B C 1
ATOM 6167 O O . THR B 1 259 ? -31.141 -35.469 -27.359 1 88 259 THR B O 1
ATOM 6170 N N . LYS B 1 260 ? -30.031 -35.969 -25.672 1 86.06 260 LYS B N 1
ATOM 6171 C CA . LYS B 1 260 ? -30.734 -37.25 -25.453 1 86.06 260 LYS B CA 1
ATOM 6172 C C . LYS B 1 260 ? -31.359 -37.312 -24.062 1 86.06 260 LYS B C 1
ATOM 6174 O O . LYS B 1 260 ? -31.094 -36.438 -23.234 1 86.06 260 LYS B O 1
ATOM 6179 N N . ASN B 1 261 ? -32.094 -38.375 -23.891 1 86.12 261 ASN B N 1
ATOM 6180 C CA . ASN B 1 261 ? -32.906 -38.469 -22.672 1 86.12 261 ASN B CA 1
ATOM 6181 C C . ASN B 1 261 ? -32.062 -38.906 -21.484 1 86.12 261 ASN B C 1
ATOM 6183 O O . ASN B 1 261 ? -32.438 -38.688 -20.328 1 86.12 261 ASN B O 1
ATOM 6187 N N . THR B 1 262 ? -31.016 -39.594 -21.797 1 91.19 262 THR B N 1
ATOM 6188 C CA . THR B 1 262 ? -30.156 -40.062 -20.719 1 91.19 262 THR B CA 1
ATOM 6189 C C . THR B 1 262 ? -28.703 -39.594 -20.953 1 91.19 262 THR B C 1
ATOM 6191 O O . THR B 1 262 ? -28.281 -39.438 -22.094 1 91.19 262 THR B O 1
ATOM 6194 N N . THR B 1 263 ? -27.984 -39.469 -19.844 1 94.38 263 THR B N 1
ATOM 6195 C CA . THR B 1 263 ? -26.609 -39.031 -19.938 1 94.38 263 THR B CA 1
ATOM 6196 C C . THR B 1 263 ? -25.766 -40.031 -20.719 1 94.38 263 THR B C 1
ATOM 6198 O O . THR B 1 263 ? -24.875 -39.656 -21.484 1 94.38 263 THR B O 1
ATOM 6201 N N . SER B 1 264 ? -26.047 -41.312 -20.547 1 93.31 264 SER B N 1
ATOM 6202 C CA . SER B 1 264 ? -25.312 -42.344 -21.266 1 93.31 264 SER B CA 1
ATOM 6203 C C . SER B 1 264 ? -25.484 -42.219 -22.781 1 93.31 264 SER B C 1
ATOM 6205 O O . SER B 1 264 ? -24.531 -42.375 -23.531 1 93.31 264 SER B O 1
ATOM 6207 N N . LYS B 1 265 ? -26.656 -41.906 -23.203 1 94.94 265 LYS B N 1
ATOM 6208 C CA . LYS B 1 265 ? -26.938 -41.719 -24.625 1 94.94 265 LYS B CA 1
ATOM 6209 C C . LYS B 1 265 ? -26.266 -40.469 -25.156 1 94.94 265 LYS B C 1
ATOM 6211 O O . LYS B 1 265 ? -25.828 -40.406 -26.297 1 94.94 265 LYS B O 1
ATOM 6216 N N . ILE B 1 266 ? -26.266 -39.469 -24.297 1 96.5 266 ILE B N 1
ATOM 6217 C CA . ILE B 1 266 ? -25.562 -38.25 -24.656 1 96.5 266 ILE B CA 1
ATOM 6218 C C . ILE B 1 266 ? -24.094 -38.562 -24.906 1 96.5 266 ILE B C 1
ATOM 6220 O O . ILE B 1 266 ? -23.516 -38.125 -25.906 1 96.5 266 ILE B O 1
ATOM 6224 N N . VAL B 1 267 ? -23.5 -39.344 -24.031 1 96.62 267 VAL B N 1
ATOM 6225 C CA . VAL B 1 267 ? -22.078 -39.688 -24.141 1 96.62 267 VAL B CA 1
ATOM 6226 C C . VAL B 1 267 ? -21.859 -40.531 -25.391 1 96.62 267 VAL B C 1
ATOM 6228 O O . VAL B 1 267 ? -20.844 -40.344 -26.094 1 96.62 267 VAL B O 1
ATOM 6231 N N . GLU B 1 268 ? -22.75 -41.438 -25.719 1 95.44 268 GLU B N 1
ATOM 6232 C CA . GLU B 1 268 ? -22.656 -42.219 -26.953 1 95.44 268 GLU B CA 1
ATOM 6233 C C . GLU B 1 268 ? -22.656 -41.312 -28.188 1 95.44 268 GLU B C 1
ATOM 6235 O O . GLU B 1 268 ? -21.906 -41.562 -29.141 1 95.44 268 GLU B O 1
ATOM 6240 N N . CYS B 1 269 ? -23.547 -40.406 -28.141 1 96 269 CYS B N 1
ATOM 6241 C CA . CYS B 1 269 ? -23.609 -39.438 -29.219 1 96 269 CYS B CA 1
ATOM 6242 C C . CYS B 1 269 ? -22.281 -38.688 -29.344 1 96 269 CYS B C 1
ATOM 6244 O O . CYS B 1 269 ? -21.766 -38.531 -30.453 1 96 269 CYS B O 1
ATOM 6246 N N . LEU B 1 270 ? -21.703 -38.219 -28.234 1 96.56 270 LEU B N 1
ATOM 6247 C CA . LEU B 1 270 ? -20.438 -37.5 -28.234 1 96.56 270 LEU B CA 1
ATOM 6248 C C . LEU B 1 270 ? -19.297 -38.344 -28.766 1 96.56 270 LEU B C 1
ATOM 6250 O O . LEU B 1 270 ? -18.391 -37.844 -29.422 1 96.56 270 LEU B O 1
ATOM 6254 N N . LYS B 1 271 ? -19.312 -39.656 -28.5 1 95.94 271 LYS B N 1
ATOM 6255 C CA . LYS B 1 271 ? -18.281 -40.594 -28.938 1 95.94 271 LYS B CA 1
ATOM 6256 C C . LYS B 1 271 ? -18.266 -40.688 -30.469 1 95.94 271 LYS B C 1
ATOM 6258 O O . LYS B 1 271 ? -17.266 -41.125 -31.047 1 95.94 271 LYS B O 1
ATOM 6263 N N . THR B 1 272 ? -19.359 -40.281 -31.094 1 95.19 272 THR B N 1
ATOM 6264 C CA . THR B 1 272 ? -19.438 -40.375 -32.562 1 95.19 272 THR B CA 1
ATOM 6265 C C . THR B 1 272 ? -18.812 -39.156 -33.219 1 95.19 272 THR B C 1
ATOM 6267 O O . THR B 1 272 ? -18.547 -39.188 -34.438 1 95.19 272 THR B O 1
ATOM 6270 N N . LEU B 1 273 ? -18.562 -38.156 -32.469 1 96.06 273 LEU B N 1
ATOM 6271 C CA . LEU B 1 273 ? -18.031 -36.938 -33.062 1 96.06 273 LEU B CA 1
ATOM 6272 C C . LEU B 1 273 ? -16.531 -37.094 -33.344 1 96.06 273 LEU B C 1
ATOM 6274 O O . LEU B 1 273 ? -15.82 -37.781 -32.625 1 96.06 273 LEU B O 1
ATOM 6278 N N . SER B 1 274 ? -16.062 -36.406 -34.375 1 95.06 274 SER B N 1
ATOM 6279 C CA . SER B 1 274 ? -14.625 -36.344 -34.656 1 95.06 274 SER B CA 1
ATOM 6280 C C . SER B 1 274 ? -13.898 -35.5 -33.625 1 95.06 274 SER B C 1
ATOM 6282 O O . SER B 1 274 ? -14.516 -34.688 -32.938 1 95.06 274 SER B O 1
ATOM 6284 N N . VAL B 1 275 ? -12.594 -35.688 -33.562 1 93.31 275 VAL B N 1
ATOM 6285 C CA . VAL B 1 275 ? -11.758 -34.906 -32.656 1 93.31 275 VAL B CA 1
ATOM 6286 C C . VAL B 1 275 ? -11.883 -33.406 -33 1 93.31 275 VAL B C 1
ATOM 6288 O O . VAL B 1 275 ? -11.984 -32.562 -32.125 1 93.31 275 VAL B O 1
ATOM 6291 N N . GLN B 1 276 ? -11.906 -33.125 -34.25 1 91.62 276 GLN B N 1
ATOM 6292 C CA . GLN B 1 276 ? -12 -31.734 -34.719 1 91.62 276 GLN B CA 1
ATOM 6293 C C . GLN B 1 276 ? -13.312 -31.094 -34.281 1 91.62 276 GLN B C 1
ATOM 6295 O O . GLN B 1 276 ? -13.344 -29.922 -33.875 1 91.62 276 GLN B O 1
ATOM 6300 N N . GLN B 1 277 ? -14.336 -31.844 -34.344 1 93.81 277 GLN B N 1
ATOM 6301 C CA . GLN B 1 277 ? -15.633 -31.344 -33.906 1 93.81 277 GLN B CA 1
ATOM 6302 C C . GLN B 1 277 ? -15.625 -31.047 -32.406 1 93.81 277 GLN B C 1
ATOM 6304 O O . GLN B 1 277 ? -16.109 -30 -31.969 1 93.81 277 GLN B O 1
ATOM 6309 N N . LEU B 1 278 ? -15.094 -31.922 -31.656 1 93.69 278 LEU B N 1
ATOM 6310 C CA . LEU B 1 278 ? -15.016 -31.719 -30.219 1 93.69 278 LEU B CA 1
ATOM 6311 C C . LEU B 1 278 ? -14.211 -30.469 -29.875 1 93.69 278 LEU B C 1
ATOM 6313 O O . LEU B 1 278 ? -14.633 -29.672 -29.047 1 93.69 278 LEU B O 1
ATOM 6317 N N . LEU B 1 279 ? -13.07 -30.281 -30.578 1 91.12 279 LEU B N 1
ATOM 6318 C CA . LEU B 1 279 ? -12.195 -29.141 -30.312 1 91.12 279 LEU B CA 1
ATOM 6319 C C . LEU B 1 279 ? -12.867 -27.844 -30.734 1 91.12 279 LEU B C 1
ATOM 6321 O O . LEU B 1 279 ? -12.688 -26.812 -30.094 1 91.12 279 LEU B O 1
ATOM 6325 N N . ASN B 1 280 ? -13.609 -27.859 -31.781 1 90.44 280 ASN B N 1
ATOM 6326 C CA . ASN B 1 280 ? -14.336 -26.672 -32.219 1 90.44 280 ASN B CA 1
ATOM 6327 C C . ASN B 1 280 ? -15.383 -26.234 -31.219 1 90.44 280 ASN B C 1
ATOM 6329 O O . ASN B 1 280 ? -15.531 -25.047 -30.938 1 90.44 280 ASN B O 1
ATOM 6333 N N . ILE B 1 281 ? -16.078 -27.188 -30.688 1 92.19 281 ILE B N 1
ATOM 6334 C CA . ILE B 1 281 ? -17.109 -26.891 -29.688 1 92.19 281 ILE B CA 1
ATOM 6335 C C . ILE B 1 281 ? -16.453 -26.328 -28.422 1 92.19 281 ILE B C 1
ATOM 6337 O O . ILE B 1 281 ? -16.922 -25.344 -27.859 1 92.19 281 ILE B O 1
ATOM 6341 N N . GLN B 1 282 ? -15.367 -26.953 -27.984 1 90.88 282 GLN B N 1
ATOM 6342 C CA . GLN B 1 282 ? -14.625 -26.484 -26.828 1 90.88 282 GLN B CA 1
ATOM 6343 C C . GLN B 1 282 ? -14.242 -25.016 -26.984 1 90.88 282 GLN B C 1
ATOM 6345 O O . GLN B 1 282 ? -14.328 -24.234 -26.031 1 90.88 282 GLN B O 1
ATOM 6350 N N . SER B 1 283 ? -13.867 -24.609 -28.156 1 85.81 283 SER B N 1
ATOM 6351 C CA . SER B 1 283 ? -13.383 -23.266 -28.422 1 85.81 283 SER B CA 1
ATOM 6352 C C . SER B 1 283 ? -14.516 -22.25 -28.375 1 85.81 283 SER B C 1
ATOM 6354 O O . SER B 1 283 ? -14.281 -21.047 -28.203 1 85.81 283 SER B O 1
ATOM 6356 N N . THR B 1 284 ? -15.703 -22.656 -28.516 1 83.19 284 THR B N 1
ATOM 6357 C CA . THR B 1 284 ? -16.844 -21.766 -28.562 1 83.19 284 THR B CA 1
ATOM 6358 C C . THR B 1 284 ? -17.312 -21.422 -27.141 1 83.19 284 THR B C 1
ATOM 6360 O O . THR B 1 284 ? -18.016 -20.438 -26.938 1 83.19 284 THR B O 1
ATOM 6363 N N . LEU B 1 285 ? -16.984 -22.266 -26.312 1 77.69 285 LEU B N 1
ATOM 6364 C CA . LEU B 1 285 ? -17.422 -22.031 -24.938 1 77.69 285 LEU B CA 1
ATOM 6365 C C . LEU B 1 285 ? -16.547 -20.984 -24.266 1 77.69 285 LEU B C 1
ATOM 6367 O O . LEU B 1 285 ? -15.336 -20.938 -24.484 1 77.69 285 LEU B O 1
ATOM 6371 N N . ARG B 1 286 ? -17.141 -20.125 -23.656 1 61.97 286 ARG B N 1
ATOM 6372 C CA . ARG B 1 286 ? -16.547 -18.938 -23.031 1 61.97 286 ARG B CA 1
ATOM 6373 C C . ARG B 1 286 ? -15.594 -19.344 -21.906 1 61.97 286 ARG B C 1
ATOM 6375 O O . ARG B 1 286 ? -15.805 -20.344 -21.234 1 61.97 286 ARG B O 1
ATOM 6382 N N . PRO B 1 287 ? -14.641 -18.516 -21.766 1 54.25 287 PRO B N 1
ATOM 6383 C CA . PRO B 1 287 ? -13.586 -18.703 -20.766 1 54.25 287 PRO B CA 1
ATOM 6384 C C . PRO B 1 287 ? -14.148 -18.922 -19.359 1 54.25 287 PRO B C 1
ATOM 6386 O O . PRO B 1 287 ? -13.508 -19.562 -18.516 1 54.25 287 PRO B O 1
ATOM 6389 N N . ARG B 1 288 ? -15.344 -18.344 -19.188 1 52.69 288 ARG B N 1
ATOM 6390 C CA . ARG B 1 288 ? -15.953 -18.484 -17.859 1 52.69 288 ARG B CA 1
ATOM 6391 C C . ARG B 1 288 ? -16.234 -19.953 -17.547 1 52.69 288 ARG B C 1
ATOM 6393 O O . ARG B 1 288 ? -16.375 -20.312 -16.375 1 52.69 288 ARG B O 1
ATOM 6400 N N . ASN B 1 289 ? -16.141 -20.594 -18.562 1 57.84 289 ASN B N 1
ATOM 6401 C CA . ASN B 1 289 ? -16.438 -22 -18.391 1 57.84 289 ASN B CA 1
ATOM 6402 C C . ASN B 1 289 ? -15.156 -22.828 -18.281 1 57.84 289 ASN B C 1
ATOM 6404 O O . ASN B 1 289 ? -15.07 -23.922 -18.859 1 57.84 289 ASN B O 1
ATOM 6408 N N . ARG B 1 290 ? -14.242 -22.312 -17.578 1 64.69 290 ARG B N 1
ATOM 6409 C CA . ARG B 1 290 ? -12.953 -22.984 -17.391 1 64.69 290 ARG B CA 1
ATOM 6410 C C . ARG B 1 290 ? -13.125 -24.312 -16.672 1 64.69 290 ARG B C 1
ATOM 6412 O O . ARG B 1 290 ? -12.297 -25.203 -16.812 1 64.69 290 ARG B O 1
ATOM 6419 N N . ILE B 1 291 ? -14.289 -24.484 -16.125 1 72.69 291 ILE B N 1
ATOM 6420 C CA . ILE B 1 291 ? -14.508 -25.688 -15.328 1 72.69 291 ILE B CA 1
ATOM 6421 C C . ILE B 1 291 ? -14.664 -26.891 -16.266 1 72.69 291 ILE B C 1
ATOM 6423 O O . ILE B 1 291 ? -14.445 -28.031 -15.852 1 72.69 291 ILE B O 1
ATOM 6427 N N . LEU B 1 292 ? -14.922 -26.672 -17.547 1 77.38 292 LEU B N 1
ATOM 6428 C CA . LEU B 1 292 ? -15.078 -27.734 -18.531 1 77.38 292 LEU B CA 1
ATOM 6429 C C . LEU B 1 292 ? -13.766 -28.469 -18.75 1 77.38 292 LEU B C 1
ATOM 6431 O O . LEU B 1 292 ? -13.766 -29.672 -19.031 1 77.38 292 LEU B O 1
ATOM 6435 N N . THR B 1 293 ? -12.68 -27.75 -18.531 1 85.19 293 THR B N 1
ATOM 6436 C CA . THR B 1 293 ? -11.375 -28.328 -18.859 1 85.19 293 THR B CA 1
ATOM 6437 C C . THR B 1 293 ? -10.43 -28.219 -17.656 1 85.19 293 THR B C 1
ATOM 6439 O O . THR B 1 293 ? -9.234 -27.953 -17.828 1 85.19 293 THR B O 1
ATOM 6442 N N . SER B 1 294 ? -10.945 -28.312 -16.484 1 90 294 SER B N 1
ATOM 6443 C CA . SER B 1 294 ? -10.125 -28.234 -15.281 1 90 294 SER B CA 1
ATOM 6444 C C . SER B 1 294 ? -10.492 -29.328 -14.289 1 90 294 SER B C 1
ATOM 6446 O O . SER B 1 294 ? -11.625 -29.828 -14.297 1 90 294 SER B O 1
ATOM 6448 N N . PRO B 1 295 ? -9.57 -29.703 -13.445 1 93.12 295 PRO B N 1
ATOM 6449 C CA . PRO B 1 295 ? -9.875 -30.703 -12.414 1 93.12 295 PRO B CA 1
ATOM 6450 C C . PRO B 1 295 ? -10.984 -30.25 -11.469 1 93.12 295 PRO B C 1
ATOM 6452 O O . PRO B 1 295 ? -11.148 -29.062 -11.227 1 93.12 295 PRO B O 1
ATOM 6455 N N . VAL B 1 296 ? -11.766 -31.188 -10.93 1 92.56 296 VAL B N 1
ATOM 6456 C CA . VAL B 1 296 ? -12.828 -30.922 -9.977 1 92.56 296 VAL B CA 1
ATOM 6457 C C . VAL B 1 296 ? -12.766 -31.906 -8.82 1 92.56 296 VAL B C 1
ATOM 6459 O O . VAL B 1 296 ? -12.32 -33.062 -9 1 92.56 296 VAL B O 1
ATOM 6462 N N . ALA B 1 297 ? -13.141 -31.453 -7.668 1 92.56 297 ALA B N 1
ATOM 6463 C CA . ALA B 1 297 ? -13.336 -32.375 -6.547 1 92.56 297 ALA B CA 1
ATOM 6464 C C . ALA B 1 297 ? -14.594 -33.219 -6.738 1 92.56 297 ALA B C 1
ATOM 6466 O O . ALA B 1 297 ? -15.688 -32.781 -6.371 1 92.56 297 ALA B O 1
ATOM 6467 N N . ASP B 1 298 ? -14.445 -34.438 -7.145 1 94.25 298 ASP B N 1
ATOM 6468 C CA . ASP B 1 298 ? -15.578 -35.25 -7.582 1 94.25 298 ASP B CA 1
ATOM 6469 C C . ASP B 1 298 ? -16.016 -36.219 -6.488 1 94.25 298 ASP B C 1
ATOM 6471 O O . ASP B 1 298 ? -16.922 -37.031 -6.695 1 94.25 298 ASP B O 1
ATOM 6475 N N . GLY B 1 299 ? -15.297 -36.188 -5.363 1 94 299 GLY B N 1
ATOM 6476 C CA . GLY B 1 299 ? -15.672 -37.031 -4.238 1 94 299 GLY B CA 1
ATOM 6477 C C . GLY B 1 299 ? -15.188 -38.469 -4.379 1 94 299 GLY B C 1
ATOM 6478 O O . GLY B 1 299 ? -15.438 -39.312 -3.51 1 94 299 GLY B O 1
ATOM 6479 N N . ASN B 1 300 ? -14.438 -38.781 -5.43 1 94.94 300 ASN B N 1
ATOM 6480 C CA . ASN B 1 300 ? -13.938 -40.125 -5.684 1 94.94 300 ASN B CA 1
ATOM 6481 C C . ASN B 1 300 ? -12.461 -40.125 -6.078 1 94.94 300 ASN B C 1
ATOM 6483 O O . ASN B 1 300 ? -11.586 -40.312 -5.238 1 94.94 300 ASN B O 1
ATOM 6487 N N . ASN B 1 301 ? -12.141 -39.688 -7.277 1 95.56 301 ASN B N 1
ATOM 6488 C CA . ASN B 1 301 ? -10.758 -39.594 -7.719 1 95.56 301 ASN B CA 1
ATOM 6489 C C . ASN B 1 301 ? -10.008 -38.469 -7.012 1 95.56 301 ASN B C 1
ATOM 6491 O O . ASN B 1 301 ? -8.828 -38.594 -6.699 1 95.56 301 ASN B O 1
ATOM 6495 N N . VAL B 1 302 ? -10.656 -37.375 -6.871 1 95.25 302 VAL B N 1
ATOM 6496 C CA . VAL B 1 302 ? -10.273 -36.25 -5.996 1 95.25 302 VAL B CA 1
ATOM 6497 C C . VAL B 1 302 ? -11.312 -36.094 -4.895 1 95.25 302 VAL B C 1
ATOM 6499 O O . VAL B 1 302 ? -12.352 -35.469 -5.109 1 95.25 302 VAL B O 1
ATOM 6502 N N . GLN B 1 303 ? -11.039 -36.594 -3.811 1 92.69 303 GLN B N 1
ATOM 6503 C CA . GLN B 1 303 ? -12.031 -36.781 -2.756 1 92.69 303 GLN B CA 1
ATOM 6504 C C . GLN B 1 303 ? -12.5 -35.438 -2.221 1 92.69 303 GLN B C 1
ATOM 6506 O O . GLN B 1 303 ? -13.68 -35.25 -1.934 1 92.69 303 GLN B O 1
ATOM 6511 N N . GLU B 1 304 ? -11.555 -34.562 -2.051 1 92 304 GLU B N 1
ATOM 6512 C CA . GLU B 1 304 ? -11.828 -33.219 -1.528 1 92 304 GLU B CA 1
ATOM 6513 C C . GLU B 1 304 ? -11.07 -32.156 -2.318 1 92 304 GLU B C 1
ATOM 6515 O O . GLU B 1 304 ? -10.031 -32.438 -2.908 1 92 304 GLU B O 1
ATOM 6520 N N . ALA B 1 305 ? -11.711 -30.938 -2.279 1 92.88 305 ALA B N 1
ATOM 6521 C CA . ALA B 1 305 ? -11.016 -29.812 -2.902 1 92.88 305 ALA B CA 1
ATOM 6522 C C . ALA B 1 305 ? -9.672 -29.562 -2.223 1 92.88 305 ALA B C 1
ATOM 6524 O O . ALA B 1 305 ? -9.516 -29.812 -1.025 1 92.88 305 ALA B O 1
ATOM 6525 N N . LEU B 1 306 ? -8.711 -29.016 -2.939 1 94.19 306 LEU B N 1
ATOM 6526 C CA . LEU B 1 306 ? -7.371 -28.75 -2.426 1 94.19 306 LEU B CA 1
ATOM 6527 C C . LEU B 1 306 ? -7.43 -27.797 -1.234 1 94.19 306 LEU B C 1
ATOM 6529 O O . LEU B 1 306 ? -6.715 -27.984 -0.249 1 94.19 306 LEU B O 1
ATOM 6533 N N . HIS B 1 307 ? -8.352 -26.75 -1.314 1 93.62 307 HIS B N 1
ATOM 6534 C CA . HIS B 1 307 ? -8.398 -25.719 -0.293 1 93.62 307 HIS B CA 1
ATOM 6535 C C . HIS B 1 307 ? -9.008 -26.234 1.002 1 93.62 307 HIS B C 1
ATOM 6537 O O . HIS B 1 307 ? -8.953 -25.578 2.037 1 93.62 307 HIS B O 1
ATOM 6543 N N . THR B 1 308 ? -9.531 -27.453 0.982 1 94.25 308 THR B N 1
ATOM 6544 C CA . THR B 1 308 ? -10.031 -28.125 2.18 1 94.25 308 THR B CA 1
ATOM 6545 C C . THR B 1 308 ? -9.031 -29.172 2.674 1 94.25 308 THR B C 1
ATOM 6547 O O . THR B 1 308 ? -8.695 -29.203 3.861 1 94.25 308 THR B O 1
ATOM 6550 N N . ALA B 1 309 ? -8.484 -29.969 1.784 1 96.19 309 ALA B N 1
ATOM 6551 C CA . ALA B 1 309 ? -7.66 -31.125 2.121 1 96.19 309 ALA B CA 1
ATOM 6552 C C . ALA B 1 309 ? -6.301 -30.703 2.662 1 96.19 309 ALA B C 1
ATOM 6554 O O . ALA B 1 309 ? -5.84 -31.203 3.688 1 96.19 309 ALA B O 1
ATOM 6555 N N . ILE B 1 310 ? -5.656 -29.75 2.045 1 96.81 310 ILE B N 1
ATOM 6556 C CA . ILE B 1 310 ? -4.27 -29.391 2.332 1 96.81 310 ILE B CA 1
ATOM 6557 C C . ILE B 1 310 ? -4.176 -28.719 3.699 1 96.81 310 ILE B C 1
ATOM 6559 O O . ILE B 1 310 ? -3.383 -29.141 4.551 1 96.81 310 ILE B O 1
ATOM 6563 N N . PRO B 1 311 ? -5.055 -27.719 3.963 1 96.31 311 PRO B N 1
ATOM 6564 C CA . PRO B 1 311 ? -4.957 -27.125 5.293 1 96.31 311 PRO B CA 1
ATOM 6565 C C . PRO B 1 311 ? -5.293 -28.094 6.414 1 96.31 311 PRO B C 1
ATOM 6567 O O . PRO B 1 311 ? -4.836 -27.922 7.547 1 96.31 311 PRO B O 1
ATOM 6570 N N . ALA B 1 312 ? -6.055 -29.125 6.098 1 97.62 312 ALA B N 1
ATOM 6571 C CA . ALA B 1 312 ? -6.445 -30.125 7.102 1 97.62 312 ALA B CA 1
ATOM 6572 C C . ALA B 1 312 ? -5.395 -31.219 7.227 1 97.62 312 ALA B C 1
ATOM 6574 O O . ALA B 1 312 ? -5.508 -32.094 8.086 1 97.62 312 ALA B O 1
ATOM 6575 N N . GLY B 1 313 ? -4.391 -31.234 6.391 1 98.06 313 GLY B N 1
ATOM 6576 C CA . GLY B 1 313 ? -3.322 -32.219 6.438 1 98.06 313 GLY B CA 1
ATOM 6577 C C . GLY B 1 313 ? -3.695 -33.531 5.781 1 98.06 313 GLY B C 1
ATOM 6578 O O . GLY B 1 313 ? -3.049 -34.562 6.02 1 98.06 313 GLY B O 1
ATOM 6579 N N . ARG B 1 314 ? -4.762 -33.531 5.027 1 98.06 314 ARG B N 1
ATOM 6580 C CA . ARG B 1 314 ? -5.23 -34.75 4.375 1 98.06 314 ARG B CA 1
ATOM 6581 C C . ARG B 1 314 ? -4.652 -34.875 2.971 1 98.06 314 ARG B C 1
ATOM 6583 O O . ARG B 1 314 ? -5.383 -34.781 1.982 1 98.06 314 ARG B O 1
ATOM 6590 N N . PHE B 1 315 ? -3.426 -35.125 2.844 1 97.81 315 PHE B N 1
ATOM 6591 C CA . PHE B 1 315 ? -2.664 -35.344 1.616 1 97.81 315 PHE B CA 1
ATOM 6592 C C . PHE B 1 315 ? -1.479 -36.25 1.86 1 97.81 315 PHE B C 1
ATOM 6594 O O . PHE B 1 315 ? -1.13 -36.531 3.01 1 97.81 315 PHE B O 1
ATOM 6601 N N . HIS B 1 316 ? -0.89 -36.812 0.86 1 98.25 316 HIS B N 1
ATOM 6602 C CA . HIS B 1 316 ? 0.298 -37.656 0.985 1 98.25 316 HIS B CA 1
ATOM 6603 C C . HIS B 1 316 ? 1.504 -36.812 1.436 1 98.25 316 HIS B C 1
ATOM 6605 O O . HIS B 1 316 ? 1.846 -35.812 0.809 1 98.25 316 HIS B O 1
ATOM 6611 N N . LYS B 1 317 ? 2.084 -37.219 2.562 1 98.5 317 LYS B N 1
ATOM 6612 C CA . LYS B 1 317 ? 3.176 -36.469 3.164 1 98.5 317 LYS B CA 1
ATOM 6613 C C . LYS B 1 317 ? 4.496 -36.75 2.451 1 98.5 317 LYS B C 1
ATOM 6615 O O . LYS B 1 317 ? 5.141 -37.75 2.701 1 98.5 317 LYS B O 1
ATOM 6620 N N . VAL B 1 318 ? 4.922 -35.812 1.637 1 98.56 318 VAL B N 1
ATOM 6621 C CA . VAL B 1 318 ? 6.18 -35.906 0.898 1 98.56 318 VAL B CA 1
ATOM 6622 C C . VAL B 1 318 ? 6.934 -34.594 1.009 1 98.56 318 VAL B C 1
ATOM 6624 O O . VAL B 1 318 ? 6.371 -33.594 1.455 1 98.56 318 VAL B O 1
ATOM 6627 N N . ASN B 1 319 ? 8.219 -34.562 0.625 1 98.56 319 ASN B N 1
ATOM 6628 C CA . ASN B 1 319 ? 8.969 -33.312 0.569 1 98.56 319 ASN B CA 1
ATOM 6629 C C . ASN B 1 319 ? 8.453 -32.406 -0.541 1 98.56 319 ASN B C 1
ATOM 6631 O O . ASN B 1 319 ? 8.133 -32.844 -1.637 1 98.56 319 ASN B O 1
ATOM 6635 N N . ILE B 1 320 ? 8.359 -31.109 -0.203 1 98.75 320 ILE B N 1
ATOM 6636 C CA . ILE B 1 320 ? 7.762 -30.188 -1.163 1 98.75 320 ILE B CA 1
ATOM 6637 C C . ILE B 1 320 ? 8.758 -29.062 -1.498 1 98.75 320 ILE B C 1
ATOM 6639 O O . ILE B 1 320 ? 9.414 -28.531 -0.608 1 98.75 320 ILE B O 1
ATOM 6643 N N . MET B 1 321 ? 8.922 -28.766 -2.711 1 98.75 321 MET B N 1
ATOM 6644 C CA . MET B 1 321 ? 9.539 -27.547 -3.238 1 98.75 321 MET B CA 1
ATOM 6645 C C . MET B 1 321 ? 8.547 -26.766 -4.113 1 98.75 321 MET B C 1
ATOM 6647 O O . MET B 1 321 ? 7.941 -27.344 -5.016 1 98.75 321 MET B O 1
ATOM 6651 N N . LEU B 1 322 ? 8.266 -25.516 -3.775 1 98.38 322 LEU B N 1
ATOM 6652 C CA . LEU B 1 322 ? 7.312 -24.766 -4.594 1 98.38 322 LEU B CA 1
ATOM 6653 C C . LEU B 1 322 ? 7.797 -23.344 -4.832 1 98.38 322 LEU B C 1
ATOM 6655 O O . LEU B 1 322 ? 8.57 -22.797 -4.035 1 98.38 322 LEU B O 1
ATOM 6659 N N . GLY B 1 323 ? 7.359 -22.75 -5.91 1 98.12 323 GLY B N 1
ATOM 6660 C CA . GLY B 1 323 ? 7.773 -21.375 -6.199 1 98.12 323 GLY B CA 1
ATOM 6661 C C . GLY B 1 323 ? 7.082 -20.797 -7.414 1 98.12 323 GLY B C 1
ATOM 6662 O O . GLY B 1 323 ? 6.234 -21.453 -8.031 1 98.12 323 GLY B O 1
ATOM 6663 N N . THR B 1 324 ? 7.328 -19.516 -7.629 1 98 324 THR B N 1
ATOM 6664 C CA . THR B 1 324 ? 6.844 -18.75 -8.773 1 98 324 THR B CA 1
ATOM 6665 C C . THR B 1 324 ? 7.98 -17.953 -9.414 1 98 324 THR B C 1
ATOM 6667 O O . THR B 1 324 ? 9.078 -17.875 -8.859 1 98 324 THR B O 1
ATOM 6670 N N . THR B 1 325 ? 7.719 -17.5 -10.594 1 98.25 325 THR B N 1
ATOM 6671 C CA . THR B 1 325 ? 8.555 -16.422 -11.109 1 98.25 325 THR B CA 1
ATOM 6672 C C . THR B 1 325 ? 8.102 -15.07 -10.562 1 98.25 325 THR B C 1
ATOM 6674 O O . THR B 1 325 ? 6.977 -14.945 -10.07 1 98.25 325 THR B O 1
ATOM 6677 N N . LEU B 1 326 ? 8.93 -14.148 -10.672 1 98.19 326 LEU B N 1
ATOM 6678 C CA . LEU B 1 326 ? 8.656 -12.836 -10.086 1 98.19 326 LEU B CA 1
ATOM 6679 C C . LEU B 1 326 ? 7.449 -12.18 -10.742 1 98.19 326 LEU B C 1
ATOM 6681 O O . LEU B 1 326 ? 6.691 -11.461 -10.094 1 98.19 326 LEU B O 1
ATOM 6685 N N . ASN B 1 327 ? 7.262 -12.414 -12.047 1 97.88 327 ASN B N 1
ATOM 6686 C CA . ASN B 1 327 ? 6.207 -11.781 -12.836 1 97.88 327 ASN B CA 1
ATOM 6687 C C . ASN B 1 327 ? 5.422 -12.797 -13.648 1 97.88 327 ASN B C 1
ATOM 6689 O O . ASN B 1 327 ? 5.203 -12.602 -14.844 1 97.88 327 ASN B O 1
ATOM 6693 N N . ASP B 1 328 ? 5.012 -13.914 -13.008 1 96.19 328 ASP B N 1
ATOM 6694 C CA . ASP B 1 328 ? 4.301 -14.992 -13.688 1 96.19 328 ASP B CA 1
ATOM 6695 C C . ASP B 1 328 ? 3.109 -14.445 -14.477 1 96.19 328 ASP B C 1
ATOM 6697 O O . ASP B 1 328 ? 2.896 -14.82 -15.633 1 96.19 328 ASP B O 1
ATOM 6701 N N . GLY B 1 329 ? 2.459 -13.5 -13.859 1 94.38 329 GLY B N 1
ATOM 6702 C CA . GLY B 1 329 ? 1.191 -13.039 -14.406 1 94.38 329 GLY B CA 1
ATOM 6703 C C . GLY B 1 329 ? 1.351 -12.195 -15.656 1 94.38 329 GLY B C 1
ATOM 6704 O O . GLY B 1 329 ? 0.383 -11.969 -16.375 1 94.38 329 GLY B O 1
ATOM 6705 N N . TYR B 1 330 ? 2.527 -11.758 -15.992 1 94.81 330 TYR B N 1
ATOM 6706 C CA . TYR B 1 330 ? 2.752 -10.852 -17.109 1 94.81 330 TYR B CA 1
ATOM 6707 C C . TYR B 1 330 ? 2.646 -11.586 -18.438 1 94.81 330 TYR B C 1
ATOM 6709 O O . TYR B 1 330 ? 2.561 -10.953 -19.5 1 94.81 330 TYR B O 1
ATOM 6717 N N . PHE B 1 331 ? 2.619 -12.938 -18.422 1 91.94 331 PHE B N 1
ATOM 6718 C CA . PHE B 1 331 ? 2.463 -13.711 -19.656 1 91.94 331 PHE B CA 1
ATOM 6719 C C . PHE B 1 331 ? 1.082 -13.484 -20.266 1 91.94 331 PHE B C 1
ATOM 6721 O O . PHE B 1 331 ? 0.86 -13.773 -21.438 1 91.94 331 PHE B O 1
ATOM 6728 N N . ARG B 1 332 ? 0.173 -12.945 -19.453 1 90.38 332 ARG B N 1
ATOM 6729 C CA . ARG B 1 332 ? -1.179 -12.656 -19.922 1 90.38 332 ARG B CA 1
ATOM 6730 C C . ARG B 1 332 ? -1.202 -11.406 -20.797 1 90.38 332 ARG B C 1
ATOM 6732 O O . ARG B 1 332 ? -2.113 -11.227 -21.609 1 90.38 332 ARG B O 1
ATOM 6739 N N . LEU B 1 333 ? -0.26 -10.555 -20.672 1 92.75 333 LEU B N 1
ATOM 6740 C CA . LEU B 1 333 ? -0.301 -9.211 -21.234 1 92.75 333 LEU B CA 1
ATOM 6741 C C . LEU B 1 333 ? -0.241 -9.258 -22.75 1 92.75 333 LEU B C 1
ATOM 6743 O O . LEU B 1 333 ? -0.98 -8.539 -23.438 1 92.75 333 LEU B O 1
ATOM 6747 N N . PRO B 1 334 ? 0.569 -10.133 -23.391 1 90.19 334 PRO B N 1
ATOM 6748 C CA . PRO B 1 334 ? 0.658 -10.141 -24.859 1 90.19 334 PRO B CA 1
ATOM 6749 C C . PRO B 1 334 ? -0.676 -10.461 -25.516 1 90.19 334 PRO B C 1
ATOM 6751 O O . PRO B 1 334 ? -0.896 -10.086 -26.672 1 90.19 334 PRO B O 1
ATOM 6754 N N . SER B 1 335 ? -1.56 -11.125 -24.875 1 84.94 335 SER B N 1
ATOM 6755 C CA . SER B 1 335 ? -2.846 -11.492 -25.453 1 84.94 335 SER B CA 1
ATOM 6756 C C . SER B 1 335 ? -3.855 -10.352 -25.328 1 84.94 335 SER B C 1
ATOM 6758 O O . SER B 1 335 ? -4.961 -10.438 -25.859 1 84.94 335 SER B O 1
ATOM 6760 N N . MET B 1 336 ? -3.486 -9.328 -24.609 1 87.75 336 MET B N 1
ATOM 6761 C CA . MET B 1 336 ? -4.398 -8.203 -24.422 1 87.75 336 MET B CA 1
ATOM 6762 C C . MET B 1 336 ? -4.301 -7.219 -25.578 1 87.75 336 MET B C 1
ATOM 6764 O O . MET B 1 336 ? -3.217 -7.004 -26.125 1 87.75 336 MET B O 1
ATOM 6768 N N . PRO B 1 337 ? -5.504 -6.602 -25.797 1 85.38 337 PRO B N 1
ATOM 6769 C CA . PRO B 1 337 ? -5.449 -5.574 -26.844 1 85.38 337 PRO B CA 1
ATOM 6770 C C . PRO B 1 337 ? -4.52 -4.418 -26.484 1 85.38 337 PRO B C 1
ATOM 6772 O O . PRO B 1 337 ? -4.473 -3.998 -25.328 1 85.38 337 PRO B O 1
ATOM 6775 N N . ASN B 1 338 ? -3.672 -3.959 -27.375 1 84 338 ASN B N 1
ATOM 6776 C CA . ASN B 1 338 ? -2.811 -2.787 -27.266 1 84 338 ASN B CA 1
ATOM 6777 C C . ASN B 1 338 ? -1.796 -2.945 -26.141 1 84 338 ASN B C 1
ATOM 6779 O O . ASN B 1 338 ? -1.467 -1.975 -25.453 1 84 338 ASN B O 1
ATOM 6783 N N . ALA B 1 339 ? -1.387 -4.137 -25.859 1 87.38 339 ALA B N 1
ATOM 6784 C CA . ALA B 1 339 ? -0.454 -4.418 -24.766 1 87.38 339 ALA B CA 1
ATOM 6785 C C . ALA B 1 339 ? 0.83 -3.607 -24.922 1 87.38 339 ALA B C 1
ATOM 6787 O O . ALA B 1 339 ? 1.411 -3.16 -23.938 1 87.38 339 ALA B O 1
ATOM 6788 N N . VAL B 1 340 ? 1.281 -3.357 -26.109 1 89.94 340 VAL B N 1
ATOM 6789 C CA . VAL B 1 340 ? 2.545 -2.676 -26.375 1 89.94 340 VAL B CA 1
ATOM 6790 C C . VAL B 1 340 ? 2.438 -1.21 -25.969 1 89.94 340 VAL B C 1
ATOM 6792 O O . VAL B 1 340 ? 3.359 -0.658 -25.359 1 89.94 340 VAL B O 1
ATOM 6795 N N . THR B 1 341 ? 1.279 -0.67 -26.234 1 93.56 341 THR B N 1
ATOM 6796 C CA . THR B 1 341 ? 1.117 0.756 -25.969 1 93.56 341 THR B CA 1
ATOM 6797 C C . THR B 1 341 ? 0.464 0.988 -24.609 1 93.56 341 THR B C 1
ATOM 6799 O O . THR B 1 341 ? 0.374 2.127 -24.141 1 93.56 341 THR B O 1
ATOM 6802 N N . GLY B 1 342 ? 0.07 -0.094 -24 1 95.06 342 GLY B N 1
ATOM 6803 C CA . GLY B 1 342 ? -0.516 0.02 -22.672 1 95.06 342 GLY B CA 1
ATOM 6804 C C . GLY B 1 342 ? -2.029 -0.069 -22.672 1 95.06 342 GLY B C 1
ATOM 6805 O O . GLY B 1 342 ? -2.648 -0.147 -23.734 1 95.06 342 GLY B O 1
ATOM 6806 N N . ILE B 1 343 ? -2.629 -0.101 -21.484 1 95.19 343 ILE B N 1
ATOM 6807 C CA . ILE B 1 343 ? -4.066 -0.217 -21.281 1 95.19 343 ILE B CA 1
ATOM 6808 C C . ILE B 1 343 ? -4.621 1.113 -20.766 1 95.19 343 ILE B C 1
ATOM 6810 O O . ILE B 1 343 ? -4.246 1.582 -19.688 1 95.19 343 ILE B O 1
ATOM 6814 N N . PRO B 1 344 ? -5.535 1.729 -21.562 1 96.5 344 PRO B N 1
ATOM 6815 C CA . PRO B 1 344 ? -6.156 2.951 -21.031 1 96.5 344 PRO B CA 1
ATOM 6816 C C . PRO B 1 344 ? -6.836 2.742 -19.688 1 96.5 344 PRO B C 1
ATOM 6818 O O . PRO B 1 344 ? -7.32 1.644 -19.406 1 96.5 344 PRO B O 1
ATOM 6821 N N . ARG B 1 345 ? -6.977 3.777 -18.906 1 97 345 ARG B N 1
ATOM 6822 C CA . ARG B 1 345 ? -7.484 3.713 -17.547 1 97 345 ARG B CA 1
ATOM 6823 C C . ARG B 1 345 ? -8.875 3.088 -17.5 1 97 345 ARG B C 1
ATOM 6825 O O . ARG B 1 345 ? -9.141 2.211 -16.672 1 97 345 ARG B O 1
ATOM 6832 N N . GLN B 1 346 ? -9.766 3.473 -18.344 1 96.44 346 GLN B N 1
ATOM 6833 C CA . GLN B 1 346 ? -11.125 2.955 -18.359 1 96.44 346 GLN B CA 1
ATOM 6834 C C . GLN B 1 346 ? -11.148 1.463 -18.672 1 96.44 346 GLN B C 1
ATOM 6836 O O . GLN B 1 346 ? -11.945 0.712 -18.109 1 96.44 346 GLN B O 1
ATOM 6841 N N . ASN B 1 347 ? -10.289 1.069 -19.578 1 95.06 347 ASN B N 1
ATOM 6842 C CA . ASN B 1 347 ? -10.188 -0.348 -19.906 1 95.06 347 ASN B CA 1
ATOM 6843 C C . ASN B 1 347 ? -9.633 -1.158 -18.75 1 95.06 347 ASN B C 1
ATOM 6845 O O . ASN B 1 347 ? -10.039 -2.301 -18.531 1 95.06 347 ASN B O 1
ATOM 6849 N N . PHE B 1 348 ? -8.664 -0.564 -18.109 1 96 348 PHE B N 1
ATOM 6850 C CA . PHE B 1 348 ? -8.133 -1.219 -16.922 1 96 348 PHE B CA 1
ATOM 6851 C C . PHE B 1 348 ? -9.25 -1.488 -15.906 1 96 348 PHE B C 1
ATOM 6853 O O . PHE B 1 348 ? -9.367 -2.6 -15.391 1 96 348 PHE B O 1
ATOM 6860 N N . ILE B 1 349 ? -10.062 -0.495 -15.641 1 96.69 349 ILE B N 1
ATOM 6861 C CA . ILE B 1 349 ? -11.164 -0.606 -14.688 1 96.69 349 ILE B CA 1
ATOM 6862 C C . ILE B 1 349 ? -12.141 -1.68 -15.148 1 96.69 349 ILE B C 1
ATOM 6864 O O . ILE B 1 349 ? -12.508 -2.568 -14.375 1 96.69 349 ILE B O 1
ATOM 6868 N N . SER B 1 350 ? -12.484 -1.671 -16.406 1 95.44 350 SER B N 1
ATOM 6869 C CA . SER B 1 350 ? -13.453 -2.619 -16.938 1 95.44 350 SER B CA 1
ATOM 6870 C C . SER B 1 350 ? -12.906 -4.043 -16.922 1 95.44 350 SER B C 1
ATOM 6872 O O . SER B 1 350 ? -13.625 -4.984 -16.562 1 95.44 350 SER B O 1
ATOM 6874 N N . THR B 1 351 ? -11.688 -4.18 -17.297 1 93 351 THR B N 1
ATOM 6875 C CA . THR B 1 351 ? -11.07 -5.5 -17.328 1 93 351 THR B CA 1
ATOM 6876 C C . THR B 1 351 ? -10.969 -6.07 -15.914 1 93 351 THR B C 1
ATOM 6878 O O . THR B 1 351 ? -11.203 -7.262 -15.695 1 93 351 THR B O 1
ATOM 6881 N N . THR B 1 352 ? -10.586 -5.215 -14.992 1 93.5 352 THR B N 1
ATOM 6882 C CA . THR B 1 352 ? -10.508 -5.641 -13.602 1 93.5 352 THR B CA 1
ATOM 6883 C C . THR B 1 352 ? -11.875 -6.074 -13.086 1 93.5 352 THR B C 1
ATOM 6885 O O . THR B 1 352 ? -12.016 -7.145 -12.492 1 93.5 352 THR B O 1
ATOM 6888 N N . ASN B 1 353 ? -12.883 -5.281 -13.375 1 95.06 353 ASN B N 1
ATOM 6889 C CA . ASN B 1 353 ? -14.234 -5.617 -12.945 1 95.06 353 ASN B CA 1
ATOM 6890 C C . ASN B 1 353 ? -14.711 -6.934 -13.555 1 95.06 353 ASN B C 1
ATOM 6892 O O . ASN B 1 353 ? -15.312 -7.762 -12.867 1 95.06 353 ASN B O 1
ATOM 6896 N N . ASN B 1 354 ? -14.352 -7.109 -14.781 1 92.5 354 ASN B N 1
ATOM 6897 C CA . ASN B 1 354 ? -14.789 -8.305 -15.5 1 92.5 354 ASN B CA 1
ATOM 6898 C C . ASN B 1 354 ? -14.047 -9.547 -15.031 1 92.5 354 ASN B C 1
ATOM 6900 O O . ASN B 1 354 ? -14.523 -10.672 -15.211 1 92.5 354 ASN B O 1
ATOM 6904 N N . SER B 1 355 ? -12.922 -9.367 -14.438 1 91.12 355 SER B N 1
ATOM 6905 C CA . SER B 1 355 ? -12.141 -10.484 -13.922 1 91.12 355 SER B CA 1
ATOM 6906 C C . SER B 1 355 ? -12.766 -11.07 -12.664 1 91.12 355 SER B C 1
ATOM 6908 O O . SER B 1 355 ? -12.484 -12.203 -12.289 1 91.12 355 SER B O 1
ATOM 6910 N N . PHE B 1 356 ? -13.648 -10.258 -12 1 93.88 356 PHE B N 1
ATOM 6911 C CA . PHE B 1 356 ? -14.266 -10.695 -10.75 1 93.88 356 PHE B CA 1
ATOM 6912 C C . PHE B 1 356 ? -15.766 -10.438 -10.773 1 93.88 356 PHE B C 1
ATOM 6914 O O . PHE B 1 356 ? -16.297 -9.719 -9.914 1 93.88 356 PHE B O 1
ATOM 6921 N N . PRO B 1 357 ? -16.438 -11.07 -11.617 1 90.56 357 PRO B N 1
ATOM 6922 C CA . PRO B 1 357 ? -17.844 -10.742 -11.844 1 90.56 357 PRO B CA 1
ATOM 6923 C C . PRO B 1 357 ? -18.719 -11 -10.609 1 90.56 357 PRO B C 1
ATOM 6925 O O . PRO B 1 357 ? -19.766 -10.375 -10.453 1 90.56 357 PRO B O 1
ATOM 6928 N N . PHE B 1 358 ? -18.266 -11.836 -9.719 1 89.62 358 PHE B N 1
ATOM 6929 C CA . PHE B 1 358 ? -19.125 -12.211 -8.602 1 89.62 358 PHE B CA 1
ATOM 6930 C C . PHE B 1 358 ? -18.719 -11.469 -7.336 1 89.62 358 PHE B C 1
ATOM 6932 O O . PHE B 1 358 ? -19.375 -11.594 -6.297 1 89.62 358 PHE B O 1
ATOM 6939 N N . ALA B 1 359 ? -17.672 -10.742 -7.367 1 94.25 359 ALA B N 1
ATOM 6940 C CA . ALA B 1 359 ? -17.25 -9.953 -6.211 1 94.25 359 ALA B CA 1
ATOM 6941 C C . ALA B 1 359 ? -18.125 -8.719 -6.035 1 94.25 359 ALA B C 1
ATOM 6943 O O . ALA B 1 359 ? -18.688 -8.211 -7.008 1 94.25 359 ALA B O 1
ATOM 6944 N N . SER B 1 360 ? -18.312 -8.289 -4.828 1 94.88 360 SER B N 1
ATOM 6945 C CA . SER B 1 360 ? -19.078 -7.074 -4.551 1 94.88 360 SER B CA 1
ATOM 6946 C C . SER B 1 360 ? -18.359 -5.84 -5.09 1 94.88 360 SER B C 1
ATOM 6948 O O . SER B 1 360 ? -17.172 -5.883 -5.379 1 94.88 360 SER B O 1
ATOM 6950 N N . GLN B 1 361 ? -19.094 -4.762 -5.207 1 94.69 361 GLN B N 1
ATOM 6951 C CA . GLN B 1 361 ? -18.516 -3.518 -5.707 1 94.69 361 GLN B CA 1
ATOM 6952 C C . GLN B 1 361 ? -17.406 -3.008 -4.777 1 94.69 361 GLN B C 1
ATOM 6954 O O . GLN B 1 361 ? -16.422 -2.439 -5.234 1 94.69 361 GLN B O 1
ATOM 6959 N N . ARG B 1 362 ? -17.562 -3.17 -3.463 1 95.94 362 ARG B N 1
ATOM 6960 C CA . ARG B 1 362 ? -16.547 -2.713 -2.521 1 95.94 362 ARG B CA 1
ATOM 6961 C C . ARG B 1 362 ? -15.242 -3.49 -2.703 1 95.94 362 ARG B C 1
ATOM 6963 O O . ARG B 1 362 ? -14.156 -2.926 -2.574 1 95.94 362 ARG B O 1
ATOM 6970 N N . VAL B 1 363 ? -15.375 -4.809 -3 1 96.94 363 VAL B N 1
ATOM 6971 C CA . VAL B 1 363 ? -14.188 -5.629 -3.242 1 96.94 363 VAL B CA 1
ATOM 6972 C C . VAL B 1 363 ? -13.508 -5.184 -4.535 1 96.94 363 VAL B C 1
ATOM 6974 O O . VAL B 1 363 ? -12.289 -4.992 -4.566 1 96.94 363 VAL B O 1
ATOM 6977 N N . LYS B 1 364 ? -14.297 -4.934 -5.586 1 97.19 364 LYS B N 1
ATOM 6978 C CA . LYS B 1 364 ? -13.758 -4.492 -6.867 1 97.19 364 LYS B CA 1
ATOM 6979 C C . LYS B 1 364 ? -13.062 -3.141 -6.734 1 97.19 364 LYS B C 1
ATOM 6981 O O . LYS B 1 364 ? -11.977 -2.938 -7.289 1 97.19 364 LYS B O 1
ATOM 6986 N N . LEU B 1 365 ? -13.688 -2.246 -5.988 1 97.06 365 LEU B N 1
ATOM 6987 C CA . LEU B 1 365 ? -13.109 -0.928 -5.746 1 97.06 365 LEU B CA 1
ATOM 6988 C C . LEU B 1 365 ? -11.766 -1.048 -5.035 1 97.06 365 LEU B C 1
ATOM 6990 O O . LEU B 1 365 ? -10.82 -0.323 -5.359 1 97.06 365 LEU B O 1
ATOM 6994 N N . SER B 1 366 ? -11.711 -1.936 -4.055 1 97.94 366 SER B N 1
ATOM 6995 C CA . SER B 1 366 ? -10.484 -2.143 -3.301 1 97.94 366 SER B CA 1
ATOM 6996 C C . SER B 1 366 ? -9.375 -2.703 -4.188 1 97.94 366 SER B C 1
ATOM 6998 O O . SER B 1 366 ? -8.211 -2.316 -4.055 1 97.94 366 SER B O 1
ATOM 7000 N N . ILE B 1 367 ? -9.695 -3.641 -5.07 1 98.5 367 ILE B N 1
ATOM 7001 C CA . ILE B 1 367 ? -8.719 -4.215 -5.992 1 98.5 367 ILE B CA 1
ATOM 7002 C C . ILE B 1 367 ? -8.211 -3.137 -6.945 1 98.5 367 ILE B C 1
ATOM 7004 O O . ILE B 1 367 ? -7.012 -3.033 -7.191 1 98.5 367 ILE B O 1
ATOM 7008 N N . GLN B 1 368 ? -9.109 -2.326 -7.449 1 98 368 GLN B N 1
ATOM 7009 C CA . GLN B 1 368 ? -8.711 -1.228 -8.32 1 98 368 GLN B CA 1
ATOM 7010 C C . GLN B 1 368 ? -7.75 -0.28 -7.613 1 98 368 GLN B C 1
ATOM 7012 O O . GLN B 1 368 ? -6.742 0.133 -8.195 1 98 368 GLN B O 1
ATOM 7017 N N . TYR B 1 369 ? -8.086 0.098 -6.414 1 98 369 TYR B N 1
ATOM 7018 C CA . TYR B 1 369 ? -7.211 1 -5.672 1 98 369 TYR B CA 1
ATOM 7019 C C . TYR B 1 369 ? -5.832 0.381 -5.473 1 98 369 TYR B C 1
ATOM 7021 O O . TYR B 1 369 ? -4.812 1.046 -5.664 1 98 369 TYR B O 1
ATOM 7029 N N . ARG B 1 370 ? -5.809 -0.938 -5.051 1 98.12 370 ARG B N 1
ATOM 7030 C CA . ARG B 1 370 ? -4.559 -1.615 -4.73 1 98.12 370 ARG B CA 1
ATOM 7031 C C . ARG B 1 370 ? -3.646 -1.685 -5.953 1 98.12 370 ARG B C 1
ATOM 7033 O O . ARG B 1 370 ? -2.422 -1.6 -5.824 1 98.12 370 ARG B O 1
ATOM 7040 N N . TYR B 1 371 ? -4.215 -1.845 -7.09 1 98.31 371 TYR B N 1
ATOM 7041 C CA . TYR B 1 371 ? -3.412 -2.092 -8.281 1 98.31 371 TYR B CA 1
ATOM 7042 C C . TYR B 1 371 ? -3.49 -0.914 -9.242 1 98.31 371 TYR B C 1
ATOM 7044 O O . TYR B 1 371 ? -3.723 -1.098 -10.445 1 98.31 371 TYR B O 1
ATOM 7052 N N . THR B 1 372 ? -3.311 0.277 -8.734 1 98.31 372 THR B N 1
ATOM 7053 C CA . THR B 1 372 ? -3.168 1.524 -9.477 1 98.31 372 THR B CA 1
ATOM 7054 C C . THR B 1 372 ? -1.898 2.262 -9.055 1 98.31 372 THR B C 1
ATOM 7056 O O . THR B 1 372 ? -1.601 2.365 -7.867 1 98.31 372 THR B O 1
ATOM 7059 N N . ASN B 1 373 ? -1.113 2.631 -10.023 1 97.69 373 ASN B N 1
ATOM 7060 C CA . ASN B 1 373 ? -0.031 3.572 -9.758 1 97.69 373 ASN B CA 1
ATOM 7061 C C . ASN B 1 373 ? -0.547 5.004 -9.648 1 97.69 373 ASN B C 1
ATOM 7063 O O . ASN B 1 373 ? -0.666 5.703 -10.656 1 97.69 373 ASN B O 1
ATOM 7067 N N . TRP B 1 374 ? -0.703 5.441 -8.445 1 97.06 374 TRP B N 1
ATOM 7068 C CA . TRP B 1 374 ? -1.422 6.684 -8.195 1 97.06 374 TRP B CA 1
ATOM 7069 C C . TRP B 1 374 ? -0.556 7.891 -8.547 1 97.06 374 TRP B C 1
ATOM 7071 O O . TRP B 1 374 ? -1.056 9.016 -8.648 1 97.06 374 TRP B O 1
ATOM 7081 N N . SER B 1 375 ? 0.781 7.734 -8.75 1 94.94 375 SER B N 1
ATOM 7082 C CA . SER B 1 375 ? 1.622 8.828 -9.234 1 94.94 375 SER B CA 1
ATOM 7083 C C . SER B 1 375 ? 1.356 9.109 -10.711 1 94.94 375 SER B C 1
ATOM 7085 O O . SER B 1 375 ? 1.71 10.18 -11.211 1 94.94 375 SER B O 1
ATOM 7087 N N . ASN B 1 376 ? 0.772 8.078 -11.391 1 94.5 376 ASN B N 1
ATOM 7088 C CA . ASN B 1 376 ? 0.444 8.203 -12.805 1 94.5 376 ASN B CA 1
ATOM 7089 C C . ASN B 1 376 ? -0.713 7.289 -13.195 1 94.5 376 ASN B C 1
ATOM 7091 O O . ASN B 1 376 ? -0.574 6.449 -14.086 1 94.5 376 ASN B O 1
ATOM 7095 N N . ALA B 1 377 ? -1.815 7.48 -12.625 1 94.38 377 ALA B N 1
ATOM 7096 C CA . ALA B 1 377 ? -2.951 6.566 -12.68 1 94.38 377 ALA B CA 1
ATOM 7097 C C . ALA B 1 377 ? -3.521 6.484 -14.094 1 94.38 377 ALA B C 1
ATOM 7099 O O . ALA B 1 377 ? -4.109 5.469 -14.477 1 94.38 377 ALA B O 1
ATOM 7100 N N . ASN B 1 378 ? -3.287 7.488 -14.945 1 94.94 378 ASN B N 1
ATOM 7101 C CA . ASN B 1 378 ? -3.873 7.516 -16.281 1 94.94 378 ASN B CA 1
ATOM 7102 C C . ASN B 1 378 ? -2.891 7.012 -17.328 1 94.94 378 ASN B C 1
ATOM 7104 O O . ASN B 1 378 ? -3.23 6.93 -18.516 1 94.94 378 ASN B O 1
ATOM 7108 N N . SER B 1 379 ? -1.723 6.652 -16.922 1 96.75 379 SER B N 1
ATOM 7109 C CA . SER B 1 379 ? -0.735 6.133 -17.859 1 96.75 379 SER B CA 1
ATOM 7110 C C . SER B 1 379 ? -1.122 4.742 -18.344 1 96.75 379 SER B C 1
ATOM 7112 O O . SER B 1 379 ? -1.222 3.801 -17.562 1 96.75 379 SER B O 1
ATOM 7114 N N . PRO B 1 380 ? -1.297 4.594 -19.625 1 97.25 380 PRO B N 1
ATOM 7115 C CA . PRO B 1 380 ? -1.642 3.271 -20.156 1 97.25 380 PRO B CA 1
ATOM 7116 C C . PRO B 1 380 ? -0.577 2.219 -19.859 1 97.25 380 PRO B C 1
ATOM 7118 O O . PRO B 1 380 ? -0.908 1.062 -19.578 1 97.25 380 PRO B O 1
ATOM 7121 N N . ILE B 1 381 ? 0.655 2.582 -19.938 1 97.06 381 ILE B N 1
ATOM 7122 C CA . ILE B 1 381 ? 1.762 1.668 -19.672 1 97.06 381 ILE B CA 1
ATOM 7123 C C . ILE B 1 381 ? 1.722 1.211 -18.219 1 97.06 381 ILE B C 1
ATOM 7125 O O . ILE B 1 381 ? 1.88 0.023 -17.922 1 97.06 381 ILE B O 1
ATOM 7129 N N . SER B 1 382 ? 1.487 2.189 -17.297 1 96.75 382 SER B N 1
ATOM 7130 C CA . SER B 1 382 ? 1.372 1.839 -15.891 1 96.75 382 SER B CA 1
ATOM 7131 C C . SER B 1 382 ? 0.178 0.922 -15.641 1 96.75 382 SER B C 1
ATOM 7133 O O . SER B 1 382 ? 0.268 -0.026 -14.859 1 96.75 382 SER B O 1
ATOM 7135 N N . ASN B 1 383 ? -0.911 1.222 -16.328 1 97.56 383 ASN B N 1
ATOM 7136 C CA . ASN B 1 383 ? -2.104 0.391 -16.188 1 97.56 383 ASN B CA 1
ATOM 7137 C C . ASN B 1 383 ? -1.844 -1.039 -16.656 1 97.56 383 ASN B C 1
ATOM 7139 O O . ASN B 1 383 ? -2.275 -1.995 -16.016 1 97.56 383 ASN B O 1
ATOM 7143 N N . ARG B 1 384 ? -1.171 -1.165 -17.781 1 96.75 384 ARG B N 1
ATOM 7144 C CA . ARG B 1 384 ? -0.803 -2.486 -18.281 1 96.75 384 ARG B CA 1
ATOM 7145 C C . ARG B 1 384 ? 0.015 -3.254 -17.25 1 96.75 384 ARG B C 1
ATOM 7147 O O . ARG B 1 384 ? -0.29 -4.406 -16.938 1 96.75 384 ARG B O 1
ATOM 7154 N N . ASP B 1 385 ? 1.042 -2.605 -16.734 1 96.69 385 ASP B N 1
ATOM 7155 C CA . ASP B 1 385 ? 1.928 -3.252 -15.773 1 96.69 385 ASP B CA 1
ATOM 7156 C C . ASP B 1 385 ? 1.176 -3.623 -14.5 1 96.69 385 ASP B C 1
ATOM 7158 O O . ASP B 1 385 ? 1.394 -4.695 -13.938 1 96.69 385 ASP B O 1
ATOM 7162 N N . GLN B 1 386 ? 0.293 -2.732 -14.07 1 97.25 386 GLN B N 1
ATOM 7163 C CA . GLN B 1 386 ? -0.482 -3.01 -12.867 1 97.25 386 GLN B CA 1
ATOM 7164 C C . GLN B 1 386 ? -1.452 -4.164 -13.094 1 97.25 386 GLN B C 1
ATOM 7166 O O . GLN B 1 386 ? -1.734 -4.934 -12.172 1 97.25 386 GLN B O 1
ATOM 7171 N N . TYR B 1 387 ? -1.97 -4.273 -14.25 1 96.56 387 TYR B N 1
ATOM 7172 C CA . TYR B 1 387 ? -2.799 -5.438 -14.539 1 96.56 387 TYR B CA 1
ATOM 7173 C C . TYR B 1 387 ? -1.978 -6.723 -14.484 1 96.56 387 TYR B C 1
ATOM 7175 O O . TYR B 1 387 ? -2.453 -7.75 -13.992 1 96.56 387 TYR B O 1
ATOM 7183 N N . GLY B 1 388 ? -0.779 -6.695 -15.086 1 96.12 388 GLY B N 1
ATOM 7184 C CA . GLY B 1 388 ? 0.127 -7.824 -14.953 1 96.12 388 GLY B CA 1
ATOM 7185 C C . GLY B 1 388 ? 0.374 -8.211 -13.508 1 96.12 388 GLY B C 1
ATOM 7186 O O . GLY B 1 388 ? 0.37 -9.398 -13.164 1 96.12 388 GLY B O 1
ATOM 7187 N N . GLU B 1 389 ? 0.536 -7.191 -12.617 1 97.69 389 GLU B N 1
ATOM 7188 C CA . GLU B 1 389 ? 0.738 -7.434 -11.195 1 97.69 389 GLU B CA 1
ATOM 7189 C C . GLU B 1 389 ? -0.498 -8.07 -10.562 1 97.69 389 GLU B C 1
ATOM 7191 O O . GLU B 1 389 ? -0.384 -8.977 -9.734 1 97.69 389 GLU B O 1
ATOM 7196 N N . LEU B 1 390 ? -1.638 -7.512 -10.906 1 97.38 390 LEU B N 1
ATOM 7197 C CA . LEU B 1 390 ? -2.896 -8.047 -10.406 1 97.38 390 LEU B CA 1
ATOM 7198 C C . LEU B 1 390 ? -3.041 -9.523 -10.766 1 97.38 390 LEU B C 1
ATOM 7200 O O . LEU B 1 390 ? -3.326 -10.352 -9.906 1 97.38 390 LEU B O 1
ATOM 7204 N N . PHE B 1 391 ? -2.799 -9.844 -12.016 1 95.25 391 PHE B N 1
ATOM 7205 C CA . PHE B 1 391 ? -2.922 -11.219 -12.477 1 95.25 391 PHE B CA 1
ATOM 7206 C C . PHE B 1 391 ? -1.869 -12.109 -11.828 1 95.25 391 PHE B C 1
ATOM 7208 O O . PHE B 1 391 ? -2.152 -13.25 -11.469 1 95.25 391 PHE B O 1
ATOM 7215 N N . ASN B 1 392 ? -0.694 -11.617 -11.664 1 96.69 392 ASN B N 1
ATOM 7216 C CA . ASN B 1 392 ? 0.391 -12.336 -11 1 96.69 392 ASN B CA 1
ATOM 7217 C C . ASN B 1 392 ? 0.017 -12.719 -9.578 1 96.69 392 ASN B C 1
ATOM 7219 O O . ASN B 1 392 ? 0.157 -13.875 -9.18 1 96.69 392 ASN B O 1
ATOM 7223 N N . ASP B 1 393 ? -0.477 -11.695 -8.852 1 97 393 ASP B N 1
ATOM 7224 C CA . ASP B 1 393 ? -0.829 -11.93 -7.453 1 97 393 ASP B CA 1
ATOM 7225 C C . ASP B 1 393 ? -1.997 -12.906 -7.336 1 97 393 ASP B C 1
ATOM 7227 O O . ASP B 1 393 ? -1.914 -13.898 -6.609 1 97 393 ASP B O 1
ATOM 7231 N N . PHE B 1 394 ? -2.996 -12.68 -8.094 1 96.19 394 PHE B N 1
ATOM 7232 C CA . PHE B 1 394 ? -4.25 -13.406 -7.953 1 96.19 394 PHE B CA 1
ATOM 7233 C C . PHE B 1 394 ? -4.082 -14.859 -8.375 1 96.19 394 PHE B C 1
ATOM 7235 O O . PHE B 1 394 ? -4.562 -15.773 -7.695 1 96.19 394 PHE B O 1
ATOM 7242 N N . VAL B 1 395 ? -3.371 -15.086 -9.422 1 95.06 395 VAL B N 1
ATOM 7243 C CA . VAL B 1 395 ? -3.375 -16.406 -10.023 1 95.06 395 VAL B CA 1
ATOM 7244 C C . VAL B 1 395 ? -2.209 -17.234 -9.477 1 95.06 395 VAL B C 1
ATOM 7246 O O . VAL B 1 395 ? -2.34 -18.438 -9.25 1 95.06 395 VAL B O 1
ATOM 7249 N N . PHE B 1 396 ? -1.079 -16.578 -9.195 1 96.44 396 PHE B N 1
ATOM 7250 C CA . PHE B 1 396 ? 0.117 -17.375 -8.977 1 96.44 396 PHE B CA 1
ATOM 7251 C C . PHE B 1 396 ? 0.71 -17.109 -7.602 1 96.44 396 PHE B C 1
ATOM 7253 O O . PHE B 1 396 ? 0.776 -18.016 -6.762 1 96.44 396 PHE B O 1
ATOM 7260 N N . ALA B 1 397 ? 1.006 -15.883 -7.293 1 97.19 397 ALA B N 1
ATOM 7261 C CA . ALA B 1 397 ? 1.856 -15.57 -6.148 1 97.19 397 ALA B CA 1
ATOM 7262 C C . ALA B 1 397 ? 1.118 -15.82 -4.836 1 97.19 397 ALA B C 1
ATOM 7264 O O . ALA B 1 397 ? 1.621 -16.516 -3.953 1 97.19 397 ALA B O 1
ATOM 7265 N N . ILE B 1 398 ? -0.074 -15.266 -4.719 1 97.62 398 ILE B N 1
ATOM 7266 C CA . ILE B 1 398 ? -0.772 -15.297 -3.438 1 97.62 398 ILE B CA 1
ATOM 7267 C C . ILE B 1 398 ? -1.188 -16.734 -3.115 1 97.62 398 ILE B C 1
ATOM 7269 O O . ILE B 1 398 ? -0.971 -17.219 -2 1 97.62 398 ILE B O 1
ATOM 7273 N N . PRO B 1 399 ? -1.755 -17.453 -4.07 1 96.94 399 PRO B N 1
ATOM 7274 C CA . PRO B 1 399 ? -2.057 -18.844 -3.756 1 96.94 399 PRO B CA 1
ATOM 7275 C C . PRO B 1 399 ? -0.808 -19.656 -3.422 1 96.94 399 PRO B C 1
ATOM 7277 O O . PRO B 1 399 ? -0.85 -20.531 -2.551 1 96.94 399 PRO B O 1
ATOM 7280 N N . ASN B 1 400 ? 0.271 -19.391 -4.141 1 97.25 400 ASN B N 1
ATOM 7281 C CA . ASN B 1 400 ? 1.522 -20.078 -3.848 1 97.25 400 ASN B CA 1
ATOM 7282 C C . ASN B 1 400 ? 1.977 -19.828 -2.412 1 97.25 400 ASN B C 1
ATOM 7284 O O . ASN B 1 400 ? 2.404 -20.766 -1.724 1 97.25 400 ASN B O 1
ATOM 7288 N N . ILE B 1 401 ? 1.883 -18.594 -1.967 1 97.62 401 ILE B N 1
ATOM 7289 C CA . ILE B 1 401 ? 2.244 -18.25 -0.599 1 97.62 401 ILE B CA 1
ATOM 7290 C C . ILE B 1 401 ? 1.311 -18.953 0.382 1 97.62 401 ILE B C 1
ATOM 7292 O O . ILE B 1 401 ? 1.762 -19.516 1.384 1 97.62 401 ILE B O 1
ATOM 7296 N N . TYR B 1 402 ? 0.018 -18.938 0.135 1 97.38 402 TYR B N 1
ATOM 7297 C CA . TYR B 1 402 ? -0.966 -19.578 0.999 1 97.38 402 TYR B CA 1
ATOM 7298 C C . TYR B 1 402 ? -0.644 -21.062 1.187 1 97.38 402 TYR B C 1
ATOM 7300 O O . TYR B 1 402 ? -0.614 -21.562 2.314 1 97.38 402 TYR B O 1
ATOM 7308 N N . TYR B 1 403 ? -0.344 -21.734 0.11 1 97.56 403 TYR B N 1
ATOM 7309 C CA . TYR B 1 403 ? -0.138 -23.172 0.208 1 97.56 403 TYR B CA 1
ATOM 7310 C C . TYR B 1 403 ? 1.237 -23.5 0.784 1 97.56 403 TYR B C 1
ATOM 7312 O O . TYR B 1 403 ? 1.425 -24.531 1.427 1 97.56 403 TYR B O 1
ATOM 7320 N N . ALA B 1 404 ? 2.232 -22.641 0.531 1 98.19 404 ALA B N 1
ATOM 7321 C CA . ALA B 1 404 ? 3.492 -22.812 1.252 1 98.19 404 ALA B CA 1
ATOM 7322 C C . ALA B 1 404 ? 3.266 -22.797 2.762 1 98.19 404 ALA B C 1
ATOM 7324 O O . ALA B 1 404 ? 3.801 -23.641 3.48 1 98.19 404 ALA B O 1
ATOM 7325 N N . ASP B 1 405 ? 2.455 -21.891 3.215 1 97.94 405 ASP B N 1
ATOM 7326 C CA . ASP B 1 405 ? 2.131 -21.781 4.633 1 97.94 405 ASP B CA 1
ATOM 7327 C C . ASP B 1 405 ? 1.438 -23.047 5.133 1 97.94 405 ASP B C 1
ATOM 7329 O O . ASP B 1 405 ? 1.751 -23.547 6.215 1 97.94 405 ASP B O 1
ATOM 7333 N N . GLN B 1 406 ? 0.525 -23.531 4.352 1 97.81 406 GLN B N 1
ATOM 7334 C CA . GLN B 1 406 ? -0.248 -24.688 4.777 1 97.81 406 GLN B CA 1
ATOM 7335 C C . GLN B 1 406 ? 0.602 -25.953 4.754 1 97.81 406 GLN B C 1
ATOM 7337 O O . GLN B 1 406 ? 0.625 -26.719 5.727 1 97.81 406 GLN B O 1
ATOM 7342 N N . LEU B 1 407 ? 1.313 -26.203 3.693 1 98.5 407 LEU B N 1
ATOM 7343 C CA . LEU B 1 407 ? 2.096 -27.422 3.516 1 98.5 407 LEU B CA 1
ATOM 7344 C C . LEU B 1 407 ? 3.221 -27.5 4.543 1 98.5 407 LEU B C 1
ATOM 7346 O O . LEU B 1 407 ? 3.523 -28.578 5.055 1 98.5 407 LEU B O 1
ATOM 7350 N N . SER B 1 408 ? 3.787 -26.375 4.883 1 98.62 408 SER B N 1
ATOM 7351 C CA . SER B 1 408 ? 4.949 -26.328 5.766 1 98.62 408 SER B CA 1
ATOM 7352 C C . SER B 1 408 ? 4.578 -26.75 7.188 1 98.62 408 SER B C 1
ATOM 7354 O O . SER B 1 408 ? 5.453 -27.078 7.988 1 98.62 408 SER B O 1
ATOM 7356 N N . ARG B 1 409 ? 3.334 -26.734 7.508 1 98.38 409 ARG B N 1
ATOM 7357 C CA . ARG B 1 409 ? 2.877 -27.188 8.812 1 98.38 409 ARG B CA 1
ATOM 7358 C C . ARG B 1 409 ? 3.037 -28.703 8.961 1 98.38 409 ARG B C 1
ATOM 7360 O O . ARG B 1 409 ? 3.053 -29.219 10.07 1 98.38 409 ARG B O 1
ATOM 7367 N N . PHE B 1 410 ? 3.131 -29.391 7.863 1 98.5 410 PHE B N 1
ATOM 7368 C CA . PHE B 1 410 ? 3.014 -30.844 7.922 1 98.5 410 PHE B CA 1
ATOM 7369 C C . PHE B 1 410 ? 4.27 -31.516 7.375 1 98.5 410 PHE B C 1
ATOM 7371 O O . PHE B 1 410 ? 4.602 -32.625 7.766 1 98.5 410 PHE B O 1
ATOM 7378 N N . VAL B 1 411 ? 4.98 -30.844 6.363 1 98.62 411 VAL B N 1
ATOM 7379 C CA . VAL B 1 411 ? 6.09 -31.5 5.688 1 98.62 411 VAL B CA 1
ATOM 7380 C C . VAL B 1 411 ? 7.211 -30.5 5.426 1 98.62 411 VAL B C 1
ATOM 7382 O O . VAL B 1 411 ? 6.973 -29.297 5.395 1 98.62 411 VAL B O 1
ATOM 7385 N N . PRO B 1 412 ? 8.5 -30.984 5.234 1 98.62 412 PRO B N 1
ATOM 7386 C CA . PRO B 1 412 ? 9.547 -30.062 4.773 1 98.62 412 PRO B CA 1
ATOM 7387 C C . PRO B 1 412 ? 9.188 -29.359 3.465 1 98.62 412 PRO B C 1
ATOM 7389 O O . PRO B 1 412 ? 8.812 -30.031 2.492 1 98.62 412 PRO B O 1
ATOM 7392 N N . THR B 1 413 ? 9.18 -28.078 3.51 1 98.75 413 THR B N 1
ATOM 7393 C CA . THR B 1 413 ? 8.773 -27.25 2.383 1 98.75 413 THR B CA 1
ATOM 7394 C C . THR B 1 413 ? 9.844 -26.219 2.064 1 98.75 413 THR B C 1
ATOM 7396 O O . THR B 1 413 ? 10.375 -25.562 2.971 1 98.75 413 THR B O 1
ATOM 7399 N N . TYR B 1 414 ? 10.219 -26.109 0.838 1 98.88 414 TYR B N 1
ATOM 7400 C CA . TYR B 1 414 ? 11.18 -25.125 0.351 1 98.88 414 TYR B CA 1
ATOM 7401 C C . TYR B 1 414 ? 10.547 -24.219 -0.696 1 98.88 414 TYR B C 1
ATOM 7403 O O . TYR B 1 414 ? 9.984 -24.703 -1.687 1 98.88 414 TYR B O 1
ATOM 7411 N N . LYS B 1 415 ? 10.656 -22.906 -0.486 1 98.75 415 LYS B N 1
ATOM 7412 C CA . LYS B 1 415 ? 10.023 -21.938 -1.391 1 98.75 415 LYS B CA 1
ATOM 7413 C C . LYS B 1 415 ? 11.07 -21.125 -2.135 1 98.75 415 LYS B C 1
ATOM 7415 O O . LYS B 1 415 ? 12.094 -20.734 -1.559 1 98.75 415 LYS B O 1
ATOM 7420 N N . TYR B 1 416 ? 10.797 -20.812 -3.414 1 98.69 416 TYR B N 1
ATOM 7421 C CA . TYR B 1 416 ? 11.695 -19.969 -4.191 1 98.69 416 TYR B CA 1
ATOM 7422 C C . TYR B 1 416 ? 10.914 -18.922 -4.973 1 98.69 416 TYR B C 1
ATOM 7424 O O . TYR B 1 416 ? 9.711 -19.062 -5.184 1 98.69 416 TYR B O 1
ATOM 7432 N N . ILE B 1 417 ? 11.555 -17.891 -5.336 1 98.81 417 ILE B N 1
ATOM 7433 C CA . ILE B 1 417 ? 11.141 -16.922 -6.34 1 98.81 417 ILE B CA 1
ATOM 7434 C C . ILE B 1 417 ? 12.219 -16.781 -7.41 1 98.81 417 ILE B C 1
ATOM 7436 O O . ILE B 1 417 ? 13.344 -16.375 -7.113 1 98.81 417 ILE B O 1
ATOM 7440 N N . PHE B 1 418 ? 11.898 -17.219 -8.625 1 98.75 418 PHE B N 1
ATOM 7441 C CA . PHE B 1 418 ? 12.812 -17 -9.742 1 98.75 418 PHE B CA 1
ATOM 7442 C C . PHE B 1 418 ? 12.727 -15.57 -10.242 1 98.75 418 PHE B C 1
ATOM 7444 O O . PHE B 1 418 ? 11.68 -15.148 -10.742 1 98.75 418 PHE B O 1
ATOM 7451 N N . ALA B 1 419 ? 13.828 -14.828 -10.195 1 98.62 419 ALA B N 1
ATOM 7452 C CA . ALA B 1 419 ? 13.75 -13.375 -10.375 1 98.62 419 ALA B CA 1
ATOM 7453 C C . ALA B 1 419 ? 14.711 -12.914 -11.477 1 98.62 419 ALA B C 1
ATOM 7455 O O . ALA B 1 419 ? 15.172 -11.773 -11.461 1 98.62 419 ALA B O 1
ATOM 7456 N N . HIS B 1 420 ? 15.016 -13.789 -12.43 1 98.12 420 HIS B N 1
ATOM 7457 C CA . HIS B 1 420 ? 15.922 -13.422 -13.508 1 98.12 420 HIS B CA 1
ATOM 7458 C C . HIS B 1 420 ? 15.219 -13.461 -14.867 1 98.12 420 HIS B C 1
ATOM 7460 O O . HIS B 1 420 ? 14.719 -14.508 -15.281 1 98.12 420 HIS B O 1
ATOM 7466 N N . ARG B 1 421 ? 15.203 -12.352 -15.5 1 97.44 421 ARG B N 1
ATOM 7467 C CA . ARG B 1 421 ? 14.734 -12.352 -16.891 1 97.44 421 ARG B CA 1
ATOM 7468 C C . ARG B 1 421 ? 15.844 -12.805 -17.828 1 97.44 421 ARG B C 1
ATOM 7470 O O . ARG B 1 421 ? 16.922 -12.203 -17.891 1 97.44 421 ARG B O 1
ATOM 7477 N N . THR B 1 422 ? 15.586 -13.844 -18.547 1 96.75 422 THR B N 1
ATOM 7478 C CA . THR B 1 422 ? 16.562 -14.359 -19.5 1 96.75 422 THR B CA 1
ATOM 7479 C C . THR B 1 422 ? 16.969 -13.281 -20.5 1 96.75 422 THR B C 1
ATOM 7481 O O . THR B 1 422 ? 16.109 -12.672 -21.141 1 96.75 422 THR B O 1
ATOM 7484 N N . SER B 1 423 ? 18.203 -13 -20.672 1 95.69 423 SER B N 1
ATOM 7485 C CA . SER B 1 423 ? 18.719 -11.898 -21.469 1 95.69 423 SER B CA 1
ATOM 7486 C C . SER B 1 423 ? 18.281 -12.023 -22.922 1 95.69 423 SER B C 1
ATOM 7488 O O . SER B 1 423 ? 17.922 -11.031 -23.562 1 95.69 423 SER B O 1
ATOM 7490 N N . GLY B 1 424 ? 18.328 -13.219 -23.484 1 95.06 424 GLY B N 1
ATOM 7491 C CA . GLY B 1 424 ? 18.016 -13.438 -24.891 1 95.06 424 GLY B CA 1
ATOM 7492 C C . GLY B 1 424 ? 16.625 -13.984 -25.125 1 95.06 424 GLY B C 1
ATOM 7493 O O . GLY B 1 424 ? 16.391 -14.75 -26.062 1 95.06 424 GLY B O 1
ATOM 7494 N N . THR B 1 425 ? 15.703 -13.664 -24.203 1 93.31 425 THR B N 1
ATOM 7495 C CA . THR B 1 425 ? 14.328 -14.141 -24.375 1 93.31 425 THR B CA 1
ATOM 7496 C C . THR B 1 425 ? 13.672 -13.445 -25.562 1 93.31 425 THR B C 1
ATOM 7498 O O . THR B 1 425 ? 13.969 -12.289 -25.859 1 93.31 425 THR B O 1
ATOM 7501 N N . TRP B 1 426 ? 12.82 -14.18 -26.219 1 88.44 426 TRP B N 1
ATOM 7502 C CA . TRP B 1 426 ? 12.094 -13.641 -27.359 1 88.44 426 TRP B CA 1
ATOM 7503 C C . TRP B 1 426 ? 10.906 -12.805 -26.906 1 88.44 426 TRP B C 1
ATOM 7505 O O . TRP B 1 426 ? 10.305 -12.078 -27.703 1 88.44 426 TRP B O 1
ATOM 7515 N N . GLN B 1 427 ? 10.547 -12.867 -25.703 1 91.12 427 GLN B N 1
ATOM 7516 C CA . GLN B 1 427 ? 9.383 -12.164 -25.172 1 91.12 427 GLN B CA 1
ATOM 7517 C C . GLN B 1 427 ? 9.625 -10.656 -25.125 1 91.12 427 GLN B C 1
ATOM 7519 O O . GLN B 1 427 ? 10.742 -10.211 -24.891 1 91.12 427 GLN B O 1
ATOM 7524 N N . PRO B 1 428 ? 8.562 -9.898 -25.328 1 92.56 428 PRO B N 1
ATOM 7525 C CA . PRO B 1 428 ? 8.711 -8.445 -25.234 1 92.56 428 PRO B CA 1
ATOM 7526 C C . PRO B 1 428 ? 9.188 -7.988 -23.859 1 92.56 428 PRO B C 1
ATOM 7528 O O . PRO B 1 428 ? 9 -8.703 -22.875 1 92.56 428 PRO B O 1
ATOM 7531 N N . SER B 1 429 ? 9.711 -6.801 -23.781 1 92.81 429 SER B N 1
ATOM 7532 C CA . SER B 1 429 ? 10.336 -6.297 -22.562 1 92.81 429 SER B CA 1
ATOM 7533 C C . SER B 1 429 ? 9.32 -6.117 -21.453 1 92.81 429 SER B C 1
ATOM 7535 O O . SER B 1 429 ? 9.641 -6.281 -20.266 1 92.81 429 SER B O 1
ATOM 7537 N N . TYR B 1 430 ? 8.055 -5.824 -21.766 1 93.94 430 TYR B N 1
ATOM 7538 C CA . TYR B 1 430 ? 7.051 -5.543 -20.734 1 93.94 430 TYR B CA 1
ATOM 7539 C C . TYR B 1 430 ? 6.586 -6.828 -20.062 1 93.94 430 TYR B C 1
ATOM 7541 O O . TYR B 1 430 ? 5.902 -6.785 -19.047 1 93.94 430 TYR B O 1
ATOM 7549 N N . VAL B 1 431 ? 6.984 -8.07 -20.469 1 94.5 431 VAL B N 1
ATOM 7550 C CA . VAL B 1 431 ? 6.594 -9.352 -19.875 1 94.5 431 VAL B CA 1
ATOM 7551 C C . VAL B 1 431 ? 7.531 -9.711 -18.734 1 94.5 431 VAL B C 1
ATOM 7553 O O . VAL B 1 431 ? 7.219 -10.578 -17.906 1 94.5 431 VAL B O 1
ATOM 7556 N N . LYS B 1 432 ? 8.633 -9.078 -18.562 1 95.88 432 LYS B N 1
ATOM 7557 C CA . LYS B 1 432 ? 9.586 -9.172 -17.453 1 95.88 432 LYS B CA 1
ATOM 7558 C C . LYS B 1 432 ? 9.992 -10.617 -17.188 1 95.88 432 LYS B C 1
ATOM 7560 O O . LYS B 1 432 ? 10.367 -11.344 -18.109 1 95.88 432 LYS B O 1
ATOM 7565 N N . VAL B 1 433 ? 10.016 -11.102 -15.875 1 97.12 433 VAL B N 1
ATOM 7566 C CA . VAL B 1 433 ? 10.359 -12.484 -15.539 1 97.12 433 VAL B CA 1
ATOM 7567 C C . VAL B 1 433 ? 9.102 -13.352 -15.609 1 97.12 433 VAL B C 1
ATOM 7569 O O . VAL B 1 433 ? 8.516 -13.68 -14.578 1 97.12 433 VAL B O 1
ATOM 7572 N N . ALA B 1 434 ? 8.789 -13.734 -16.688 1 89.88 434 ALA B N 1
ATOM 7573 C CA . ALA B 1 434 ? 7.457 -14.234 -17 1 89.88 434 ALA B CA 1
ATOM 7574 C C . ALA B 1 434 ? 7.336 -15.719 -16.672 1 89.88 434 ALA B C 1
ATOM 7576 O O . ALA B 1 434 ? 8.32 -16.359 -16.281 1 89.88 434 ALA B O 1
ATOM 7577 N N . HIS B 1 435 ? 6.141 -16.172 -16.859 1 92.88 435 HIS B N 1
ATOM 7578 C CA . HIS B 1 435 ? 5.711 -17.547 -16.641 1 92.88 435 HIS B CA 1
ATOM 7579 C C . HIS B 1 435 ? 6.586 -18.531 -17.422 1 92.88 435 HIS B C 1
ATOM 7581 O O . HIS B 1 435 ? 6.93 -18.281 -18.578 1 92.88 435 HIS B O 1
ATOM 7587 N N . THR B 1 436 ? 7.156 -19.609 -16.766 1 94 436 THR B N 1
ATOM 7588 C CA . THR B 1 436 ? 7.895 -20.719 -17.344 1 94 436 THR B CA 1
ATOM 7589 C C . THR B 1 436 ? 9.367 -20.359 -17.531 1 94 436 THR B C 1
ATOM 7591 O O . THR B 1 436 ? 10.156 -21.172 -18.016 1 94 436 THR B O 1
ATOM 7594 N N . MET B 1 437 ? 9.734 -19.188 -17.156 1 95.19 437 MET B N 1
ATOM 7595 C CA . MET B 1 437 ? 11.094 -18.734 -17.469 1 95.19 437 MET B CA 1
ATOM 7596 C C . MET B 1 437 ? 12.125 -19.531 -16.672 1 95.19 437 MET B C 1
ATOM 7598 O O . MET B 1 437 ? 13.312 -19.516 -17 1 95.19 437 MET B O 1
ATOM 7602 N N . GLU B 1 438 ? 11.758 -20.156 -15.602 1 96.31 438 GLU B N 1
ATOM 7603 C CA . GLU B 1 438 ? 12.711 -20.922 -14.805 1 96.31 438 GLU B CA 1
ATOM 7604 C C . GLU B 1 438 ? 12.914 -22.312 -15.367 1 96.31 438 GLU B C 1
ATOM 7606 O O . GLU B 1 438 ? 13.898 -22.984 -15.047 1 96.31 438 GLU B O 1
ATOM 7611 N N . ILE B 1 439 ? 12.039 -22.812 -16.25 1 96.31 439 ILE B N 1
ATOM 7612 C CA . ILE B 1 439 ? 12.008 -24.203 -16.703 1 96.31 439 ILE B CA 1
ATOM 7613 C C . ILE B 1 439 ? 13.305 -24.531 -17.453 1 96.31 439 ILE B C 1
ATOM 7615 O O . ILE B 1 439 ? 13.953 -25.531 -17.172 1 96.31 439 ILE B O 1
ATOM 7619 N N . PRO B 1 440 ? 13.773 -23.656 -18.406 1 95.81 440 PRO B N 1
ATOM 7620 C CA . PRO B 1 440 ? 15.016 -23.969 -19.109 1 95.81 440 PRO B CA 1
ATOM 7621 C C . PRO B 1 440 ? 16.203 -24.094 -18.156 1 95.81 440 PRO B C 1
ATOM 7623 O O . PRO B 1 440 ? 17.125 -24.891 -18.422 1 95.81 440 PRO B O 1
ATOM 7626 N N . TYR B 1 441 ? 16.188 -23.359 -17.109 1 96.94 441 TYR B N 1
ATOM 7627 C CA . TYR B 1 441 ? 17.297 -23.406 -16.156 1 96.94 441 TYR B CA 1
ATOM 7628 C C . TYR B 1 441 ? 17.281 -24.703 -15.367 1 96.94 441 TYR B C 1
ATOM 7630 O O . TYR B 1 441 ? 18.344 -25.312 -15.141 1 96.94 441 TYR B O 1
ATOM 7638 N N . MET B 1 442 ? 16.141 -25.172 -14.93 1 96.44 442 MET B N 1
ATOM 7639 C CA . MET B 1 442 ? 16.062 -26.422 -14.18 1 96.44 442 MET B CA 1
ATOM 7640 C C . MET B 1 442 ? 16.359 -27.609 -15.078 1 96.44 442 MET B C 1
ATOM 7642 O O . MET B 1 442 ? 16.781 -28.672 -14.602 1 96.44 442 MET B O 1
ATOM 7646 N N . LEU B 1 443 ? 16.125 -27.422 -16.422 1 95.56 443 LEU B N 1
ATOM 7647 C CA . LEU B 1 443 ? 16.328 -28.516 -17.359 1 95.56 443 LEU B CA 1
ATOM 7648 C C . LEU B 1 443 ? 17.719 -28.453 -17.984 1 95.56 443 LEU B C 1
ATOM 7650 O O . LEU B 1 443 ? 18.094 -29.328 -18.75 1 95.56 443 LEU B O 1
ATOM 7654 N N . GLY B 1 444 ? 18.469 -27.375 -17.781 1 95.38 444 GLY B N 1
ATOM 7655 C CA . GLY B 1 444 ? 19.875 -27.297 -18.172 1 95.38 444 GLY B CA 1
ATOM 7656 C C . GLY B 1 444 ? 20.078 -26.688 -19.547 1 95.38 444 GLY B C 1
ATOM 7657 O O . GLY B 1 444 ? 21.156 -26.828 -20.141 1 95.38 444 GLY B O 1
ATOM 7658 N N . TYR B 1 445 ? 19.109 -25.969 -20.078 1 94.38 445 TYR B N 1
ATOM 7659 C CA . TYR B 1 445 ? 19.156 -25.5 -21.453 1 94.38 445 TYR B CA 1
ATOM 7660 C C . TYR B 1 445 ? 20.297 -24.516 -21.656 1 94.38 445 TYR B C 1
ATOM 7662 O O . TYR B 1 445 ? 20.938 -24.5 -22.703 1 94.38 445 TYR B O 1
ATOM 7670 N N . PRO B 1 446 ? 20.594 -23.641 -20.672 1 95.25 446 PRO B N 1
ATOM 7671 C CA . PRO B 1 446 ? 21.734 -22.734 -20.875 1 95.25 446 PRO B CA 1
ATOM 7672 C C . PRO B 1 446 ? 23.047 -23.484 -21.062 1 95.25 446 PRO B C 1
ATOM 7674 O O . PRO B 1 446 ? 24 -22.922 -21.625 1 95.25 446 PRO B O 1
ATOM 7677 N N . LEU B 1 447 ? 23.188 -24.719 -20.578 1 93.75 447 LEU B N 1
ATOM 7678 C CA . LEU B 1 447 ? 24.406 -25.516 -20.719 1 93.75 447 LEU B CA 1
ATOM 7679 C C . LEU B 1 447 ? 24.5 -26.141 -22.109 1 93.75 447 LEU B C 1
ATOM 7681 O O . LEU B 1 447 ? 25.578 -26.234 -22.672 1 93.75 447 LEU B O 1
ATOM 7685 N N . ASP B 1 448 ? 23.438 -26.641 -22.578 1 89.94 448 ASP B N 1
ATOM 7686 C CA . ASP B 1 448 ? 23.312 -27.297 -23.875 1 89.94 448 ASP B CA 1
ATOM 7687 C C . ASP B 1 448 ? 21.922 -27.109 -24.469 1 89.94 448 ASP B C 1
ATOM 7689 O O . ASP B 1 448 ? 21.047 -27.953 -24.312 1 89.94 448 ASP B O 1
ATOM 7693 N N . LYS B 1 449 ? 21.766 -26.078 -25.203 1 82.69 449 LYS B N 1
ATOM 7694 C CA . LYS B 1 449 ? 20.453 -25.656 -25.672 1 82.69 449 LYS B CA 1
ATOM 7695 C C . LYS B 1 449 ? 19.938 -26.578 -26.766 1 82.69 449 LYS B C 1
ATOM 7697 O O . LYS B 1 449 ? 20.625 -26.812 -27.766 1 82.69 449 LYS B O 1
ATOM 7702 N N . PRO B 1 450 ? 18.656 -27.078 -26.484 1 80.81 450 PRO B N 1
ATOM 7703 C CA . PRO B 1 450 ? 18.047 -27.766 -27.625 1 80.81 450 PRO B CA 1
ATOM 7704 C C . PRO B 1 450 ? 17.922 -26.875 -28.859 1 80.81 450 PRO B C 1
ATOM 7706 O O . PRO B 1 450 ? 17.656 -25.672 -28.719 1 80.81 450 PRO B O 1
ATOM 7709 N N . SER B 1 451 ? 18.125 -27.422 -29.984 1 73.94 451 SER B N 1
ATOM 7710 C CA . SER B 1 451 ? 18.219 -26.672 -31.234 1 73.94 451 SER B CA 1
ATOM 7711 C C . SER B 1 451 ? 16.969 -25.828 -31.469 1 73.94 451 SER B C 1
ATOM 7713 O O . SER B 1 451 ? 17.062 -24.703 -31.969 1 73.94 451 SER B O 1
ATOM 7715 N N . GLU B 1 452 ? 15.859 -26.266 -31.016 1 76.19 452 GLU B N 1
ATOM 7716 C CA . GLU B 1 452 ? 14.617 -25.578 -31.359 1 76.19 452 GLU B CA 1
ATOM 7717 C C . GLU B 1 452 ? 14.18 -24.625 -30.266 1 76.19 452 GLU B C 1
ATOM 7719 O O . GLU B 1 452 ? 13.203 -23.891 -30.422 1 76.19 452 GLU B O 1
ATOM 7724 N N . TYR B 1 453 ? 14.852 -24.609 -29.219 1 84.25 453 TYR B N 1
ATOM 7725 C CA . TYR B 1 453 ? 14.477 -23.672 -28.156 1 84.25 453 TYR B CA 1
ATOM 7726 C C . TYR B 1 453 ? 14.844 -22.25 -28.547 1 84.25 453 TYR B C 1
ATOM 7728 O O . TYR B 1 453 ? 15.992 -21.969 -28.891 1 84.25 453 TYR B O 1
ATOM 7736 N N . PRO B 1 454 ? 13.938 -21.266 -28.484 1 84.5 454 PRO B N 1
ATOM 7737 C CA . PRO B 1 454 ? 14.109 -19.984 -29.156 1 84.5 454 PRO B CA 1
ATOM 7738 C C . PRO B 1 454 ? 15.031 -19.031 -28.391 1 84.5 454 PRO B C 1
ATOM 7740 O O . PRO B 1 454 ? 15.625 -18.125 -28.984 1 84.5 454 PRO B O 1
ATOM 7743 N N . SER B 1 455 ? 15.188 -19.156 -27.156 1 89.25 455 SER B N 1
ATOM 7744 C CA . SER B 1 455 ? 15.945 -18.188 -26.359 1 89.25 455 SER B CA 1
ATOM 7745 C C . SER B 1 455 ? 17.438 -18.5 -26.391 1 89.25 455 SER B C 1
ATOM 7747 O O . SER B 1 455 ? 17.828 -19.656 -26.594 1 89.25 455 SER B O 1
ATOM 7749 N N . THR B 1 456 ? 18.203 -17.469 -26.25 1 93.94 456 THR B N 1
ATOM 7750 C CA . THR B 1 456 ? 19.656 -17.609 -26.078 1 93.94 456 THR B CA 1
ATOM 7751 C C . THR B 1 456 ? 20.062 -17.25 -24.656 1 93.94 456 THR B C 1
ATOM 7753 O O . THR B 1 456 ? 19.281 -16.672 -23.891 1 93.94 456 THR B O 1
ATOM 7756 N N . PHE B 1 457 ? 21.266 -17.719 -24.297 1 96.44 457 PHE B N 1
ATOM 7757 C CA . PHE B 1 457 ? 21.734 -17.547 -22.922 1 96.44 457 PHE B CA 1
ATOM 7758 C C . PHE B 1 457 ? 23.141 -16.969 -22.906 1 96.44 457 PHE B C 1
ATOM 7760 O O . PHE B 1 457 ? 23.969 -17.312 -23.75 1 96.44 457 PHE B O 1
ATOM 7767 N N . ASN B 1 458 ? 23.453 -16.109 -21.953 1 96.81 458 ASN B N 1
ATOM 7768 C CA . ASN B 1 458 ? 24.797 -15.578 -21.781 1 96.81 458 ASN B CA 1
ATOM 7769 C C . ASN B 1 458 ? 25.578 -16.344 -20.734 1 96.81 458 ASN B C 1
ATOM 7771 O O . ASN B 1 458 ? 25.078 -17.312 -20.172 1 96.81 458 ASN B O 1
ATOM 7775 N N . ALA B 1 459 ? 26.797 -15.969 -20.453 1 97.06 459 ALA B N 1
ATOM 7776 C CA . ALA B 1 459 ? 27.703 -16.688 -19.562 1 97.06 459 ALA B CA 1
ATOM 7777 C C . ALA B 1 459 ? 27.188 -16.672 -18.125 1 97.06 459 ALA B C 1
ATOM 7779 O O . ALA B 1 459 ? 27.328 -17.672 -17.406 1 97.06 459 ALA B O 1
ATOM 7780 N N . GLU B 1 460 ? 26.672 -15.578 -17.703 1 97.56 460 GLU B N 1
ATOM 7781 C CA . GLU B 1 460 ? 26.125 -15.477 -16.359 1 97.56 460 GLU B CA 1
ATOM 7782 C C . GLU B 1 460 ? 24.969 -16.438 -16.172 1 97.56 460 GLU B C 1
ATOM 7784 O O . GLU B 1 460 ? 24.812 -17.031 -15.094 1 97.56 460 GLU B O 1
ATOM 7789 N N . GLU B 1 461 ? 24.219 -16.625 -17.188 1 97.69 461 GLU B N 1
ATOM 7790 C CA . GLU B 1 461 ? 23.047 -17.516 -17.125 1 97.69 461 GLU B CA 1
ATOM 7791 C C . GLU B 1 461 ? 23.453 -18.984 -17.141 1 97.69 461 GLU B C 1
ATOM 7793 O O . GLU B 1 461 ? 22.766 -19.828 -16.578 1 97.69 461 GLU B O 1
ATOM 7798 N N . VAL B 1 462 ? 24.594 -19.266 -17.719 1 97.12 462 VAL B N 1
ATOM 7799 C CA . VAL B 1 462 ? 25.156 -20.609 -17.625 1 97.12 462 VAL B CA 1
ATOM 7800 C C . VAL B 1 462 ? 25.516 -20.922 -16.172 1 97.12 462 VAL B C 1
ATOM 7802 O O . VAL B 1 462 ? 25.203 -22.016 -15.672 1 97.12 462 VAL B O 1
ATOM 7805 N N . THR B 1 463 ? 26.094 -19.938 -15.523 1 97.19 463 THR B N 1
ATOM 7806 C CA . THR B 1 463 ? 26.438 -20.109 -14.117 1 97.19 463 THR B CA 1
ATOM 7807 C C . THR B 1 463 ? 25.188 -20.25 -13.266 1 97.19 463 THR B C 1
ATOM 7809 O O . THR B 1 463 ? 25.109 -21.109 -12.391 1 97.19 463 THR B O 1
ATOM 7812 N N . LEU B 1 464 ? 24.219 -19.375 -13.523 1 97.62 464 LEU B N 1
ATOM 7813 C CA . LEU B 1 464 ? 22.938 -19.453 -12.82 1 97.62 464 LEU B CA 1
ATOM 7814 C C . LEU B 1 464 ? 22.312 -20.828 -13 1 97.62 464 LEU B C 1
ATOM 7816 O O . LEU B 1 464 ? 21.812 -21.422 -12.031 1 97.62 464 LEU B O 1
ATOM 7820 N N . CYS B 1 465 ? 22.391 -21.359 -14.18 1 97.38 465 CYS B N 1
ATOM 7821 C CA . CYS B 1 465 ? 21.797 -22.656 -14.523 1 97.38 465 CYS B CA 1
ATOM 7822 C C . CYS B 1 465 ? 22.469 -23.781 -13.734 1 97.38 465 CYS B C 1
ATOM 7824 O O . CYS B 1 465 ? 21.781 -24.672 -13.234 1 97.38 465 CYS B O 1
ATOM 7826 N N . ARG B 1 466 ? 23.734 -23.75 -13.609 1 96.5 466 ARG B N 1
ATOM 7827 C CA . ARG B 1 466 ? 24.453 -24.781 -12.867 1 96.5 466 ARG B CA 1
ATOM 7828 C C . ARG B 1 466 ? 23.984 -24.844 -11.422 1 96.5 466 ARG B C 1
ATOM 7830 O O . ARG B 1 466 ? 23.797 -25.922 -10.867 1 96.5 466 ARG B O 1
ATOM 7837 N N . HIS B 1 467 ? 23.766 -23.672 -10.852 1 97.19 467 HIS B N 1
ATOM 7838 C CA . HIS B 1 467 ? 23.312 -23.641 -9.469 1 97.19 467 HIS B CA 1
ATOM 7839 C C . HIS B 1 467 ? 21.859 -24.109 -9.352 1 97.19 467 HIS B C 1
ATOM 7841 O O . HIS B 1 467 ? 21.5 -24.828 -8.422 1 97.19 467 HIS B O 1
ATOM 7847 N N . VAL B 1 468 ? 21 -23.672 -10.289 1 98.06 468 VAL B N 1
ATOM 7848 C CA . VAL B 1 468 ? 19.609 -24.109 -10.289 1 98.06 468 VAL B CA 1
ATOM 7849 C C . VAL B 1 468 ? 19.547 -25.625 -10.43 1 98.06 468 VAL B C 1
ATOM 7851 O O . VAL B 1 468 ? 18.812 -26.281 -9.695 1 98.06 468 VAL B O 1
ATOM 7854 N N . LEU B 1 469 ? 20.375 -26.203 -11.312 1 96.88 469 LEU B N 1
ATOM 7855 C CA . LEU B 1 469 ? 20.453 -27.656 -11.508 1 96.88 469 LEU B CA 1
ATOM 7856 C C . LEU B 1 469 ? 20.844 -28.344 -10.203 1 96.88 469 LEU B C 1
ATOM 7858 O O . LEU B 1 469 ? 20.266 -29.391 -9.859 1 96.88 469 LEU B O 1
ATOM 7862 N N . SER B 1 470 ? 21.75 -27.766 -9.562 1 96.25 470 SER B N 1
ATOM 7863 C CA . SER B 1 470 ? 22.219 -28.391 -8.328 1 96.25 470 SER B CA 1
ATOM 7864 C C . SER B 1 470 ? 21.109 -28.406 -7.273 1 96.25 470 SER B C 1
ATOM 7866 O O . SER B 1 470 ? 20.953 -29.406 -6.566 1 96.25 470 SER B O 1
ATOM 7868 N N . TYR B 1 471 ? 20.344 -27.312 -7.109 1 98.31 471 TYR B N 1
ATOM 7869 C CA . TYR B 1 471 ? 19.25 -27.266 -6.145 1 98.31 471 TYR B CA 1
ATOM 7870 C C . TYR B 1 471 ? 18.156 -28.266 -6.5 1 98.31 471 TYR B C 1
ATOM 7872 O O . TYR B 1 471 ? 17.703 -29.031 -5.641 1 98.31 471 TYR B O 1
ATOM 7880 N N . TRP B 1 472 ? 17.719 -28.281 -7.73 1 98.31 472 TRP B N 1
ATOM 7881 C CA . TRP B 1 472 ? 16.688 -29.203 -8.172 1 98.31 472 TRP B CA 1
ATOM 7882 C C . TRP B 1 472 ? 17.172 -30.641 -8.078 1 98.31 472 TRP B C 1
ATOM 7884 O O . TRP B 1 472 ? 16.438 -31.516 -7.586 1 98.31 472 TRP B O 1
ATOM 7894 N N . GLY B 1 473 ? 18.406 -30.891 -8.578 1 97.75 473 GLY B N 1
ATOM 7895 C CA . GLY B 1 473 ? 18.969 -32.219 -8.492 1 97.75 473 GLY B CA 1
ATOM 7896 C C . GLY B 1 473 ? 19.047 -32.75 -7.074 1 97.75 473 GLY B C 1
ATOM 7897 O O . GLY B 1 473 ? 18.656 -33.906 -6.809 1 97.75 473 GLY B O 1
ATOM 7898 N N . SER B 1 474 ? 19.516 -31.922 -6.191 1 98.06 474 SER B N 1
ATOM 7899 C CA . SER B 1 474 ? 19.641 -32.312 -4.793 1 98.06 474 SER B CA 1
ATOM 7900 C C . SER B 1 474 ? 18.266 -32.625 -4.184 1 98.06 474 SER B C 1
ATOM 7902 O O . SER B 1 474 ? 18.109 -33.562 -3.434 1 98.06 474 SER B O 1
ATOM 7904 N N . PHE B 1 475 ? 17.297 -31.781 -4.484 1 98.5 475 PHE B N 1
ATOM 7905 C CA . PHE B 1 475 ? 15.953 -32.031 -3.969 1 98.5 475 PHE B CA 1
ATOM 7906 C C . PHE B 1 475 ? 15.406 -33.375 -4.477 1 98.5 475 PHE B C 1
ATOM 7908 O O . PHE B 1 475 ? 14.82 -34.125 -3.715 1 98.5 475 PHE B O 1
ATOM 7915 N N . ILE B 1 476 ? 15.57 -33.625 -5.738 1 98.44 476 ILE B N 1
ATOM 7916 C CA . ILE B 1 476 ? 15.078 -34.844 -6.352 1 98.44 476 ILE B CA 1
ATOM 7917 C C . ILE B 1 476 ? 15.773 -36.062 -5.723 1 98.44 476 ILE B C 1
ATOM 7919 O O . ILE B 1 476 ? 15.133 -37.094 -5.445 1 98.44 476 ILE B O 1
ATOM 7923 N N . ARG B 1 477 ? 17 -35.938 -5.418 1 97.12 477 ARG B N 1
ATOM 7924 C CA . ARG B 1 477 ? 17.781 -37.062 -4.902 1 97.12 477 ARG B CA 1
ATOM 7925 C C . ARG B 1 477 ? 17.547 -37.25 -3.406 1 97.12 477 ARG B C 1
ATOM 7927 O O . ARG B 1 477 ? 17.453 -38.375 -2.922 1 97.12 477 ARG B O 1
ATOM 7934 N N . GLU B 1 478 ? 17.391 -36.062 -2.656 1 95.69 478 GLU B N 1
ATOM 7935 C CA . GLU B 1 478 ? 17.516 -36.156 -1.204 1 95.69 478 GLU B CA 1
ATOM 7936 C C . GLU B 1 478 ? 16.312 -35.531 -0.506 1 95.69 478 GLU B C 1
ATOM 7938 O O . GLU B 1 478 ? 16.141 -35.688 0.706 1 95.69 478 GLU B O 1
ATOM 7943 N N . GLY B 1 479 ? 15.508 -34.875 -1.2 1 96.44 479 GLY B N 1
ATOM 7944 C CA . GLY B 1 479 ? 14.406 -34.156 -0.582 1 96.44 479 GLY B CA 1
ATOM 7945 C C . GLY B 1 479 ? 14.82 -32.812 0.005 1 96.44 479 GLY B C 1
ATOM 7946 O O . GLY B 1 479 ? 13.977 -32.062 0.476 1 96.44 479 GLY B O 1
ATOM 7947 N N . ASN B 1 480 ? 16.078 -32.562 0.007 1 96.75 480 ASN B N 1
ATOM 7948 C CA . ASN B 1 480 ? 16.703 -31.297 0.405 1 96.75 480 ASN B CA 1
ATOM 7949 C C . ASN B 1 480 ? 17.438 -30.656 -0.758 1 96.75 480 ASN B C 1
ATOM 7951 O O . ASN B 1 480 ? 18.375 -31.25 -1.319 1 96.75 480 ASN B O 1
ATOM 7955 N N . PRO B 1 481 ? 17.094 -29.391 -1.107 1 97.75 481 PRO B N 1
ATOM 7956 C CA . PRO B 1 481 ? 17.672 -28.797 -2.318 1 97.75 481 PRO B CA 1
ATOM 7957 C C . PRO B 1 481 ? 19.109 -28.344 -2.129 1 97.75 481 PRO B C 1
ATOM 7959 O O . PRO B 1 481 ? 19.797 -28.031 -3.104 1 97.75 481 PRO B O 1
ATOM 7962 N N . THR B 1 482 ? 19.625 -28.25 -0.947 1 96 482 THR B N 1
ATOM 7963 C CA . THR B 1 482 ? 20.984 -27.766 -0.731 1 96 482 THR B CA 1
ATOM 7964 C C . THR B 1 482 ? 21.984 -28.922 -0.784 1 96 482 THR B C 1
ATOM 7966 O O . THR B 1 482 ? 21.766 -29.969 -0.172 1 96 482 THR B O 1
ATOM 7969 N N . ASP B 1 483 ? 23.016 -28.75 -1.607 1 92.06 483 ASP B N 1
ATOM 7970 C CA . ASP B 1 483 ? 24.156 -29.656 -1.606 1 92.06 483 ASP B CA 1
ATOM 7971 C C . ASP B 1 483 ? 25.469 -28.891 -1.642 1 92.06 483 ASP B C 1
ATOM 7973 O O . ASP B 1 483 ? 25.5 -27.688 -1.396 1 92.06 483 ASP B O 1
ATOM 7977 N N . LEU B 1 484 ? 26.594 -29.578 -1.825 1 88.06 484 LEU B N 1
ATOM 7978 C CA . LEU B 1 484 ? 27.922 -28.984 -1.704 1 88.06 484 LEU B CA 1
ATOM 7979 C C . LEU B 1 484 ? 28.156 -27.953 -2.809 1 88.06 484 LEU B C 1
ATOM 7981 O O . LEU B 1 484 ? 28.984 -27.062 -2.664 1 88.06 484 LEU B O 1
ATOM 7985 N N . ARG B 1 485 ? 27.484 -27.938 -3.807 1 91.44 485 ARG B N 1
ATOM 7986 C CA . ARG B 1 485 ? 27.688 -27.062 -4.965 1 91.44 485 ARG B CA 1
ATOM 7987 C C . ARG B 1 485 ? 26.828 -25.812 -4.859 1 91.44 485 ARG B C 1
ATOM 7989 O O . ARG B 1 485 ? 27 -24.875 -5.648 1 91.44 485 ARG B O 1
ATOM 7996 N N . SER B 1 486 ? 25.844 -25.875 -3.967 1 91.12 486 SER B N 1
ATOM 7997 C CA . SER B 1 486 ? 24.922 -24.75 -3.805 1 91.12 486 SER B CA 1
ATOM 7998 C C . SER B 1 486 ? 25.641 -23.531 -3.236 1 91.12 486 SER B C 1
ATOM 8000 O O . SER B 1 486 ? 26.391 -23.641 -2.273 1 91.12 486 SER B O 1
ATOM 8002 N N . PRO B 1 487 ? 25.406 -22.359 -3.869 1 93.56 487 PRO B N 1
ATOM 8003 C CA . PRO B 1 487 ? 26.094 -21.172 -3.379 1 93.56 487 PRO B CA 1
ATOM 8004 C C . PRO B 1 487 ? 25.656 -20.766 -1.97 1 93.56 487 PRO B C 1
ATOM 8006 O O . PRO B 1 487 ? 26.438 -20.203 -1.214 1 93.56 487 PRO B O 1
ATOM 8009 N N . ILE B 1 488 ? 24.375 -20.953 -1.657 1 96.5 488 ILE B N 1
ATOM 8010 C CA . ILE B 1 488 ? 23.906 -20.656 -0.308 1 96.5 488 ILE B CA 1
ATOM 8011 C C . ILE B 1 488 ? 22.953 -21.75 0.155 1 96.5 488 ILE B C 1
ATOM 8013 O O . ILE B 1 488 ? 22.344 -22.453 -0.667 1 96.5 488 ILE B O 1
ATOM 8017 N N . MET B 1 489 ? 22.812 -21.859 1.415 1 96.56 489 MET B N 1
ATOM 8018 C CA . MET B 1 489 ? 21.891 -22.828 1.986 1 96.56 489 MET B CA 1
ATOM 8019 C C . MET B 1 489 ? 20.438 -22.375 1.806 1 96.56 489 MET B C 1
ATOM 8021 O O . MET B 1 489 ? 20.125 -21.203 2.002 1 96.56 489 MET B O 1
ATOM 8025 N N . TRP B 1 490 ? 19.641 -23.234 1.375 1 98 490 TRP B N 1
ATOM 8026 C CA . TRP B 1 490 ? 18.203 -23 1.202 1 98 490 TRP B CA 1
ATOM 8027 C C . TRP B 1 490 ? 17.438 -23.453 2.43 1 98 490 TRP B C 1
ATOM 8029 O O . TRP B 1 490 ? 17.234 -24.656 2.631 1 98 490 TRP B O 1
ATOM 8039 N N . PRO B 1 491 ? 16.969 -22.531 3.225 1 97.75 491 PRO B N 1
ATOM 8040 C CA . PRO B 1 491 ? 16.281 -22.922 4.457 1 97.75 491 PRO B CA 1
ATOM 8041 C C . PRO B 1 491 ? 14.883 -23.469 4.203 1 97.75 491 PRO B C 1
ATOM 8043 O O . PRO B 1 491 ? 14.242 -23.109 3.219 1 97.75 491 PRO B O 1
ATOM 8046 N N . LYS B 1 492 ? 14.414 -24.328 5.133 1 98.19 492 LYS B N 1
ATOM 8047 C CA . LYS B 1 492 ? 13.023 -24.766 5.117 1 98.19 492 LYS B CA 1
ATOM 8048 C C . LYS B 1 492 ? 12.078 -23.578 5.344 1 98.19 492 LYS B C 1
ATOM 8050 O O . LYS B 1 492 ? 12.359 -22.703 6.16 1 98.19 492 LYS B O 1
ATOM 8055 N N . TYR B 1 493 ? 11.047 -23.547 4.652 1 98.56 493 TYR B N 1
ATOM 8056 C CA . TYR B 1 493 ? 9.984 -22.562 4.836 1 98.56 493 TYR B CA 1
ATOM 8057 C C . TYR B 1 493 ? 9.148 -22.891 6.066 1 98.56 493 TYR B C 1
ATOM 8059 O O . TYR B 1 493 ? 8.742 -24.031 6.266 1 98.56 493 TYR B O 1
ATOM 8067 N N . THR B 1 494 ? 8.922 -21.922 6.945 1 97.94 494 THR B N 1
ATOM 8068 C CA . THR B 1 494 ? 8.008 -22.031 8.078 1 97.94 494 THR B CA 1
ATOM 8069 C C . THR B 1 494 ? 7.07 -20.828 8.148 1 97.94 494 THR B C 1
ATOM 8071 O O . THR B 1 494 ? 7.363 -19.781 7.59 1 97.94 494 THR B O 1
ATOM 8074 N N . GLN B 1 495 ? 6.031 -21 8.844 1 95.38 495 GLN B N 1
ATOM 8075 C CA . GLN B 1 495 ? 5.074 -19.906 8.992 1 95.38 495 GLN B CA 1
ATOM 8076 C C . GLN B 1 495 ? 5.672 -18.75 9.797 1 95.38 495 GLN B C 1
ATOM 8078 O O . GLN B 1 495 ? 5.219 -17.609 9.688 1 95.38 495 GLN B O 1
ATOM 8083 N N . ASP B 1 496 ? 6.676 -18.984 10.516 1 94.25 496 ASP B N 1
ATOM 8084 C CA . ASP B 1 496 ? 7.277 -17.984 11.383 1 94.25 496 ASP B CA 1
ATOM 8085 C C . ASP B 1 496 ? 8.273 -17.125 10.617 1 94.25 496 ASP B C 1
ATOM 8087 O O . ASP B 1 496 ? 8.25 -15.891 10.719 1 94.25 496 ASP B O 1
ATOM 8091 N N . THR B 1 497 ? 9.117 -17.797 9.828 1 95.81 497 THR B N 1
ATOM 8092 C CA . THR B 1 497 ? 10.195 -17.047 9.188 1 95.81 497 THR B CA 1
ATOM 8093 C C . THR B 1 497 ? 9.805 -16.656 7.766 1 95.81 497 THR B C 1
ATOM 8095 O O . THR B 1 497 ? 10.258 -15.625 7.262 1 95.81 497 THR B O 1
ATOM 8098 N N . ARG B 1 498 ? 9.086 -17.594 7.066 1 97.94 498 ARG B N 1
ATOM 8099 C CA . ARG B 1 498 ? 8.641 -17.438 5.684 1 97.94 498 ARG B CA 1
ATOM 8100 C C . ARG B 1 498 ? 9.812 -17.078 4.773 1 97.94 498 ARG B C 1
ATOM 8102 O O . ARG B 1 498 ? 9.711 -16.156 3.959 1 97.94 498 ARG B O 1
ATOM 8109 N N . GLN B 1 499 ? 10.914 -17.719 5.023 1 98.5 499 GLN B N 1
ATOM 8110 C CA . GLN B 1 499 ? 12.117 -17.5 4.223 1 98.5 499 GLN B CA 1
ATOM 8111 C C . GLN B 1 499 ? 12.047 -18.25 2.9 1 98.5 499 GLN B C 1
ATOM 8113 O O . GLN B 1 499 ? 11.5 -19.344 2.836 1 98.5 499 GLN B O 1
ATOM 8118 N N . TYR B 1 500 ? 12.57 -17.719 1.868 1 98.62 500 TYR B N 1
ATOM 8119 C CA . TYR B 1 500 ? 12.57 -18.312 0.536 1 98.62 500 TYR B CA 1
ATOM 8120 C C . TYR B 1 500 ? 13.852 -17.953 -0.214 1 98.62 500 TYR B C 1
ATOM 8122 O O . TYR B 1 500 ? 14.555 -17.016 0.149 1 98.62 500 TYR B O 1
ATOM 8130 N N . LEU B 1 501 ? 14.164 -18.734 -1.146 1 98.69 501 LEU B N 1
ATOM 8131 C CA . LEU B 1 501 ? 15.344 -18.516 -1.982 1 98.69 501 LEU B CA 1
ATOM 8132 C C . LEU B 1 501 ? 15.008 -17.578 -3.143 1 98.69 501 LEU B C 1
ATOM 8134 O O . LEU B 1 501 ? 14.109 -17.859 -3.936 1 98.69 501 LEU B O 1
ATOM 8138 N N . TRP B 1 502 ? 15.656 -16.469 -3.176 1 98.69 502 TRP B N 1
ATOM 8139 C CA . TRP B 1 502 ? 15.633 -15.547 -4.312 1 98.69 502 TRP B CA 1
ATOM 8140 C C . TRP B 1 502 ? 16.641 -15.969 -5.371 1 98.69 502 TRP B C 1
ATOM 8142 O O . TRP B 1 502 ? 17.859 -15.961 -5.129 1 98.69 502 TRP B O 1
ATOM 8152 N N . ILE B 1 503 ? 16.125 -16.328 -6.535 1 98.5 503 ILE B N 1
ATOM 8153 C CA . ILE B 1 503 ? 16.984 -16.906 -7.559 1 98.5 503 ILE B CA 1
ATOM 8154 C C . ILE B 1 503 ? 17.297 -15.852 -8.625 1 98.5 503 ILE B C 1
ATOM 8156 O O . ILE B 1 503 ? 16.422 -15.492 -9.422 1 98.5 503 ILE B O 1
ATOM 8160 N N . ALA B 1 504 ? 18.391 -15.375 -8.688 1 98 504 ALA B N 1
ATOM 8161 C CA . ALA B 1 504 ? 19.047 -14.453 -9.609 1 98 504 ALA B CA 1
ATOM 8162 C C . ALA B 1 504 ? 20.562 -14.633 -9.562 1 98 504 ALA B C 1
ATOM 8164 O O . ALA B 1 504 ? 21.078 -15.461 -8.805 1 98 504 ALA B O 1
ATOM 8165 N N . PRO B 1 505 ? 21.281 -14.023 -10.5 1 96.31 505 PRO B N 1
ATOM 8166 C CA . PRO B 1 505 ? 22.734 -14.219 -10.445 1 96.31 505 PRO B CA 1
ATOM 8167 C C . PRO B 1 505 ? 23.312 -13.992 -9.055 1 96.31 505 PRO B C 1
ATOM 8169 O O . PRO B 1 505 ? 24.234 -14.688 -8.641 1 96.31 505 PRO B O 1
ATOM 8172 N N . ASN B 1 506 ? 22.734 -13.055 -8.344 1 95.69 506 ASN B N 1
ATOM 8173 C CA . ASN B 1 506 ? 23.031 -12.906 -6.926 1 95.69 506 ASN B CA 1
ATOM 8174 C C . ASN B 1 506 ? 21.969 -13.539 -6.047 1 95.69 506 ASN B C 1
ATOM 8176 O O . ASN B 1 506 ? 20.969 -12.891 -5.715 1 95.69 506 ASN B O 1
ATOM 8180 N N . PHE B 1 507 ? 22.234 -14.875 -5.598 1 97.5 507 PHE B N 1
ATOM 8181 C CA . PHE B 1 507 ? 21.281 -15.609 -4.777 1 97.5 507 PHE B CA 1
ATOM 8182 C C . PHE B 1 507 ? 21.141 -14.953 -3.408 1 97.5 507 PHE B C 1
ATOM 8184 O O . PHE B 1 507 ? 22.125 -14.492 -2.828 1 97.5 507 PHE B O 1
ATOM 8191 N N . GLN B 1 508 ? 19.969 -14.891 -2.895 1 98.25 508 GLN B N 1
ATOM 8192 C CA . GLN B 1 508 ? 19.703 -14.344 -1.568 1 98.25 508 GLN B CA 1
ATOM 8193 C C . GLN B 1 508 ? 18.594 -15.117 -0.864 1 98.25 508 GLN B C 1
ATOM 8195 O O . GLN B 1 508 ? 17.766 -15.75 -1.518 1 98.25 508 GLN B O 1
ATOM 8200 N N . ILE B 1 509 ? 18.672 -15.195 0.438 1 98.56 509 ILE B N 1
ATOM 8201 C CA . ILE B 1 509 ? 17.516 -15.602 1.239 1 98.56 509 ILE B CA 1
ATOM 8202 C C . ILE B 1 509 ? 16.719 -14.367 1.651 1 98.56 509 ILE B C 1
ATOM 8204 O O . ILE B 1 509 ? 17.266 -13.422 2.221 1 98.56 509 ILE B O 1
ATOM 8208 N N . LYS B 1 510 ? 15.531 -14.273 1.299 1 98.38 510 LYS B N 1
ATOM 8209 C CA . LYS B 1 510 ? 14.617 -13.195 1.683 1 98.38 510 LYS B CA 1
ATOM 8210 C C . LYS B 1 510 ? 13.445 -13.742 2.486 1 98.38 510 LYS B C 1
ATOM 8212 O O . LYS B 1 510 ? 13.336 -14.953 2.701 1 98.38 510 LYS B O 1
ATOM 8217 N N . SER B 1 511 ? 12.633 -12.891 3.064 1 98.06 511 SER B N 1
ATOM 8218 C CA . SER B 1 511 ? 11.508 -13.32 3.887 1 98.06 511 SER B CA 1
ATOM 8219 C C . SER B 1 511 ? 10.25 -12.508 3.582 1 98.06 511 SER B C 1
ATOM 8221 O O . SER B 1 511 ? 10.336 -11.43 2.998 1 98.06 511 SER B O 1
ATOM 8223 N N . ASN B 1 512 ? 9.133 -13.078 3.906 1 97.5 512 ASN B N 1
ATOM 8224 C CA . ASN B 1 512 ? 7.852 -12.391 3.885 1 97.5 512 ASN B CA 1
ATOM 8225 C C . ASN B 1 512 ? 7.551 -11.805 2.508 1 97.5 512 ASN B C 1
ATOM 8227 O O . ASN B 1 512 ? 7.254 -10.617 2.383 1 97.5 512 ASN B O 1
ATOM 8231 N N . TYR B 1 513 ? 7.684 -12.656 1.501 1 97.69 513 TYR B N 1
ATOM 8232 C CA . TYR B 1 513 ? 7.395 -12.25 0.128 1 97.69 513 TYR B CA 1
ATOM 8233 C C . TYR B 1 513 ? 5.965 -11.742 -0.002 1 97.69 513 TYR B C 1
ATOM 8235 O O . TYR B 1 513 ? 5.016 -12.438 0.357 1 97.69 513 TYR B O 1
ATOM 8243 N N . LEU B 1 514 ? 5.754 -10.445 -0.446 1 97.94 514 LEU B N 1
ATOM 8244 C CA . LEU B 1 514 ? 4.469 -9.828 -0.74 1 97.94 514 LEU B CA 1
ATOM 8245 C C . LEU B 1 514 ? 3.543 -9.891 0.472 1 97.94 514 LEU B C 1
ATOM 8247 O O . LEU B 1 514 ? 2.355 -10.195 0.338 1 97.94 514 LEU B O 1
ATOM 8251 N N . ALA B 1 515 ? 4.086 -9.641 1.682 1 97.69 515 ALA B N 1
ATOM 8252 C CA . ALA B 1 515 ? 3.324 -9.758 2.924 1 97.69 515 ALA B CA 1
ATOM 8253 C C . ALA B 1 515 ? 2.055 -8.914 2.869 1 97.69 515 ALA B C 1
ATOM 8255 O O . ALA B 1 515 ? 0.969 -9.383 3.213 1 97.69 515 ALA B O 1
ATOM 8256 N N . ALA B 1 516 ? 2.127 -7.676 2.43 1 97.81 516 ALA B N 1
ATOM 8257 C CA . ALA B 1 516 ? 0.97 -6.785 2.371 1 97.81 516 ALA B CA 1
ATOM 8258 C C . ALA B 1 516 ? -0.045 -7.273 1.342 1 97.81 516 ALA B C 1
ATOM 8260 O O . ALA B 1 516 ? -1.254 -7.215 1.576 1 97.81 516 ALA B O 1
ATOM 8261 N N . ASN B 1 517 ? 0.442 -7.715 0.147 1 98.19 517 ASN B N 1
ATOM 8262 C CA . ASN B 1 517 ? -0.448 -8.25 -0.876 1 98.19 517 ASN B CA 1
ATOM 8263 C C . ASN B 1 517 ? -1.175 -9.5 -0.387 1 98.19 517 ASN B C 1
ATOM 8265 O O . ASN B 1 517 ? -2.361 -9.688 -0.664 1 98.19 517 ASN B O 1
ATOM 8269 N N . SER B 1 518 ? -0.392 -10.367 0.274 1 97.75 518 SER B N 1
ATOM 8270 C CA . SER B 1 518 ? -1 -11.57 0.838 1 97.75 518 SER B CA 1
ATOM 8271 C C . SER B 1 518 ? -2.096 -11.219 1.839 1 97.75 518 SER B C 1
ATOM 8273 O O . SER B 1 518 ? -3.176 -11.812 1.818 1 97.75 518 SER B O 1
ATOM 8275 N N . ALA B 1 519 ? -1.849 -10.25 2.715 1 98.12 519 ALA B N 1
ATOM 8276 C CA . ALA B 1 519 ? -2.852 -9.82 3.688 1 98.12 519 ALA B CA 1
ATOM 8277 C C . ALA B 1 519 ? -4.051 -9.18 2.994 1 98.12 519 ALA B C 1
ATOM 8279 O O . ALA B 1 519 ? -5.188 -9.32 3.453 1 98.12 519 ALA B O 1
ATOM 8280 N N . PHE B 1 520 ? -3.826 -8.422 1.902 1 98.56 520 PHE B N 1
ATOM 8281 C CA . PHE B 1 520 ? -4.902 -7.805 1.135 1 98.56 520 PHE B CA 1
ATOM 8282 C C . PHE B 1 520 ? -5.895 -8.852 0.65 1 98.56 520 PHE B C 1
ATOM 8284 O O . PHE B 1 520 ? -7.098 -8.734 0.885 1 98.56 520 PHE B O 1
ATOM 8291 N N . TRP B 1 521 ? -5.391 -9.922 0.056 1 97.88 521 TRP B N 1
ATOM 8292 C CA . TRP B 1 521 ? -6.234 -10.93 -0.583 1 97.88 521 TRP B CA 1
ATOM 8293 C C . TRP B 1 521 ? -6.762 -11.93 0.44 1 97.88 521 TRP B C 1
ATOM 8295 O O . TRP B 1 521 ? -7.891 -12.406 0.324 1 97.88 521 TRP B O 1
ATOM 8305 N N . ASN B 1 522 ? -5.961 -12.266 1.446 1 96.75 522 ASN B N 1
ATOM 8306 C CA . ASN B 1 522 ? -6.277 -13.398 2.311 1 96.75 522 ASN B CA 1
ATOM 8307 C C . ASN B 1 522 ? -6.992 -12.945 3.584 1 96.75 522 ASN B C 1
ATOM 8309 O O . ASN B 1 522 ? -7.609 -13.758 4.27 1 96.75 522 ASN B O 1
ATOM 8313 N N . GLN B 1 523 ? -6.895 -11.703 3.957 1 96.38 523 GLN B N 1
ATOM 8314 C CA . GLN B 1 523 ? -7.473 -11.242 5.211 1 96.38 523 GLN B CA 1
ATOM 8315 C C . GLN B 1 523 ? -8.406 -10.055 4.98 1 96.38 523 GLN B C 1
ATOM 8317 O O . GLN B 1 523 ? -9.594 -10.117 5.312 1 96.38 523 GLN B O 1
ATOM 8322 N N . TYR B 1 524 ? -7.934 -9 4.336 1 98.19 524 TYR B N 1
ATOM 8323 C CA . TYR B 1 524 ? -8.688 -7.758 4.215 1 98.19 524 TYR B CA 1
ATOM 8324 C C . TYR B 1 524 ? -9.93 -7.953 3.354 1 98.19 524 TYR B C 1
ATOM 8326 O O . TYR B 1 524 ? -11.039 -7.629 3.777 1 98.19 524 TYR B O 1
ATOM 8334 N N . LEU B 1 525 ? -9.75 -8.477 2.117 1 97.75 525 LEU B N 1
ATOM 8335 C CA . LEU B 1 525 ? -10.867 -8.562 1.179 1 97.75 525 LEU B CA 1
ATOM 8336 C C . LEU B 1 525 ? -11.969 -9.453 1.726 1 97.75 525 LEU B C 1
ATOM 8338 O O . LEU B 1 525 ? -13.148 -9.109 1.646 1 97.75 525 LEU B O 1
ATOM 8342 N N . PRO B 1 526 ? -11.617 -10.664 2.303 1 97 526 PRO B N 1
ATOM 8343 C CA . PRO B 1 526 ? -12.703 -11.469 2.867 1 97 526 PRO B CA 1
ATOM 8344 C C . PRO B 1 526 ? -13.438 -10.758 3.996 1 97 526 PRO B C 1
ATOM 8346 O O . PRO B 1 526 ? -14.664 -10.883 4.117 1 97 526 PRO B O 1
ATOM 8349 N N . GLN B 1 527 ? -12.734 -10.016 4.836 1 96.81 527 GLN B N 1
ATOM 8350 C CA . GLN B 1 527 ? -13.375 -9.258 5.902 1 96.81 527 GLN B CA 1
ATOM 8351 C C . GLN B 1 527 ? -14.242 -8.141 5.34 1 96.81 527 GLN B C 1
ATOM 8353 O O . GLN B 1 527 ? -15.352 -7.902 5.828 1 96.81 527 GLN B O 1
ATOM 8358 N N . LEU B 1 528 ? -13.727 -7.465 4.355 1 96.81 528 LEU B N 1
ATOM 8359 C CA . LEU B 1 528 ? -14.469 -6.395 3.707 1 96.81 528 LEU B CA 1
ATOM 8360 C C . LEU B 1 528 ? -15.766 -6.922 3.102 1 96.81 528 LEU B C 1
ATOM 8362 O O . LEU B 1 528 ? -16.812 -6.281 3.213 1 96.81 528 LEU B O 1
ATOM 8366 N N . ALA B 1 529 ? -15.617 -8.07 2.42 1 95.38 529 ALA B N 1
ATOM 8367 C CA . ALA B 1 529 ? -16.766 -8.672 1.755 1 95.38 529 ALA B CA 1
ATOM 8368 C C . ALA B 1 529 ? -17.875 -9.016 2.76 1 95.38 529 ALA B C 1
ATOM 8370 O O . ALA B 1 529 ? -19.062 -9 2.422 1 95.38 529 ALA B O 1
ATOM 8371 N N . SER B 1 530 ? -17.5 -9.266 3.975 1 92.56 530 SER B N 1
ATOM 8372 C CA . SER B 1 530 ? -18.453 -9.672 5 1 92.56 530 SER B CA 1
ATOM 8373 C C . SER B 1 530 ? -19.109 -8.469 5.66 1 92.56 530 SER B C 1
ATOM 8375 O O . SER B 1 530 ? -20.047 -8.617 6.445 1 92.56 530 SER B O 1
ATOM 8377 N N . GLN B 1 531 ? -18.531 -7.289 5.352 1 86.38 531 GLN B N 1
ATOM 8378 C CA . GLN B 1 531 ? -19.109 -6.09 5.949 1 86.38 531 GLN B CA 1
ATOM 8379 C C . GLN B 1 531 ? -20.438 -5.727 5.281 1 86.38 531 GLN B C 1
ATOM 8381 O O . GLN B 1 531 ? -20.641 -6.035 4.109 1 86.38 531 GLN B O 1
ATOM 8386 N N . THR B 1 532 ? -21.453 -5.207 6.121 1 67.38 532 THR B N 1
ATOM 8387 C CA . THR B 1 532 ? -22.766 -4.77 5.641 1 67.38 532 THR B CA 1
ATOM 8388 C C . THR B 1 532 ? -22.781 -3.262 5.418 1 67.38 532 THR B C 1
ATOM 8390 O O . THR B 1 532 ? -22.094 -2.518 6.125 1 67.38 532 THR B O 1
#

pLDDT: mean 92.86, std 9.95, range [35.78, 98.88]

Foldseek 3Di:
DVLQWFAAPQGIEGEDWDAFLNAIKTKFAWAAQFDQCADVNQLHATHGDHHDPDYHYRHAHDEAAQADDDPVQDDPPRPNSHHDSRHWTKMKMASGQALVLAFFEEEEEEADLQRDDAQVRFDQNNLCRLLVHMYMGTHFHGFLRAAQWLLDLPQVPTLRHGRSRLSSVLSVLVSCLRGVSSGSHNQQQYEYEYFALRLVSQLLLQQFPSNARSHFEYEREQYQLQDAPLCCLQQQDDALASVLSNVLNVVLLVLLVQDDDDPNSSVVSVSPDDSVSSNVSSVPDDPVSSSSGHGHCSCHRNNDRSNPCLLVVNTHAHQYEYEYAPQALLVCQVVDPPSVQAAFLVRLLVVLCVSRVRGDPVLSVLLLVVQAPPVCRGRRNSSSLSVSVSRCCNRGNLVRLVSLARSLVRHFYAYEYEQDDAPFDPDDVSCHRYGCNCSCLLSQCQVPNDPSRRGHHDPLSNVLSSQSSQQNSCCSRPVASDDPPHPDHGDTAYPVFQWHWYRDSDIDIDHCPCVVSSCSSRPVSSVVSPDD/DVLQWFAAPQGIEGEDWDADLNAIKTKFAWAAQFDQCAQVNQLHATHGDHHDPDYHYRHAHDEAAQAPDQPLQDDPPRPNSHHDSRHWTKMKMARGQALVLAFFEEEEEEADLQRDDAQRNADQNNLCVLLVHMYMGTHFHGFLRAAQWLLDLPQVPTLRHGRSRLSSVLSVLVSCLRGVSSGSHNQQQYEYEYFALRLVSQLLLQQFPSNARSHFEYEREQYQLLDAPLCCLQQQDDALASVLSNVLNVVLLVLLVQDDDDPNSSVVSVSPDDSVSSNVSSVPDDPVSSSSGHGHCSCHRNNDRSNPCLLVVNTHAHQYEYEYAPQALLVCQVVDPPSVQAAFLVRLLVVLCVSRVRGDPVLSVLLLVVQAPPVCRGRRNSSSLSVSVSRCCNGGNLVRLVSLARSLVRHFYAYEYEQDDAPFDPDDVSQHRYGCNCSCLLSQCQVPNDPSRRGHHDPLSNVLSSQSSQQNSCCSRPVASDDPSHPDHGDTAYPVFQWHWYRDSDIDIDHCPCVVSSCSSRPVSSVVSPDD

Secondary structure (DSSP, 8-state):
-TTTEEE-SS-EEE-EEEEETTEEEEEEEEEE-B----GGGTTS---BPPP-SSEEE-BS--PBPS--S--TTS-TT-GGG-B-S---EEEEEES--STTT-EEEEEEE--STTTS--TTSS--HHHHHHHT-EEEEE----HHHHH-----SSGGG-SS-S-HHHHHHHHHHHHHHHHGGGGTEEEEEEEEEEETHHHHHHHHHTT-GGGTTS-SEEEEES------HHHHHHTSS---BHHHHHHHHHHHHHHTT---SSHHHHHHHHHTS-HHHHHHHHHHS-GGGGGGGS--B-SSSS-S-HHHHHHHT-S---EEEEEEETTGGGGGGGGSTTTTT---HHHHHHHHHHH-TTS-HHHHHHHHHHT--TTSTT-HHHHHHHHHHHHIIIIIIHHHHHHHHHHTTTS-EEEEEE----TB-SS-GGG-S-TTTTHHHHHTTTTS--TT---B--HHHHHHHHHHHHHHHHHHHHS----TT-SS--PPP-TTT-EEEEESSS-EEEESTTHHHHHIIIIIHHHHHT--/-TTTEEE-SS-EEE-EEEEETTEEEEEEEEEE-B----GGGTTS---BPPP-SSEEE-BS--PBPS-SS--TTS-TT-GGG-B-S---EEEEEES--STTT-EEEEEEEP-STTTS--TTSS--HHHHHHHT-EEEEE----HHHHH-----SSGGG-SS-S-HHHHHHHHHHHHHHHHGGGGTEEEEEEEEEEETHHHHHHHHHTT-GGGTTS-SEEEEES------HHHHHHTSS---BHHHHHHHHHHHHHHTT---SSHHHHHHHHHTS-HHHHHHHHHHS-GGGGGGGS--B-SSSS-S-HHHHTTTT-S---EEEEEEETTGGGGGGGGSTTTTT---HHHHHHHHHHH-TTS-HHHHHHHHHHT--TTSTT-HHHHHHHHHHHHIIIIIIHHHHHHHHHHTTTS-EEEEEE----TB-SS-GGG-S-TTTTHHHHHTTTTS--TT---B--HHHHHHHHHHHHHHHHHHHHS----TT-SS--PPP-TTT-EEEEESSS-EEEESTTHHHHHIIIIIHHHHHT--

Sequence (1064 aa):
NAQLIIPTNYGFVTGTTIKTNSLTQFAYLGIPYAQPPINQLRFEPPVPVKSWKGVLNVTQYQSSCPQRLPIRFTDSKSPSSQINEDCLYLNIFTSNPSNVANMSVLVYIHGGGYVLGSGSQWQGQILAAHENIVVVTINYRVGVLGFMTSGEEDSARRAIQANLGLLDQSLALQWVKDNIENFGGNPDFITIAGNSAGGLSAMYHLVMPSSKGLFRGAILQSGPYGTIPSYIKSGTSMPDTLARAKISFQQFSSLANCTKNTTSKIVECLKTLSVQQLLNIQSTLRPRNRILTSPVADGNNVQEALHTAIPAGRFHKVNIMLGTTLNDGYFRLPSMPNAVTGIPRQNFISTTNNSFPFASQRVKLSIQYRYTNWSNANSPISNRDQYGELFNDFVFAIPNIYYADQLSRFVPTYKYIFAHRTSGTWQPSYVKVAHTMEIPYMLGYPLDKPSEYPSTFNAEEVTLCRHVLSYWGSFIREGNPTDLRSPIMWPKYTQDTRQYLWIAPNFQIKSNYLAANSAFWNQYLPQLASQTNAQLIIPTNYGFVTGTTIKTNSLTQFAYLGIPYAQPPINQLRFEPPVPVKSWKGVLNVTQYQSSCPQRLPIRFTDSKSPSSQINEDCLYLNIFTSNPSNVANMSVLVYIHGGGYVLGSGSQWQGQILAAHENIVVVTINYRVGVLGFMTSGEEDSARRAIQANLGLLDQSLALQWVKDNIENFGGNPDFITIAGNSAGGLSAMYHLVMPSSKGLFRGAILQSGPYGTIPSYIKSGTSMPDTLARAKISFQQFSSLANCTKNTTSKIVECLKTLSVQQLLNIQSTLRPRNRILTSPVADGNNVQEALHTAIPAGRFHKVNIMLGTTLNDGYFRLPSMPNAVTGIPRQNFISTTNNSFPFASQRVKLSIQYRYTNWSNANSPISNRDQYGELFNDFVFAIPNIYYADQLSRFVPTYKYIFAHRTSGTWQPSYVKVAHTMEIPYMLGYPLDKPSEYPSTFNAEEVTLCRHVLSYWGSFIREGNPTDLRSPIMWPKYTQDTRQYLWIAPNFQIKSNYLAANSAFWNQYLPQLASQT